Protein AF-0000000084588128 (afdb_homodimer)

Radius of gyration: 33.27 Å; Cα contacts (8 Å, |Δi|>4): 2431; chains: 2; bounding box: 81×111×79 Å

Solvent-accessible surface area (backbone atoms only — not comparable to full-atom values): 67484 Å² total; per-residue (Å²): 134,81,75,76,70,76,71,63,52,53,55,51,47,49,46,41,47,47,45,42,43,49,49,47,40,60,70,68,45,56,70,66,58,56,57,33,51,72,66,54,79,70,44,53,45,99,84,69,42,78,49,76,74,74,72,78,71,58,80,66,74,78,70,52,90,47,78,56,60,65,58,57,36,57,67,36,25,35,39,25,38,23,39,24,65,20,24,49,50,36,40,63,55,48,11,71,56,22,36,25,39,32,31,15,54,44,88,60,72,19,68,57,35,34,50,50,65,48,87,93,45,63,91,51,22,44,49,42,67,37,57,65,69,47,51,62,49,64,73,31,41,55,40,55,52,51,29,54,75,68,68,47,35,62,88,81,54,40,32,36,68,40,42,78,63,26,60,56,23,33,35,30,34,85,92,39,76,40,41,46,70,69,35,88,81,62,66,60,56,37,34,37,91,70,64,17,70,25,57,52,72,59,61,69,63,29,68,68,53,57,49,42,44,70,43,45,67,57,52,51,36,29,61,75,37,55,61,64,20,45,56,57,45,55,77,46,19,68,26,18,36,48,49,39,41,46,67,44,68,43,74,63,44,95,91,43,58,58,24,64,60,45,55,67,50,48,51,52,51,50,34,52,75,76,58,37,46,66,54,42,62,18,11,30,45,51,53,52,47,50,48,37,62,73,51,63,71,61,81,82,68,49,36,27,28,43,61,90,24,40,27,52,58,45,52,45,51,53,48,49,40,62,68,36,71,61,28,38,73,24,41,46,79,40,60,40,26,34,65,44,32,41,40,48,40,80,85,65,75,26,26,27,46,30,30,45,34,97,88,44,74,52,68,49,61,74,23,51,32,38,36,40,30,48,39,51,64,50,52,63,66,31,46,46,82,57,23,61,65,50,52,51,36,53,49,26,40,68,52,68,36,54,27,39,27,29,33,25,38,33,32,33,77,56,42,70,56,52,34,93,83,51,55,38,56,17,11,46,28,42,35,75,53,83,37,33,23,31,37,43,54,50,56,65,88,76,63,31,29,27,35,34,60,20,45,30,41,38,52,51,14,50,61,57,41,27,31,56,54,84,92,40,67,67,42,39,48,51,48,49,52,54,46,44,49,49,54,14,64,60,69,73,44,60,45,67,58,52,60,72,33,54,72,48,76,50,68,49,44,30,35,56,30,73,84,42,46,22,59,29,45,42,39,39,46,27,35,71,77,72,22,49,61,42,46,73,44,61,28,44,92,68,27,32,38,50,24,15,26,63,57,44,82,36,51,71,38,67,25,9,12,46,51,16,19,53,50,46,50,49,52,50,49,48,48,50,49,51,52,42,41,72,67,39,39,65,70,90,63,59,80,53,80,62,52,65,74,74,46,78,56,76,76,46,62,88,66,77,50,78,70,54,66,67,66,51,45,52,47,45,47,42,51,53,46,43,56,52,46,57,59,36,50,62,60,65,71,49,75,73,77,87,68,88,120,133,81,74,76,71,77,69,65,51,54,54,50,47,48,47,43,46,47,46,43,45,50,48,48,41,59,70,66,48,60,72,64,56,59,56,30,54,71,67,56,74,72,42,54,45,97,83,70,44,79,49,76,73,74,72,75,72,55,81,65,73,79,69,51,90,46,79,56,62,64,59,58,37,58,66,36,26,35,37,26,40,22,38,24,66,19,25,48,49,35,40,63,54,47,9,72,57,21,35,25,39,32,31,16,53,44,89,60,71,17,68,58,33,34,48,50,66,48,87,93,45,63,94,50,22,45,49,42,67,37,58,65,69,46,53,60,49,62,72,32,41,56,40,54,51,52,29,53,75,67,67,46,35,61,89,82,54,39,34,35,68,41,42,78,63,25,58,56,22,34,34,30,33,85,93,39,78,40,42,46,70,69,36,87,81,62,67,62,56,38,35,37,91,69,62,17,69,24,58,51,72,60,62,68,63,29,68,70,52,57,49,42,44,71,44,44,66,57,51,51,36,30,60,74,36,54,59,64,20,45,56,57,45,56,77,47,18,66,26,18,35,47,48,39,40,45,66,44,67,43,74,65,44,96,91,42,60,60,23,64,59,46,54,68,52,49,51,53,51,50,33,52,74,74,56,35,47,66,54,44,64,20,12,32,47,51,54,51,46,50,49,37,59,73,51,63,73,59,79,81,68,49,36,27,30,42,60,90,25,41,29,51,59,44,52,46,52,52,45,49,40,62,66,36,70,61,27,39,73,23,41,44,78,41,61,39,27,33,65,44,32,42,40,48,39,80,84,66,75,26,27,28,46,30,31,45,34,99,88,42,74,53,70,50,62,73,22,50,33,37,37,39,30,48,39,50,65,49,51,63,66,31,45,45,83,58,23,62,66,50,52,51,37,52,49,24,42,68,51,66,35,54,27,38,27,30,32,25,37,34,32,33,77,55,44,69,55,52,35,94,84,50,54,37,57,17,11,46,28,43,34,75,52,83,39,34,23,32,38,41,55,49,57,64,88,76,63,31,28,27,34,34,60,20,47,31,41,38,52,51,14,50,60,56,41,29,33,57,54,82,91,40,66,67,43,39,48,52,48,50,52,52,47,43,48,50,55,16,64,60,69,72,44,61,46,67,59,52,60,71,33,55,72,47,75,51,70,47,46,30,35,56,30,73,86,41,45,21,59,29,45,42,39,39,47,28,35,70,78,74,23,48,61,41,43,74,44,62,27,44,94,68,26,33,39,50,23,14,26,64,56,43,82,36,50,71,40,66,25,8,10,46,51,15,18,54,50,47,49,49,52,52,50,50,50,50,49,50,53,42,41,72,66,36,38,65,69,90,63,60,80,51,80,63,52,64,76,72,46,75,57,77,76,46,77,82,66,78,52,77,68,52,66,67,64,50,45,52,46,48,46,42,50,52,48,43,53,53,45,56,61,32,50,60,58,64,71,49,77,72,78,84,70,86,124

pLDDT: mean 81.5, std 24.82, range [18.34, 98.88]

Foldseek 3Di:
DPPPPLPLVVVVQLVLLVVVLVVVCVVPPDPLLVVLVVPDPQDQPPVRHGPDPVPVVPPQPDQPVDPALLVLQQLAEEEEEAQALLRLLLLVLSLLRYFYEYEAQAQDGHQQQDKDADPPDDQQAIARFADFKAWPDSLRVLVVVLCVVLVHDPVVPQKAFADAAWQLAWAAELLDIDGNVPCQLPLNQQDVVRVHDADPVLSVCPLVLLVCLQAVVLLVLCLVPVNVSVVVLLVQLQDFQLCCQQPPWDDDDVPHHTRDHDDPSSVVSSCLVPADPPQSQATPLLVNLQVCSVPSPPPPTTMIGGRSGSCVSSVSSVVCCCVDPSSVVRYHYHHSWAWQEKAADVVPGWIKTWTDHPVDTDMDISHQFYEYAADLQLVLRHHCPRFAQDPLQNVLSVAFDFKWKKWKKFFWQAQPCCDPVSNDAFHWYAYSALQGIKTHHNDDVRRHRMTTLHIHIDPSRVVLVVLQDPPDPVSVVVSVLRSLVVVCSNRVHDSVVRVNGTDDMDMDIQCPDSRHNHSKGGGHRSCVPRRLSSQLDATNVQRYHYAYLNSASNMSDVSSSSSRSVSNSLSNLLVSLLVCVLSSHDSVSNDDSCVPVVPPPPPPDPDDPPPPPPVVVSVCVSVVVVVSVVSSVVVVVPDDDPDDD/DPPPPLPLVVVVQLVLLVVVLVVVCVVPPDPLLVVLVVPDCQDQPPVRHRPDPVPVVPPQPDQPVDPDLLVLQQLAEEEEEAQALLRLVLLVLSLLRYFYEYEAQAQDGHQQQDKDADPPDDQQAIARFADFKAWPDSLRVLVVVLCVVLVHDPVVPQKAFADAAWQLAWAAELLDIDGNVPCQLPLNQQDVVRVHDADPVLSVCPLVLLVCLQAVVLLVLCLVPVNVSVVVLLVQLQDFQLCCQQPPWDDDDVPHHTRDHDDPSSVVSSCLVPADPPQSQATPLLVNLQVCSVPSPPPPTTMIGGRSGSCVSSVSSVVCCCVDPSSVVRYHYHHSWAWQEKAADVVPGWIKTWTDHPVDTDMDISHQFYEYAADLQLVLRHHCPRFAQDPLQNVLSVAFDFKWKKWKKFFWQAQVCCDPVSNDAFHWYAYSALQGIKTHHNDDVRRHRMTGLGIHIDPSRVVLVVLQDPPDPVSVVVSVLRSLVVVCSNRVHDSVVVVNGTDDMDMDIQCPDSRHNHSKGGGHRSCVPRRLSSQLDATNVQRYHYAYLNSASNMSDVSSSSSRSVSNSLSNLLVSLLVCVVSSHDSVSNDDSCVPVVPPPPPPDPDDPPPPPPNVVSVCVSVVVVVSVVSSVVVVVPPDPPDDD

Structure (mmCIF, N/CA/C/O backbone):
data_AF-0000000084588128-model_v1
#
loop_
_entity.id
_entity.type
_entity.pdbx_description
1 polymer 'Flavin containing amine oxidase'
#
loop_
_atom_site.group_PDB
_atom_site.id
_atom_site.type_symbol
_atom_site.label_atom_id
_atom_site.label_alt_id
_atom_site.label_comp_id
_atom_site.label_asym_id
_atom_site.label_entity_id
_atom_site.label_seq_id
_atom_site.pdbx_PDB_ins_code
_atom_site.Cartn_x
_atom_site.Cartn_y
_atom_site.Cartn_z
_atom_site.occupancy
_atom_site.B_iso_or_equiv
_atom_site.auth_seq_id
_atom_site.auth_comp_id
_atom_site.auth_asym_id
_atom_site.auth_atom_id
_atom_site.pdbx_PDB_model_num
ATOM 1 N N . MET A 1 1 ? 27.984 43.25 -5.438 1 20.92 1 MET A N 1
ATOM 2 C CA . MET A 1 1 ? 27.25 42.031 -5.676 1 20.92 1 MET A CA 1
ATOM 3 C C . MET A 1 1 ? 25.922 42.031 -4.926 1 20.92 1 MET A C 1
ATOM 5 O O . MET A 1 1 ? 25.891 42.156 -3.699 1 20.92 1 MET A O 1
ATOM 9 N N . SER A 1 2 ? 24.875 42.562 -5.574 1 20.38 2 SER A N 1
ATOM 10 C CA . SER A 1 2 ? 23.547 42.969 -5.105 1 20.38 2 SER A CA 1
ATOM 11 C C . SER A 1 2 ? 22.797 41.781 -4.488 1 20.38 2 SER A C 1
ATOM 13 O O . SER A 1 2 ? 22.844 40.688 -5.016 1 20.38 2 SER A O 1
ATOM 15 N N . SER A 1 3 ? 22.719 41.75 -3.215 1 21.64 3 SER A N 1
ATOM 16 C CA . SER A 1 3 ? 22.109 40.75 -2.336 1 21.64 3 SER A CA 1
ATOM 17 C C . SER A 1 3 ? 20.75 40.312 -2.855 1 21.64 3 SER A C 1
ATOM 19 O O . SER A 1 3 ? 19.828 41.156 -2.953 1 21.64 3 SER A O 1
ATOM 21 N N . LYS A 1 4 ? 20.812 39.469 -3.945 1 32.78 4 LYS A N 1
ATOM 22 C CA . LYS A 1 4 ? 19.578 38.906 -4.488 1 32.78 4 LYS A CA 1
ATOM 23 C C . LYS A 1 4 ? 18.578 38.594 -3.379 1 32.78 4 LYS A C 1
ATOM 25 O O . LYS A 1 4 ? 18.828 37.781 -2.494 1 32.78 4 LYS A O 1
ATOM 30 N N . GLU A 1 5 ? 17.906 39.594 -3.008 1 25.59 5 GLU A N 1
ATOM 31 C CA . GLU A 1 5 ? 16.828 39.562 -2.025 1 25.59 5 GLU A CA 1
ATOM 32 C C . GLU A 1 5 ? 15.938 38.344 -2.219 1 25.59 5 GLU A C 1
ATOM 34 O O . GLU A 1 5 ? 15.445 38.094 -3.324 1 25.59 5 GLU A O 1
ATOM 39 N N . PHE A 1 6 ? 16.188 37.281 -1.541 1 27.28 6 PHE A N 1
ATOM 40 C CA . PHE A 1 6 ? 15.375 36.062 -1.416 1 27.28 6 PHE A CA 1
ATOM 41 C C . PHE A 1 6 ? 13.906 36.438 -1.254 1 27.28 6 PHE A C 1
ATOM 43 O O . PHE A 1 6 ? 13.508 37 -0.239 1 27.28 6 PHE A O 1
ATOM 50 N N . LYS A 1 7 ? 13.328 36.812 -2.314 1 33.06 7 LYS A N 1
ATOM 51 C CA . LYS A 1 7 ? 11.875 37 -2.346 1 33.06 7 LYS A CA 1
ATOM 52 C C . LYS A 1 7 ? 11.164 35.812 -1.664 1 33.06 7 LYS A C 1
ATOM 54 O O . LYS A 1 7 ? 11.422 34.656 -1.983 1 33.06 7 LYS A O 1
ATOM 59 N N . ASP A 1 8 ? 10.812 36 -0.491 1 29.02 8 ASP A N 1
ATOM 60 C CA . ASP A 1 8 ? 10.148 35.062 0.413 1 29.02 8 ASP A CA 1
ATOM 61 C C . ASP A 1 8 ? 9 34.344 -0.288 1 29.02 8 ASP A C 1
ATOM 63 O O . ASP A 1 8 ? 7.93 34.938 -0.495 1 29.02 8 ASP A O 1
ATOM 67 N N . VAL A 1 9 ? 9.258 33.562 -1.216 1 30.97 9 VAL A N 1
ATOM 68 C CA . VAL A 1 9 ? 8.383 32.656 -1.938 1 30.97 9 VAL A CA 1
ATOM 69 C C . VAL A 1 9 ? 7.426 31.969 -0.961 1 30.97 9 VAL A C 1
ATOM 71 O O . VAL A 1 9 ? 6.332 31.547 -1.349 1 30.97 9 VAL A O 1
ATOM 74 N N . SER A 1 10 ? 8.023 31.922 0.217 1 32.56 10 SER A N 1
ATOM 75 C CA . SER A 1 10 ? 7.184 31.234 1.196 1 32.56 10 SER A CA 1
ATOM 76 C C . SER A 1 10 ? 5.875 31.984 1.428 1 32.56 10 SER A C 1
ATOM 78 O O . SER A 1 10 ? 4.816 31.359 1.56 1 32.56 10 SER A O 1
ATOM 80 N N . PHE A 1 11 ? 5.984 33.375 1.397 1 30.64 11 PHE A N 1
ATOM 81 C CA . PHE A 1 11 ? 4.82 34.25 1.612 1 30.64 11 PHE A CA 1
ATOM 82 C C . PHE A 1 11 ? 3.828 34.094 0.465 1 30.64 11 PHE A C 1
ATOM 84 O O . PHE A 1 11 ? 2.621 34 0.691 1 30.64 11 PHE A O 1
ATOM 91 N N . ASP A 1 12 ? 4.375 33.969 -0.655 1 33.25 12 ASP A N 1
ATOM 92 C CA . ASP A 1 12 ? 3.518 33.875 -1.832 1 33.25 12 ASP A CA 1
ATOM 93 C C . ASP A 1 12 ? 2.779 32.531 -1.85 1 33.25 12 ASP A C 1
ATOM 95 O O . ASP A 1 12 ? 1.612 32.469 -2.24 1 33.25 12 ASP A O 1
ATOM 99 N N . VAL A 1 13 ? 3.418 31.656 -1.333 1 32.91 13 VAL A N 1
ATOM 100 C CA . VAL A 1 13 ? 2.756 30.359 -1.271 1 32.91 13 VAL A CA 1
ATOM 101 C C . VAL A 1 13 ? 1.677 30.375 -0.192 1 32.91 13 VAL A C 1
ATOM 103 O O . VAL A 1 13 ? 0.562 29.891 -0.411 1 32.91 13 VAL A O 1
ATOM 106 N N . MET A 1 14 ? 2.035 31.062 0.96 1 34.66 14 MET A N 1
ATOM 107 C CA . MET A 1 14 ? 1.006 31.219 1.984 1 34.66 14 MET A CA 1
ATOM 108 C C . MET A 1 14 ? -0.137 32.094 1.48 1 34.66 14 MET A C 1
ATOM 110 O O . MET A 1 14 ? -1.308 31.797 1.72 1 34.66 14 MET A O 1
ATOM 114 N N . LEU A 1 15 ? 0.242 33.156 0.668 1 34.91 15 LEU A N 1
ATOM 115 C CA . LEU A 1 15 ? -0.775 34 0.05 1 34.91 15 LEU A CA 1
ATOM 116 C C . LEU A 1 15 ? -1.6 33.188 -0.958 1 34.91 15 LEU A C 1
ATOM 118 O O . LEU A 1 15 ? -2.824 33.344 -1.005 1 34.91 15 LEU A O 1
ATOM 122 N N . LEU A 1 16 ? -0.933 32.438 -1.641 1 36.72 16 LEU A N 1
ATOM 123 C CA . LEU A 1 16 ? -1.629 31.594 -2.611 1 36.72 16 LEU A CA 1
ATOM 124 C C . LEU A 1 16 ? -2.516 30.578 -1.911 1 36.72 16 LEU A C 1
ATOM 126 O O . LEU A 1 16 ? -3.66 30.359 -2.316 1 36.72 16 LEU A O 1
ATOM 130 N N . HIS A 1 17 ? -1.965 30.047 -0.886 1 35.12 17 HIS A N 1
ATOM 131 C CA . HIS A 1 17 ? -2.781 29.094 -0.134 1 35.12 17 HIS A CA 1
ATOM 132 C C . HIS A 1 17 ? -3.938 29.797 0.566 1 35.12 17 HIS A C 1
ATOM 134 O O . HIS A 1 17 ? -5.07 29.312 0.542 1 35.12 17 HIS A O 1
ATOM 140 N N . THR A 1 18 ? -3.574 30.953 1.149 1 36.19 18 THR A N 1
ATOM 141 C CA . THR A 1 18 ? -4.621 31.734 1.791 1 36.19 18 THR A CA 1
ATOM 142 C C . THR A 1 18 ? -5.617 32.25 0.757 1 36.19 18 THR A C 1
ATOM 144 O O . THR A 1 18 ? -6.828 32.219 0.978 1 36.19 18 THR A O 1
ATOM 147 N N . GLU A 1 19 ? -5.117 32.688 -0.353 1 37.94 19 GLU A N 1
ATOM 148 C CA . GLU A 1 19 ? -6.02 33.094 -1.429 1 37.94 19 GLU A CA 1
ATOM 149 C C . GLU A 1 19 ? -6.801 31.906 -1.971 1 37.94 19 GLU A C 1
ATOM 151 O O . GLU A 1 19 ? -8 32 -2.24 1 37.94 19 GLU A O 1
ATOM 156 N N . GLN A 1 20 ? -6.164 30.859 -2.139 1 37.12 20 GLN A N 1
ATOM 157 C CA . GLN A 1 20 ? -6.852 29.641 -2.545 1 37.12 20 GLN A CA 1
ATOM 158 C C . GLN A 1 20 ? -7.812 29.156 -1.462 1 37.12 20 GLN A C 1
ATOM 160 O O . GLN A 1 20 ? -8.93 28.734 -1.761 1 37.12 20 GLN A O 1
ATOM 165 N N . ILE A 1 21 ? -7.324 29.172 -0.225 1 36.03 21 ILE A N 1
ATOM 166 C CA . ILE A 1 21 ? -8.242 28.938 0.88 1 36.03 21 ILE A CA 1
ATOM 167 C C . ILE A 1 21 ? -9.375 29.969 0.845 1 36.03 21 ILE A C 1
ATOM 169 O O . ILE A 1 21 ? -10.547 29.609 0.968 1 36.03 21 ILE A O 1
ATOM 173 N N . ILE A 1 22 ? -8.945 31.172 0.616 1 35.88 22 ILE A N 1
ATOM 174 C CA . ILE A 1 22 ? -9.953 32.219 0.554 1 35.88 22 ILE A CA 1
ATOM 175 C C . ILE A 1 22 ? -10.789 32.062 -0.713 1 35.88 22 ILE A C 1
ATOM 177 O O . ILE A 1 22 ? -12.016 32.188 -0.675 1 35.88 22 ILE A O 1
ATOM 181 N N . LYS A 1 23 ? -10.188 31.703 -1.778 1 37.94 23 LYS A N 1
ATOM 182 C CA . LYS A 1 23 ? -10.938 31.438 -3.004 1 37.94 23 LYS A CA 1
ATOM 183 C C . LYS A 1 23 ? -11.766 30.156 -2.879 1 37.94 23 LYS A C 1
ATOM 185 O O . LYS A 1 23 ? -12.93 30.125 -3.285 1 37.94 23 LYS A O 1
ATOM 190 N N . ASN A 1 24 ? -11.141 29.016 -2.504 1 34.66 24 ASN A N 1
ATOM 191 C CA . ASN A 1 24 ? -11.906 27.797 -2.268 1 34.66 24 ASN A CA 1
ATOM 192 C C . ASN A 1 24 ? -12.812 27.938 -1.049 1 34.66 24 ASN A C 1
ATOM 194 O O . ASN A 1 24 ? -13.852 27.281 -0.97 1 34.66 24 ASN A O 1
ATOM 198 N N . TYR A 1 25 ? -12.305 28.516 0.029 1 33 25 TYR A N 1
ATOM 199 C CA . TYR A 1 25 ? -13.234 28.953 1.063 1 33 25 TYR A CA 1
ATOM 200 C C . TYR A 1 25 ? -14.375 29.75 0.46 1 33 25 TYR A C 1
ATOM 202 O O . TYR A 1 25 ? -15.539 29.562 0.828 1 33 25 TYR A O 1
ATOM 210 N N . HIS A 1 26 ? -14.125 30.562 -0.487 1 33.06 26 HIS A N 1
ATOM 211 C CA . HIS A 1 26 ? -15.203 31.281 -1.146 1 33.06 26 HIS A CA 1
ATOM 212 C C . HIS A 1 26 ? -16.078 30.344 -1.966 1 33.06 26 HIS A C 1
ATOM 214 O O . HIS A 1 26 ? -17.281 30.609 -2.137 1 33.06 26 HIS A O 1
ATOM 220 N N . LYS A 1 27 ? -15.547 29.391 -2.635 1 34.34 27 LYS A N 1
ATOM 221 C CA . LYS A 1 27 ? -16.406 28.5 -3.412 1 34.34 27 LYS A CA 1
ATOM 222 C C . LYS A 1 27 ? -17.219 27.594 -2.5 1 34.34 27 LYS A C 1
ATOM 224 O O . LYS A 1 27 ? -18.344 27.203 -2.84 1 34.34 27 LYS A O 1
ATOM 229 N N . GLY A 1 28 ? -16.594 26.859 -1.537 1 30.33 28 GLY A N 1
ATOM 230 C CA . GLY A 1 28 ? -17.328 26 -0.618 1 30.33 28 GLY A CA 1
ATOM 231 C C . GLY A 1 28 ? -17.797 26.734 0.631 1 30.33 28 GLY A C 1
ATOM 232 O O . GLY A 1 28 ? -18.234 26.094 1.595 1 30.33 28 GLY A O 1
ATOM 233 N N . PHE A 1 29 ? -17.156 27.609 1.09 1 28.66 29 PHE A N 1
ATOM 234 C CA . PHE A 1 29 ? -17.656 28.156 2.35 1 28.66 29 PHE A CA 1
ATOM 235 C C . PHE A 1 29 ? -19.141 28.453 2.254 1 28.66 29 PHE A C 1
ATOM 237 O O . PHE A 1 29 ? -19.656 28.75 1.17 1 28.66 29 PHE A O 1
ATOM 244 N N . ASP A 1 30 ? -19.828 28.297 3.457 1 29.3 30 ASP A N 1
ATOM 245 C CA . ASP A 1 30 ? -21.234 28.328 3.816 1 29.3 30 ASP A CA 1
ATOM 246 C C . ASP A 1 30 ? -21.953 29.484 3.119 1 29.3 30 ASP A C 1
ATOM 248 O O . ASP A 1 30 ? -21.328 30.484 2.75 1 29.3 30 ASP A O 1
ATOM 252 N N . SER A 1 31 ? -23.188 29.203 2.668 1 28.17 31 SER A N 1
ATOM 253 C CA . SER A 1 31 ? -24.281 30.094 2.334 1 28.17 31 SER A CA 1
ATOM 254 C C . SER A 1 31 ? -24.203 31.406 3.125 1 28.17 31 SER A C 1
ATOM 256 O O . SER A 1 31 ? -24.844 32.375 2.773 1 28.17 31 SER A O 1
ATOM 258 N N . VAL A 1 32 ? -23.594 31.344 4.277 1 27.02 32 VAL A N 1
ATOM 259 C CA . VAL A 1 32 ? -23.578 32.531 5.129 1 27.02 32 VAL A CA 1
ATOM 260 C C . VAL A 1 32 ? -22.656 33.594 4.523 1 27.02 32 VAL A C 1
ATOM 262 O O . VAL A 1 32 ? -23 34.781 4.492 1 27.02 32 VAL A O 1
ATOM 265 N N . LEU A 1 33 ? -21.531 33.125 3.893 1 30.84 33 LEU A N 1
ATOM 266 C CA . LEU A 1 33 ? -20.719 34.188 3.271 1 30.84 33 LEU A CA 1
ATOM 267 C C . LEU A 1 33 ? -21.297 34.562 1.91 1 30.84 33 LEU A C 1
ATOM 269 O O . LEU A 1 33 ? -21.094 35.688 1.445 1 30.84 33 LEU A O 1
ATOM 273 N N . ARG A 1 34 ? -21.828 33.719 1.094 1 30.45 34 ARG A N 1
ATOM 274 C CA . ARG A 1 34 ? -22.516 34.156 -0.122 1 30.45 34 ARG A CA 1
ATOM 275 C C . ARG A 1 34 ? -23.625 35.156 0.193 1 30.45 34 ARG A C 1
ATOM 277 O O . ARG A 1 34 ? -23.906 36.031 -0.62 1 30.45 34 ARG A O 1
ATOM 284 N N . GLN A 1 35 ? -24.406 34.875 1.193 1 28.09 35 GLN A N 1
ATOM 285 C CA . GLN A 1 35 ? -25.438 35.844 1.548 1 28.09 35 GLN A CA 1
ATOM 286 C C . GLN A 1 35 ? -24.828 37.156 2.023 1 28.09 35 GLN A C 1
ATOM 288 O O . GLN A 1 35 ? -25.469 38.188 1.949 1 28.09 35 GLN A O 1
ATOM 293 N N . ALA A 1 36 ? -23.562 37 2.471 1 27.95 36 ALA A N 1
ATOM 294 C CA . ALA A 1 36 ? -22.906 38.281 2.783 1 27.95 36 ALA A CA 1
ATOM 295 C C . ALA A 1 36 ? -22.516 39.031 1.509 1 27.95 36 ALA A C 1
ATOM 297 O O . ALA A 1 36 ? -22.5 40.25 1.483 1 27.95 36 ALA A O 1
ATOM 298 N N . ASP A 1 37 ? -22.203 38.375 0.396 1 29.34 37 ASP A N 1
ATOM 299 C CA . ASP A 1 37 ? -21.906 39.062 -0.852 1 29.34 37 ASP A CA 1
ATOM 300 C C . ASP A 1 37 ? -23.156 39.812 -1.365 1 29.34 37 ASP A C 1
ATOM 302 O O . ASP A 1 37 ? -23.031 40.781 -2.084 1 29.34 37 ASP A O 1
ATOM 306 N N . LYS A 1 38 ? -24.266 39.156 -1.437 1 30.73 38 LYS A N 1
ATOM 307 C CA . LYS A 1 38 ? -25.375 39.875 -2.045 1 30.73 38 LYS A CA 1
ATOM 308 C C . LYS A 1 38 ? -25.641 41.188 -1.31 1 30.73 38 LYS A C 1
ATOM 310 O O . LYS A 1 38 ? -26.25 42.125 -1.866 1 30.73 38 LYS A O 1
ATOM 315 N N . THR A 1 39 ? -25.594 41.219 -0.062 1 28.17 39 THR A N 1
ATOM 316 C CA . THR A 1 39 ? -25.984 42.5 0.469 1 28.17 39 THR A CA 1
ATOM 317 C C . THR A 1 39 ? -24.891 43.531 0.228 1 28.17 39 THR A C 1
ATOM 319 O O . THR A 1 39 ? -25.172 44.688 -0.081 1 28.17 39 THR A O 1
ATOM 322 N N . GLN A 1 40 ? -23.609 43.406 0.76 1 29.62 40 GLN A N 1
ATOM 323 C CA . GLN A 1 40 ? -22.797 44.594 0.568 1 29.62 40 GLN A CA 1
ATOM 324 C C . GLN A 1 40 ? -22.156 44.625 -0.82 1 29.62 40 GLN A C 1
ATOM 326 O O . GLN A 1 40 ? -21.75 43.594 -1.335 1 29.62 40 GLN A O 1
ATOM 331 N N . SER A 1 41 ? -22.453 45.594 -1.723 1 29.77 41 SER A N 1
ATOM 332 C CA . SER A 1 41 ? -21.953 46.062 -3.018 1 29.77 41 SER A CA 1
ATOM 333 C C . SER A 1 41 ? -20.422 46.062 -3.037 1 29.77 41 SER A C 1
ATOM 335 O O . SER A 1 41 ? -19.812 47.062 -2.643 1 29.77 41 SER A O 1
ATOM 337 N N . ILE A 1 42 ? -19.812 45.219 -2.496 1 32.16 42 ILE A N 1
ATOM 338 C CA . ILE A 1 42 ? -18.359 45.188 -2.689 1 32.16 42 ILE A CA 1
ATOM 339 C C . ILE A 1 42 ? -18.047 45.062 -4.176 1 32.16 42 ILE A C 1
ATOM 341 O O . ILE A 1 42 ? -18.484 44.125 -4.84 1 32.16 42 ILE A O 1
ATOM 345 N N . SER A 1 43 ? -17.984 46.281 -4.883 1 34.47 43 SER A N 1
ATOM 346 C CA . SER A 1 43 ? -17.547 46.438 -6.27 1 34.47 43 SER A CA 1
ATOM 347 C C . SER A 1 43 ? -16.031 46.406 -6.379 1 34.47 43 SER A C 1
ATOM 349 O O . SER A 1 43 ? -15.336 46.812 -5.441 1 34.47 43 SER A O 1
ATOM 351 N N . TYR A 1 44 ? -15.492 45.531 -6.949 1 35.53 44 TYR A N 1
ATOM 352 C CA . TYR A 1 44 ? -14.102 45.625 -7.379 1 35.53 44 TYR A CA 1
ATOM 353 C C . TYR A 1 44 ? -13.945 46.562 -8.562 1 35.53 44 TYR A C 1
ATOM 355 O O . TYR A 1 44 ? -14.844 46.656 -9.406 1 35.53 44 TYR A O 1
ATOM 363 N N . ASP A 1 45 ? -13.094 47.594 -8.398 1 36.12 45 ASP A N 1
ATOM 364 C CA . ASP A 1 45 ? -12.906 48.438 -9.562 1 36.12 45 ASP A CA 1
ATOM 365 C C . ASP A 1 45 ? -12.266 47.688 -10.719 1 36.12 45 ASP A C 1
ATOM 367 O O . ASP A 1 45 ? -12.031 46.469 -10.609 1 36.12 45 ASP A O 1
ATOM 371 N N . LYS A 1 46 ? -12.141 48.344 -11.82 1 45.44 46 LYS A N 1
ATOM 372 C CA . LYS A 1 46 ? -11.641 47.781 -13.07 1 45.44 46 LYS A CA 1
ATOM 373 C C . LYS A 1 46 ? -10.336 47.031 -12.852 1 45.44 46 LYS A C 1
ATOM 375 O O . LYS A 1 46 ? -9.977 46.156 -13.641 1 45.44 46 LYS A O 1
ATOM 380 N N . ASP A 1 47 ? -9.664 47.438 -11.797 1 42.5 47 ASP A N 1
ATOM 381 C CA . ASP A 1 47 ? -8.352 46.875 -11.562 1 42.5 47 ASP A CA 1
ATOM 382 C C . ASP A 1 47 ? -8.406 45.812 -10.445 1 42.5 47 ASP A C 1
ATOM 384 O O . ASP A 1 47 ? -7.375 45.469 -9.875 1 42.5 47 ASP A O 1
ATOM 388 N N . HIS A 1 48 ? -9.641 45.344 -10.133 1 38.88 48 HIS A N 1
ATOM 389 C CA . HIS A 1 48 ? -10.031 44.219 -9.281 1 38.88 48 HIS A CA 1
ATOM 390 C C . HIS A 1 48 ? -9.68 44.5 -7.816 1 38.88 48 HIS A C 1
ATOM 392 O O . HIS A 1 48 ? -9.391 43.562 -7.062 1 38.88 48 HIS A O 1
ATOM 398 N N . LYS A 1 49 ? -9.531 45.812 -7.5 1 39.06 49 LYS A N 1
ATOM 399 C CA . LYS A 1 49 ? -9.375 46.312 -6.137 1 39.06 49 LYS A CA 1
ATOM 400 C C . LYS A 1 49 ? -10.727 46.469 -5.449 1 39.06 49 LYS A C 1
ATOM 402 O O . LYS A 1 49 ? -11.711 46.875 -6.082 1 39.06 49 LYS A O 1
ATOM 407 N N . LEU A 1 50 ? -10.844 46.094 -4.246 1 34.47 50 LEU A N 1
ATOM 408 C CA . LEU A 1 50 ? -12.062 46.219 -3.451 1 34.47 50 LEU A CA 1
ATOM 409 C C . LEU A 1 50 ? -12.383 47.688 -3.201 1 34.47 50 LEU A C 1
ATOM 411 O O . LEU A 1 50 ? -11.547 48.438 -2.707 1 34.47 50 LEU A O 1
ATOM 415 N N . VAL A 1 51 ? -13.312 48.375 -3.85 1 35.84 51 VAL A N 1
ATOM 416 C CA . VAL A 1 51 ? -13.82 49.719 -3.602 1 35.84 51 VAL A CA 1
ATOM 417 C C . VAL A 1 51 ? -14.805 49.688 -2.434 1 35.84 51 VAL A C 1
ATOM 419 O O . VAL A 1 51 ? -15.789 48.938 -2.461 1 35.84 51 VAL A O 1
ATOM 422 N N . PHE A 1 52 ? -14.336 49.781 -1.102 1 33.06 52 PHE A N 1
ATOM 423 C CA . PHE A 1 52 ? -15.141 49.906 0.108 1 33.06 52 PHE A CA 1
ATOM 424 C C . PHE A 1 52 ? -15.57 51.344 0.322 1 33.06 52 PHE A C 1
ATOM 426 O O . PHE A 1 52 ? -14.789 52.281 0.117 1 33.06 52 PHE A O 1
ATOM 433 N N . ASP A 1 53 ? -16.812 51.719 0.16 1 30.64 53 ASP A N 1
ATOM 434 C CA . ASP A 1 53 ? -17.312 53.031 0.581 1 30.64 53 ASP A CA 1
ATOM 435 C C . ASP A 1 53 ? -17.344 53.156 2.104 1 30.64 53 ASP A C 1
ATOM 437 O O . ASP A 1 53 ? -18.125 52.438 2.76 1 30.64 53 ASP A O 1
ATOM 441 N N . PRO A 1 54 ? -16.344 53.625 2.861 1 29.5 54 PRO A N 1
ATOM 442 C CA . PRO A 1 54 ? -16.234 53.812 4.305 1 29.5 54 PRO A CA 1
ATOM 443 C C . PRO A 1 54 ? -17.5 54.438 4.918 1 29.5 54 PRO A C 1
ATOM 445 O O . PRO A 1 54 ? -17.703 54.312 6.129 1 29.5 54 PRO A O 1
ATOM 448 N N . GLU A 1 55 ? -18.328 55.219 4.312 1 30.89 55 GLU A N 1
ATOM 449 C CA . GLU A 1 55 ? -19.391 56.031 4.926 1 30.89 55 GLU A CA 1
ATOM 450 C C . GLU A 1 55 ? -20.484 55.125 5.492 1 30.89 55 GLU A C 1
ATOM 452 O O . GLU A 1 55 ? -21.219 55.531 6.402 1 30.89 55 GLU A O 1
ATOM 457 N N . THR A 1 56 ? -20.766 54.094 4.93 1 30.97 56 THR A N 1
ATOM 458 C CA . THR A 1 56 ? -21.953 53.375 5.363 1 30.97 56 THR A CA 1
ATOM 459 C C . THR A 1 56 ? -21.672 52.531 6.609 1 30.97 56 THR A C 1
ATOM 461 O O . THR A 1 56 ? -22.562 51.875 7.152 1 30.97 56 THR A O 1
ATOM 464 N N . ILE A 1 57 ? -20.438 52.188 6.977 1 31.47 57 ILE A N 1
ATOM 465 C CA . ILE A 1 57 ? -20.141 51.562 8.266 1 31.47 57 ILE A CA 1
ATOM 466 C C . ILE A 1 57 ? -20.406 52.562 9.391 1 31.47 57 ILE A C 1
ATOM 468 O O . ILE A 1 57 ? -19.781 52.5 10.453 1 31.47 57 ILE A O 1
ATOM 472 N N . ALA A 1 58 ? -21.094 53.562 9.234 1 28.94 58 ALA A N 1
ATOM 473 C CA . ALA A 1 58 ? -21.234 54.688 10.188 1 28.94 58 ALA A CA 1
ATOM 474 C C . ALA A 1 58 ? -21.875 54.188 11.484 1 28.94 58 ALA A C 1
ATOM 476 O O . ALA A 1 58 ? -21.75 54.844 12.523 1 28.94 58 ALA A O 1
ATOM 477 N N . ASP A 1 59 ? -22.984 53.406 11.414 1 28 59 ASP A N 1
ATOM 478 C CA . ASP A 1 59 ? -23.625 53.375 12.719 1 28 59 ASP A CA 1
ATOM 479 C C . ASP A 1 59 ? -22.859 52.5 13.703 1 28 59 ASP A C 1
ATOM 481 O O . ASP A 1 59 ? -22.75 51.281 13.516 1 28 59 ASP A O 1
ATOM 485 N N . LYS A 1 60 ? -21.875 53.031 14.375 1 31.98 60 LYS A N 1
ATOM 486 C CA . LYS A 1 60 ? -21.031 52.5 15.445 1 31.98 60 LYS A CA 1
ATOM 487 C C . LYS A 1 60 ? -21.875 51.844 16.531 1 31.98 60 LYS A C 1
ATOM 489 O O . LYS A 1 60 ? -22.75 52.5 17.125 1 31.98 60 LYS A O 1
ATOM 494 N N . PRO A 1 61 ? -22.062 50.469 16.484 1 29.5 61 PRO A N 1
ATOM 495 C CA . PRO A 1 61 ? -22.781 50.031 17.688 1 29.5 61 PRO A CA 1
ATOM 496 C C . PRO A 1 61 ? -22.188 50.594 18.969 1 29.5 61 PRO A C 1
ATOM 498 O O . PRO A 1 61 ? -21 50.938 19.016 1 29.5 61 PRO A O 1
ATOM 501 N N . LYS A 1 62 ? -23.016 51.031 19.891 1 31 62 LYS A N 1
ATOM 502 C CA . LYS A 1 62 ? -22.625 51.469 21.219 1 31 62 LYS A CA 1
ATOM 503 C C . LYS A 1 62 ? -21.625 50.469 21.844 1 31 62 LYS A C 1
ATOM 505 O O . LYS A 1 62 ? -21.844 49.281 21.828 1 31 62 LYS A O 1
ATOM 510 N N . ILE A 1 63 ? -20.344 50.781 21.969 1 33.09 63 ILE A N 1
ATOM 511 C CA . ILE A 1 63 ? -19.281 50.094 22.703 1 33.09 63 ILE A CA 1
ATOM 512 C C . ILE A 1 63 ? -19.781 49.688 24.078 1 33.09 63 ILE A C 1
ATOM 514 O O . ILE A 1 63 ? -20.094 50.531 24.906 1 33.09 63 ILE A O 1
ATOM 518 N N . ILE A 1 64 ? -20.625 48.688 24.234 1 34.12 64 ILE A N 1
ATOM 519 C CA . ILE A 1 64 ? -20.797 48.219 25.609 1 34.12 64 ILE A CA 1
ATOM 520 C C . ILE A 1 64 ? -19.438 47.938 26.25 1 34.12 64 ILE A C 1
ATOM 522 O O . ILE A 1 64 ? -18.562 47.344 25.625 1 34.12 64 ILE A O 1
ATOM 526 N N . PRO A 1 65 ? -19.047 48.625 27.234 1 38.03 65 PRO A N 1
ATOM 527 C CA . PRO A 1 65 ? -17.812 48.312 27.969 1 38.03 65 PRO A CA 1
ATOM 528 C C . PRO A 1 65 ? -17.656 46.812 28.172 1 38.03 65 PRO A C 1
ATOM 530 O O . PRO A 1 65 ? -18.484 46.156 28.828 1 38.03 65 PRO A O 1
ATOM 533 N N . GLY A 1 66 ? -17.375 45.969 27.188 1 41.84 66 GLY A N 1
ATOM 534 C CA . GLY A 1 66 ? -17.188 44.531 27.266 1 41.84 66 GLY A CA 1
ATOM 535 C C . GLY A 1 66 ? -16 44.125 28.109 1 41.84 66 GLY A C 1
ATOM 536 O O . GLY A 1 66 ? -15.219 45 28.547 1 41.84 66 GLY A O 1
ATOM 537 N N . PRO A 1 67 ? -16.016 42.906 28.656 1 49.72 67 PRO A N 1
ATOM 538 C CA . PRO A 1 67 ? -14.883 42.375 29.422 1 49.72 67 PRO A CA 1
ATOM 539 C C . PRO A 1 67 ? -13.539 42.688 28.75 1 49.72 67 PRO A C 1
ATOM 541 O O . PRO A 1 67 ? -13.484 42.969 27.547 1 49.72 67 PRO A O 1
ATOM 544 N N . ASP A 1 68 ? -12.523 42.938 29.609 1 57.72 68 ASP A N 1
ATOM 545 C CA . ASP A 1 68 ? -11.109 43.094 29.266 1 57.72 68 ASP A CA 1
ATOM 546 C C . ASP A 1 68 ? -10.68 42.062 28.219 1 57.72 68 ASP A C 1
ATOM 548 O O . ASP A 1 68 ? -11 40.906 28.344 1 57.72 68 ASP A O 1
ATOM 552 N N . PRO A 1 69 ? -10.336 42.5 27.016 1 62.44 69 PRO A N 1
ATOM 553 C CA . PRO A 1 69 ? -9.852 41.625 25.969 1 62.44 69 PRO A CA 1
ATOM 554 C C . PRO A 1 69 ? -9.008 40.469 26.5 1 62.44 69 PRO A C 1
ATOM 556 O O . PRO A 1 69 ? -9.078 39.344 25.984 1 62.44 69 PRO A O 1
ATOM 559 N N . ILE A 1 70 ? -8.375 40.75 27.5 1 65.56 70 ILE A N 1
ATOM 560 C CA . ILE A 1 70 ? -7.523 39.75 28.109 1 65.56 70 ILE A CA 1
ATOM 561 C C . ILE A 1 70 ? -8.391 38.656 28.766 1 65.56 70 ILE A C 1
ATOM 563 O O . ILE A 1 70 ? -8.094 37.469 28.672 1 65.56 70 ILE A O 1
ATOM 567 N N . GLN A 1 71 ? -9.391 39.125 29.297 1 72.69 71 GLN A N 1
ATOM 568 C CA . GLN A 1 71 ? -10.289 38.188 29.938 1 72.69 71 GLN A CA 1
ATOM 569 C C . GLN A 1 71 ? -10.984 37.281 28.922 1 72.69 71 GLN A C 1
ATOM 571 O O . GLN A 1 71 ? -11.203 36.094 29.172 1 72.69 71 GLN A O 1
ATOM 576 N N . PHE A 1 72 ? -11.266 37.844 27.797 1 78.31 72 PHE A N 1
ATOM 577 C CA . PHE A 1 72 ? -11.898 37.062 26.719 1 78.31 72 PHE A CA 1
ATOM 578 C C . PHE A 1 72 ? -10.984 35.938 26.25 1 78.31 72 PHE A C 1
ATOM 580 O O . PHE A 1 72 ? -11.414 34.812 26.094 1 78.31 72 PHE A O 1
ATOM 587 N N . LEU A 1 73 ? -9.797 36.25 26.031 1 77.38 73 LEU A N 1
ATOM 588 C CA . LEU A 1 73 ? -8.844 35.281 25.5 1 77.38 73 LEU A CA 1
ATOM 589 C C . LEU A 1 73 ? -8.508 34.188 26.531 1 77.38 73 LEU A C 1
ATOM 591 O O . LEU A 1 73 ? -8.336 33.031 26.188 1 77.38 73 LEU A O 1
ATOM 595 N N . GLU A 1 74 ? -8.445 34.594 27.734 1 76.81 74 GLU A N 1
ATOM 596 C CA . GLU A 1 74 ? -8.109 33.656 28.812 1 76.81 74 GLU A CA 1
ATOM 597 C C . GLU A 1 74 ? -9.203 32.625 28.984 1 76.81 74 GLU A C 1
ATOM 599 O O . GLU A 1 74 ? -8.953 31.531 29.516 1 76.81 74 GLU A O 1
ATOM 604 N N . LYS A 1 75 ? -10.297 32.969 28.453 1 83 75 LYS A N 1
ATOM 605 C CA . LYS A 1 75 ? -11.422 32.062 28.594 1 83 75 LYS A CA 1
ATOM 606 C C . LYS A 1 75 ? -11.461 31.047 27.438 1 83 75 LYS A C 1
ATOM 608 O O . LYS A 1 75 ? -12.195 30.062 27.484 1 83 75 LYS A O 1
ATOM 613 N N . GLN A 1 76 ? -10.664 31.375 26.484 1 89.44 76 GLN A N 1
ATOM 614 C CA . GLN A 1 76 ? -10.594 30.438 25.359 1 89.44 76 GLN A CA 1
ATOM 615 C C . GLN A 1 76 ? -9.672 29.266 25.672 1 89.44 76 GLN A C 1
ATOM 617 O O . GLN A 1 76 ? -8.656 29.438 26.359 1 89.44 76 GLN A O 1
ATOM 622 N N . ARG A 1 77 ? -10.062 28.094 25.25 1 95.38 77 ARG A N 1
ATOM 623 C CA . ARG A 1 77 ? -9.234 26.906 25.406 1 95.38 77 ARG A CA 1
ATOM 624 C C . ARG A 1 77 ? -9.188 26.094 24.109 1 95.38 77 ARG A C 1
ATOM 626 O O . ARG A 1 77 ? -10.219 25.875 23.469 1 95.38 77 ARG A O 1
ATOM 633 N N . VAL A 1 78 ? -8.016 25.75 23.719 1 97.62 78 VAL A N 1
ATOM 634 C CA . VAL A 1 78 ? -7.812 25.031 22.469 1 97.62 78 VAL A CA 1
ATOM 635 C C . VAL A 1 78 ? -7.242 23.641 22.734 1 97.62 78 VAL A C 1
ATOM 637 O O . VAL A 1 78 ? -6.309 23.5 23.531 1 97.62 78 VAL A O 1
ATOM 640 N N . ALA A 1 79 ? -7.84 22.625 22.141 1 98.75 79 ALA A N 1
ATOM 641 C CA . ALA A 1 79 ? -7.246 21.281 22.156 1 98.75 79 ALA A CA 1
ATOM 642 C C . ALA A 1 79 ? -6.484 21.016 20.859 1 98.75 79 ALA A C 1
ATOM 644 O O . ALA A 1 79 ? -7 21.266 19.766 1 98.75 79 ALA A O 1
ATOM 645 N N . VAL A 1 80 ? -5.27 20.625 20.969 1 98.88 80 VAL A N 1
ATOM 646 C CA . VAL A 1 80 ? -4.453 20.203 19.844 1 98.88 80 VAL A CA 1
ATOM 647 C C . VAL A 1 80 ? -4.227 18.688 19.906 1 98.88 80 VAL A C 1
ATOM 649 O O . VAL A 1 80 ? -3.682 18.172 20.875 1 98.88 80 VAL A O 1
ATOM 652 N N . ILE A 1 81 ? -4.668 18 18.859 1 98.81 81 ILE A N 1
ATOM 653 C CA . ILE A 1 81 ? -4.52 16.547 18.828 1 98.81 81 ILE A CA 1
ATOM 654 C C . ILE A 1 81 ? -3.305 16.172 17.969 1 98.81 81 ILE A C 1
ATOM 656 O O . ILE A 1 81 ? -3.342 16.281 16.75 1 98.81 81 ILE A O 1
ATOM 660 N N . GLY A 1 82 ? -2.248 15.672 18.609 1 98.56 82 GLY A N 1
ATOM 661 C CA . GLY A 1 82 ? -0.968 15.359 18 1 98.56 82 GLY A CA 1
ATOM 662 C C . GLY A 1 82 ? 0.175 16.203 18.531 1 98.56 82 GLY A C 1
ATOM 663 O O . GLY A 1 82 ? 0.089 17.422 18.562 1 98.56 82 GLY A O 1
ATOM 664 N N . GLY A 1 83 ? 1.172 15.57 18.938 1 98.62 83 GLY A N 1
ATOM 665 C CA . GLY A 1 83 ? 2.324 16.234 19.516 1 98.62 83 GLY A CA 1
ATOM 666 C C . GLY A 1 83 ? 3.523 16.281 18.594 1 98.62 83 GLY A C 1
ATOM 667 O O . GLY A 1 83 ? 4.664 16.141 19.047 1 98.62 83 GLY A O 1
ATOM 668 N N . GLY A 1 84 ? 3.305 16.375 17.297 1 98.25 84 GLY A N 1
ATOM 669 C CA . GLY A 1 84 ? 4.363 16.625 16.328 1 98.25 84 GLY A CA 1
ATOM 670 C C . GLY A 1 84 ? 4.695 18.094 16.156 1 98.25 84 GLY A C 1
ATOM 671 O O . GLY A 1 84 ? 4.266 18.922 16.969 1 98.25 84 GLY A O 1
ATOM 672 N N . VAL A 1 85 ? 5.363 18.422 15.086 1 98.5 85 VAL A N 1
ATOM 673 C CA . VAL A 1 85 ? 5.82 19.781 14.852 1 98.5 85 VAL A CA 1
ATOM 674 C C . VAL A 1 85 ? 4.617 20.719 14.734 1 98.5 85 VAL A C 1
ATOM 676 O O . VAL A 1 85 ? 4.59 21.797 15.344 1 98.5 85 VAL A O 1
ATOM 679 N N . SER A 1 86 ? 3.646 20.312 13.953 1 98.38 86 SER A N 1
ATOM 680 C CA . SER A 1 86 ? 2.477 21.172 13.758 1 98.38 86 SER A CA 1
ATOM 681 C C . SER A 1 86 ? 1.762 21.438 15.078 1 98.38 86 SER A C 1
ATOM 683 O O . SER A 1 86 ? 1.427 22.578 15.383 1 98.38 86 SER A O 1
ATOM 685 N N . GLY A 1 87 ? 1.559 20.406 15.828 1 98.75 87 GLY A N 1
ATOM 686 C CA . GLY A 1 87 ? 0.841 20.547 17.078 1 98.75 87 GLY A CA 1
ATOM 687 C C . GLY A 1 87 ? 1.584 21.391 18.094 1 98.75 87 GLY A C 1
ATOM 688 O O . GLY A 1 87 ? 0.997 22.281 18.719 1 98.75 87 GLY A O 1
ATOM 689 N N . LEU A 1 88 ? 2.822 21.141 18.234 1 98.69 88 LEU A N 1
ATOM 690 C CA . LEU A 1 88 ? 3.619 21.891 19.203 1 98.69 88 LEU A CA 1
ATOM 691 C C . LEU A 1 88 ? 3.754 23.344 18.781 1 98.69 88 LEU A C 1
ATOM 693 O O . LEU A 1 88 ? 3.787 24.234 19.641 1 98.69 88 LEU A O 1
ATOM 697 N N . LEU A 1 89 ? 3.869 23.562 17.484 1 97.38 89 LEU A N 1
ATOM 698 C CA . LEU A 1 89 ? 3.977 24.938 17 1 97.38 89 LEU A CA 1
ATOM 699 C C . LEU A 1 89 ? 2.676 25.703 17.25 1 97.38 89 LEU A C 1
ATOM 701 O O . LEU A 1 89 ? 2.701 26.875 17.641 1 97.38 89 LEU A O 1
ATOM 705 N N . ILE A 1 90 ? 1.552 25.078 17.031 1 96.94 90 ILE A N 1
ATOM 706 C CA . ILE A 1 90 ? 0.261 25.688 17.328 1 96.94 90 ILE A CA 1
ATOM 707 C C . ILE A 1 90 ? 0.182 26.016 18.812 1 96.94 90 ILE A C 1
ATOM 709 O O . ILE A 1 90 ? -0.233 27.109 19.203 1 96.94 90 ILE A O 1
ATOM 713 N N . ALA A 1 91 ? 0.621 25.078 19.641 1 98 91 ALA A N 1
ATOM 714 C CA . ALA A 1 91 ? 0.614 25.281 21.078 1 98 91 ALA A CA 1
ATOM 715 C C . ALA A 1 91 ? 1.518 26.453 21.469 1 98 91 ALA A C 1
ATOM 717 O O . ALA A 1 91 ? 1.154 27.266 22.328 1 98 91 ALA A O 1
ATOM 718 N N . MET A 1 92 ? 2.68 26.578 20.922 1 95.69 92 MET A N 1
ATOM 719 C CA . MET A 1 92 ? 3.637 27.641 21.203 1 95.69 92 MET A CA 1
ATOM 720 C C . MET A 1 92 ? 3.078 29 20.812 1 95.69 92 MET A C 1
ATOM 722 O O . MET A 1 92 ? 3.295 30 21.516 1 95.69 92 MET A O 1
ATOM 726 N N . ARG A 1 93 ? 2.361 29.016 19.734 1 91.69 93 ARG A N 1
ATOM 727 C CA . ARG A 1 93 ? 1.854 30.281 19.219 1 91.69 93 ARG A CA 1
ATOM 728 C C . ARG A 1 93 ? 0.591 30.703 19.969 1 91.69 93 ARG A C 1
ATOM 730 O O . ARG A 1 93 ? 0.502 31.844 20.453 1 91.69 93 ARG A O 1
ATOM 737 N N . LEU A 1 94 ? -0.33 29.828 20.109 1 92.31 94 LEU A N 1
ATOM 738 C CA . LEU A 1 94 ? -1.604 30.156 20.734 1 92.31 94 LEU A CA 1
ATOM 739 C C . LEU A 1 94 ? -1.466 30.219 22.25 1 92.31 94 LEU A C 1
ATOM 741 O O . LEU A 1 94 ? -2.203 30.953 22.922 1 92.31 94 LEU A O 1
ATOM 745 N N . GLY A 1 95 ? -0.511 29.469 22.781 1 92.94 95 GLY A N 1
ATOM 746 C CA . GLY A 1 95 ? -0.291 29.438 24.219 1 92.94 95 GLY A CA 1
ATOM 747 C C . GLY A 1 95 ? 0.151 30.766 24.781 1 92.94 95 GLY A C 1
ATOM 748 O O . GLY A 1 95 ? 0.107 30.984 26 1 92.94 95 GLY A O 1
ATOM 749 N N . ARG A 1 96 ? 0.492 31.625 23.953 1 85.44 96 ARG A N 1
ATOM 750 C CA . ARG A 1 96 ? 0.859 32.969 24.391 1 85.44 96 ARG A CA 1
ATOM 751 C C . ARG A 1 96 ? -0.37 33.75 24.828 1 85.44 96 ARG A C 1
ATOM 753 O O . ARG A 1 96 ? -0.255 34.719 25.594 1 85.44 96 ARG A O 1
ATOM 760 N N . PHE A 1 97 ? -1.593 33.188 24.406 1 83.25 97 PHE A N 1
ATOM 761 C CA . PHE A 1 97 ? -2.76 34.031 24.594 1 83.25 97 PHE A CA 1
ATOM 762 C C . PHE A 1 97 ? -3.896 33.281 25.25 1 83.25 97 PHE A C 1
ATOM 764 O O . PHE A 1 97 ? -4.805 33.875 25.828 1 83.25 97 PHE A O 1
ATOM 771 N N . CYS A 1 98 ? -3.893 32.031 25.109 1 89.25 98 CYS A N 1
ATOM 772 C CA . CYS A 1 98 ? -4.98 31.25 25.656 1 89.25 98 CYS A CA 1
ATOM 773 C C . CYS A 1 98 ? -4.48 29.891 26.141 1 89.25 98 CYS A C 1
ATOM 775 O O . CYS A 1 98 ? -3.299 29.578 25.984 1 89.25 98 CYS A O 1
ATOM 777 N N . LYS A 1 99 ? -5.34 29.141 26.812 1 95.38 99 LYS A N 1
ATOM 778 C CA . LYS A 1 99 ? -4.98 27.812 27.297 1 95.38 99 LYS A CA 1
ATOM 779 C C . LYS A 1 99 ? -4.977 26.797 26.156 1 95.38 99 LYS A C 1
ATOM 781 O O . LYS A 1 99 ? -5.836 26.844 25.266 1 95.38 99 LYS A O 1
ATOM 786 N N . VAL A 1 100 ? -3.951 25.984 26.141 1 97.94 100 VAL A N 1
ATOM 787 C CA . VAL A 1 100 ? -3.84 24.969 25.094 1 97.94 100 VAL A CA 1
ATOM 788 C C . VAL A 1 100 ? -3.504 23.625 25.719 1 97.94 100 VAL A C 1
ATOM 790 O O . VAL A 1 100 ? -2.592 23.516 26.547 1 97.94 100 VAL A O 1
ATOM 793 N N . ASP A 1 101 ? -4.27 22.609 25.406 1 98.5 101 ASP A N 1
ATOM 794 C CA . ASP A 1 101 ? -3.961 21.219 25.75 1 98.5 101 ASP A CA 1
ATOM 795 C C . ASP A 1 101 ? -3.508 20.438 24.516 1 98.5 101 ASP A C 1
ATOM 797 O O . ASP A 1 101 ? -4.219 20.391 23.516 1 98.5 101 ASP A O 1
ATOM 801 N N . VAL A 1 102 ? -2.316 19.844 24.578 1 98.69 102 VAL A N 1
ATOM 802 C CA . VAL A 1 102 ? -1.819 19 23.5 1 98.69 102 VAL A CA 1
ATOM 803 C C . VAL A 1 102 ? -1.97 17.531 23.891 1 98.69 102 VAL A C 1
ATOM 805 O O . VAL A 1 102 ? -1.456 17.094 24.922 1 98.69 102 VAL A O 1
ATOM 808 N N . TYR A 1 103 ? -2.686 16.781 23.078 1 98.38 103 TYR A N 1
ATOM 809 C CA . TYR A 1 103 ? -2.846 15.352 23.297 1 98.38 103 TYR A CA 1
ATOM 810 C C . TYR A 1 103 ? -1.976 14.547 22.344 1 98.38 103 TYR A C 1
ATOM 812 O O . TYR A 1 103 ? -2.039 14.742 21.125 1 98.38 103 TYR A O 1
ATOM 820 N N . GLU A 1 104 ? -1.161 13.695 22.859 1 97.81 104 GLU A N 1
ATOM 821 C CA . GLU A 1 104 ? -0.309 12.789 22.094 1 97.81 104 GLU A CA 1
ATOM 822 C C . GLU A 1 104 ? -0.55 11.336 22.484 1 97.81 104 GLU A C 1
ATOM 824 O O . GLU A 1 104 ? -0.589 11.008 23.672 1 97.81 104 GLU A O 1
ATOM 829 N N . ALA A 1 105 ? -0.706 10.508 21.484 1 95.81 105 ALA A N 1
ATOM 830 C CA . ALA A 1 105 ? -1.035 9.102 21.703 1 95.81 105 ALA A CA 1
ATOM 831 C C . ALA A 1 105 ? 0.159 8.344 22.266 1 95.81 105 ALA A C 1
ATOM 833 O O . ALA A 1 105 ? -0.009 7.43 23.078 1 95.81 105 ALA A O 1
ATOM 834 N N . SER A 1 106 ? 1.323 8.703 21.875 1 94.19 106 SER A N 1
ATOM 835 C CA . SER A 1 106 ? 2.545 8.039 22.312 1 94.19 106 SER A CA 1
ATOM 836 C C . SER A 1 106 ? 3.084 8.664 23.594 1 94.19 106 SER A C 1
ATOM 838 O O . SER A 1 106 ? 2.607 9.711 24.016 1 94.19 106 SER A O 1
ATOM 840 N N . ASP A 1 107 ? 4.078 7.996 24.172 1 94.19 107 ASP A N 1
ATOM 841 C CA . ASP A 1 107 ? 4.762 8.555 25.328 1 94.19 107 ASP A CA 1
ATOM 842 C C . ASP A 1 107 ? 5.891 9.492 24.906 1 94.19 107 ASP A C 1
ATOM 844 O O . ASP A 1 107 ? 6.523 10.133 25.734 1 94.19 107 ASP A O 1
ATOM 848 N N . ARG A 1 108 ? 6.043 9.578 23.609 1 94.75 108 ARG A N 1
ATOM 849 C CA . ARG A 1 108 ? 7.066 10.445 23.047 1 94.75 108 ARG A CA 1
ATOM 850 C C . ARG A 1 108 ? 6.445 11.516 22.156 1 94.75 108 ARG A C 1
ATOM 852 O O . ARG A 1 108 ? 5.488 11.242 21.422 1 94.75 108 ARG A O 1
ATOM 859 N N . LEU A 1 109 ? 6.988 12.727 22.234 1 97.69 109 LEU A N 1
ATOM 860 C CA . LEU A 1 109 ? 6.598 13.781 21.312 1 97.69 109 LEU A CA 1
ATOM 861 C C . LEU A 1 109 ? 7.41 13.695 20.016 1 97.69 109 LEU A C 1
ATOM 863 O O . LEU A 1 109 ? 8.461 13.039 19.984 1 97.69 109 LEU A O 1
ATOM 867 N N . GLY A 1 110 ? 6.887 14.305 19 1 97.31 110 GLY A N 1
ATOM 868 C CA . GLY A 1 110 ? 7.723 14.562 17.828 1 97.31 110 GLY A CA 1
ATOM 869 C C . GLY A 1 110 ? 7.223 13.875 16.578 1 97.31 110 GLY A C 1
ATOM 870 O O . GLY A 1 110 ? 7.609 14.242 15.469 1 97.31 110 GLY A O 1
ATOM 871 N N . GLY A 1 111 ? 6.281 12.867 16.75 1 95.88 111 GLY A N 1
ATOM 872 C CA . GLY A 1 111 ? 5.789 12.18 15.57 1 95.88 111 GLY A CA 1
ATOM 873 C C . GLY A 1 111 ? 6.898 11.602 14.711 1 95.88 111 GLY A C 1
ATOM 874 O O . GLY A 1 111 ? 7.699 10.797 15.18 1 95.88 111 GLY A O 1
ATOM 875 N N . ARG A 1 112 ? 7.102 12.164 13.508 1 96.69 112 ARG A N 1
ATOM 876 C CA . ARG A 1 112 ? 8.031 11.594 12.539 1 96.69 112 ARG A CA 1
ATOM 877 C C . ARG A 1 112 ? 9.43 12.172 12.711 1 96.69 112 ARG A C 1
ATOM 879 O O . ARG A 1 112 ? 10.367 11.773 12.016 1 96.69 112 ARG A O 1
ATOM 886 N N . LEU A 1 113 ? 9.586 13.148 13.547 1 98.12 113 LEU A N 1
ATOM 887 C CA . LEU A 1 113 ? 10.914 13.508 14.016 1 98.12 113 LEU A CA 1
ATOM 888 C C . LEU A 1 113 ? 11.367 12.586 15.141 1 98.12 113 LEU A C 1
ATOM 890 O O . LEU A 1 113 ? 11.148 12.883 16.312 1 98.12 113 LEU A O 1
ATOM 894 N N . TYR A 1 114 ? 11.938 11.531 14.766 1 98.25 114 TYR A N 1
ATOM 895 C CA . TYR A 1 114 ? 12.328 10.445 15.656 1 98.25 114 TYR A CA 1
ATOM 896 C C . TYR A 1 114 ? 13.758 10 15.375 1 98.25 114 TYR A C 1
ATOM 898 O O . TYR A 1 114 ? 14.117 9.711 14.234 1 98.25 114 TYR A O 1
ATOM 906 N N . THR A 1 115 ? 14.617 10.039 16.438 1 98.38 115 THR A N 1
ATOM 907 C CA . THR A 1 115 ? 16 9.594 16.359 1 98.38 115 THR A CA 1
ATOM 908 C C . THR A 1 115 ? 16.25 8.422 17.312 1 98.38 115 THR A C 1
ATOM 910 O O . THR A 1 115 ? 15.828 8.461 18.469 1 98.38 115 THR A O 1
ATOM 913 N N . HIS A 1 116 ? 16.844 7.391 16.75 1 98.19 116 HIS A N 1
ATOM 914 C CA . HIS A 1 116 ? 17.234 6.273 17.594 1 98.19 116 HIS A CA 1
ATOM 915 C C . HIS A 1 116 ? 18.719 6.344 17.938 1 98.19 116 HIS A C 1
ATOM 917 O O . HIS A 1 116 ? 19.578 6.371 17.031 1 98.19 116 HIS A O 1
ATOM 923 N N . LYS A 1 117 ? 18.984 6.414 19.188 1 97.69 117 LYS A N 1
ATOM 924 C CA . LYS A 1 117 ? 20.359 6.297 19.672 1 97.69 117 LYS A CA 1
ATOM 925 C C . LYS A 1 117 ? 20.641 4.891 20.188 1 97.69 117 LYS A C 1
ATOM 927 O O . LYS A 1 117 ? 19.922 4.387 21.062 1 97.69 117 LYS A O 1
ATOM 932 N N . PHE A 1 118 ? 21.672 4.328 19.672 1 97.31 118 PHE A N 1
ATOM 933 C CA . PHE A 1 118 ? 21.984 2.975 20.125 1 97.31 118 PHE A CA 1
ATOM 934 C C . PHE A 1 118 ? 22.531 2.984 21.547 1 97.31 118 PHE A C 1
ATOM 936 O O . PHE A 1 118 ? 23.484 3.699 21.859 1 97.31 118 PHE A O 1
ATOM 943 N N . PRO A 1 119 ? 22 2.328 22.547 1 94 119 PRO A N 1
ATOM 944 C CA . PRO A 1 119 ? 22.344 2.377 23.969 1 94 119 PRO A CA 1
ATOM 945 C C . PRO A 1 119 ? 23.828 2.1 24.219 1 94 119 PRO A C 1
ATOM 947 O O . PRO A 1 119 ? 24.438 2.742 25.078 1 94 119 PRO A O 1
ATOM 950 N N . ASN A 1 120 ? 24.484 1.248 23.625 1 90.5 120 ASN A N 1
ATOM 951 C CA . ASN A 1 120 ? 25.891 0.92 23.844 1 90.5 120 ASN A CA 1
ATOM 952 C C . ASN A 1 120 ? 26.781 1.541 22.781 1 90.5 120 ASN A C 1
ATOM 954 O O . ASN A 1 120 ? 27.922 1.112 22.609 1 90.5 120 ASN A O 1
ATOM 958 N N . GLY A 1 121 ? 26.219 2.605 22.266 1 92 121 GLY A N 1
ATOM 959 C CA . GLY A 1 121 ? 26.984 3.258 21.219 1 92 121 GLY A CA 1
ATOM 960 C C . GLY A 1 121 ? 27.656 4.543 21.688 1 92 121 GLY A C 1
ATOM 961 O O . GLY A 1 121 ? 27.375 5.031 22.781 1 92 121 GLY A O 1
ATOM 962 N N . GLY A 1 122 ? 28.547 5.066 20.875 1 92.75 122 GLY A N 1
ATOM 963 C CA . GLY A 1 122 ? 29.203 6.34 21.141 1 92.75 122 GLY A CA 1
ATOM 964 C C . GLY A 1 122 ? 28.328 7.535 20.828 1 92.75 122 GLY A C 1
ATOM 965 O O . GLY A 1 122 ? 27.125 7.387 20.562 1 92.75 122 GLY A O 1
ATOM 966 N N . GLN A 1 123 ? 28.922 8.703 20.797 1 93.31 123 GLN A N 1
ATOM 967 C CA . GLN A 1 123 ? 28.234 9.977 20.625 1 93.31 123 GLN A CA 1
ATOM 968 C C . GLN A 1 123 ? 27.562 10.062 19.266 1 93.31 123 GLN A C 1
ATOM 970 O O . GLN A 1 123 ? 26.516 10.695 19.125 1 93.31 123 GLN A O 1
ATOM 975 N N . TRP A 1 124 ? 28.109 9.367 18.328 1 95.5 124 TRP A N 1
ATOM 976 C CA . TRP A 1 124 ? 27.641 9.523 16.953 1 95.5 124 TRP A CA 1
ATOM 977 C C . TRP A 1 124 ? 26.875 8.289 16.5 1 95.5 124 TRP A C 1
ATOM 979 O O . TRP A 1 124 ? 26.531 8.148 15.328 1 95.5 124 TRP A O 1
ATOM 989 N N . ASP A 1 125 ? 26.578 7.402 17.438 1 96.56 125 ASP A N 1
ATOM 990 C CA . ASP A 1 125 ? 25.922 6.152 17.078 1 96.56 125 ASP A CA 1
ATOM 991 C C . ASP A 1 125 ? 24.406 6.273 17.203 1 96.56 125 ASP A C 1
ATOM 993 O O . ASP A 1 125 ? 23.797 5.605 18.047 1 96.56 125 ASP A O 1
ATOM 997 N N . TYR A 1 126 ? 23.906 7.102 16.344 1 97.5 126 TYR A N 1
ATOM 998 C CA . TYR A 1 126 ? 22.469 7.316 16.188 1 97.5 126 TYR A CA 1
ATOM 999 C C . TYR A 1 126 ? 22.078 7.434 14.719 1 97.5 126 TYR A C 1
ATOM 1001 O O . TYR A 1 126 ? 22.938 7.531 13.852 1 97.5 126 TYR A O 1
ATOM 1009 N N . PHE A 1 127 ? 20.859 7.277 14.438 1 97.94 127 PHE A N 1
ATOM 1010 C CA . PHE A 1 127 ? 20.344 7.609 13.109 1 97.94 127 PHE A CA 1
ATOM 1011 C C . PHE A 1 127 ? 18.922 8.164 13.211 1 97.94 127 PHE A C 1
ATOM 1013 O O . PHE A 1 127 ? 18.203 7.879 14.172 1 97.94 127 PHE A O 1
ATOM 1020 N N . ASP A 1 128 ? 18.594 9 12.328 1 98.19 128 ASP A N 1
ATOM 1021 C CA . ASP A 1 128 ? 17.219 9.523 12.242 1 98.19 128 ASP A CA 1
ATOM 1022 C C . ASP A 1 128 ? 16.297 8.508 11.594 1 98.19 128 ASP A C 1
ATOM 1024 O O . ASP A 1 128 ? 16.469 8.156 10.422 1 98.19 128 ASP A O 1
ATOM 1028 N N . VAL A 1 129 ? 15.305 8.109 12.336 1 98.19 129 VAL A N 1
ATOM 1029 C CA . VAL A 1 129 ? 14.305 7.164 11.852 1 98.19 129 VAL A CA 1
ATOM 1030 C C . VAL A 1 129 ? 13.352 7.875 10.891 1 98.19 129 VAL A C 1
ATOM 1032 O O . VAL A 1 129 ? 12.875 7.281 9.922 1 98.19 129 VAL A O 1
ATOM 1035 N N . GLY A 1 130 ? 13.016 9.102 11.211 1 97.62 130 GLY A N 1
ATOM 1036 C CA . GLY A 1 130 ? 12.211 9.953 10.352 1 97.62 130 GLY A CA 1
ATOM 1037 C C . GLY A 1 130 ? 13.039 10.938 9.547 1 97.62 130 GLY A C 1
ATOM 1038 O O . GLY A 1 130 ? 14.016 10.555 8.898 1 97.62 130 GLY A O 1
ATOM 1039 N N . ALA A 1 131 ? 12.711 12.203 9.531 1 97.31 131 ALA A N 1
ATOM 1040 C CA . ALA A 1 131 ? 13.398 13.234 8.758 1 97.31 131 ALA A CA 1
ATOM 1041 C C . ALA A 1 131 ? 14.883 13.289 9.117 1 97.31 131 ALA A C 1
ATOM 1043 O O . ALA A 1 131 ? 15.242 13.336 10.297 1 97.31 131 ALA A O 1
ATOM 1044 N N . MET A 1 132 ? 15.758 13.352 8.062 1 97.12 132 MET A N 1
ATOM 1045 C CA . MET A 1 132 ? 17.172 13.148 8.359 1 97.12 132 MET A CA 1
ATOM 1046 C C . MET A 1 132 ? 18.016 14.266 7.766 1 97.12 132 MET A C 1
ATOM 1048 O O . MET A 1 132 ? 19.219 14.375 8.062 1 97.12 132 MET A O 1
ATOM 1052 N N . ARG A 1 133 ? 17.469 15.109 6.902 1 96.44 133 ARG A N 1
ATOM 1053 C CA . ARG A 1 133 ? 18.234 16.141 6.223 1 96.44 133 ARG A CA 1
ATOM 1054 C C . ARG A 1 133 ? 17.344 17.328 5.84 1 96.44 133 ARG A C 1
ATOM 1056 O O . ARG A 1 133 ? 16.141 17.156 5.648 1 96.44 133 ARG A O 1
ATOM 1063 N N . PHE A 1 134 ? 17.938 18.469 5.695 1 96.56 134 PHE A N 1
ATOM 1064 C CA . PHE A 1 134 ? 17.219 19.703 5.461 1 96.56 134 PHE A CA 1
ATOM 1065 C C . PHE A 1 134 ? 17.953 20.578 4.449 1 96.56 134 PHE A C 1
ATOM 1067 O O . PHE A 1 134 ? 19 21.141 4.754 1 96.56 134 PHE A O 1
ATOM 1074 N N . PRO A 1 135 ? 17.422 20.734 3.232 1 94.19 135 PRO A N 1
ATOM 1075 C CA . PRO A 1 135 ? 18.016 21.641 2.254 1 94.19 135 PRO A CA 1
ATOM 1076 C C . PRO A 1 135 ? 17.688 23.109 2.525 1 94.19 135 PRO A C 1
ATOM 1078 O O . PRO A 1 135 ? 16.531 23.438 2.826 1 94.19 135 PRO A O 1
ATOM 1081 N N . LYS A 1 136 ? 18.672 23.891 2.467 1 91.75 136 LYS A N 1
ATOM 1082 C CA . LYS A 1 136 ? 18.438 25.328 2.641 1 91.75 136 LYS A CA 1
ATOM 1083 C C . LYS A 1 136 ? 18.062 25.984 1.316 1 91.75 136 LYS A C 1
ATOM 1085 O O . LYS A 1 136 ? 18.922 26.453 0.579 1 91.75 136 LYS A O 1
ATOM 1090 N N . ASN A 1 137 ? 16.812 26.031 0.991 1 86.5 137 ASN A N 1
ATOM 1091 C CA . ASN A 1 137 ? 16.25 26.672 -0.194 1 86.5 137 ASN A CA 1
ATOM 1092 C C . ASN A 1 137 ? 14.945 27.391 0.124 1 86.5 137 ASN A C 1
ATOM 1094 O O . ASN A 1 137 ? 14.555 27.484 1.288 1 86.5 137 ASN A O 1
ATOM 1098 N N . THR A 1 138 ? 14.297 27.906 -0.824 1 78.38 138 THR A N 1
ATOM 1099 C CA . THR A 1 138 ? 13.141 28.781 -0.591 1 78.38 138 THR A CA 1
ATOM 1100 C C . THR A 1 138 ? 11.953 27.969 -0.08 1 78.38 138 THR A C 1
ATOM 1102 O O . THR A 1 138 ? 11.18 28.438 0.749 1 78.38 138 THR A O 1
ATOM 1105 N N . VAL A 1 139 ? 11.828 26.766 -0.527 1 84.38 139 VAL A N 1
ATOM 1106 C CA . VAL A 1 139 ? 10.719 25.906 -0.133 1 84.38 139 VAL A CA 1
ATOM 1107 C C . VAL A 1 139 ? 10.867 25.5 1.335 1 84.38 139 VAL A C 1
ATOM 1109 O O . VAL A 1 139 ? 9.867 25.328 2.041 1 84.38 139 VAL A O 1
ATOM 1112 N N . MET A 1 140 ? 12.086 25.531 1.816 1 90.75 140 MET A N 1
ATOM 1113 C CA . MET A 1 140 ? 12.391 25.047 3.16 1 90.75 140 MET A CA 1
ATOM 1114 C C . MET A 1 140 ? 12.547 26.203 4.133 1 90.75 140 MET A C 1
ATOM 1116 O O . MET A 1 140 ? 12.891 26 5.301 1 90.75 140 MET A O 1
ATOM 1120 N N . GLU A 1 141 ? 12.242 27.359 3.742 1 86.06 141 GLU A N 1
ATOM 1121 C CA . GLU A 1 141 ? 12.391 28.562 4.566 1 86.06 141 GLU A CA 1
ATOM 1122 C C . GLU A 1 141 ? 11.625 28.422 5.883 1 86.06 141 GLU A C 1
ATOM 1124 O O . GLU A 1 141 ? 12.133 28.781 6.945 1 86.06 141 GLU A O 1
ATOM 1129 N N . PRO A 1 142 ? 10.406 27.828 5.867 1 88.31 142 PRO A N 1
ATOM 1130 C CA . PRO A 1 142 ? 9.703 27.641 7.137 1 88.31 142 PRO A CA 1
ATOM 1131 C C . PRO A 1 142 ? 10.492 26.797 8.133 1 88.31 142 PRO A C 1
ATOM 1133 O O . PRO A 1 142 ? 10.477 27.062 9.336 1 88.31 142 PRO A O 1
ATOM 1136 N N . THR A 1 143 ? 11.18 25.844 7.676 1 95.62 143 THR A N 1
ATOM 1137 C CA . THR A 1 143 ? 11.984 24.984 8.539 1 95.62 143 THR A CA 1
ATOM 1138 C C . THR A 1 143 ? 13.148 25.75 9.141 1 95.62 143 THR A C 1
ATOM 1140 O O . THR A 1 143 ? 13.422 25.641 10.344 1 95.62 143 THR A O 1
ATOM 1143 N N . PHE A 1 144 ? 13.789 26.547 8.367 1 93.12 144 PHE A N 1
ATOM 1144 C CA . PHE A 1 144 ? 14.977 27.25 8.844 1 93.12 144 PHE A CA 1
ATOM 1145 C C . PHE A 1 144 ? 14.586 28.406 9.742 1 93.12 144 PHE A C 1
ATOM 1147 O O . PHE A 1 144 ? 15.328 28.766 10.656 1 93.12 144 PHE A O 1
ATOM 1154 N N . ARG A 1 145 ? 13.375 28.938 9.531 1 90.81 145 ARG A N 1
ATOM 1155 C CA . ARG A 1 145 ? 12.852 29.906 10.492 1 90.81 145 ARG A CA 1
ATOM 1156 C C . ARG A 1 145 ? 12.617 29.25 11.852 1 90.81 145 ARG A C 1
ATOM 1158 O O . ARG A 1 145 ? 12.898 29.859 12.891 1 90.81 145 ARG A O 1
ATOM 1165 N N . LEU A 1 146 ? 12.109 28.062 11.82 1 94.44 146 LEU A N 1
ATOM 1166 C CA . LEU A 1 146 ? 11.93 27.312 13.055 1 94.44 146 LEU A CA 1
ATOM 1167 C C . LEU A 1 146 ? 13.273 27.031 13.719 1 94.44 146 LEU A C 1
ATOM 1169 O O . LEU A 1 146 ? 13.398 27.141 14.938 1 94.44 146 LEU A O 1
ATOM 1173 N N . PHE A 1 147 ? 14.289 26.703 12.93 1 97.25 147 PHE A N 1
ATOM 1174 C CA . PHE A 1 147 ? 15.641 26.484 13.445 1 97.25 147 PHE A CA 1
ATOM 1175 C C . PHE A 1 147 ? 16.156 27.734 14.156 1 97.25 147 PHE A C 1
ATOM 1177 O O . PHE A 1 147 ? 16.672 27.641 15.273 1 97.25 147 PHE A O 1
ATOM 1184 N N . GLU A 1 148 ? 15.961 28.812 13.523 1 92.81 148 GLU A N 1
ATOM 1185 C CA . GLU A 1 148 ? 16.406 30.078 14.102 1 92.81 148 GLU A CA 1
ATOM 1186 C C . GLU A 1 148 ? 15.711 30.344 15.438 1 92.81 148 GLU A C 1
ATOM 1188 O O . GLU A 1 148 ? 16.359 30.703 16.422 1 92.81 148 GLU A O 1
ATOM 1193 N N . MET A 1 149 ? 14.469 30.141 15.422 1 91.38 149 MET A N 1
ATOM 1194 C CA . MET A 1 149 ? 13.672 30.359 16.625 1 91.38 149 MET A CA 1
ATOM 1195 C C . MET A 1 149 ? 14.156 29.469 17.766 1 91.38 149 MET A C 1
ATOM 1197 O O . MET A 1 149 ? 14.125 29.875 18.938 1 91.38 149 MET A O 1
ATOM 1201 N N . LEU A 1 150 ? 14.625 28.312 17.453 1 97.12 150 LEU A N 1
ATOM 1202 C CA . LEU A 1 150 ? 14.961 27.312 18.469 1 97.12 150 LEU A CA 1
ATOM 1203 C C . LEU A 1 150 ? 16.469 27.312 18.734 1 97.12 150 LEU A C 1
ATOM 1205 O O . LEU A 1 150 ? 16.938 26.562 19.594 1 97.12 150 LEU A O 1
ATOM 1209 N N . GLY A 1 151 ? 17.203 28.078 17.953 1 95.38 151 GLY A N 1
ATOM 1210 C CA . GLY A 1 151 ? 18.609 28.266 18.219 1 95.38 151 GLY A CA 1
ATOM 1211 C C . GLY A 1 151 ? 19.5 27.266 17.5 1 95.38 151 GLY A C 1
ATOM 1212 O O . GLY A 1 151 ? 20.625 27.016 17.906 1 95.38 151 GLY A O 1
ATOM 1213 N N . PHE A 1 152 ? 19.031 26.656 16.484 1 97.69 152 PHE A N 1
ATOM 1214 C CA . PHE A 1 152 ? 19.844 25.75 15.68 1 97.69 152 PHE A CA 1
ATOM 1215 C C . PHE A 1 152 ? 20.578 26.516 14.578 1 97.69 152 PHE A C 1
ATOM 1217 O O . PHE A 1 152 ? 19.953 27.281 13.828 1 97.69 152 PHE A O 1
ATOM 1224 N N . ASN A 1 153 ? 21.859 26.375 14.461 1 95.19 153 ASN A N 1
ATOM 1225 C CA . ASN A 1 153 ? 22.641 27.016 13.406 1 95.19 153 ASN A CA 1
ATOM 1226 C C . ASN A 1 153 ? 24.016 26.375 13.266 1 95.19 153 ASN A C 1
ATOM 1228 O O . ASN A 1 153 ? 24.406 25.531 14.078 1 95.19 153 ASN A O 1
ATOM 1232 N N . THR A 1 154 ? 24.719 26.828 12.258 1 95.25 154 THR A N 1
ATOM 1233 C CA . THR A 1 154 ? 26.047 26.266 11.969 1 95.25 154 THR A CA 1
ATOM 1234 C C . THR A 1 154 ? 27.094 26.828 12.914 1 95.25 154 THR A C 1
ATOM 1236 O O . THR A 1 154 ? 28.078 26.141 13.234 1 95.25 154 THR A O 1
ATOM 1239 N N . GLN A 1 155 ? 26.953 28 13.383 1 95.44 155 GLN A N 1
ATOM 1240 C CA . GLN A 1 155 ? 27.938 28.688 14.219 1 95.44 155 GLN A CA 1
ATOM 1241 C C . GLN A 1 155 ? 28.078 28.016 15.57 1 95.44 155 GLN A C 1
ATOM 1243 O O . GLN A 1 155 ? 29.203 27.859 16.078 1 95.44 155 GLN A O 1
ATOM 1248 N N . ASN A 1 156 ? 26.984 27.578 16.141 1 96.19 156 ASN A N 1
ATOM 1249 C CA . ASN A 1 156 ? 27.062 26.938 17.438 1 96.19 156 ASN A CA 1
ATOM 1250 C C . ASN A 1 156 ? 27.188 25.422 17.312 1 96.19 156 ASN A C 1
ATOM 1252 O O . ASN A 1 156 ? 27.125 24.703 18.297 1 96.19 156 ASN A O 1
ATOM 1256 N N . GLY A 1 157 ? 27.188 24.953 16.141 1 95.44 157 GLY A N 1
ATOM 1257 C CA . GLY A 1 157 ? 27.516 23.562 15.867 1 95.44 157 GLY A CA 1
ATOM 1258 C C . GLY A 1 157 ? 26.312 22.641 15.961 1 95.44 157 GLY A C 1
ATOM 1259 O O . GLY A 1 157 ? 26.453 21.422 15.938 1 95.44 157 GLY A O 1
ATOM 1260 N N . THR A 1 158 ? 25.156 23.172 16.094 1 97.25 158 THR A N 1
ATOM 1261 C CA . THR A 1 158 ? 23.953 22.328 16.234 1 97.25 158 THR A CA 1
ATOM 1262 C C . THR A 1 158 ? 23.469 21.875 14.867 1 97.25 158 THR A C 1
ATOM 1264 O O . THR A 1 158 ? 22.797 20.844 14.75 1 97.25 158 THR A O 1
ATOM 1267 N N . LEU A 1 159 ? 23.75 22.625 13.828 1 97.5 159 LEU A N 1
ATOM 1268 C CA . LEU A 1 159 ? 23.5 22.219 12.453 1 97.5 159 LEU A CA 1
ATOM 1269 C C . LEU A 1 159 ? 24.797 21.812 11.758 1 97.5 159 LEU A C 1
ATOM 1271 O O . LEU A 1 159 ? 25.766 22.562 11.781 1 97.5 159 LEU A O 1
ATOM 1275 N N . LEU A 1 160 ? 24.797 20.656 11.195 1 96.81 160 LEU A N 1
ATOM 1276 C CA . LEU A 1 160 ? 25.953 20.125 10.484 1 96.81 160 LEU A CA 1
ATOM 1277 C C . LEU A 1 160 ? 25.672 20.031 8.992 1 96.81 160 LEU A C 1
ATOM 1279 O O . LEU A 1 160 ? 24.531 19.844 8.57 1 96.81 160 LEU A O 1
ATOM 1283 N N . LYS A 1 161 ? 26.766 20.188 8.258 1 94.94 161 LYS A N 1
ATOM 1284 C CA . LYS A 1 161 ? 26.609 19.984 6.824 1 94.94 161 LYS A CA 1
ATOM 1285 C C . LYS A 1 161 ? 26.25 18.547 6.504 1 94.94 161 LYS A C 1
ATOM 1287 O O . LYS A 1 161 ? 26.781 17.609 7.117 1 94.94 161 LYS A O 1
ATOM 1292 N N . TYR A 1 162 ? 25.328 18.359 5.648 1 95.5 162 TYR A N 1
ATOM 1293 C CA . TYR A 1 162 ? 24.891 17.031 5.195 1 95.5 162 TYR A CA 1
ATOM 1294 C C . TYR A 1 162 ? 25.422 16.75 3.795 1 95.5 162 TYR A C 1
ATOM 1296 O O . TYR A 1 162 ? 25.203 17.531 2.867 1 95.5 162 TYR A O 1
ATOM 1304 N N . GLN A 1 163 ? 26.109 15.656 3.65 1 93.56 163 GLN A N 1
ATOM 1305 C CA . GLN A 1 163 ? 26.625 15.227 2.357 1 93.56 163 GLN A CA 1
ATOM 1306 C C . GLN A 1 163 ? 25.641 14.312 1.641 1 93.56 163 GLN A C 1
ATOM 1308 O O . GLN A 1 163 ? 25.547 13.125 1.958 1 93.56 163 GLN A O 1
ATOM 1313 N N . ARG A 1 164 ? 25.062 14.734 0.572 1 90.62 164 ARG A N 1
ATOM 1314 C CA . ARG A 1 164 ? 23.984 14.016 -0.1 1 90.62 164 ARG A CA 1
ATOM 1315 C C . ARG A 1 164 ? 24.531 12.883 -0.956 1 90.62 164 ARG A C 1
ATOM 1317 O O . ARG A 1 164 ? 23.828 11.898 -1.218 1 90.62 164 ARG A O 1
ATOM 1324 N N . SER A 1 165 ? 25.719 13.094 -1.436 1 91.12 165 SER A N 1
ATOM 1325 C CA . SER A 1 165 ? 26.312 12.109 -2.334 1 91.12 165 SER A CA 1
ATOM 1326 C C . SER A 1 165 ? 27.797 11.906 -2.033 1 91.12 165 SER A C 1
ATOM 1328 O O . SER A 1 165 ? 28.453 12.797 -1.488 1 91.12 165 SER A O 1
ATOM 1330 N N . SER A 1 166 ? 28.219 10.734 -2.305 1 93.44 166 SER A N 1
ATOM 1331 C CA . SER A 1 166 ? 29.625 10.359 -2.197 1 93.44 166 SER A CA 1
ATOM 1332 C C . SER A 1 166 ? 30.109 9.672 -3.467 1 93.44 166 SER A C 1
ATOM 1334 O O . SER A 1 166 ? 29.562 8.648 -3.871 1 93.44 166 SER A O 1
ATOM 1336 N N . PRO A 1 167 ? 31.141 10.227 -4.059 1 94.69 167 PRO A N 1
ATOM 1337 C CA . PRO A 1 167 ? 31.656 9.609 -5.277 1 94.69 167 PRO A CA 1
ATOM 1338 C C . PRO A 1 167 ? 32.094 8.156 -5.066 1 94.69 167 PRO A C 1
ATOM 1340 O O . PRO A 1 167 ? 32.031 7.355 -6.004 1 94.69 167 PRO A O 1
ATOM 1343 N N . GLU A 1 168 ? 32.438 7.812 -3.861 1 95.94 168 GLU A N 1
ATOM 1344 C CA . GLU A 1 168 ? 32.969 6.488 -3.555 1 95.94 168 GLU A CA 1
ATOM 1345 C C . GLU A 1 168 ? 31.859 5.5 -3.25 1 95.94 168 GLU A C 1
ATOM 1347 O O . GLU A 1 168 ? 32.094 4.297 -3.143 1 95.94 168 GLU A O 1
ATOM 1352 N N . SER A 1 169 ? 30.625 6.004 -3.133 1 96.81 169 SER A N 1
ATOM 1353 C CA . SER A 1 169 ? 29.5 5.105 -2.875 1 96.81 169 SER A CA 1
ATOM 1354 C C . SER A 1 169 ? 29.172 4.262 -4.105 1 96.81 169 SER A C 1
ATOM 1356 O O . SER A 1 169 ? 29.75 4.465 -5.172 1 96.81 169 SER A O 1
ATOM 1358 N N . TRP A 1 170 ? 28.234 3.316 -3.938 1 97.62 170 TRP A N 1
ATOM 1359 C CA . TRP A 1 170 ? 28.047 2.312 -4.977 1 97.62 170 TRP A CA 1
ATOM 1360 C C . TRP A 1 170 ? 26.641 2.406 -5.562 1 97.62 170 TRP A C 1
ATOM 1362 O O . TRP A 1 170 ? 25.688 2.781 -4.863 1 97.62 170 TRP A O 1
ATOM 1372 N N . LEU A 1 171 ? 26.547 2.16 -6.848 1 97.75 171 LEU A N 1
ATOM 1373 C CA . LEU A 1 171 ? 25.312 1.732 -7.496 1 97.75 171 LEU A CA 1
ATOM 1374 C C . LEU A 1 171 ? 25.359 0.243 -7.82 1 97.75 171 LEU A C 1
ATOM 1376 O O . LEU A 1 171 ? 26.344 -0.249 -8.367 1 97.75 171 LEU A O 1
ATOM 1380 N N . TYR A 1 172 ? 24.406 -0.467 -7.371 1 97.81 172 TYR A N 1
ATOM 1381 C CA . TYR A 1 172 ? 24.297 -1.896 -7.648 1 97.81 172 TYR A CA 1
ATOM 1382 C C . TYR A 1 172 ? 22.922 -2.246 -8.211 1 97.81 172 TYR A C 1
ATOM 1384 O O . TYR A 1 172 ? 21.953 -2.344 -7.461 1 97.81 172 TYR A O 1
ATOM 1392 N N . TYR A 1 173 ? 22.859 -2.455 -9.492 1 97 173 TYR A N 1
ATOM 1393 C CA . TYR A 1 173 ? 21.609 -2.773 -10.195 1 97 173 TYR A CA 1
ATOM 1394 C C . TYR A 1 173 ? 21.828 -3.938 -11.156 1 97 173 TYR A C 1
ATOM 1396 O O . TYR A 1 173 ? 22.875 -4.039 -11.805 1 97 173 TYR A O 1
ATOM 1404 N N . ASN A 1 174 ? 20.859 -4.832 -11.195 1 96.06 174 ASN A N 1
ATOM 1405 C CA . ASN A 1 174 ? 20.922 -5.977 -12.094 1 96.06 174 ASN A CA 1
ATOM 1406 C C . ASN A 1 174 ? 22.219 -6.758 -11.922 1 96.06 174 ASN A C 1
ATOM 1408 O O . ASN A 1 174 ? 22.844 -7.172 -12.906 1 96.06 174 ASN A O 1
ATOM 1412 N N . ASP A 1 175 ? 22.688 -6.863 -10.688 1 94.38 175 ASP A N 1
ATOM 1413 C CA . ASP A 1 175 ? 23.859 -7.625 -10.273 1 94.38 175 ASP A CA 1
ATOM 1414 C C . ASP A 1 175 ? 25.141 -7.008 -10.836 1 94.38 175 ASP A C 1
ATOM 1416 O O . ASP A 1 175 ? 26.141 -7.699 -10.992 1 94.38 175 ASP A O 1
ATOM 1420 N N . ILE A 1 176 ? 25.078 -5.723 -11.25 1 96.06 176 ILE A N 1
ATOM 1421 C CA . ILE A 1 176 ? 26.234 -4.98 -11.719 1 96.06 176 ILE A CA 1
ATOM 1422 C C . ILE A 1 176 ? 26.594 -3.887 -10.719 1 96.06 176 ILE A C 1
ATOM 1424 O O . ILE A 1 176 ? 25.75 -3.066 -10.352 1 96.06 176 ILE A O 1
ATOM 1428 N N . ARG A 1 177 ? 27.797 -3.922 -10.234 1 96.81 177 ARG A N 1
ATOM 1429 C CA . ARG A 1 177 ? 28.297 -2.947 -9.273 1 96.81 177 ARG A CA 1
ATOM 1430 C C . ARG A 1 177 ? 29.172 -1.901 -9.953 1 96.81 177 ARG A C 1
ATOM 1432 O O . ARG A 1 177 ? 30.141 -2.244 -10.648 1 96.81 177 ARG A O 1
ATOM 1439 N N . VAL A 1 178 ? 28.891 -0.601 -9.734 1 97 178 VAL A N 1
ATOM 1440 C CA . VAL A 1 178 ? 29.672 0.503 -10.273 1 97 178 VAL A CA 1
ATOM 1441 C C . VAL A 1 178 ? 29.797 1.617 -9.234 1 97 178 VAL A C 1
ATOM 1443 O O . VAL A 1 178 ? 28.828 1.918 -8.531 1 97 178 VAL A O 1
ATOM 1446 N N . LYS A 1 179 ? 30.969 2.176 -9.125 1 96.31 179 LYS A N 1
ATOM 1447 C CA . LYS A 1 179 ? 31.094 3.352 -8.273 1 96.31 179 LYS A CA 1
ATOM 1448 C C . LYS A 1 179 ? 30.25 4.512 -8.797 1 96.31 179 LYS A C 1
ATOM 1450 O O . LYS A 1 179 ? 30.141 4.703 -10.016 1 96.31 179 LYS A O 1
ATOM 1455 N N . ARG A 1 180 ? 29.734 5.242 -7.887 1 95 180 ARG A N 1
ATOM 1456 C CA . ARG A 1 180 ? 28.891 6.363 -8.289 1 95 180 ARG A CA 1
ATOM 1457 C C . ARG A 1 180 ? 29.656 7.312 -9.219 1 95 180 ARG A C 1
ATOM 1459 O O . ARG A 1 180 ? 29.078 7.84 -10.172 1 95 180 ARG A O 1
ATOM 1466 N N . SER A 1 181 ? 30.922 7.551 -9 1 93.56 181 SER A N 1
ATOM 1467 C CA . SER A 1 181 ? 31.734 8.469 -9.797 1 93.56 181 SER A CA 1
ATOM 1468 C C . SER A 1 181 ? 31.891 7.98 -11.234 1 93.56 181 SER A C 1
ATOM 1470 O O . SER A 1 181 ? 32.156 8.773 -12.133 1 93.56 181 SER A O 1
ATOM 1472 N N . GLU A 1 182 ? 31.625 6.754 -11.453 1 92.38 182 GLU A N 1
ATOM 1473 C CA . GLU A 1 182 ? 31.828 6.156 -12.766 1 92.38 182 GLU A CA 1
ATOM 1474 C C . GLU A 1 182 ? 30.516 5.762 -13.414 1 92.38 182 GLU A C 1
ATOM 1476 O O . GLU A 1 182 ? 30.5 5.172 -14.492 1 92.38 182 GLU A O 1
ATOM 1481 N N . ALA A 1 183 ? 29.453 6.137 -12.805 1 89 183 ALA A N 1
ATOM 1482 C CA . ALA A 1 183 ? 28.188 5.512 -13.156 1 89 183 ALA A CA 1
ATOM 1483 C C . ALA A 1 183 ? 27.406 6.375 -14.141 1 89 183 ALA A C 1
ATOM 1485 O O . ALA A 1 183 ? 26.312 5.988 -14.594 1 89 183 ALA A O 1
ATOM 1486 N N . SER A 1 184 ? 27.828 7.391 -14.602 1 82.31 184 SER A N 1
ATOM 1487 C CA . SER A 1 184 ? 27.062 8.359 -15.383 1 82.31 184 SER A CA 1
ATOM 1488 C C . SER A 1 184 ? 26.578 7.75 -16.703 1 82.31 184 SER A C 1
ATOM 1490 O O . SER A 1 184 ? 25.5 8.102 -17.188 1 82.31 184 SER A O 1
ATOM 1492 N N . THR A 1 185 ? 27.234 6.781 -17.203 1 81.94 185 THR A N 1
ATOM 1493 C CA . THR A 1 185 ? 26.875 6.234 -18.516 1 81.94 185 THR A CA 1
ATOM 1494 C C . THR A 1 185 ? 26.422 4.781 -18.375 1 81.94 185 THR A C 1
ATOM 1496 O O . THR A 1 185 ? 26.219 4.098 -19.375 1 81.94 185 THR A O 1
ATOM 1499 N N . GLU A 1 186 ? 26.25 4.402 -17.219 1 88.62 186 GLU A N 1
ATOM 1500 C CA . GLU A 1 186 ? 25.906 3 -17 1 88.62 186 GLU A CA 1
ATOM 1501 C C . GLU A 1 186 ? 24.391 2.777 -17.047 1 88.62 186 GLU A C 1
ATOM 1503 O O . GLU A 1 186 ? 23.641 3.506 -16.406 1 88.62 186 GLU A O 1
ATOM 1508 N N . ASP A 1 187 ? 23.984 1.809 -17.906 1 93.38 187 ASP A N 1
ATOM 1509 C CA . ASP A 1 187 ? 22.562 1.534 -18.016 1 93.38 187 ASP A CA 1
ATOM 1510 C C . ASP A 1 187 ? 22.203 0.229 -17.312 1 93.38 187 ASP A C 1
ATOM 1512 O O . ASP A 1 187 ? 21.031 -0.162 -17.281 1 93.38 187 ASP A O 1
ATOM 1516 N N . PHE A 1 188 ? 23.266 -0.49 -16.781 1 95.94 188 PHE A N 1
ATOM 1517 C CA . PHE A 1 188 ? 23.125 -1.685 -15.961 1 95.94 188 PHE A CA 1
ATOM 1518 C C . PHE A 1 188 ? 22.375 -2.775 -16.719 1 95.94 188 PHE A C 1
ATOM 1520 O O . PHE A 1 188 ? 21.531 -3.467 -16.141 1 95.94 188 PHE A O 1
ATOM 1527 N N . GLY A 1 189 ? 22.578 -2.893 -18 1 95.31 189 GLY A N 1
ATOM 1528 C CA . GLY A 1 189 ? 22.047 -3.986 -18.797 1 95.31 189 GLY A CA 1
ATOM 1529 C C . GLY A 1 189 ? 20.625 -3.766 -19.25 1 95.31 189 GLY A C 1
ATOM 1530 O O . GLY A 1 189 ? 19.938 -4.715 -19.625 1 95.31 189 GLY A O 1
ATOM 1531 N N . ALA A 1 190 ? 20.125 -2.566 -19.297 1 96.12 190 ALA A N 1
ATOM 1532 C CA . ALA A 1 190 ? 18.719 -2.279 -19.609 1 96.12 190 ALA A CA 1
ATOM 1533 C C . ALA A 1 190 ? 18.469 -2.371 -21.109 1 96.12 190 ALA A C 1
ATOM 1535 O O . ALA A 1 190 ? 17.328 -2.586 -21.547 1 96.12 190 ALA A O 1
ATOM 1536 N N . ARG A 1 191 ? 19.531 -2.32 -21.938 1 96.25 191 ARG A N 1
ATOM 1537 C CA . ARG A 1 191 ? 19.422 -2.246 -23.391 1 96.25 191 ARG A CA 1
ATOM 1538 C C . ARG A 1 191 ? 18.875 -3.551 -23.953 1 96.25 191 ARG A C 1
ATOM 1540 O O . ARG A 1 191 ? 19.359 -4.633 -23.625 1 96.25 191 ARG A O 1
ATOM 1547 N N . GLN A 1 192 ? 17.922 -3.361 -24.812 1 93.81 192 GLN A N 1
ATOM 1548 C CA . GLN A 1 192 ? 17.344 -4.523 -25.484 1 93.81 192 GLN A CA 1
ATOM 1549 C C . GLN A 1 192 ? 18.406 -5.289 -26.266 1 93.81 192 GLN A C 1
ATOM 1551 O O . GLN A 1 192 ? 18.391 -6.52 -26.312 1 93.81 192 GLN A O 1
ATOM 1556 N N . SER A 1 193 ? 19.344 -4.598 -26.859 1 92.81 193 SER A N 1
ATOM 1557 C CA . SER A 1 193 ? 20.391 -5.211 -27.672 1 92.81 193 SER A CA 1
ATOM 1558 C C . SER A 1 193 ? 21.328 -6.047 -26.812 1 92.81 193 SER A C 1
ATOM 1560 O O . SER A 1 193 ? 22.062 -6.887 -27.344 1 92.81 193 SER A O 1
ATOM 1562 N N . GLU A 1 194 ? 21.266 -5.832 -25.562 1 91.25 194 GLU A N 1
ATOM 1563 C CA . GLU A 1 194 ? 22.172 -6.539 -24.672 1 91.25 194 GLU A CA 1
ATOM 1564 C C . GLU A 1 194 ? 21.406 -7.445 -23.703 1 91.25 194 GLU A C 1
ATOM 1566 O O . GLU A 1 194 ? 21.906 -7.777 -22.625 1 91.25 194 GLU A O 1
ATOM 1571 N N . GLY A 1 195 ? 20.156 -7.703 -24.062 1 89.25 195 GLY A N 1
ATOM 1572 C CA . GLY A 1 195 ? 19.391 -8.672 -23.281 1 89.25 195 GLY A CA 1
ATOM 1573 C C . GLY A 1 195 ? 18.391 -8.023 -22.344 1 89.25 195 GLY A C 1
ATOM 1574 O O . GLY A 1 195 ? 17.594 -8.719 -21.719 1 89.25 195 GLY A O 1
ATOM 1575 N N . GLY A 1 196 ? 18.438 -6.68 -22.25 1 94.06 196 GLY A N 1
ATOM 1576 C CA . GLY A 1 196 ? 17.438 -5.973 -21.469 1 94.06 196 GLY A CA 1
ATOM 1577 C C . GLY A 1 196 ? 16.125 -5.773 -22.203 1 94.06 196 GLY A C 1
ATOM 1578 O O . GLY A 1 196 ? 15.875 -6.441 -23.219 1 94.06 196 GLY A O 1
ATOM 1579 N N . ASN A 1 197 ? 15.234 -4.949 -21.641 1 93.12 197 ASN A N 1
ATOM 1580 C CA . ASN A 1 197 ? 13.93 -4.777 -22.281 1 93.12 197 ASN A CA 1
ATOM 1581 C C . ASN A 1 197 ? 13.648 -3.314 -22.609 1 93.12 197 ASN A C 1
ATOM 1583 O O . ASN A 1 197 ? 12.539 -2.963 -23 1 93.12 197 ASN A O 1
ATOM 1587 N N . VAL A 1 198 ? 14.586 -2.469 -22.406 1 97 198 VAL A N 1
ATOM 1588 C CA . VAL A 1 198 ? 14.43 -1.06 -22.75 1 97 198 VAL A CA 1
ATOM 1589 C C . VAL A 1 198 ? 14.984 -0.804 -24.156 1 97 198 VAL A C 1
ATOM 1591 O O . VAL A 1 198 ? 16.141 -1.137 -24.438 1 97 198 VAL A O 1
ATOM 1594 N N . PRO A 1 199 ? 14.195 -0.199 -25.047 1 97.12 199 PRO A N 1
ATOM 1595 C CA . PRO A 1 199 ? 14.703 0.075 -26.391 1 97.12 199 PRO A CA 1
ATOM 1596 C C . PRO A 1 199 ? 15.961 0.939 -26.375 1 97.12 199 PRO A C 1
ATOM 1598 O O . PRO A 1 199 ? 16.047 1.918 -25.641 1 97.12 199 PRO A O 1
ATOM 1601 N N . ASP A 1 200 ? 16.938 0.602 -27.219 1 96.94 200 ASP A N 1
ATOM 1602 C CA . ASP A 1 200 ? 18.266 1.186 -27.203 1 96.94 200 ASP A CA 1
ATOM 1603 C C . ASP A 1 200 ? 18.203 2.699 -27.391 1 96.94 200 ASP A C 1
ATOM 1605 O O . ASP A 1 200 ? 19 3.438 -26.781 1 96.94 200 ASP A O 1
ATOM 1609 N N . GLU A 1 201 ? 17.344 3.174 -28.219 1 97.31 201 GLU A N 1
ATOM 1610 C CA . GLU A 1 201 ? 17.266 4.605 -28.516 1 97.31 201 GLU A CA 1
ATOM 1611 C C . GLU A 1 201 ? 16.953 5.402 -27.25 1 97.31 201 GLU A C 1
ATOM 1613 O O . GLU A 1 201 ? 17.453 6.516 -27.062 1 97.31 201 GLU A O 1
ATOM 1618 N N . TRP A 1 202 ? 16.156 4.844 -26.391 1 97.56 202 TRP A N 1
ATOM 1619 C CA . TRP A 1 202 ? 15.789 5.52 -25.141 1 97.56 202 TRP A CA 1
ATOM 1620 C C . TRP A 1 202 ? 16.938 5.508 -24.141 1 97.56 202 TRP A C 1
ATOM 1622 O O . TRP A 1 202 ? 17.156 6.48 -23.422 1 97.56 202 TRP A O 1
ATOM 1632 N N . VAL A 1 203 ? 17.641 4.391 -24.094 1 96.94 203 VAL A N 1
ATOM 1633 C CA . VAL A 1 203 ? 18.812 4.305 -23.234 1 96.94 203 VAL A CA 1
ATOM 1634 C C . VAL A 1 203 ? 19.859 5.324 -23.688 1 96.94 203 VAL A C 1
ATOM 1636 O O . VAL A 1 203 ? 20.5 5.969 -22.859 1 96.94 203 VAL A O 1
ATOM 1639 N N . THR A 1 204 ? 19.984 5.488 -24.969 1 96.31 204 THR A N 1
ATOM 1640 C CA . THR A 1 204 ? 20.953 6.414 -25.531 1 96.31 204 THR A CA 1
ATOM 1641 C C . THR A 1 204 ? 20.609 7.855 -25.172 1 96.31 204 THR A C 1
ATOM 1643 O O . THR A 1 204 ? 21.5 8.68 -24.953 1 96.31 204 THR A O 1
ATOM 1646 N N . LYS A 1 205 ? 19.344 8.203 -25.203 1 95.31 205 LYS A N 1
ATOM 1647 C CA . LYS A 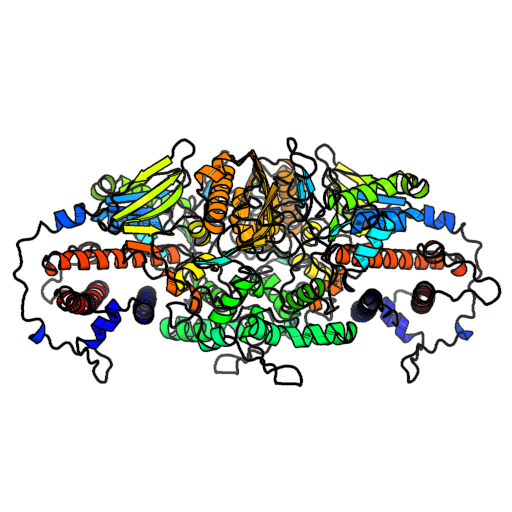1 205 ? 18.922 9.539 -24.797 1 95.31 205 LYS A CA 1
ATOM 1648 C C . LYS A 1 205 ? 19.359 9.836 -23.359 1 95.31 205 LYS A C 1
ATOM 1650 O O . LYS A 1 205 ? 19.719 10.969 -23.031 1 95.31 205 LYS A O 1
ATOM 1655 N N . GLY A 1 206 ? 19.328 8.852 -22.5 1 94.31 206 GLY A N 1
ATOM 1656 C CA . GLY A 1 206 ? 19.797 8.992 -21.141 1 94.31 206 GLY A CA 1
ATOM 1657 C C . GLY A 1 206 ? 18.688 9.328 -20.156 1 94.31 206 GLY A C 1
ATOM 1658 O O . GLY A 1 206 ? 17.766 10.078 -20.484 1 94.31 206 GLY A O 1
ATOM 1659 N N . MET A 1 207 ? 18.828 8.891 -18.984 1 94.06 207 MET A N 1
ATOM 1660 C CA . MET A 1 207 ? 17.812 9.055 -17.953 1 94.06 207 MET A CA 1
ATOM 1661 C C . MET A 1 207 ? 17.641 10.523 -17.578 1 94.06 207 MET A C 1
ATOM 1663 O O . MET A 1 207 ? 16.516 10.984 -17.391 1 94.06 207 MET A O 1
ATOM 1667 N N . LYS A 1 208 ? 18.75 11.211 -17.422 1 92.44 208 LYS A N 1
ATOM 1668 C CA . LYS A 1 208 ? 18.703 12.617 -17.047 1 92.44 208 LYS A CA 1
ATOM 1669 C C . LYS A 1 208 ? 17.875 13.43 -18.047 1 92.44 208 LYS A C 1
ATOM 1671 O O . LYS A 1 208 ? 17 14.195 -17.656 1 92.44 208 LYS A O 1
ATOM 1676 N N . LYS A 1 209 ? 18.125 13.234 -19.281 1 94.69 209 LYS A N 1
ATOM 1677 C CA . LYS A 1 209 ? 17.422 13.953 -20.328 1 94.69 209 LYS A CA 1
ATOM 1678 C C . LYS A 1 209 ? 15.938 13.578 -20.344 1 94.69 209 LYS A C 1
ATOM 1680 O O . LYS A 1 209 ? 15.078 14.453 -20.484 1 94.69 209 LYS A O 1
ATOM 1685 N N . LEU A 1 210 ? 15.68 12.297 -20.25 1 96.38 210 LEU A N 1
ATOM 1686 C CA . LEU A 1 210 ? 14.297 11.828 -20.266 1 96.38 210 LEU A CA 1
ATOM 1687 C C . LEU A 1 210 ? 13.508 12.43 -19.109 1 96.38 210 LEU A C 1
ATOM 1689 O O . LEU A 1 210 ? 12.367 12.875 -19.281 1 96.38 210 LEU A O 1
ATOM 1693 N N . MET A 1 211 ? 14.078 12.5 -17.922 1 95.81 211 MET A N 1
ATOM 1694 C CA . MET A 1 211 ? 13.406 13.078 -16.766 1 95.81 211 MET A CA 1
ATOM 1695 C C . MET A 1 211 ? 13.273 14.594 -16.906 1 95.81 211 MET A C 1
ATOM 1697 O O . MET A 1 211 ? 12.273 15.172 -16.484 1 95.81 211 MET A O 1
ATOM 1701 N N . GLU A 1 212 ? 14.289 15.195 -17.438 1 94.94 212 GLU A N 1
ATOM 1702 C CA . GLU A 1 212 ? 14.242 16.641 -17.672 1 94.94 212 GLU A CA 1
ATOM 1703 C C . GLU A 1 212 ? 13.094 17 -18.625 1 94.94 212 GLU A C 1
ATOM 1705 O O . GLU A 1 212 ? 12.398 17.984 -18.406 1 94.94 212 GLU A O 1
ATOM 1710 N N . ASP A 1 213 ? 12.945 16.188 -19.656 1 96.94 213 ASP A N 1
ATOM 1711 C CA . ASP A 1 213 ? 11.875 16.438 -20.625 1 96.94 213 ASP A CA 1
ATOM 1712 C C . ASP A 1 213 ? 10.508 16.391 -19.938 1 96.94 213 ASP A C 1
ATOM 1714 O O . ASP A 1 213 ? 9.586 17.094 -20.359 1 96.94 213 ASP A O 1
ATOM 1718 N N . VAL A 1 214 ? 10.422 15.656 -18.922 1 97.25 214 VAL A N 1
ATOM 1719 C CA . VAL A 1 214 ? 9.148 15.461 -18.219 1 97.25 214 VAL A CA 1
ATOM 1720 C C . VAL A 1 214 ? 8.945 16.578 -17.203 1 97.25 214 VAL A C 1
ATOM 1722 O O . VAL A 1 214 ? 7.848 17.141 -17.094 1 97.25 214 VAL A O 1
ATOM 1725 N N . CYS A 1 215 ? 9.992 17.031 -16.5 1 96.12 215 CYS A N 1
ATOM 1726 C CA . CYS A 1 215 ? 9.781 17.734 -15.234 1 96.12 215 CYS A CA 1
ATOM 1727 C C . CYS A 1 215 ? 10.211 19.188 -15.359 1 96.12 215 CYS A C 1
ATOM 1729 O O . CYS A 1 215 ? 9.68 20.062 -14.656 1 96.12 215 CYS A O 1
ATOM 1731 N N . LYS A 1 216 ? 11.203 19.5 -16.203 1 95.19 216 LYS A N 1
ATOM 1732 C CA . LYS A 1 216 ? 11.914 20.781 -16.172 1 95.19 216 LYS A CA 1
ATOM 1733 C C . LYS A 1 216 ? 10.961 21.953 -16.391 1 95.19 216 LYS A C 1
ATOM 1735 O O . LYS A 1 216 ? 11.055 22.969 -15.719 1 95.19 216 LYS A O 1
ATOM 1740 N N . ARG A 1 217 ? 10.086 21.812 -17.359 1 95.56 217 ARG A N 1
ATOM 1741 C CA . ARG A 1 217 ? 9.141 22.875 -17.688 1 95.56 217 ARG A CA 1
ATOM 1742 C C . ARG A 1 217 ? 8.305 23.281 -16.484 1 95.56 217 ARG A C 1
ATOM 1744 O O . ARG A 1 217 ? 8.094 24.469 -16.234 1 95.56 217 ARG A O 1
ATOM 1751 N N . PHE A 1 218 ? 7.816 22.422 -15.781 1 96.38 218 PHE A N 1
ATOM 1752 C CA . PHE A 1 218 ? 6.957 22.656 -14.625 1 96.38 218 PHE A CA 1
ATOM 1753 C C . PHE A 1 218 ? 7.758 23.234 -13.469 1 96.38 218 PHE A C 1
ATOM 1755 O O . PHE A 1 218 ? 7.301 24.141 -12.781 1 96.38 218 PHE A O 1
ATOM 1762 N N . LEU A 1 219 ? 8.961 22.703 -13.266 1 93.81 219 LEU A N 1
ATOM 1763 C CA . LEU A 1 219 ? 9.836 23.219 -12.219 1 93.81 219 LEU A CA 1
ATOM 1764 C C . LEU A 1 219 ? 10.195 24.672 -12.477 1 93.81 219 LEU A C 1
ATOM 1766 O O . LEU A 1 219 ? 10.141 25.5 -11.562 1 93.81 219 LEU A O 1
ATOM 1770 N N . ASP A 1 220 ? 10.523 24.938 -13.711 1 93.38 220 ASP A N 1
ATOM 1771 C CA . ASP A 1 220 ? 10.898 26.297 -14.078 1 93.38 220 ASP A CA 1
ATOM 1772 C C . ASP A 1 220 ? 9.734 27.266 -13.867 1 93.38 220 ASP A C 1
ATOM 1774 O O . ASP A 1 220 ? 9.93 28.375 -13.367 1 93.38 220 ASP A O 1
ATOM 1778 N N . LYS A 1 221 ? 8.586 26.844 -14.203 1 92.94 221 LYS A N 1
ATOM 1779 C CA . LYS A 1 221 ? 7.414 27.703 -14.039 1 92.94 221 LYS A CA 1
ATOM 1780 C C . LYS A 1 221 ? 7.121 27.953 -12.562 1 92.94 221 LYS A C 1
ATOM 1782 O O . LYS A 1 221 ? 6.707 29.062 -12.188 1 92.94 221 LYS A O 1
ATOM 1787 N N . LEU A 1 222 ? 7.285 26.984 -11.75 1 90.38 222 LEU A N 1
ATOM 1788 C CA . LEU A 1 222 ? 7.074 27.141 -10.32 1 90.38 222 LEU A CA 1
ATOM 1789 C C . LEU A 1 222 ? 8.125 28.062 -9.711 1 90.38 222 LEU A C 1
ATOM 1791 O O . LEU A 1 222 ? 7.812 28.859 -8.82 1 90.38 222 LEU A O 1
ATOM 1795 N N . LYS A 1 223 ? 9.328 27.953 -10.195 1 85.69 223 LYS A N 1
ATOM 1796 C CA . LYS A 1 223 ? 10.414 28.797 -9.711 1 85.69 223 LYS A CA 1
ATOM 1797 C C . LYS A 1 223 ? 10.219 30.25 -10.125 1 85.69 223 LYS A C 1
ATOM 1799 O O . LYS A 1 223 ? 10.555 31.156 -9.367 1 85.69 223 LYS A O 1
ATOM 1804 N N . GLU A 1 224 ? 9.766 30.438 -11.266 1 86.62 224 GLU A N 1
ATOM 1805 C CA . GLU A 1 224 ? 9.539 31.781 -11.789 1 86.62 224 GLU A CA 1
ATOM 1806 C C . GLU A 1 224 ? 8.406 32.5 -11.039 1 86.62 224 GLU A C 1
ATOM 1808 O O . GLU A 1 224 ? 8.547 33.656 -10.625 1 86.62 224 GLU A O 1
ATOM 1813 N N . ASN A 1 225 ? 7.336 31.781 -10.953 1 86.69 225 ASN A N 1
ATOM 1814 C CA . ASN A 1 225 ? 6.16 32.25 -10.234 1 86.69 225 ASN A CA 1
ATOM 1815 C C . ASN A 1 225 ? 5.391 31.125 -9.594 1 86.69 225 ASN A C 1
ATOM 1817 O O . ASN A 1 225 ? 4.621 30.422 -10.258 1 86.69 225 ASN A O 1
ATOM 1821 N N . PRO A 1 226 ? 5.547 30.938 -8.32 1 81.5 226 PRO A N 1
ATOM 1822 C CA . PRO A 1 226 ? 4.945 29.797 -7.641 1 81.5 226 PRO A CA 1
ATOM 1823 C C . PRO A 1 226 ? 3.434 29.719 -7.832 1 81.5 226 PRO A C 1
ATOM 1825 O O . PRO A 1 226 ? 2.871 28.625 -7.914 1 81.5 226 PRO A O 1
ATOM 1828 N N . TRP A 1 227 ? 2.779 30.828 -7.938 1 81 227 TRP A N 1
ATOM 1829 C CA . TRP A 1 227 ? 1.326 30.844 -8.062 1 81 227 TRP A CA 1
ATOM 1830 C C . TRP A 1 227 ? 0.895 30.359 -9.438 1 81 227 TRP A C 1
ATOM 1832 O O . TRP A 1 227 ? 0.144 29.391 -9.555 1 81 227 TRP A O 1
ATOM 1842 N N . SER A 1 228 ? 1.365 31.047 -10.422 1 84.69 228 SER A N 1
ATOM 1843 C CA . SER A 1 228 ? 0.985 30.656 -11.773 1 84.69 228 SER A CA 1
ATOM 1844 C C . SER A 1 228 ? 1.544 29.281 -12.133 1 84.69 228 SER A C 1
ATOM 1846 O O . SER A 1 228 ? 0.916 28.531 -12.875 1 84.69 228 SER A O 1
ATOM 1848 N N . GLY A 1 229 ? 2.717 29.047 -11.602 1 90.81 229 GLY A N 1
ATOM 1849 C CA . GLY A 1 229 ? 3.303 27.734 -11.812 1 90.81 229 GLY A CA 1
ATOM 1850 C C . GLY A 1 229 ? 2.482 26.609 -11.203 1 90.81 229 GLY A C 1
ATOM 1851 O O . GLY A 1 229 ? 2.33 25.547 -11.805 1 90.81 229 GLY A O 1
ATOM 1852 N N . TYR A 1 230 ? 1.979 26.859 -10.047 1 90.31 230 TYR A N 1
ATOM 1853 C CA . TYR A 1 230 ? 1.138 25.875 -9.383 1 90.31 230 TYR A CA 1
ATOM 1854 C C . TYR A 1 230 ? -0.173 25.688 -10.133 1 90.31 230 TYR A C 1
ATOM 1856 O O . TYR A 1 230 ? -0.637 24.547 -10.305 1 90.31 230 TYR A O 1
ATOM 1864 N N . GLU A 1 231 ? -0.792 26.781 -10.562 1 88.81 231 GLU A N 1
ATOM 1865 C CA . GLU A 1 231 ? -2.014 26.688 -11.352 1 88.81 231 GLU A CA 1
ATOM 1866 C C . GLU A 1 231 ? -1.79 25.859 -12.617 1 88.81 231 GLU A C 1
ATOM 1868 O O . GLU A 1 231 ? -2.631 25.047 -12.984 1 88.81 231 GLU A O 1
ATOM 1873 N N . TYR A 1 232 ? -0.667 26.125 -13.242 1 95.06 232 TYR A N 1
ATOM 1874 C CA . TYR A 1 232 ? -0.302 25.359 -14.438 1 95.06 232 TYR A CA 1
ATOM 1875 C C . TYR A 1 232 ? -0.132 23.891 -14.109 1 95.06 232 TYR A C 1
ATOM 1877 O O . TYR A 1 232 ? -0.649 23.016 -14.82 1 95.06 232 TYR A O 1
ATOM 1885 N N . LEU A 1 233 ? 0.542 23.578 -13.039 1 96.38 233 LEU A N 1
ATOM 1886 C CA . LEU A 1 233 ? 0.789 22.219 -12.609 1 96.38 233 LEU A CA 1
ATOM 1887 C C . LEU A 1 233 ? -0.522 21.5 -12.305 1 96.38 233 LEU A C 1
ATOM 1889 O O . LEU A 1 233 ? -0.677 20.312 -12.617 1 96.38 233 LEU A O 1
ATOM 1893 N N . MET A 1 234 ? -1.491 22.219 -11.727 1 93.81 234 MET A N 1
ATOM 1894 C CA . MET A 1 234 ? -2.76 21.625 -11.305 1 93.81 234 MET A CA 1
ATOM 1895 C C . MET A 1 234 ? -3.588 21.203 -12.508 1 93.81 234 MET A C 1
ATOM 1897 O O . MET A 1 234 ? -4.441 20.312 -12.398 1 93.81 234 MET A O 1
ATOM 1901 N N . THR A 1 235 ? -3.307 21.781 -13.672 1 96.25 235 THR A N 1
ATOM 1902 C CA . THR A 1 235 ? -4.016 21.344 -14.875 1 96.25 235 THR A CA 1
ATOM 1903 C C . THR A 1 235 ? -3.652 19.906 -15.227 1 96.25 235 THR A C 1
ATOM 1905 O O . THR A 1 235 ? -4.355 19.266 -16.016 1 96.25 235 THR A O 1
ATOM 1908 N N . TYR A 1 236 ? -2.582 19.391 -14.594 1 97.5 236 TYR A N 1
ATOM 1909 C CA . TYR A 1 236 ? -2.123 18.031 -14.883 1 97.5 236 TYR A CA 1
ATOM 1910 C C . TYR A 1 236 ? -2.221 17.156 -13.641 1 97.5 236 TYR A C 1
ATOM 1912 O O . TYR A 1 236 ? -1.719 16.031 -13.625 1 97.5 236 TYR A O 1
ATOM 1920 N N . ASP A 1 237 ? -2.889 17.609 -12.578 1 97.38 237 ASP A N 1
ATOM 1921 C CA . ASP A 1 237 ? -2.926 16.891 -11.305 1 97.38 237 ASP A CA 1
ATOM 1922 C C . ASP A 1 237 ? -3.66 15.562 -11.438 1 97.38 237 ASP A C 1
ATOM 1924 O O . ASP A 1 237 ? -3.436 14.641 -10.648 1 97.38 237 ASP A O 1
ATOM 1928 N N . ARG A 1 238 ? -4.512 15.391 -12.461 1 96.88 238 ARG A N 1
ATOM 1929 C CA . ARG A 1 238 ? -5.305 14.18 -12.633 1 96.88 238 ARG A CA 1
ATOM 1930 C C . ARG A 1 238 ? -4.434 13.016 -13.086 1 96.88 238 ARG A C 1
ATOM 1932 O O . ARG A 1 238 ? -4.863 11.859 -13.047 1 96.88 238 ARG A O 1
ATOM 1939 N N . TYR A 1 239 ? -3.166 13.32 -13.5 1 97.94 239 TYR A N 1
ATOM 1940 C CA . TYR A 1 239 ? -2.258 12.281 -13.977 1 97.94 239 TYR A CA 1
ATOM 1941 C C . TYR A 1 239 ? -1.402 11.75 -12.828 1 97.94 239 TYR A C 1
ATOM 1943 O O . TYR A 1 239 ? -0.998 12.5 -11.945 1 97.94 239 TYR A O 1
ATOM 1951 N N . SER A 1 240 ? -1.162 10.461 -12.875 1 98.25 240 SER A N 1
ATOM 1952 C CA . SER A 1 240 ? 0.027 9.953 -12.195 1 98.25 240 SER A CA 1
ATOM 1953 C C . SER A 1 240 ? 1.289 10.25 -13 1 98.25 240 SER A C 1
ATOM 1955 O O . SER A 1 240 ? 1.214 10.594 -14.18 1 98.25 240 SER A O 1
ATOM 1957 N N . MET A 1 241 ? 2.424 10.164 -12.352 1 98.44 241 MET A N 1
ATOM 1958 C CA . MET A 1 241 ? 3.672 10.305 -13.094 1 98.44 241 MET A CA 1
ATOM 1959 C C . MET A 1 241 ? 3.732 9.305 -14.25 1 98.44 241 MET A C 1
ATOM 1961 O O . MET A 1 241 ? 4.125 9.656 -15.359 1 98.44 241 MET A O 1
ATOM 1965 N N . ARG A 1 242 ? 3.348 8.094 -14.047 1 98.5 242 ARG A N 1
ATOM 1966 C CA . ARG A 1 242 ? 3.338 7.043 -15.055 1 98.5 242 ARG A CA 1
ATOM 1967 C C . ARG A 1 242 ? 2.42 7.41 -16.219 1 98.5 242 ARG A C 1
ATOM 1969 O O . ARG A 1 242 ? 2.818 7.316 -17.391 1 98.5 242 ARG A O 1
ATOM 1976 N N . SER A 1 243 ? 1.17 7.84 -15.906 1 98.25 243 SER A N 1
ATOM 1977 C CA . SER A 1 243 ? 0.225 8.148 -16.969 1 98.25 243 SER A CA 1
ATOM 1978 C C . SER A 1 243 ? 0.647 9.406 -17.734 1 98.25 243 SER A C 1
ATOM 1980 O O . SER A 1 243 ? 0.423 9.508 -18.953 1 98.25 243 SER A O 1
ATOM 1982 N N . PHE A 1 244 ? 1.236 10.367 -17.047 1 98.5 244 PHE A N 1
ATOM 1983 C CA . PHE A 1 244 ? 1.749 11.539 -17.734 1 98.5 244 PHE A CA 1
ATOM 1984 C C . PHE A 1 244 ? 2.82 11.148 -18.75 1 98.5 244 PHE A C 1
ATOM 1986 O O . PHE A 1 244 ? 2.789 11.586 -19.891 1 98.5 244 PHE A O 1
ATOM 1993 N N . MET A 1 245 ? 3.756 10.297 -18.312 1 98.5 245 MET A N 1
ATOM 1994 C CA . MET A 1 245 ? 4.844 9.859 -19.172 1 98.5 245 MET A CA 1
ATOM 1995 C C . MET A 1 245 ? 4.305 9.047 -20.359 1 98.5 245 MET A C 1
ATOM 1997 O O . MET A 1 245 ? 4.789 9.18 -21.484 1 98.5 245 MET A O 1
ATOM 2001 N N . SER A 1 246 ? 3.332 8.25 -20.109 1 97.38 246 SER A N 1
ATOM 2002 C CA . SER A 1 246 ? 2.846 7.301 -21.109 1 97.38 246 SER A CA 1
ATOM 2003 C C . SER A 1 246 ? 1.889 7.977 -22.078 1 97.38 246 SER A C 1
ATOM 2005 O O . SER A 1 246 ? 1.771 7.555 -23.234 1 97.38 246 SER A O 1
ATOM 2007 N N . GLU A 1 247 ? 1.186 9.117 -21.641 1 95.94 247 GLU A N 1
ATOM 2008 C CA . GLU A 1 247 ? 0.053 9.57 -22.453 1 95.94 247 GLU A CA 1
ATOM 2009 C C . GLU A 1 247 ? 0.269 10.984 -22.969 1 95.94 247 GLU A C 1
ATOM 2011 O O . GLU A 1 247 ? -0.251 11.359 -24.016 1 95.94 247 GLU A O 1
ATOM 2016 N N . VAL A 1 248 ? 0.954 11.789 -22.234 1 97.5 248 VAL A N 1
ATOM 2017 C CA . VAL A 1 248 ? 0.993 13.211 -22.531 1 97.5 248 VAL A CA 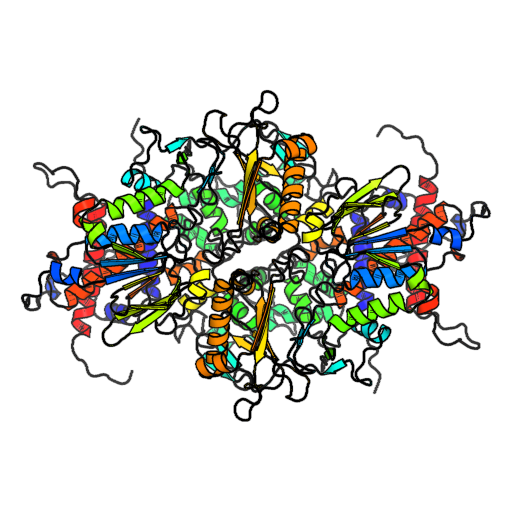1
ATOM 2018 C C . VAL A 1 248 ? 2.148 13.508 -23.484 1 97.5 248 VAL A C 1
ATOM 2020 O O . VAL A 1 248 ? 3.252 12.984 -23.312 1 97.5 248 VAL A O 1
ATOM 2023 N N . ILE A 1 249 ? 1.914 14.297 -24.5 1 97.56 249 ILE A N 1
ATOM 2024 C CA . ILE A 1 249 ? 2.918 14.875 -25.391 1 97.56 249 ILE A CA 1
ATOM 2025 C C . ILE A 1 249 ? 3.023 16.375 -25.125 1 97.56 249 ILE A C 1
ATOM 2027 O O . ILE A 1 249 ? 2.01 17.078 -25.109 1 97.56 249 ILE A O 1
ATOM 2031 N N . LEU A 1 250 ? 4.16 16.812 -24.766 1 97.31 250 LEU A N 1
ATOM 2032 C CA . LEU A 1 250 ? 4.43 18.25 -24.688 1 97.31 250 LEU A CA 1
ATOM 2033 C C . LEU A 1 250 ? 5.219 18.719 -25.906 1 97.31 250 LEU A C 1
ATOM 2035 O O . LEU A 1 250 ? 6.328 18.234 -26.156 1 97.31 250 LEU A O 1
ATOM 2039 N N . GLU A 1 251 ? 4.617 19.625 -26.609 1 96.88 251 GLU A N 1
ATOM 2040 C CA . GLU A 1 251 ? 5.301 20.156 -27.781 1 96.88 251 GLU A CA 1
ATOM 2041 C C . GLU A 1 251 ? 6.523 20.984 -27.375 1 96.88 251 GLU A C 1
ATOM 2043 O O . GLU A 1 251 ? 6.59 21.5 -26.266 1 96.88 251 GLU A O 1
ATOM 2048 N N . GLU A 1 252 ? 7.457 21.062 -28.312 1 95.62 252 GLU A N 1
ATOM 2049 C CA . GLU A 1 252 ? 8.664 21.844 -28.094 1 95.62 252 GLU A CA 1
ATOM 2050 C C . GLU A 1 252 ? 8.328 23.312 -27.859 1 95.62 252 GLU A C 1
ATOM 2052 O O . GLU A 1 252 ? 7.473 23.875 -28.547 1 95.62 252 GLU A O 1
ATOM 2057 N N . GLU A 1 253 ? 8.844 23.875 -26.844 1 93.75 253 GLU A N 1
ATOM 2058 C CA . GLU A 1 253 ? 8.781 25.281 -26.484 1 93.75 253 GLU A CA 1
ATOM 2059 C C . GLU A 1 253 ? 10.109 25.766 -25.891 1 93.75 253 GLU A C 1
ATOM 2061 O O . GLU A 1 253 ? 10.57 25.219 -24.891 1 93.75 253 GLU A O 1
ATOM 2066 N N . TYR A 1 254 ? 10.719 26.703 -26.531 1 90.75 254 TYR A N 1
ATOM 2067 C CA . TYR A 1 254 ? 12.008 27.156 -26.016 1 90.75 254 TYR A CA 1
ATOM 2068 C C . TYR A 1 254 ? 11.906 27.547 -24.547 1 90.75 254 TYR A C 1
ATOM 2070 O O . TYR A 1 254 ? 10.992 28.281 -24.156 1 90.75 254 TYR A O 1
ATOM 2078 N N . PRO A 1 255 ? 12.688 26.875 -23.766 1 94.12 255 PRO A N 1
ATOM 2079 C CA . PRO A 1 255 ? 13.875 26.047 -24 1 94.12 255 PRO A CA 1
ATOM 2080 C C . PRO A 1 255 ? 13.617 24.562 -23.797 1 94.12 255 PRO A C 1
ATOM 2082 O O . PRO A 1 255 ? 14.555 23.797 -23.594 1 94.12 255 PRO A O 1
ATOM 2085 N N . TYR A 1 256 ? 12.422 24.219 -23.781 1 95.06 256 TYR A N 1
ATOM 2086 C CA . TYR A 1 256 ? 12.062 22.844 -23.453 1 95.06 256 TYR A CA 1
ATOM 2087 C C . TYR A 1 256 ? 11.961 22 -24.719 1 95.06 256 TYR A C 1
ATOM 2089 O O . TYR A 1 256 ? 11.352 22.406 -25.703 1 95.06 256 TYR A O 1
ATOM 2097 N N . SER A 1 257 ? 12.539 20.859 -24.656 1 95 257 SER A N 1
ATOM 2098 C CA . SER A 1 257 ? 12.422 19.891 -25.75 1 95 257 SER A CA 1
ATOM 2099 C C . SER A 1 257 ? 11.039 19.234 -25.75 1 95 257 SER A C 1
ATOM 2101 O O . SER A 1 257 ? 10.297 19.328 -24.781 1 95 257 SER A O 1
ATOM 2103 N N . LYS A 1 258 ? 10.766 18.656 -26.891 1 96.12 258 LYS A N 1
ATOM 2104 C CA . LYS A 1 258 ? 9.531 17.891 -27 1 96.12 258 LYS A CA 1
ATOM 2105 C C . LYS A 1 258 ? 9.547 16.688 -26.062 1 96.12 258 LYS A C 1
ATOM 2107 O O . LYS A 1 258 ? 10.555 15.984 -25.969 1 96.12 258 LYS A O 1
ATOM 2112 N N . LYS A 1 259 ? 8.492 16.484 -25.312 1 97.25 259 LYS A N 1
ATOM 2113 C CA . LYS A 1 259 ? 8.281 15.258 -24.531 1 97.25 259 LYS A CA 1
ATOM 2114 C C . LYS A 1 259 ? 7.363 14.289 -25.266 1 97.25 259 LYS A C 1
ATOM 2116 O O . LYS A 1 259 ? 6.18 14.586 -25.453 1 97.25 259 LYS A O 1
ATOM 2121 N N . GLU A 1 260 ? 7.824 13.203 -25.672 1 97 260 GLU A N 1
ATOM 2122 C CA . GLU A 1 260 ? 7.027 12.188 -26.344 1 97 260 GLU A CA 1
ATOM 2123 C C . GLU A 1 260 ? 6.402 11.219 -25.344 1 97 260 GLU A C 1
ATOM 2125 O O . GLU A 1 260 ? 6.645 11.328 -24.141 1 97 260 GLU A O 1
ATOM 2130 N N . ARG A 1 261 ? 5.57 10.305 -25.875 1 97.19 261 ARG A N 1
ATOM 2131 C CA . ARG A 1 261 ? 5.043 9.227 -25.047 1 97.19 261 ARG A CA 1
ATOM 2132 C C . ARG A 1 261 ? 6.117 8.188 -24.75 1 97.19 261 ARG A C 1
ATOM 2134 O O . ARG A 1 261 ? 6.812 7.734 -25.656 1 97.19 261 ARG A O 1
ATOM 2141 N N . TYR A 1 262 ? 6.297 7.852 -23.531 1 98.31 262 TYR A N 1
ATOM 2142 C CA . TYR A 1 262 ? 7.301 6.871 -23.141 1 98.31 262 TYR A CA 1
ATOM 2143 C C . TYR A 1 262 ? 6.711 5.469 -23.109 1 98.31 262 TYR A C 1
ATOM 2145 O O . TYR A 1 262 ? 5.598 5.27 -22.609 1 98.31 262 TYR A O 1
ATOM 2153 N N . PRO A 1 263 ? 7.465 4.512 -23.656 1 97.12 263 PRO A N 1
ATOM 2154 C CA . PRO A 1 263 ? 7.031 3.121 -23.516 1 97.12 263 PRO A CA 1
ATOM 2155 C C . PRO A 1 263 ? 7.078 2.639 -22.062 1 97.12 263 PRO A C 1
ATOM 2157 O O . PRO A 1 263 ? 7.863 3.15 -21.266 1 97.12 263 PRO A O 1
ATOM 2160 N N . THR A 1 264 ? 6.273 1.638 -21.75 1 96.94 264 THR A N 1
ATOM 2161 C CA . THR A 1 264 ? 6.152 1.099 -20.406 1 96.94 264 THR A CA 1
ATOM 2162 C C . THR A 1 264 ? 7.512 0.637 -19.875 1 96.94 264 THR A C 1
ATOM 2164 O O . THR A 1 264 ? 7.84 0.855 -18.719 1 96.94 264 THR A O 1
ATOM 2167 N N . SER A 1 265 ? 8.305 -0.006 -20.719 1 97 265 SER A N 1
ATOM 2168 C CA . SER A 1 265 ? 9.609 -0.512 -20.297 1 97 265 SER A CA 1
ATOM 2169 C C . SER A 1 265 ? 10.539 0.627 -19.891 1 97 265 SER A C 1
ATOM 2171 O O . SER A 1 265 ? 11.328 0.488 -18.953 1 97 265 SER A O 1
ATOM 2173 N N . VAL A 1 266 ? 10.461 1.787 -20.578 1 98.12 266 VAL A N 1
ATOM 2174 C CA . VAL A 1 266 ? 11.258 2.963 -20.266 1 98.12 266 VAL A CA 1
ATOM 2175 C C . VAL A 1 266 ? 10.812 3.543 -18.922 1 98.12 266 VAL A C 1
ATOM 2177 O O . VAL A 1 266 ? 11.641 3.893 -18.078 1 98.12 266 VAL A O 1
ATOM 2180 N N . ILE A 1 267 ? 9.508 3.631 -18.734 1 98.44 267 ILE A N 1
ATOM 2181 C CA . ILE A 1 267 ? 8.953 4.152 -17.484 1 98.44 267 ILE A CA 1
ATOM 2182 C C . ILE A 1 267 ? 9.391 3.279 -16.312 1 98.44 267 ILE A C 1
ATOM 2184 O O . ILE A 1 267 ? 9.812 3.791 -15.273 1 98.44 267 ILE A O 1
ATOM 2188 N N . ASN A 1 268 ? 9.297 1.938 -16.5 1 97.75 268 ASN A N 1
ATOM 2189 C CA . ASN A 1 268 ? 9.742 1.006 -15.469 1 97.75 268 ASN A CA 1
ATOM 2190 C C . ASN A 1 268 ? 11.219 1.19 -15.141 1 97.75 268 ASN A C 1
ATOM 2192 O O . ASN A 1 268 ? 11.617 1.147 -13.977 1 97.75 268 ASN A O 1
ATOM 2196 N N . TRP A 1 269 ? 11.992 1.367 -16.172 1 97.75 269 TRP A N 1
ATOM 2197 C CA . TRP A 1 269 ? 13.422 1.581 -16.031 1 97.75 269 TRP A CA 1
ATOM 2198 C C . TRP A 1 269 ? 13.711 2.859 -15.25 1 97.75 269 TRP A C 1
ATOM 2200 O O . TRP A 1 269 ? 14.492 2.854 -14.297 1 97.75 269 TRP A O 1
ATOM 2210 N N . LEU A 1 270 ? 13.047 3.938 -15.586 1 97.31 270 LEU A N 1
ATOM 2211 C CA . LEU A 1 270 ? 13.211 5.219 -14.906 1 97.31 270 LEU A CA 1
ATOM 2212 C C . LEU A 1 270 ? 12.758 5.129 -13.453 1 97.31 270 LEU A C 1
ATOM 2214 O O . LEU A 1 270 ? 13.422 5.664 -12.562 1 97.31 270 LEU A O 1
ATOM 2218 N N . GLU A 1 271 ? 11.633 4.488 -13.219 1 97.56 271 GLU A N 1
ATOM 2219 C CA . GLU A 1 271 ? 11.125 4.355 -11.852 1 97.56 271 GLU A CA 1
ATOM 2220 C C . GLU A 1 271 ? 12.094 3.574 -10.969 1 97.56 271 GLU A C 1
ATOM 2222 O O . GLU A 1 271 ? 12.391 3.988 -9.852 1 97.56 271 GLU A O 1
ATOM 2227 N N . THR A 1 272 ? 12.625 2.449 -11.484 1 96.56 272 THR A N 1
ATOM 2228 C CA . THR A 1 272 ? 13.516 1.568 -10.734 1 96.56 272 THR A CA 1
ATOM 2229 C C . THR A 1 272 ? 14.812 2.287 -10.383 1 96.56 272 THR A C 1
ATOM 2231 O O . THR A 1 272 ? 15.328 2.143 -9.273 1 96.56 272 THR A O 1
ATOM 2234 N N . ARG A 1 273 ? 15.289 3.086 -11.273 1 95.44 273 ARG A N 1
ATOM 2235 C CA . ARG A 1 273 ? 16.609 3.703 -11.117 1 95.44 273 ARG A CA 1
ATOM 2236 C C . ARG A 1 273 ? 16.516 4.98 -10.289 1 95.44 273 ARG A C 1
ATOM 2238 O O . ARG A 1 273 ? 17.453 5.336 -9.578 1 95.44 273 ARG A O 1
ATOM 2245 N N . ASN A 1 274 ? 15.367 5.66 -10.391 1 92.75 274 ASN A N 1
ATOM 2246 C CA . ASN A 1 274 ? 15.281 6.965 -9.742 1 92.75 274 ASN A CA 1
ATOM 2247 C C . ASN A 1 274 ? 14.516 6.891 -8.43 1 92.75 274 ASN A C 1
ATOM 2249 O O . ASN A 1 274 ? 14.719 7.711 -7.531 1 92.75 274 ASN A O 1
ATOM 2253 N N . PHE A 1 275 ? 13.641 5.945 -8.359 1 94.38 275 PHE A N 1
ATOM 2254 C CA . PHE A 1 275 ? 12.797 5.809 -7.18 1 94.38 275 PHE A CA 1
ATOM 2255 C C . PHE A 1 275 ? 12.602 4.344 -6.812 1 94.38 275 PHE A C 1
ATOM 2257 O O . PHE A 1 275 ? 13.578 3.607 -6.652 1 94.38 275 PHE A O 1
ATOM 2264 N N . ALA A 1 276 ? 11.359 3.916 -6.57 1 95 276 ALA A N 1
ATOM 2265 C CA . ALA A 1 276 ? 10.977 2.545 -6.242 1 95 276 ALA A CA 1
ATOM 2266 C C . ALA A 1 276 ? 9.617 2.199 -6.828 1 95 276 ALA A C 1
ATOM 2268 O O . ALA A 1 276 ? 8.805 3.088 -7.098 1 95 276 ALA A O 1
ATOM 2269 N N . PRO A 1 277 ? 9.391 0.91 -7.035 1 95.06 277 PRO A N 1
ATOM 2270 C CA . PRO A 1 277 ? 8.102 0.517 -7.609 1 95.06 277 PRO A CA 1
ATOM 2271 C C . PRO A 1 277 ? 6.914 1.094 -6.84 1 95.06 277 PRO A C 1
ATOM 2273 O O . PRO A 1 277 ? 6.867 1.002 -5.609 1 95.06 277 PRO A O 1
ATOM 2276 N N . GLY A 1 278 ? 6.016 1.652 -7.617 1 95.12 278 GLY A N 1
ATOM 2277 C CA . GLY A 1 278 ? 4.828 2.238 -7.023 1 95.12 278 GLY A CA 1
ATOM 2278 C C . GLY A 1 278 ? 4.895 3.752 -6.922 1 95.12 278 GLY A C 1
ATOM 2279 O O . GLY A 1 278 ? 3.869 4.414 -6.75 1 95.12 278 GLY A O 1
ATOM 2280 N N . TRP A 1 279 ? 6.09 4.328 -7.031 1 97.25 279 TRP A N 1
ATOM 2281 C CA . TRP A 1 279 ? 6.234 5.773 -6.902 1 97.25 279 TRP A CA 1
ATOM 2282 C C . TRP A 1 279 ? 5.566 6.492 -8.07 1 97.25 279 TRP A C 1
ATOM 2284 O O . TRP A 1 279 ? 4.867 7.488 -7.879 1 97.25 279 TRP A O 1
ATOM 2294 N N . PHE A 1 280 ? 5.734 6.004 -9.305 1 97.94 280 PHE A N 1
ATOM 2295 C CA . PHE A 1 280 ? 5.234 6.68 -10.5 1 97.94 280 PHE A CA 1
ATOM 2296 C C . PHE A 1 280 ? 3.727 6.488 -10.633 1 97.94 280 PHE A C 1
ATOM 2298 O O . PHE A 1 280 ? 3.102 7.055 -11.531 1 97.94 280 PHE A O 1
ATOM 2305 N N . ASP A 1 281 ? 3.143 5.719 -9.719 1 97.12 281 ASP A N 1
ATOM 2306 C CA . ASP A 1 281 ? 1.691 5.559 -9.727 1 97.12 281 ASP A CA 1
ATOM 2307 C C . ASP A 1 281 ? 1.018 6.648 -8.891 1 97.12 281 ASP A C 1
ATOM 2309 O O . ASP A 1 281 ? -0.212 6.727 -8.844 1 97.12 281 ASP A O 1
ATOM 2313 N N . ARG A 1 282 ? 1.771 7.465 -8.281 1 97.88 282 ARG A N 1
ATOM 2314 C CA . ARG A 1 282 ? 1.285 8.617 -7.527 1 97.88 282 ARG A CA 1
ATOM 2315 C C . ARG A 1 282 ? 1.179 9.852 -8.414 1 97.88 282 ARG A C 1
ATOM 2317 O O . ARG A 1 282 ? 1.584 9.82 -9.578 1 97.88 282 ARG A O 1
ATOM 2324 N N . ALA A 1 283 ? 0.634 10.93 -7.922 1 98.31 283 ALA A N 1
ATOM 2325 C CA . ALA A 1 283 ? 0.301 12.102 -8.727 1 98.31 283 ALA A CA 1
ATOM 2326 C C . ALA A 1 283 ? 1.548 12.688 -9.383 1 98.31 283 ALA A C 1
ATOM 2328 O O . ALA A 1 283 ? 2.609 12.766 -8.758 1 98.31 283 ALA A O 1
ATOM 2329 N N . PHE A 1 284 ? 1.414 13.031 -10.633 1 98.56 284 PHE A N 1
ATOM 2330 C CA . PHE A 1 284 ? 2.457 13.773 -11.336 1 98.56 284 PHE A CA 1
ATOM 2331 C C . PHE A 1 284 ? 2.85 15.023 -10.562 1 98.56 284 PHE A C 1
ATOM 2333 O O . PHE A 1 284 ? 4.039 15.297 -10.367 1 98.56 284 PHE A O 1
ATOM 2340 N N . SER A 1 285 ? 1.898 15.75 -10.047 1 97.62 285 SER A N 1
ATOM 2341 C CA . SER A 1 285 ? 2.113 16.969 -9.266 1 97.62 285 SER A CA 1
ATOM 2342 C C . SER A 1 285 ? 2.91 16.672 -7.996 1 97.62 285 SER A C 1
ATOM 2344 O O . SER A 1 285 ? 3.738 17.484 -7.578 1 97.62 285 SER A O 1
ATOM 2346 N N . GLU A 1 286 ? 2.641 15.531 -7.348 1 97.31 286 GLU A N 1
ATOM 2347 C CA . GLU A 1 286 ? 3.377 15.125 -6.156 1 97.31 286 GLU A CA 1
ATOM 2348 C C . GLU A 1 286 ? 4.875 15.039 -6.438 1 97.31 286 GLU A C 1
ATOM 2350 O O . GLU A 1 286 ? 5.688 15.531 -5.652 1 97.31 286 GLU A O 1
ATOM 2355 N N . THR A 1 287 ? 5.234 14.422 -7.562 1 96.19 287 THR A N 1
ATOM 2356 C CA . THR A 1 287 ? 6.637 14.25 -7.926 1 96.19 287 THR A CA 1
ATOM 2357 C C . THR A 1 287 ? 7.281 15.602 -8.234 1 96.19 287 THR A C 1
ATOM 2359 O O . THR A 1 287 ? 8.422 15.852 -7.832 1 96.19 287 THR A O 1
ATOM 2362 N N . ILE A 1 288 ? 6.59 16.469 -8.93 1 96.38 288 ILE A N 1
ATOM 2363 C CA . ILE A 1 288 ? 7.121 17.781 -9.281 1 96.38 288 ILE A CA 1
ATOM 2364 C C . ILE A 1 288 ? 7.391 18.578 -8.008 1 96.38 288 ILE A C 1
ATOM 2366 O O . ILE A 1 288 ? 8.461 19.172 -7.863 1 96.38 288 ILE A O 1
ATOM 2370 N N . LEU A 1 289 ? 6.445 18.562 -7.105 1 94.25 289 LEU A N 1
ATOM 2371 C CA . LEU A 1 289 ? 6.59 19.328 -5.867 1 94.25 289 LEU A CA 1
ATOM 2372 C C . LEU A 1 289 ? 7.695 18.75 -4.996 1 94.25 289 LEU A C 1
ATOM 2374 O O . LEU A 1 289 ? 8.398 19.484 -4.305 1 94.25 289 LEU A O 1
ATOM 2378 N N . GLU A 1 290 ? 7.844 17.469 -5.043 1 92.88 290 GLU A N 1
ATOM 2379 C CA . GLU A 1 290 ? 8.938 16.828 -4.32 1 92.88 290 GLU A CA 1
ATOM 2380 C C . GLU A 1 290 ? 10.289 17.25 -4.883 1 92.88 290 GLU A C 1
ATOM 2382 O O . GLU A 1 290 ? 11.227 17.531 -4.129 1 92.88 290 GLU A O 1
ATOM 2387 N N . LEU A 1 291 ? 10.383 17.266 -6.188 1 91.31 291 LEU A N 1
ATOM 2388 C CA . LEU A 1 291 ? 11.625 17.672 -6.828 1 91.31 291 LEU A CA 1
ATOM 2389 C C . LEU A 1 291 ? 11.953 19.125 -6.512 1 91.31 291 LEU A C 1
ATOM 2391 O O . LEU A 1 291 ? 13.117 19.484 -6.312 1 91.31 291 LEU A O 1
ATOM 2395 N N . LEU A 1 292 ? 10.922 19.922 -6.477 1 89.69 292 LEU A N 1
ATOM 2396 C CA . LEU A 1 292 ? 11.102 21.328 -6.133 1 89.69 292 LEU A CA 1
ATOM 2397 C C . LEU A 1 292 ? 11.648 21.469 -4.719 1 89.69 292 LEU A C 1
ATOM 2399 O O . LEU A 1 292 ? 12.492 22.328 -4.461 1 89.69 292 LEU A O 1
ATOM 2403 N N . ALA A 1 293 ? 11.156 20.641 -3.826 1 86 293 ALA A N 1
ATOM 2404 C CA . ALA A 1 293 ? 11.586 20.688 -2.432 1 86 293 ALA A CA 1
ATOM 2405 C C . ALA A 1 293 ? 13.062 20.312 -2.305 1 86 293 ALA A C 1
ATOM 2407 O O . ALA A 1 293 ? 13.773 20.828 -1.44 1 86 293 ALA A O 1
ATOM 2408 N N . PHE A 1 294 ? 13.539 19.484 -3.166 1 82.81 294 PHE A N 1
ATOM 2409 C CA . PHE A 1 294 ? 14.938 19.062 -3.145 1 82.81 294 PHE A CA 1
ATOM 2410 C C . PHE A 1 294 ? 15.836 20.109 -3.791 1 82.81 294 PHE A C 1
ATOM 2412 O O . PHE A 1 294 ? 16.969 20.297 -3.367 1 82.81 294 PHE A O 1
ATOM 2419 N N . ASP A 1 295 ? 15.336 20.609 -4.902 1 75.88 295 ASP A N 1
ATOM 2420 C CA . ASP A 1 295 ? 16.109 21.594 -5.648 1 75.88 295 ASP A CA 1
ATOM 2421 C C . ASP A 1 295 ? 15.203 22.641 -6.297 1 75.88 295 ASP A C 1
ATOM 2423 O O . ASP A 1 295 ? 14.594 22.375 -7.34 1 75.88 295 ASP A O 1
ATOM 2427 N N . ASP A 1 296 ? 15.258 23.766 -5.766 1 60.19 296 ASP A N 1
ATOM 2428 C CA . ASP A 1 296 ? 14.375 24.812 -6.266 1 60.19 296 ASP A CA 1
ATOM 2429 C C . ASP A 1 296 ? 15.086 25.672 -7.312 1 60.19 296 ASP A C 1
ATOM 2431 O O . ASP A 1 296 ? 14.57 26.703 -7.73 1 60.19 296 ASP A O 1
ATOM 2435 N N . GLY A 1 297 ? 16.172 25.047 -7.789 1 55.09 297 GLY A N 1
ATOM 2436 C CA . GLY A 1 297 ? 16.891 25.766 -8.82 1 55.09 297 GLY A CA 1
ATOM 2437 C C . GLY A 1 297 ? 17.859 26.797 -8.258 1 55.09 297 GLY A C 1
ATOM 2438 O O . GLY A 1 297 ? 18.609 27.422 -9.016 1 55.09 297 GLY A O 1
ATOM 2439 N N . SER A 1 298 ? 17.781 27 -7.039 1 51.72 298 SER A N 1
ATOM 2440 C CA . SER A 1 298 ? 18.75 27.906 -6.434 1 51.72 298 SER A CA 1
ATOM 2441 C C . SER A 1 298 ? 20.156 27.328 -6.504 1 51.72 298 SER A C 1
ATOM 2443 O O . SER A 1 298 ? 20.344 26.109 -6.375 1 51.72 298 SER A O 1
ATOM 2445 N N . ALA A 1 299 ? 20.922 27.938 -7.199 1 57.19 299 ALA A N 1
ATOM 2446 C CA . ALA A 1 299 ? 22.312 27.516 -7.324 1 57.19 299 ALA A CA 1
ATOM 2447 C C . ALA A 1 299 ? 22.891 27.141 -5.965 1 57.19 299 ALA A C 1
ATOM 2449 O O . ALA A 1 299 ? 22.609 27.781 -4.953 1 57.19 299 ALA A O 1
ATOM 2450 N N . ASN A 1 300 ? 23.516 25.938 -5.785 1 68.62 300 ASN A N 1
ATOM 2451 C CA . ASN A 1 300 ? 24.359 25.531 -4.672 1 68.62 300 ASN A CA 1
ATOM 2452 C C . ASN A 1 300 ? 23.547 25.297 -3.404 1 68.62 300 ASN A C 1
ATOM 2454 O O . ASN A 1 300 ? 23.875 25.828 -2.342 1 68.62 300 ASN A O 1
ATOM 2458 N N . VAL A 1 301 ? 22.469 24.609 -3.463 1 84.5 301 VAL A N 1
ATOM 2459 C CA . VAL A 1 301 ? 21.688 24.297 -2.273 1 84.5 301 VAL A CA 1
ATOM 2460 C C . VAL A 1 301 ? 22.531 23.531 -1.268 1 84.5 301 VAL A C 1
ATOM 2462 O O . VAL A 1 301 ? 23.078 22.469 -1.584 1 84.5 301 VAL A O 1
ATOM 2465 N N . GLU A 1 302 ? 22.719 24.203 -0.124 1 89.94 302 GLU A N 1
ATOM 2466 C CA . GLU A 1 302 ? 23.422 23.547 0.969 1 89.94 302 GLU A CA 1
ATOM 2467 C C . GLU A 1 302 ? 22.469 22.656 1.781 1 89.94 302 GLU A C 1
ATOM 2469 O O . GLU A 1 302 ? 21.312 23.031 2.002 1 89.94 302 GLU A O 1
ATOM 2474 N N . TRP A 1 303 ? 22.969 21.531 2.195 1 95 303 TRP A N 1
ATOM 2475 C CA . TRP A 1 303 ? 22.188 20.578 2.977 1 95 303 TRP A CA 1
ATOM 2476 C C . TRP A 1 303 ? 22.703 20.484 4.402 1 95 303 TRP A C 1
ATOM 2478 O O . TRP A 1 303 ? 23.922 20.547 4.629 1 95 303 TRP A O 1
ATOM 2488 N N . TYR A 1 304 ? 21.75 20.312 5.305 1 96.56 304 TYR A N 1
ATOM 2489 C CA . TYR A 1 304 ? 22.141 20.266 6.711 1 96.56 304 TYR A CA 1
ATOM 2490 C C . TYR A 1 304 ? 21.438 19.125 7.438 1 96.56 304 TYR A C 1
ATOM 2492 O O . TYR A 1 304 ? 20.422 18.609 6.957 1 96.56 304 TYR A O 1
ATOM 2500 N N . CYS A 1 305 ? 21.953 18.703 8.523 1 97.31 305 CYS A N 1
ATOM 2501 C CA . CYS A 1 305 ? 21.328 17.812 9.5 1 97.31 305 CYS A CA 1
ATOM 2502 C C . CYS A 1 305 ? 21.578 18.281 10.922 1 97.31 305 CYS A C 1
ATOM 2504 O O . CYS A 1 305 ? 22.422 19.156 11.141 1 97.31 305 CYS A O 1
ATOM 2506 N N . VAL A 1 306 ? 20.828 17.828 11.852 1 98.06 306 VAL A N 1
ATOM 2507 C CA . VAL A 1 306 ? 20.906 18.266 13.242 1 98.06 306 VAL A CA 1
ATOM 2508 C C . VAL A 1 306 ? 21.875 17.375 14.016 1 98.06 306 VAL A C 1
ATOM 2510 O O . VAL A 1 306 ? 21.734 16.156 14.008 1 98.06 306 VAL A O 1
ATOM 2513 N N . LYS A 1 307 ? 22.875 18.016 14.664 1 97.81 307 LYS A N 1
ATOM 2514 C CA . LYS A 1 307 ? 23.781 17.25 15.516 1 97.81 307 LYS A CA 1
ATOM 2515 C C . LYS A 1 307 ? 23.016 16.516 16.609 1 97.81 307 LYS A C 1
ATOM 2517 O O . LYS A 1 307 ? 22.25 17.125 17.359 1 97.81 307 LYS A O 1
ATOM 2522 N N . GLY A 1 308 ? 23.219 15.258 16.672 1 96.88 308 GLY A N 1
ATOM 2523 C CA . GLY A 1 308 ? 22.531 14.453 17.672 1 96.88 308 GLY A CA 1
ATOM 2524 C C . GLY A 1 308 ? 21.188 13.93 17.188 1 96.88 308 GLY A C 1
ATOM 2525 O O . GLY A 1 308 ? 20.516 13.188 17.906 1 96.88 308 GLY A O 1
ATOM 2526 N N . GLY A 1 309 ? 20.75 14.336 16.016 1 97.62 309 GLY A N 1
ATOM 2527 C CA . GLY A 1 309 ? 19.531 13.82 15.43 1 97.62 309 GLY A CA 1
ATOM 2528 C C . GLY A 1 309 ? 18.406 14.836 15.391 1 97.62 309 GLY A C 1
ATOM 2529 O O . GLY A 1 309 ? 18.359 15.75 16.219 1 97.62 309 GLY A O 1
ATOM 2530 N N . SER A 1 310 ? 17.453 14.594 14.586 1 98.06 310 SER A N 1
ATOM 2531 C CA . SER A 1 310 ? 16.375 15.555 14.312 1 98.06 310 SER A CA 1
ATOM 2532 C C . SER A 1 310 ? 15.383 15.609 15.469 1 98.06 310 SER A C 1
ATOM 2534 O O . SER A 1 310 ? 14.617 16.562 15.586 1 98.06 310 SER A O 1
ATOM 2536 N N . GLN A 1 311 ? 15.312 14.617 16.281 1 98.12 311 GLN A N 1
ATOM 2537 C CA . GLN A 1 311 ? 14.438 14.633 17.453 1 98.12 311 GLN A CA 1
ATOM 2538 C C . GLN A 1 311 ? 14.789 15.797 18.375 1 98.12 311 GLN A C 1
ATOM 2540 O O . GLN A 1 311 ? 13.945 16.25 19.156 1 98.12 311 GLN A O 1
ATOM 2545 N N . ARG A 1 312 ? 15.961 16.312 18.297 1 98.19 312 ARG A N 1
ATOM 2546 C CA . ARG A 1 312 ? 16.406 17.422 19.125 1 98.19 312 ARG A CA 1
ATOM 2547 C C . ARG A 1 312 ? 15.578 18.672 18.828 1 98.19 312 ARG A C 1
ATOM 2549 O O . ARG A 1 312 ? 15.461 19.562 19.688 1 98.19 312 ARG A O 1
ATOM 2556 N N . ILE A 1 313 ? 15.031 18.766 17.641 1 98.69 313 ILE A N 1
ATOM 2557 C CA . ILE A 1 313 ? 14.141 19.875 17.312 1 98.69 313 ILE A CA 1
ATOM 2558 C C . ILE A 1 313 ? 12.93 19.859 18.25 1 98.69 313 ILE A C 1
ATOM 2560 O O . ILE A 1 313 ? 12.555 20.891 18.812 1 98.69 313 ILE A O 1
ATOM 2564 N N . ILE A 1 314 ? 12.383 18.703 18.453 1 98.62 314 ILE A N 1
ATOM 2565 C CA . ILE A 1 314 ? 11.219 18.516 19.312 1 98.62 314 ILE A CA 1
ATOM 2566 C C . ILE A 1 314 ? 11.594 18.781 20.766 1 98.62 314 ILE A C 1
ATOM 2568 O O . ILE A 1 314 ? 10.836 19.422 21.5 1 98.62 314 ILE A O 1
ATOM 2572 N N . ASP A 1 315 ? 12.766 18.281 21.156 1 98.38 315 ASP A N 1
ATOM 2573 C CA . ASP A 1 315 ? 13.258 18.547 22.5 1 98.38 315 ASP A CA 1
ATOM 2574 C C . ASP A 1 315 ? 13.359 20.047 22.766 1 98.38 315 ASP A C 1
ATOM 2576 O O . ASP A 1 315 ? 13.023 20.516 23.859 1 98.38 315 ASP A O 1
ATOM 2580 N N . ALA A 1 316 ? 13.836 20.719 21.812 1 98.44 316 ALA A N 1
ATOM 2581 C CA . ALA A 1 316 ? 13.984 22.172 21.938 1 98.44 316 ALA A CA 1
ATOM 2582 C C . ALA A 1 316 ? 12.625 22.859 22.047 1 98.44 316 ALA A C 1
ATOM 2584 O O . ALA A 1 316 ? 12.469 23.812 22.797 1 98.44 316 ALA A O 1
ATOM 2585 N N . MET A 1 317 ? 11.664 22.391 21.266 1 98.44 317 MET A N 1
ATOM 2586 C CA . MET A 1 317 ? 10.312 22.953 21.344 1 98.44 317 MET A CA 1
ATOM 2587 C C . MET A 1 317 ? 9.711 22.703 22.734 1 98.44 317 MET A C 1
ATOM 2589 O O . MET A 1 317 ? 9.117 23.609 23.328 1 98.44 317 MET A O 1
ATOM 2593 N N . GLU A 1 318 ? 9.836 21.5 23.156 1 98.25 318 GLU A N 1
ATOM 2594 C CA . GLU A 1 318 ? 9.328 21.156 24.484 1 98.25 318 GLU A CA 1
ATOM 2595 C C . GLU A 1 318 ? 10 22 25.562 1 98.25 318 GLU A C 1
ATOM 2597 O O . GLU A 1 318 ? 9.344 22.453 26.5 1 98.25 318 GLU A O 1
ATOM 2602 N N . LYS A 1 319 ? 11.289 22.172 25.438 1 98 319 LYS A N 1
ATOM 2603 C CA . LYS A 1 319 ? 12.023 23 26.391 1 98 319 LYS A CA 1
ATOM 2604 C C . LYS A 1 319 ? 11.484 24.438 26.406 1 98 319 LYS A C 1
ATOM 2606 O O . LYS A 1 319 ? 11.328 25.031 27.469 1 98 319 LYS A O 1
ATOM 2611 N N . LYS A 1 320 ? 11.219 24.953 25.25 1 96.56 320 LYS A N 1
ATOM 2612 C CA . LYS A 1 320 ? 10.664 26.297 25.156 1 96.56 320 LYS A CA 1
ATOM 2613 C C . LYS A 1 320 ? 9.305 26.391 25.844 1 96.56 320 LYS A C 1
ATOM 2615 O O . LYS A 1 320 ? 9.016 27.359 26.531 1 96.56 320 LYS A O 1
ATOM 2620 N N . LEU A 1 321 ? 8.5 25.406 25.672 1 97.56 321 LEU A N 1
ATOM 2621 C CA . LEU A 1 321 ? 7.184 25.359 26.297 1 97.56 321 LEU A CA 1
ATOM 2622 C C . LEU A 1 321 ? 7.297 25.312 27.812 1 97.56 321 LEU A C 1
ATOM 2624 O O . LEU A 1 321 ? 6.469 25.891 28.531 1 97.56 321 LEU A O 1
ATOM 2628 N N . ASN A 1 322 ? 8.359 24.734 28.297 1 96.81 322 ASN A N 1
ATOM 2629 C CA . ASN A 1 322 ? 8.531 24.531 29.734 1 96.81 322 ASN A CA 1
ATOM 2630 C C . ASN A 1 322 ? 9.266 25.703 30.375 1 96.81 322 ASN A C 1
ATOM 2632 O O . ASN A 1 322 ? 9.07 26 31.547 1 96.81 322 ASN A O 1
ATOM 2636 N N . ASP A 1 323 ? 10.102 26.359 29.641 1 96.69 323 ASP A N 1
ATOM 2637 C CA . ASP A 1 323 ? 10.961 27.391 30.203 1 96.69 323 ASP A CA 1
ATOM 2638 C C . ASP A 1 323 ? 10.281 28.75 30.156 1 96.69 323 ASP A C 1
ATOM 2640 O O . ASP A 1 323 ? 10.547 29.609 31 1 96.69 323 ASP A O 1
ATOM 2644 N N . ASP A 1 324 ? 9.477 28.984 29.172 1 93.5 324 ASP A N 1
ATOM 2645 C CA . ASP A 1 324 ? 8.766 30.266 29.062 1 93.5 324 ASP A CA 1
ATOM 2646 C C . ASP A 1 324 ? 7.625 30.328 30.078 1 93.5 324 ASP A C 1
ATOM 2648 O O . ASP A 1 324 ? 6.707 29.5 30.047 1 93.5 324 ASP A O 1
ATOM 2652 N N . PRO A 1 325 ? 7.621 31.297 30.922 1 94.56 325 PRO A N 1
ATOM 2653 C CA . PRO A 1 325 ? 6.645 31.328 32.031 1 94.56 325 PRO A CA 1
ATOM 2654 C C . PRO A 1 325 ? 5.203 31.406 31.516 1 94.56 325 PRO A C 1
ATOM 2656 O O . PRO A 1 325 ? 4.305 30.812 32.094 1 94.56 325 PRO A O 1
ATOM 2659 N N . VAL A 1 326 ? 4.973 32.125 30.469 1 91.69 326 VAL A N 1
ATOM 2660 C CA . VAL A 1 326 ? 3.627 32.281 29.922 1 91.69 326 VAL A CA 1
ATOM 2661 C C . VAL A 1 326 ? 3.168 30.953 29.312 1 91.69 326 VAL A C 1
ATOM 2663 O O . VAL A 1 326 ? 2.051 30.5 29.578 1 91.69 326 VAL A O 1
ATOM 2666 N N . LEU A 1 327 ? 4.039 30.297 28.547 1 95.19 327 LEU A N 1
ATOM 2667 C CA . LEU A 1 327 ? 3.707 29.047 27.891 1 95.19 327 LEU A CA 1
ATOM 2668 C C . LEU A 1 327 ? 3.557 27.922 28.906 1 95.19 327 LEU A C 1
ATOM 2670 O O . LEU A 1 327 ? 2.674 27.062 28.766 1 95.19 327 LEU A O 1
ATOM 2674 N N . LYS A 1 328 ? 4.449 27.922 29.875 1 96.88 328 LYS A N 1
ATOM 2675 C CA . LYS A 1 328 ? 4.387 26.906 30.922 1 96.88 328 LYS A CA 1
ATOM 2676 C C . LYS A 1 328 ? 3.037 26.922 31.641 1 96.88 328 LYS A C 1
ATOM 2678 O O . LYS A 1 328 ? 2.486 25.875 31.969 1 96.88 328 LYS A O 1
ATOM 2683 N N . LYS A 1 329 ? 2.561 28.078 31.828 1 95.38 329 LYS A N 1
ATOM 2684 C CA . LYS A 1 329 ? 1.288 28.266 32.531 1 95.38 329 LYS A CA 1
ATOM 2685 C C . LYS A 1 329 ? 0.114 27.859 31.641 1 95.38 329 LYS A C 1
ATOM 2687 O O . LYS A 1 329 ? -0.865 27.281 32.125 1 95.38 329 LYS A O 1
ATOM 2692 N N . ASN A 1 330 ? 0.216 28.109 30.359 1 95.38 330 ASN A N 1
ATOM 2693 C CA . ASN A 1 330 ? -0.945 28.047 29.484 1 95.38 330 ASN A CA 1
ATOM 2694 C C . ASN A 1 330 ? -0.983 26.75 28.688 1 95.38 330 ASN A C 1
ATOM 2696 O O . ASN A 1 330 ? -2.037 26.344 28.188 1 95.38 330 ASN A O 1
ATOM 2700 N N . VAL A 1 331 ? 0.146 26.062 28.531 1 98.25 331 VAL A N 1
ATOM 2701 C CA . VAL A 1 331 ? 0.187 24.875 27.672 1 98.25 331 VAL A CA 1
ATOM 2702 C C . VAL A 1 331 ? 0.384 23.625 28.516 1 98.25 331 VAL A C 1
ATOM 2704 O O . VAL A 1 331 ? 1.311 23.547 29.328 1 98.25 331 VAL A O 1
ATOM 2707 N N . THR A 1 332 ? -0.479 22.688 28.359 1 98.19 332 THR A N 1
ATOM 2708 C CA . THR A 1 332 ? -0.356 21.391 29.016 1 98.19 332 THR A CA 1
ATOM 2709 C C . THR A 1 332 ? -0.245 20.281 27.984 1 98.19 332 THR A C 1
ATOM 2711 O O . THR A 1 332 ? -1.068 20.188 27.062 1 98.19 332 THR A O 1
ATOM 2714 N N . ILE A 1 333 ? 0.748 19.453 28.125 1 98.19 333 ILE A N 1
ATOM 2715 C CA . ILE A 1 333 ? 0.946 18.312 27.234 1 98.19 333 ILE A CA 1
ATOM 2716 C C . ILE A 1 333 ? 0.468 17.031 27.922 1 98.19 333 ILE A C 1
ATOM 2718 O O . ILE A 1 333 ? 0.929 16.703 29 1 98.19 333 ILE A O 1
ATOM 2722 N N . HIS A 1 334 ? -0.485 16.375 27.297 1 96.81 334 HIS A N 1
ATOM 2723 C CA . HIS A 1 334 ? -0.995 15.086 27.75 1 96.81 334 HIS A CA 1
ATOM 2724 C C . HIS A 1 334 ? -0.452 13.945 26.891 1 96.81 334 HIS A C 1
ATOM 2726 O O . HIS A 1 334 ? -0.973 13.68 25.812 1 96.81 334 HIS A O 1
ATOM 2732 N N . ARG A 1 335 ? 0.516 13.203 27.391 1 96.06 335 ARG A N 1
ATOM 2733 C CA . ARG A 1 335 ? 1.098 12.062 26.688 1 96.06 335 ARG A CA 1
ATOM 2734 C C . ARG A 1 335 ? 0.283 10.797 26.922 1 96.06 335 ARG A C 1
ATOM 2736 O O . ARG A 1 335 ? -0.562 10.758 27.812 1 96.06 335 ARG A O 1
ATOM 2743 N N . SER A 1 336 ? 0.494 9.773 26.062 1 94.94 336 SER A N 1
ATOM 2744 C CA . SER A 1 336 ? -0.158 8.469 26.172 1 94.94 336 SER A CA 1
ATOM 2745 C C . SER A 1 336 ? -1.675 8.617 26.234 1 94.94 336 SER A C 1
ATOM 2747 O O . SER A 1 336 ? -2.336 7.926 27.016 1 94.94 336 SER A O 1
ATOM 2749 N N . ARG A 1 337 ? -2.154 9.57 25.531 1 95.88 337 ARG A N 1
ATOM 2750 C CA . ARG A 1 337 ? -3.59 9.805 25.406 1 95.88 337 ARG A CA 1
ATOM 2751 C C . ARG A 1 337 ? -4.02 9.828 23.938 1 95.88 337 ARG A C 1
ATOM 2753 O O . ARG A 1 337 ? -3.877 10.852 23.266 1 95.88 337 ARG A O 1
ATOM 2760 N N . ARG A 1 338 ? -4.566 8.758 23.531 1 95.81 338 ARG A N 1
ATOM 2761 C CA . ARG A 1 338 ? -5.074 8.688 22.156 1 95.81 338 ARG A CA 1
ATOM 2762 C C . ARG A 1 338 ? -6.492 9.242 22.078 1 95.81 338 ARG A C 1
ATOM 2764 O O . ARG A 1 338 ? -7.422 8.68 22.656 1 95.81 338 ARG A O 1
ATOM 2771 N N . VAL A 1 339 ? -6.637 10.312 21.406 1 97.88 339 VAL A N 1
ATOM 2772 C CA . VAL A 1 339 ? -7.969 10.883 21.219 1 97.88 339 VAL A CA 1
ATOM 2773 C C . VAL A 1 339 ? -8.773 10 20.266 1 97.88 339 VAL A C 1
ATOM 2775 O O . VAL A 1 339 ? -8.297 9.641 19.188 1 97.88 339 VAL A O 1
ATOM 2778 N N . VAL A 1 340 ? -10 9.641 20.656 1 96.62 340 VAL A N 1
ATOM 2779 C CA . VAL A 1 340 ? -10.773 8.664 19.891 1 96.62 340 VAL A CA 1
ATOM 2780 C C . VAL A 1 340 ? -12.078 9.305 19.406 1 96.62 340 VAL A C 1
ATOM 2782 O O . VAL A 1 340 ? -12.758 8.758 18.531 1 96.62 340 VAL A O 1
ATOM 2785 N N . ARG A 1 341 ? -12.359 10.469 19.984 1 97.12 341 ARG A N 1
ATOM 2786 C CA . ARG A 1 341 ? -13.625 11.117 19.625 1 97.12 341 ARG A CA 1
ATOM 2787 C C . ARG A 1 341 ? -13.562 12.617 19.891 1 97.12 341 ARG A C 1
ATOM 2789 O O . ARG A 1 341 ? -12.992 13.055 20.891 1 97.12 341 ARG A O 1
ATOM 2796 N N . VAL A 1 342 ? -14.102 13.414 19.031 1 98.12 342 VAL A N 1
ATOM 2797 C CA . VAL A 1 342 ? -14.297 14.852 19.172 1 98.12 342 VAL A CA 1
ATOM 2798 C C . VAL A 1 342 ? -15.758 15.203 18.906 1 98.12 342 VAL A C 1
ATOM 2800 O O . VAL A 1 342 ? -16.312 14.844 17.875 1 98.12 342 VAL A O 1
ATOM 2803 N N . ASP A 1 343 ? -16.344 15.883 19.875 1 96.88 343 ASP A N 1
ATOM 2804 C CA . ASP A 1 343 ? -17.766 16.25 19.766 1 96.88 343 ASP A CA 1
ATOM 2805 C C . ASP A 1 343 ? -17.938 17.766 19.672 1 96.88 343 ASP A C 1
ATOM 2807 O O . ASP A 1 343 ? -17.219 18.516 20.359 1 96.88 343 ASP A O 1
ATOM 2811 N N . CYS A 1 344 ? -18.781 18.141 18.781 1 95.25 344 CYS A N 1
ATOM 2812 C CA . CYS A 1 344 ? -19.234 19.516 18.719 1 95.25 344 CYS A CA 1
ATOM 2813 C C . CYS A 1 344 ? -20.609 19.656 19.391 1 95.25 344 CYS A C 1
ATOM 2815 O O . CYS A 1 344 ? -21.562 19 19 1 95.25 344 CYS A O 1
ATOM 2817 N N . HIS A 1 345 ? -20.609 20.438 20.453 1 91.75 345 HIS A N 1
ATOM 2818 C CA . HIS A 1 345 ? -21.859 20.75 21.156 1 91.75 345 HIS A CA 1
ATOM 2819 C C . HIS A 1 345 ? -22.422 22.094 20.734 1 91.75 345 HIS A C 1
ATOM 2821 O O . HIS A 1 345 ? -21.703 23.109 20.75 1 91.75 345 HIS A O 1
ATOM 2827 N N . GLU A 1 346 ? -23.625 22.203 20.297 1 81.25 346 GLU A N 1
ATOM 2828 C CA . GLU A 1 346 ? -24.219 23.438 19.781 1 81.25 346 GLU A CA 1
ATOM 2829 C C . GLU A 1 346 ? -24.656 24.344 20.922 1 81.25 346 GLU A C 1
ATOM 2831 O O . GLU A 1 346 ? -24.703 25.562 20.781 1 81.25 346 GLU A O 1
ATOM 2836 N N . SER A 1 347 ? -25.016 23.859 22.047 1 79.06 347 SER A N 1
ATOM 2837 C CA . SER A 1 347 ? -25.484 24.688 23.156 1 79.06 347 SER A CA 1
ATOM 2838 C C . SER A 1 347 ? -24.938 24.188 24.484 1 79.06 347 SER A C 1
ATOM 2840 O O . SER A 1 347 ? -25.406 23.188 25.031 1 79.06 347 SER A O 1
ATOM 2842 N N . PRO A 1 348 ? -23.922 24.969 24.938 1 76.5 348 PRO A N 1
ATOM 2843 C CA . PRO A 1 348 ? -23.156 26.078 24.391 1 76.5 348 PRO A CA 1
ATOM 2844 C C . PRO A 1 348 ? -22.188 25.641 23.281 1 76.5 348 PRO A C 1
ATOM 2846 O O . PRO A 1 348 ? -21.891 24.453 23.156 1 76.5 348 PRO A O 1
ATOM 2849 N N . ASP A 1 349 ? -21.797 26.547 22.516 1 81.56 349 ASP A N 1
ATOM 2850 C CA . ASP A 1 349 ? -20.891 26.281 21.406 1 81.56 349 ASP A CA 1
ATOM 2851 C C . ASP A 1 349 ? -19.516 25.875 21.922 1 81.56 349 ASP A C 1
ATOM 2853 O O . ASP A 1 349 ? -18.656 26.734 22.141 1 81.56 349 ASP A O 1
ATOM 2857 N N . ARG A 1 350 ? -19.375 24.594 22.25 1 91.44 350 ARG A N 1
ATOM 2858 C CA . ARG A 1 350 ? -18.109 24.062 22.766 1 91.44 350 ARG A CA 1
ATOM 2859 C C . ARG A 1 350 ? -17.781 22.719 22.141 1 91.44 350 ARG A C 1
ATOM 2861 O O . ARG A 1 350 ? -18.656 22.062 21.547 1 91.44 350 ARG A O 1
ATOM 2868 N N . MET A 1 351 ? -16.516 22.422 22.281 1 96.69 351 MET A N 1
ATOM 2869 C CA . MET A 1 351 ? -16 21.156 21.766 1 96.69 351 MET A CA 1
ATOM 2870 C C . MET A 1 351 ? -15.617 20.234 22.922 1 96.69 351 MET A C 1
ATOM 2872 O O . MET A 1 351 ? -15.242 20.703 24 1 96.69 351 MET A O 1
ATOM 2876 N N . GLU A 1 352 ? -15.789 18.984 22.703 1 97.62 352 GLU A N 1
ATOM 2877 C CA . GLU A 1 352 ? -15.414 17.969 23.688 1 97.62 352 GLU A CA 1
ATOM 2878 C C . GLU A 1 352 ? -14.438 16.969 23.094 1 97.62 352 GLU A C 1
ATOM 2880 O O . GLU A 1 352 ? -14.602 16.547 21.938 1 97.62 352 GLU A O 1
ATOM 2885 N N . VAL A 1 353 ? -13.391 16.641 23.812 1 98.06 353 VAL A N 1
ATOM 2886 C CA . VAL A 1 353 ? -12.383 15.68 23.391 1 98.06 353 VAL A CA 1
ATOM 2887 C C . VAL A 1 353 ? -12.391 14.461 24.312 1 98.06 353 VAL A C 1
ATOM 2889 O O . VAL A 1 353 ? -12.352 14.602 25.531 1 98.06 353 VAL A O 1
ATOM 2892 N N . HIS A 1 354 ? -12.508 13.266 23.672 1 97.31 354 HIS A N 1
ATOM 2893 C CA . HIS A 1 354 ? -12.43 12 24.391 1 97.31 354 HIS A CA 1
ATOM 2894 C C . HIS A 1 354 ? -11.141 11.258 24.062 1 97.31 354 HIS A C 1
ATOM 2896 O O . HIS A 1 354 ? -10.719 11.227 22.906 1 97.31 354 HIS A O 1
ATOM 2902 N N . TRP A 1 355 ? -10.461 10.672 25.062 1 96.06 355 TRP A N 1
ATOM 2903 C CA . TRP A 1 355 ? -9.227 9.938 24.812 1 96.06 355 TRP A CA 1
ATOM 2904 C C . TRP A 1 355 ? -9.219 8.609 25.562 1 96.06 355 TRP A C 1
ATOM 2906 O O . TRP A 1 355 ? -9.969 8.43 26.516 1 96.06 355 TRP A O 1
ATOM 2916 N N . ASN A 1 356 ? -8.508 7.652 25.031 1 91.44 356 ASN A N 1
ATOM 2917 C CA . ASN A 1 356 ? -8.18 6.379 25.656 1 91.44 356 ASN A CA 1
ATOM 2918 C C . ASN A 1 356 ? -6.719 6.336 26.109 1 91.44 356 ASN A C 1
ATOM 2920 O O . ASN A 1 356 ? -5.836 6.812 25.391 1 91.44 356 ASN A O 1
ATOM 2924 N N . ALA A 1 357 ? -6.535 5.93 27.281 1 85.44 357 ALA A N 1
ATOM 2925 C CA . ALA A 1 357 ? -5.215 5.594 27.812 1 85.44 357 ALA A CA 1
ATOM 2926 C C . ALA A 1 357 ? -5.148 4.133 28.234 1 85.44 357 ALA A C 1
ATOM 2928 O O . ALA A 1 357 ? -6.18 3.463 28.344 1 85.44 357 ALA A O 1
ATOM 2929 N N . PRO A 1 358 ? -3.918 3.578 28.312 1 78.19 358 PRO A N 1
ATOM 2930 C CA . PRO A 1 358 ? -3.82 2.182 28.734 1 78.19 358 PRO A CA 1
ATOM 2931 C C . PRO A 1 358 ? -4.566 1.914 30.047 1 78.19 358 PRO A C 1
ATOM 2933 O O . PRO A 1 358 ? -5.156 0.843 30.219 1 78.19 358 PRO A O 1
ATOM 2936 N N . SER A 1 359 ? -4.609 2.871 30.875 1 77.69 359 SER A N 1
ATOM 2937 C CA . SER A 1 359 ? -5.184 2.596 32.188 1 77.69 359 SER A CA 1
ATOM 2938 C C . SER A 1 359 ? -6.414 3.459 32.438 1 77.69 359 SER A C 1
ATOM 2940 O O . SER A 1 359 ? -7.035 3.367 33.5 1 77.69 359 SER A O 1
ATOM 2942 N N . ASP A 1 360 ? -6.703 4.297 31.422 1 77.94 360 ASP A N 1
ATOM 2943 C CA . ASP A 1 360 ? -7.809 5.188 31.75 1 77.94 360 ASP A CA 1
ATOM 2944 C C . ASP A 1 360 ? -8.453 5.754 30.484 1 77.94 360 ASP A C 1
ATOM 2946 O O . ASP A 1 360 ? -7.883 5.668 29.391 1 77.94 360 ASP A O 1
ATOM 2950 N N . LYS A 1 361 ? -9.766 6.035 30.609 1 88.56 361 LYS A N 1
ATOM 2951 C CA . LYS A 1 361 ? -10.523 6.812 29.641 1 88.56 361 LYS A CA 1
ATOM 2952 C C . LYS A 1 361 ? -10.969 8.148 30.234 1 88.56 361 LYS A C 1
ATOM 2954 O O . LYS A 1 361 ? -11.188 8.258 31.438 1 88.56 361 LYS A O 1
ATOM 2959 N N . GLY A 1 362 ? -10.891 9.195 29.406 1 93.31 362 GLY A N 1
ATOM 2960 C CA . GLY A 1 362 ? -11.305 10.492 29.891 1 93.31 362 GLY A CA 1
ATOM 2961 C C . GLY A 1 362 ? -11.852 11.398 28.812 1 93.31 362 GLY A C 1
ATOM 2962 O O . GLY A 1 362 ? -11.914 11.008 27.641 1 93.31 362 GLY A O 1
ATOM 2963 N N . SER A 1 363 ? -12.406 12.453 29.281 1 94 363 SER A N 1
ATOM 2964 C CA . SER A 1 363 ? -12.914 13.477 28.359 1 94 363 SER A CA 1
ATOM 2965 C C . SER A 1 363 ? -12.844 14.867 28.984 1 94 363 SER A C 1
ATOM 2967 O O . SER A 1 363 ? -12.719 14.992 30.203 1 94 363 SER A O 1
ATOM 2969 N N . ARG A 1 364 ? -12.805 15.797 28.188 1 93.81 364 ARG A N 1
ATOM 2970 C CA . ARG A 1 364 ? -12.922 17.203 28.578 1 93.81 364 ARG A CA 1
ATOM 2971 C C . ARG A 1 364 ? -13.828 17.953 27.609 1 93.81 364 ARG A C 1
ATOM 2973 O O . ARG A 1 364 ? -13.758 17.75 26.391 1 93.81 364 ARG A O 1
ATOM 2980 N N . HIS A 1 365 ? -14.695 18.938 28.172 1 91.25 365 HIS A N 1
ATOM 2981 C CA . HIS A 1 365 ? -15.781 19.453 27.344 1 91.25 365 HIS A CA 1
ATOM 2982 C C . HIS A 1 365 ? -15.742 20.969 27.25 1 91.25 365 HIS A C 1
ATOM 2984 O O . HIS A 1 365 ? -16.688 21.594 26.766 1 91.25 365 HIS A O 1
ATOM 2990 N N . ASP A 1 366 ? -14.758 21.562 27.625 1 92.56 366 ASP A N 1
ATOM 2991 C CA . ASP A 1 366 ? -14.781 23.031 27.688 1 92.56 366 ASP A CA 1
ATOM 2992 C C . ASP A 1 366 ? -13.844 23.641 26.641 1 92.56 366 ASP A C 1
ATOM 2994 O O . ASP A 1 366 ? -13.367 24.766 26.812 1 92.56 366 ASP A O 1
ATOM 2998 N N . TYR A 1 367 ? -13.602 22.938 25.562 1 97.19 367 TYR A N 1
ATOM 2999 C CA . TYR A 1 367 ? -12.75 23.5 24.531 1 97.19 367 TYR A CA 1
ATOM 3000 C C . TYR A 1 367 ? -13.547 24.422 23.609 1 97.19 367 TYR A C 1
ATOM 3002 O O . TYR A 1 367 ? -14.695 24.109 23.266 1 97.19 367 TYR A O 1
ATOM 3010 N N . THR A 1 368 ? -12.953 25.547 23.234 1 94.88 368 THR A N 1
ATOM 3011 C CA . THR A 1 368 ? -13.531 26.422 22.219 1 94.88 368 THR A CA 1
ATOM 3012 C C . THR A 1 368 ? -13.195 25.938 20.812 1 94.88 368 THR A C 1
ATOM 3014 O O . THR A 1 368 ? -14.031 25.984 19.906 1 94.88 368 THR A O 1
ATOM 3017 N N . TYR A 1 369 ? -11.984 25.578 20.609 1 95.75 369 TYR A N 1
ATOM 3018 C CA . TYR A 1 369 ? -11.484 25.109 19.328 1 95.75 369 TYR A CA 1
ATOM 3019 C C . TYR A 1 369 ? -10.727 23.797 19.469 1 95.75 369 TYR A C 1
ATOM 3021 O O . TYR A 1 369 ? -10.195 23.5 20.547 1 95.75 369 TYR A O 1
ATOM 3029 N N . VAL A 1 370 ? -10.711 22.984 18.406 1 98.56 370 VAL A N 1
ATOM 3030 C CA . VAL A 1 370 ? -9.906 21.766 18.328 1 98.56 370 VAL A CA 1
ATOM 3031 C C . VAL A 1 370 ? -9.117 21.766 17.016 1 98.56 370 VAL A C 1
ATOM 3033 O O . VAL A 1 370 ? -9.656 22.078 15.961 1 98.56 370 VAL A O 1
ATOM 3036 N N . ALA A 1 371 ? -7.832 21.516 17.078 1 98.62 371 ALA A N 1
ATOM 3037 C CA . ALA A 1 371 ? -6.988 21.344 15.898 1 98.62 371 ALA A CA 1
ATOM 3038 C C . ALA A 1 371 ? -6.488 19.906 15.797 1 98.62 371 ALA A C 1
ATOM 3040 O O . ALA A 1 371 ? -5.805 19.422 16.703 1 98.62 371 ALA A O 1
ATOM 3041 N N . LEU A 1 372 ? -6.879 19.234 14.758 1 98.81 372 LEU A N 1
ATOM 3042 C CA . LEU A 1 372 ? -6.348 17.906 14.477 1 98.81 372 LEU A CA 1
ATOM 3043 C C . LEU A 1 372 ? -5.047 18 13.688 1 98.81 372 LEU A C 1
ATOM 3045 O O . LEU A 1 372 ? -5.039 18.484 12.547 1 98.81 372 LEU A O 1
ATOM 3049 N N . THR A 1 373 ? -3.967 17.516 14.266 1 98.56 373 THR A N 1
ATOM 3050 C CA . THR A 1 373 ? -2.678 17.609 13.594 1 98.56 373 THR A CA 1
ATOM 3051 C C . THR A 1 373 ? -2.094 16.219 13.344 1 98.56 373 THR A C 1
ATOM 3053 O O . THR A 1 373 ? -0.903 16.078 13.055 1 98.56 373 THR A O 1
ATOM 3056 N N . VAL A 1 374 ? -2.887 15.172 13.484 1 98.12 374 VAL A N 1
ATOM 3057 C CA . VAL A 1 374 ? -2.49 13.805 13.156 1 98.12 374 VAL A CA 1
ATOM 3058 C C . VAL A 1 374 ? -2.678 13.555 11.664 1 98.12 374 VAL A C 1
ATOM 3060 O O . VAL A 1 374 ? -3.246 14.391 10.953 1 98.12 374 VAL A O 1
ATOM 3063 N N . SER A 1 375 ? -2.172 12.469 11.164 1 97.5 375 SER A N 1
ATOM 3064 C CA . SER A 1 375 ? -2.305 12.148 9.742 1 97.5 375 SER A CA 1
ATOM 3065 C C . SER A 1 375 ? -3.766 11.922 9.367 1 97.5 375 SER A C 1
ATOM 3067 O O . SER A 1 375 ? -4.582 11.555 10.211 1 97.5 375 SER A O 1
ATOM 3069 N N . PRO A 1 376 ? -4.141 12.156 8.07 1 97.44 376 PRO A N 1
ATOM 3070 C CA . PRO A 1 376 ? -5.508 11.875 7.637 1 97.44 376 PRO A CA 1
ATOM 3071 C C . PRO A 1 376 ? -5.934 10.438 7.938 1 97.44 376 PRO A C 1
ATOM 3073 O O . PRO A 1 376 ? -7.098 10.188 8.258 1 97.44 376 PRO A O 1
ATOM 3076 N N . GLN A 1 377 ? -5.047 9.516 7.848 1 96.88 377 GLN A N 1
ATOM 3077 C CA . GLN A 1 377 ? -5.328 8.109 8.141 1 96.88 377 GLN A CA 1
ATOM 3078 C C . GLN A 1 377 ? -5.719 7.926 9.602 1 96.88 377 GLN A C 1
ATOM 3080 O O . GLN A 1 377 ? -6.598 7.121 9.922 1 96.88 377 GLN A O 1
ATOM 3085 N N . CYS A 1 378 ? -5.043 8.609 10.484 1 96.88 378 CYS A N 1
ATOM 3086 C CA . CYS A 1 378 ? -5.383 8.562 11.906 1 96.88 378 CYS A CA 1
ATOM 3087 C C . CYS A 1 378 ? -6.695 9.281 12.172 1 96.88 378 CYS A C 1
ATOM 3089 O O . CYS A 1 378 ? -7.492 8.844 13.008 1 96.88 378 CYS A O 1
ATOM 3091 N N . MET A 1 379 ? -6.93 10.438 11.469 1 97.12 379 MET A N 1
ATOM 3092 C CA . MET A 1 379 ? -8.18 11.172 11.617 1 97.12 379 MET A CA 1
ATOM 3093 C C . MET A 1 379 ? -9.375 10.273 11.32 1 97.12 379 MET A C 1
ATOM 3095 O O . MET A 1 379 ? -10.43 10.406 11.953 1 97.12 379 MET A O 1
ATOM 3099 N N . ARG A 1 380 ? -9.148 9.367 10.383 1 94.56 380 ARG A N 1
ATOM 3100 C CA . ARG A 1 380 ? -10.195 8.453 9.938 1 94.56 380 ARG A CA 1
ATOM 3101 C C . ARG A 1 380 ? -10.711 7.605 11.094 1 94.56 380 ARG A C 1
ATOM 3103 O O . ARG A 1 380 ? -11.859 7.152 11.078 1 94.56 380 ARG A O 1
ATOM 3110 N N . HIS A 1 381 ? -9.961 7.48 12.117 1 94.19 381 HIS A N 1
ATOM 3111 C CA . HIS A 1 381 ? -10.328 6.586 13.219 1 94.19 381 HIS A CA 1
ATOM 3112 C C . HIS A 1 381 ? -10.758 7.371 14.445 1 94.19 381 HIS A C 1
ATOM 3114 O O . HIS A 1 381 ? -10.953 6.793 15.523 1 94.19 381 HIS A O 1
ATOM 3120 N N . ILE A 1 382 ? -10.828 8.648 14.32 1 96.75 382 ILE A N 1
ATOM 3121 C CA . ILE A 1 382 ? -11.438 9.5 15.336 1 96.75 382 ILE A CA 1
ATOM 3122 C C . ILE A 1 382 ? -12.906 9.734 15 1 96.75 382 ILE A C 1
ATOM 3124 O O . ILE A 1 382 ? -13.242 10.07 13.859 1 96.75 382 ILE A O 1
ATOM 3128 N N . ASP A 1 383 ? -13.742 9.484 15.969 1 96.06 383 ASP A N 1
ATOM 3129 C CA . ASP A 1 383 ? -15.156 9.742 15.742 1 96.06 383 ASP A CA 1
ATOM 3130 C C . ASP A 1 383 ? -15.445 11.242 15.664 1 96.06 383 ASP A C 1
ATOM 3132 O O . ASP A 1 383 ? -15.359 11.945 16.672 1 96.06 383 ASP A O 1
ATOM 3136 N N . LEU A 1 384 ? -15.797 11.711 14.484 1 96.75 384 LEU A N 1
ATOM 3137 C CA . LEU A 1 384 ? -16.062 13.125 14.234 1 96.75 384 LEU A CA 1
ATOM 3138 C C . LEU A 1 384 ? -17.516 13.344 13.797 1 96.75 384 LEU A C 1
ATOM 3140 O O . LEU A 1 384 ? -17.828 14.352 13.172 1 96.75 384 LEU A O 1
ATOM 3144 N N . THR A 1 385 ? -18.359 12.461 14.109 1 92.56 385 THR A N 1
ATOM 3145 C CA . THR A 1 385 ? -19.703 12.391 13.562 1 92.56 385 THR A CA 1
ATOM 3146 C C . THR A 1 385 ? -20.484 13.648 13.906 1 92.56 385 THR A C 1
ATOM 3148 O O . THR A 1 385 ? -21.359 14.078 13.133 1 92.56 385 THR A O 1
ATOM 3151 N N . THR A 1 386 ? -20.219 14.273 15.078 1 93.75 386 THR A N 1
ATOM 3152 C CA . THR A 1 386 ? -21 15.43 15.508 1 93.75 386 THR A CA 1
ATOM 3153 C C . THR A 1 386 ? -20.344 16.734 15.031 1 93.75 386 THR A C 1
ATOM 3155 O O . THR A 1 386 ? -20.859 17.812 15.289 1 93.75 386 THR A O 1
ATOM 3158 N N . CYS A 1 387 ? -19.219 16.625 14.305 1 95.56 387 CYS A N 1
ATOM 3159 C CA . CYS A 1 387 ? -18.438 17.812 13.945 1 95.56 387 CYS A CA 1
ATOM 3160 C C . CYS A 1 387 ? -18.891 18.375 12.602 1 95.56 387 CYS A C 1
ATOM 3162 O O . CYS A 1 387 ? -18.266 19.297 12.07 1 95.56 387 CYS A O 1
ATOM 3164 N N . HIS A 1 388 ? -19.875 17.875 12 1 90.38 388 HIS A N 1
ATOM 3165 C CA . HIS A 1 388 ? -20.531 18.391 10.805 1 90.38 388 HIS A CA 1
ATOM 3166 C C . HIS A 1 388 ? -19.547 18.516 9.641 1 90.38 388 HIS A C 1
ATOM 3168 O O . HIS A 1 388 ? -19.469 19.562 8.992 1 90.38 388 HIS A O 1
ATOM 3174 N N . LEU A 1 389 ? -18.734 17.484 9.445 1 95.25 389 LEU A N 1
ATOM 3175 C CA . LEU A 1 389 ? -17.906 17.469 8.25 1 95.25 389 LEU A CA 1
ATOM 3176 C C . LEU A 1 389 ? -18.766 17.375 6.992 1 95.25 389 LEU A C 1
ATOM 3178 O O . LEU A 1 389 ? -19.75 16.641 6.965 1 95.25 389 LEU A O 1
ATOM 3182 N N . ASP A 1 390 ? -18.438 18.156 5.98 1 90.5 390 ASP A N 1
ATOM 3183 C CA . ASP A 1 390 ? -19.188 18.062 4.734 1 90.5 390 ASP A CA 1
ATOM 3184 C C . ASP A 1 390 ? -18.688 16.906 3.869 1 90.5 390 ASP A C 1
ATOM 3186 O O . ASP A 1 390 ? -17.75 16.203 4.25 1 90.5 390 ASP A O 1
ATOM 3190 N N . TYR A 1 391 ? -19.359 16.672 2.688 1 95.06 391 TYR A N 1
ATOM 3191 C CA . TYR A 1 391 ? -19.078 15.555 1.803 1 95.06 391 TYR A CA 1
ATOM 3192 C C . TYR A 1 391 ? -17.625 15.586 1.332 1 95.06 391 TYR A C 1
ATOM 3194 O O . TYR A 1 391 ? -16.953 14.555 1.29 1 95.06 391 TYR A O 1
ATOM 3202 N N . GLY A 1 392 ? -17.125 16.766 0.942 1 93.69 392 GLY A N 1
ATOM 3203 C CA . GLY A 1 392 ? -15.758 16.906 0.483 1 93.69 392 GLY A CA 1
ATOM 3204 C C . GLY A 1 392 ? -14.727 16.578 1.551 1 93.69 392 GLY A C 1
ATOM 3205 O O . GLY A 1 392 ? -13.727 15.93 1.272 1 93.69 392 GLY A O 1
ATOM 3206 N N . GLN A 1 393 ? -14.961 17.031 2.777 1 93.81 393 GLN A N 1
ATOM 3207 C CA . GLN A 1 393 ? -14.055 16.766 3.885 1 93.81 393 GLN A CA 1
ATOM 3208 C C . GLN A 1 393 ? -14.023 15.273 4.234 1 93.81 393 GLN A C 1
ATOM 3210 O O . GLN A 1 393 ? -12.953 14.695 4.422 1 93.81 393 GLN A O 1
ATOM 3215 N N . LYS A 1 394 ? -15.188 14.648 4.273 1 96.81 394 LYS A N 1
ATOM 3216 C CA . LYS A 1 394 ? -15.258 13.211 4.543 1 96.81 394 LYS A CA 1
ATOM 3217 C C . LYS A 1 394 ? -14.531 12.414 3.463 1 96.81 394 LYS A C 1
ATOM 3219 O O . LYS A 1 394 ? -13.781 11.484 3.768 1 96.81 394 LYS A O 1
ATOM 3224 N N . SER A 1 395 ? -14.75 12.852 2.217 1 96.44 395 SER A N 1
ATOM 3225 C CA . SER A 1 395 ? -14.102 12.18 1.097 1 96.44 395 SER A CA 1
ATOM 3226 C C . SER A 1 395 ? -12.586 12.328 1.167 1 96.44 395 SER A C 1
ATOM 3228 O O . SER A 1 395 ? -11.844 11.398 0.839 1 96.44 395 SER A O 1
ATOM 3230 N N . SER A 1 396 ? -12.148 13.484 1.58 1 96.88 396 SER A N 1
ATOM 3231 C CA . SER A 1 396 ? -10.719 13.75 1.662 1 96.88 396 SER A CA 1
ATOM 3232 C C . SER A 1 396 ? -10.055 12.898 2.734 1 96.88 396 SER A C 1
ATOM 3234 O O . SER A 1 396 ? -9.023 12.266 2.484 1 96.88 396 SER A O 1
ATOM 3236 N N . ILE A 1 397 ? -10.656 12.805 3.908 1 97.44 397 ILE A N 1
ATOM 3237 C CA . ILE A 1 397 ? -10.125 11.992 5 1 97.44 397 ILE A CA 1
ATOM 3238 C C . ILE A 1 397 ? -10.102 10.523 4.586 1 97.44 397 ILE A C 1
ATOM 3240 O O . ILE A 1 397 ? -9.164 9.797 4.93 1 97.44 397 ILE A O 1
ATOM 3244 N N . LEU A 1 398 ? -11.016 10.164 3.777 1 97 398 LEU A N 1
ATOM 3245 C CA . LEU A 1 398 ? -11.172 8.781 3.334 1 97 398 LEU A CA 1
ATOM 3246 C C . LEU A 1 398 ? -10.117 8.422 2.291 1 97 398 LEU A C 1
ATOM 3248 O O . LEU A 1 398 ? -9.586 7.312 2.289 1 97 398 LEU A O 1
ATOM 3252 N N . MET A 1 399 ? -9.734 9.398 1.442 1 97.31 399 MET A N 1
ATOM 3253 C CA . MET A 1 399 ? -9.109 8.977 0.196 1 97.31 399 MET A CA 1
ATOM 3254 C C . MET A 1 399 ? -7.66 9.438 0.129 1 97.31 399 MET A C 1
ATOM 3256 O O . MET A 1 399 ? -6.871 8.914 -0.662 1 97.31 399 MET A O 1
ATOM 3260 N N . LEU A 1 400 ? -7.254 10.477 0.869 1 97.31 400 LEU A N 1
ATOM 3261 C CA . LEU A 1 400 ? -5.883 10.961 0.763 1 97.31 400 LEU A CA 1
ATOM 3262 C C . LEU A 1 400 ? -4.887 9.844 1.055 1 97.31 400 LEU A C 1
ATOM 3264 O O . LEU A 1 400 ? -5.062 9.078 2.004 1 97.31 400 LEU A O 1
ATOM 3268 N N . GLN A 1 401 ? -3.812 9.82 0.255 1 96.56 401 GLN A N 1
ATOM 3269 C CA . GLN A 1 401 ? -2.934 8.656 0.314 1 96.56 401 GLN A CA 1
ATOM 3270 C C . GLN A 1 401 ? -1.624 8.992 1.021 1 96.56 401 GLN A C 1
ATOM 3272 O O . GLN A 1 401 ? -1.025 10.039 0.769 1 96.56 401 GLN A O 1
ATOM 3277 N N . PRO A 1 402 ? -1.186 8.094 1.89 1 96.44 402 PRO A N 1
ATOM 3278 C CA . PRO A 1 402 ? 0.14 8.188 2.506 1 96.44 402 PRO A CA 1
ATOM 3279 C C . PRO A 1 402 ? 1.215 7.453 1.707 1 96.44 402 PRO A C 1
ATOM 3281 O O . PRO A 1 402 ? 0.895 6.684 0.797 1 96.44 402 PRO A O 1
ATOM 3284 N N . GLY A 1 403 ? 2.432 7.77 2.002 1 96.62 403 GLY A N 1
ATOM 3285 C CA . GLY A 1 403 ? 3.539 7.016 1.435 1 96.62 403 GLY A CA 1
ATOM 3286 C C . GLY A 1 403 ? 4.137 6.012 2.402 1 96.62 403 GLY A C 1
ATOM 3287 O O . GLY A 1 403 ? 4.41 6.344 3.559 1 96.62 403 GLY A O 1
ATOM 3288 N N . PRO A 1 404 ? 4.312 4.746 1.942 1 96.62 404 PRO A N 1
ATOM 3289 C CA . PRO A 1 404 ? 5.02 3.771 2.777 1 96.62 404 PRO A CA 1
ATOM 3290 C C . PRO A 1 404 ? 6.527 4.004 2.803 1 96.62 404 PRO A C 1
ATOM 3292 O O . PRO A 1 404 ? 7.117 4.375 1.784 1 96.62 404 PRO A O 1
ATOM 3295 N N . SER A 1 405 ? 7.113 3.834 3.955 1 97.88 405 SER A N 1
ATOM 3296 C CA . SER A 1 405 ? 8.562 3.891 4.066 1 97.88 405 SER A CA 1
ATOM 3297 C C . SER A 1 405 ? 9.047 3.186 5.328 1 97.88 405 SER A C 1
ATOM 3299 O O . SER A 1 405 ? 8.336 3.133 6.332 1 97.88 405 SER A O 1
ATOM 3301 N N . ILE A 1 406 ? 10.219 2.625 5.234 1 98.06 406 ILE A N 1
ATOM 3302 C CA . ILE A 1 406 ? 10.883 2.016 6.383 1 98.06 406 ILE A CA 1
ATOM 3303 C C . ILE A 1 406 ? 12.344 2.461 6.434 1 98.06 406 ILE A C 1
ATOM 3305 O O . ILE A 1 406 ? 12.906 2.881 5.418 1 98.06 406 ILE A O 1
ATOM 3309 N N . LYS A 1 407 ? 12.898 2.402 7.59 1 98.56 407 LYS A N 1
ATOM 3310 C CA . LYS A 1 407 ? 14.336 2.529 7.797 1 98.56 407 LYS A CA 1
ATOM 3311 C C . LYS A 1 407 ? 14.844 1.466 8.766 1 98.56 407 LYS A C 1
ATOM 3313 O O . LYS A 1 407 ? 14.156 1.097 9.719 1 98.56 407 LYS A O 1
ATOM 3318 N N . VAL A 1 408 ? 16.031 0.976 8.516 1 98.62 408 VAL A N 1
ATOM 3319 C CA . VAL A 1 408 ? 16.734 0.072 9.422 1 98.62 408 VAL A CA 1
ATOM 3320 C C . VAL A 1 408 ? 18.109 0.638 9.766 1 98.62 408 VAL A C 1
ATOM 3322 O O . VAL A 1 408 ? 18.969 0.765 8.891 1 98.62 408 VAL A O 1
ATOM 3325 N N . GLY A 1 409 ? 18.281 1.01 11.023 1 98.5 409 GLY A N 1
ATOM 3326 C CA . GLY A 1 409 ? 19.609 1.366 11.508 1 98.5 409 GLY A CA 1
ATOM 3327 C C . GLY A 1 409 ? 20.406 0.174 12.008 1 98.5 409 GLY A C 1
ATOM 3328 O O . GLY A 1 409 ? 19.844 -0.721 12.648 1 98.5 409 GLY A O 1
ATOM 3329 N N . MET A 1 410 ? 21.672 0.169 11.656 1 98.56 410 MET A N 1
ATOM 3330 C CA . MET A 1 410 ? 22.562 -0.881 12.141 1 98.56 410 MET A CA 1
ATOM 3331 C C . MET A 1 410 ? 23.859 -0.286 12.711 1 98.56 410 MET A C 1
ATOM 3333 O O . MET A 1 410 ? 24.406 0.651 12.141 1 98.56 410 MET A O 1
ATOM 3337 N N . ARG A 1 411 ? 24.219 -0.773 13.82 1 98.44 411 ARG A N 1
ATOM 3338 C CA . ARG A 1 411 ? 25.484 -0.415 14.438 1 98.44 411 ARG A CA 1
ATOM 3339 C C . ARG A 1 411 ? 26.484 -1.566 14.344 1 98.44 411 ARG A C 1
ATOM 3341 O O . ARG A 1 411 ? 26.125 -2.725 14.555 1 98.44 411 ARG A O 1
ATOM 3348 N N . PHE A 1 412 ? 27.688 -1.244 14.031 1 97.94 412 PHE A N 1
ATOM 3349 C CA . PHE A 1 412 ? 28.734 -2.234 13.836 1 97.94 412 PHE A CA 1
ATOM 3350 C C . PHE A 1 412 ? 29.906 -1.983 14.789 1 97.94 412 PHE A C 1
ATOM 3352 O O . PHE A 1 412 ? 29.938 -0.953 15.461 1 97.94 412 PHE A O 1
ATOM 3359 N N . LYS A 1 413 ? 30.797 -2.979 14.852 1 97 413 LYS A N 1
ATOM 3360 C CA . LYS A 1 413 ? 32 -2.842 15.672 1 97 413 LYS A CA 1
ATOM 3361 C C . LYS A 1 413 ? 32.906 -1.756 15.117 1 97 413 LYS A C 1
ATOM 3363 O O . LYS A 1 413 ? 33.562 -1.019 15.883 1 97 413 LYS A O 1
ATOM 3368 N N . ASN A 1 414 ? 33 -1.705 13.82 1 95.44 414 ASN A N 1
ATOM 3369 C CA . ASN A 1 414 ? 33.812 -0.722 13.109 1 95.44 414 ASN A CA 1
ATOM 3370 C C . ASN A 1 414 ? 33.031 -0.119 11.93 1 95.44 414 ASN A C 1
ATOM 3372 O O . ASN A 1 414 ? 32.031 -0.667 11.492 1 95.44 414 ASN A O 1
ATOM 3376 N N . ASN A 1 415 ? 33.531 1.039 11.539 1 95.81 415 ASN A N 1
ATOM 3377 C CA . ASN A 1 415 ? 32.969 1.655 10.344 1 95.81 415 ASN A CA 1
ATOM 3378 C C . ASN A 1 415 ? 33.656 1.146 9.078 1 95.81 415 ASN A C 1
ATOM 3380 O O . ASN A 1 415 ? 34.281 1.915 8.359 1 95.81 415 ASN A O 1
ATOM 3384 N N . TRP A 1 416 ? 33.344 -0.046 8.68 1 96.75 416 TRP A N 1
ATOM 3385 C CA . TRP A 1 416 ? 34 -0.752 7.59 1 96.75 416 TRP A CA 1
ATOM 3386 C C . TRP A 1 416 ? 33.812 -0.015 6.27 1 96.75 416 TRP A C 1
ATOM 3388 O O . TRP A 1 416 ? 34.625 -0.143 5.355 1 96.75 416 TRP A O 1
ATOM 3398 N N . TRP A 1 417 ? 32.812 0.802 6.062 1 97.12 417 TRP A N 1
ATOM 3399 C CA . TRP A 1 417 ? 32.562 1.52 4.816 1 97.12 417 TRP A CA 1
ATOM 3400 C C . TRP A 1 417 ? 33.531 2.695 4.66 1 97.12 417 TRP A C 1
ATOM 3402 O O . TRP A 1 417 ? 33.719 3.223 3.559 1 97.12 417 TRP A O 1
ATOM 3412 N N . ASN A 1 418 ? 34.094 3.168 5.738 1 94.25 418 ASN A N 1
ATOM 3413 C CA . ASN A 1 418 ? 35 4.32 5.715 1 94.25 418 ASN A CA 1
ATOM 3414 C C . ASN A 1 418 ? 36.438 3.906 5.938 1 94.25 418 ASN A C 1
ATOM 3416 O O . ASN A 1 418 ? 37.281 4.734 6.305 1 94.25 418 ASN A O 1
ATOM 3420 N N . ASP A 1 419 ? 36.781 2.684 5.746 1 91.5 419 ASP A N 1
ATOM 3421 C CA . ASP A 1 419 ? 38.156 2.23 5.879 1 91.5 419 ASP A CA 1
ATOM 3422 C C . ASP A 1 419 ? 39 2.67 4.68 1 91.5 419 ASP A C 1
ATOM 3424 O O . ASP A 1 419 ? 38.531 3.459 3.852 1 91.5 419 ASP A O 1
ATOM 3428 N N . ASP A 1 420 ? 40.188 2.238 4.645 1 88.94 420 ASP A N 1
ATOM 3429 C CA . ASP A 1 420 ? 41.156 2.701 3.646 1 88.94 420 ASP A CA 1
ATOM 3430 C C . ASP A 1 420 ? 40.812 2.158 2.262 1 88.94 420 ASP A C 1
ATOM 3432 O O . ASP A 1 420 ? 41.219 2.719 1.247 1 88.94 420 ASP A O 1
ATOM 3436 N N . VAL A 1 421 ? 40.031 1.163 2.248 1 89.81 421 VAL A N 1
ATOM 3437 C CA . VAL A 1 421 ? 39.719 0.505 0.986 1 89.81 421 VAL A CA 1
ATOM 3438 C C . VAL A 1 421 ? 38.438 1.131 0.386 1 89.81 421 VAL A C 1
ATOM 3440 O O . VAL A 1 421 ? 38.438 1.481 -0.796 1 89.81 421 VAL A O 1
ATOM 3443 N N . HIS A 1 422 ? 37.438 1.335 1.117 1 92.94 422 HIS A N 1
ATOM 3444 C CA . HIS A 1 422 ? 36.156 1.791 0.616 1 92.94 422 HIS A CA 1
ATOM 3445 C C . HIS A 1 422 ? 36.062 3.314 0.618 1 92.94 422 HIS A C 1
ATOM 3447 O O . HIS A 1 422 ? 35.625 3.916 -0.365 1 92.94 422 HIS A O 1
ATOM 3453 N N . LYS A 1 423 ? 36.438 4.027 1.753 1 93.75 423 LYS A N 1
ATOM 3454 C CA . LYS A 1 423 ? 36.594 5.473 1.885 1 93.75 423 LYS A CA 1
ATOM 3455 C C . LYS A 1 423 ? 35.25 6.18 1.632 1 93.75 423 LYS A C 1
ATOM 3457 O O . LYS A 1 423 ? 35.219 7.227 0.983 1 93.75 423 LYS A O 1
ATOM 3462 N N . ILE A 1 424 ? 34.188 5.617 2.018 1 95.75 424 ILE A N 1
ATOM 3463 C CA . ILE A 1 424 ? 32.875 6.227 1.813 1 95.75 424 ILE A CA 1
ATOM 3464 C C . ILE A 1 424 ? 32.562 7.145 2.988 1 95.75 424 ILE A C 1
ATOM 3466 O O . ILE A 1 424 ? 32.562 6.711 4.141 1 95.75 424 ILE A O 1
ATOM 3470 N N . THR A 1 425 ? 32.312 8.375 2.697 1 91.94 425 THR A N 1
ATOM 3471 C CA . THR A 1 425 ? 31.812 9.352 3.668 1 91.94 425 THR A CA 1
ATOM 3472 C C . THR A 1 425 ? 30.531 10 3.189 1 91.94 425 THR A C 1
ATOM 3474 O O . THR A 1 425 ? 30.453 10.484 2.061 1 91.94 425 THR A O 1
ATOM 3477 N N . GLY A 1 426 ? 29.547 10 4.047 1 94.38 426 GLY A N 1
ATOM 3478 C CA . GLY A 1 426 ? 28.266 10.57 3.648 1 94.38 426 GLY A CA 1
ATOM 3479 C C . GLY A 1 426 ? 27.688 9.938 2.396 1 94.38 426 GLY A C 1
ATOM 3480 O O . GLY A 1 426 ? 28.234 8.961 1.882 1 94.38 426 GLY A O 1
ATOM 3481 N N . GLY A 1 427 ? 26.547 10.438 1.993 1 95.25 427 GLY A N 1
ATOM 3482 C CA . GLY A 1 427 ? 25.922 9.961 0.772 1 95.25 427 GLY A CA 1
ATOM 3483 C C . GLY A 1 427 ? 25.156 8.656 0.957 1 95.25 427 GLY A C 1
ATOM 3484 O O . GLY A 1 427 ? 24.734 8.336 2.066 1 95.25 427 GLY A O 1
ATOM 3485 N N . GLN A 1 428 ? 24.922 8.023 -0.186 1 97.06 428 GLN A N 1
ATOM 3486 C CA . GLN A 1 428 ? 24.156 6.789 -0.149 1 97.06 428 GLN A CA 1
ATOM 3487 C C . GLN A 1 428 ? 24.531 5.871 -1.311 1 97.06 428 GLN A C 1
ATOM 3489 O O . GLN A 1 428 ? 24.984 6.34 -2.357 1 97.06 428 GLN A O 1
ATOM 3494 N N . SER A 1 429 ? 24.516 4.613 -1.089 1 98 429 SER A N 1
ATOM 3495 C CA . SER A 1 429 ? 24.516 3.609 -2.146 1 98 429 SER A CA 1
ATOM 3496 C C . SER A 1 429 ? 23.094 3.197 -2.516 1 98 429 SER A C 1
ATOM 3498 O O . SER A 1 429 ? 22.219 3.164 -1.656 1 98 429 SER A O 1
ATOM 3500 N N . SER A 1 430 ? 22.844 2.973 -3.805 1 97.5 430 SER A N 1
ATOM 3501 C CA . SER A 1 430 ? 21.516 2.629 -4.293 1 97.5 430 SER A CA 1
ATOM 3502 C C . SER A 1 430 ? 21.531 1.306 -5.051 1 97.5 430 SER A C 1
ATOM 3504 O O . SER A 1 430 ? 22.516 0.985 -5.73 1 97.5 430 SER A O 1
ATOM 3506 N N . THR A 1 431 ? 20.469 0.531 -4.898 1 98 431 THR A N 1
ATOM 3507 C CA . THR A 1 431 ? 20.391 -0.802 -5.488 1 98 431 THR A CA 1
ATOM 3508 C C . THR A 1 431 ? 18.953 -1.186 -5.785 1 98 431 THR A C 1
ATOM 3510 O O . THR A 1 431 ? 18.016 -0.503 -5.352 1 98 431 THR A O 1
ATOM 3513 N N . ASP A 1 432 ? 18.734 -2.148 -6.684 1 96.88 432 ASP A N 1
ATOM 3514 C CA . ASP A 1 432 ? 17.406 -2.721 -6.895 1 96.88 432 ASP A CA 1
ATOM 3515 C C . ASP A 1 432 ? 17.172 -3.936 -5.996 1 96.88 432 ASP A C 1
ATOM 3517 O O . ASP A 1 432 ? 16.156 -4.621 -6.113 1 96.88 432 ASP A O 1
ATOM 3521 N N . ARG A 1 433 ? 18.094 -4.207 -5.078 1 96.81 433 ARG A N 1
ATOM 3522 C CA . ARG A 1 433 ? 17.906 -5.234 -4.059 1 96.81 433 ARG A CA 1
ATOM 3523 C C . ARG A 1 433 ? 17.016 -4.727 -2.936 1 96.81 433 ARG A C 1
ATOM 3525 O O . ARG A 1 433 ? 16.688 -3.537 -2.883 1 96.81 433 ARG A O 1
ATOM 3532 N N . PRO A 1 434 ? 16.641 -5.609 -2.018 1 96.38 434 PRO A N 1
ATOM 3533 C CA . PRO A 1 434 ? 15.602 -5.277 -1.049 1 96.38 434 PRO A CA 1
ATOM 3534 C C . PRO A 1 434 ? 15.945 -4.051 -0.206 1 96.38 434 PRO A C 1
ATOM 3536 O O . PRO A 1 434 ? 15.055 -3.271 0.149 1 96.38 434 PRO A O 1
ATOM 3539 N N . VAL A 1 435 ? 17.141 -3.734 0.035 1 97.94 435 VAL A N 1
ATOM 3540 C CA . VAL A 1 435 ? 17.469 -2.674 0.979 1 97.94 435 VAL A CA 1
ATOM 3541 C C . VAL A 1 435 ? 17.312 -1.313 0.303 1 97.94 435 VAL A C 1
ATOM 3543 O O . VAL A 1 435 ? 17.188 -0.29 0.978 1 97.94 435 VAL A O 1
ATOM 3546 N N . ARG A 1 436 ? 17.484 -1.233 -1.053 1 97.69 436 ARG A N 1
ATOM 3547 C CA . ARG A 1 436 ? 17.266 -0.101 -1.947 1 97.69 436 ARG A CA 1
ATOM 3548 C C . ARG A 1 436 ? 18.312 0.98 -1.729 1 97.69 436 ARG A C 1
ATOM 3550 O O . ARG A 1 436 ? 19.078 1.308 -2.645 1 97.69 436 ARG A O 1
ATOM 3557 N N . ASN A 1 437 ? 18.359 1.577 -0.492 1 98.19 437 ASN A N 1
ATOM 3558 C CA . ASN A 1 437 ? 19.359 2.613 -0.226 1 98.19 437 ASN A CA 1
ATOM 3559 C C . ASN A 1 437 ? 20.062 2.375 1.102 1 98.19 437 ASN A C 1
ATOM 3561 O O . ASN A 1 437 ? 19.438 2.059 2.107 1 98.19 437 ASN A O 1
ATOM 3565 N N . VAL A 1 438 ? 21.344 2.432 1.011 1 98.62 438 VAL A N 1
ATOM 3566 C CA . VAL A 1 438 ? 22.188 2.449 2.193 1 98.62 438 VAL A CA 1
ATOM 3567 C C . VAL A 1 438 ? 22.734 3.859 2.424 1 98.62 438 VAL A C 1
ATOM 3569 O O . VAL A 1 438 ? 23.406 4.418 1.562 1 98.62 438 VAL A O 1
ATOM 3572 N N . VAL A 1 439 ? 22.422 4.441 3.576 1 98.38 439 VAL A N 1
ATOM 3573 C CA . VAL A 1 439 ? 22.797 5.828 3.83 1 98.38 439 VAL A CA 1
ATOM 3574 C C . VAL A 1 439 ? 23.938 5.875 4.84 1 98.38 439 VAL A C 1
ATOM 3576 O O . VAL A 1 439 ? 23.828 5.328 5.941 1 98.38 439 VAL A O 1
ATOM 3579 N N . TYR A 1 440 ? 24.984 6.562 4.465 1 97.44 440 TYR A N 1
ATOM 3580 C CA . TYR A 1 440 ? 26.172 6.676 5.312 1 97.44 440 TYR A CA 1
ATOM 3581 C C . TYR A 1 440 ? 26.156 7.977 6.102 1 97.44 440 TYR A C 1
ATOM 3583 O O . TYR A 1 440 ? 25.625 8.992 5.633 1 97.44 440 TYR A O 1
ATOM 3591 N N . PRO A 1 441 ? 26.688 7.945 7.32 1 95.5 441 PRO A N 1
ATOM 3592 C CA . PRO A 1 441 ? 26.656 9.164 8.133 1 95.5 441 PRO A CA 1
ATOM 3593 C C . PRO A 1 441 ? 27.5 10.289 7.527 1 95.5 441 PRO A C 1
ATOM 3595 O O . PRO A 1 441 ? 28.609 10.047 7.051 1 95.5 441 PRO A O 1
ATOM 3598 N N . SER A 1 442 ? 26.969 11.492 7.547 1 91.62 442 SER A N 1
ATOM 3599 C CA . SER A 1 442 ? 27.641 12.688 7.043 1 91.62 442 SER A CA 1
ATOM 3600 C C . SER A 1 442 ? 28.406 13.398 8.156 1 91.62 442 SER A C 1
ATOM 3602 O O . SER A 1 442 ? 29.016 14.445 7.922 1 91.62 442 SER A O 1
ATOM 3604 N N . TYR A 1 443 ? 28.375 12.953 9.336 1 90.12 443 TYR A N 1
ATOM 3605 C CA . TYR A 1 443 ? 28.891 13.648 10.508 1 90.12 443 TYR A CA 1
ATOM 3606 C C . TYR A 1 443 ? 29.891 12.781 11.266 1 90.12 443 TYR A C 1
ATOM 3608 O O . TYR A 1 443 ? 30.094 11.609 10.922 1 90.12 443 TYR A O 1
ATOM 3616 N N . GLY A 1 444 ? 30.625 13.406 12.227 1 86.44 444 GLY A N 1
ATOM 3617 C CA . GLY A 1 444 ? 31.469 12.688 13.172 1 86.44 444 GLY A CA 1
ATOM 3618 C C . GLY A 1 444 ? 32.844 12.336 12.617 1 86.44 444 GLY A C 1
ATOM 3619 O O . GLY A 1 444 ? 33.625 11.664 13.281 1 86.44 444 GLY A O 1
ATOM 3620 N N . SER A 1 445 ? 33.156 12.836 11.477 1 81.25 445 SER A N 1
ATOM 3621 C CA . SER A 1 445 ? 34.5 12.719 10.875 1 81.25 445 SER A CA 1
ATOM 3622 C C . SER A 1 445 ? 34.969 11.281 10.914 1 81.25 445 SER A C 1
ATOM 3624 O O . SER A 1 445 ? 36.094 11.016 11.375 1 81.25 445 SER A O 1
ATOM 3626 N N . GLY A 1 446 ? 34.094 10.352 10.609 1 81.69 446 GLY A N 1
ATOM 3627 C CA . GLY A 1 446 ? 34.5 8.961 10.508 1 81.69 446 GLY A CA 1
ATOM 3628 C C . GLY A 1 446 ? 34.344 8.203 11.82 1 81.69 446 GLY A C 1
ATOM 3629 O O . GLY A 1 446 ? 34.688 7.02 11.891 1 81.69 446 GLY A O 1
ATOM 3630 N N . GLU A 1 447 ? 33.812 8.727 12.766 1 88 447 GLU A N 1
ATOM 3631 C CA . GLU A 1 447 ? 33.688 8.102 14.07 1 88 447 GLU A CA 1
ATOM 3632 C C . GLU A 1 447 ? 32.438 7.23 14.141 1 88 447 GLU A C 1
ATOM 3634 O O . GLU A 1 447 ? 32.406 6.207 14.828 1 88 447 GLU A O 1
ATOM 3639 N N . PRO A 1 448 ? 31.438 7.656 13.453 1 92.44 448 PRO A N 1
ATOM 3640 C CA . PRO A 1 448 ? 30.219 6.871 13.578 1 92.44 448 PRO A CA 1
ATOM 3641 C C . PRO A 1 448 ? 30.375 5.426 13.117 1 92.44 448 PRO A C 1
ATOM 3643 O O . PRO A 1 448 ? 31.078 5.168 12.125 1 92.44 448 PRO A O 1
ATOM 3646 N N . LYS A 1 449 ? 29.766 4.52 13.867 1 96.69 449 LYS A N 1
ATOM 3647 C CA . LYS A 1 449 ? 29.766 3.098 13.531 1 96.69 449 LYS A CA 1
ATOM 3648 C C . LYS A 1 449 ? 28.359 2.623 13.188 1 96.69 449 LYS A C 1
ATOM 3650 O O . LYS A 1 449 ? 28.047 1.431 13.273 1 96.69 449 LYS A O 1
ATOM 3655 N N . THR A 1 450 ? 27.547 3.625 12.93 1 97.19 450 THR A N 1
ATOM 3656 C CA . THR A 1 450 ? 26.156 3.383 12.617 1 97.19 450 THR A CA 1
ATOM 3657 C C . THR A 1 450 ? 25.812 3.904 11.219 1 97.19 450 THR A C 1
ATOM 3659 O O . THR A 1 450 ? 26.281 4.969 10.82 1 97.19 450 THR A O 1
ATOM 3662 N N . LEU A 1 451 ? 25.047 3.145 10.492 1 97.62 451 LEU A N 1
ATOM 3663 C CA . LEU A 1 451 ? 24.484 3.627 9.234 1 97.62 451 LEU A CA 1
ATOM 3664 C C . LEU A 1 451 ? 23.031 3.188 9.07 1 97.62 451 LEU A C 1
ATOM 3666 O O . LEU A 1 451 ? 22.531 2.379 9.859 1 97.62 451 LEU A O 1
ATOM 3670 N N . ILE A 1 452 ? 22.297 3.836 8.18 1 98.62 452 ILE A N 1
ATOM 3671 C CA . ILE A 1 452 ? 21 3.328 7.75 1 98.62 452 ILE A CA 1
ATOM 3672 C C . ILE A 1 452 ? 21.188 2.25 6.688 1 98.62 452 ILE A C 1
ATOM 3674 O O . ILE A 1 452 ? 21.5 2.555 5.535 1 98.62 452 ILE A O 1
ATOM 3678 N N . ALA A 1 453 ? 20.969 1.076 7.094 1 98.81 453 ALA A N 1
ATOM 3679 C CA . ALA A 1 453 ? 21.297 -0.073 6.254 1 98.81 453 ALA A CA 1
ATOM 3680 C C . ALA A 1 453 ? 20.234 -0.278 5.176 1 98.81 453 ALA A C 1
ATOM 3682 O O . ALA A 1 453 ? 20.5 -0.896 4.145 1 98.81 453 ALA A O 1
ATOM 3683 N N . SER A 1 454 ? 19.062 0.211 5.461 1 98.69 454 SER A N 1
ATOM 3684 C CA . SER A 1 454 ? 17.984 0.173 4.477 1 98.69 454 SER A CA 1
ATOM 3685 C C . SER A 1 454 ? 17.078 1.392 4.605 1 98.69 454 SER A C 1
ATOM 3687 O O . SER A 1 454 ? 16.625 1.722 5.703 1 98.69 454 SER A O 1
ATOM 3689 N N . TYR A 1 455 ? 16.953 2.1 3.656 1 98.38 455 TYR A N 1
ATOM 3690 C CA . TYR A 1 455 ? 15.961 3.15 3.453 1 98.38 455 TYR A CA 1
ATOM 3691 C C . TYR A 1 455 ? 15.148 2.895 2.193 1 98.38 455 TYR A C 1
ATOM 3693 O O . TYR A 1 455 ? 15.648 3.047 1.077 1 98.38 455 TYR A O 1
ATOM 3701 N N . CYS A 1 456 ? 13.781 2.449 2.42 1 95.5 456 CYS A N 1
ATOM 3702 C CA . CYS A 1 456 ? 12.906 2.002 1.342 1 95.5 456 CYS A CA 1
ATOM 3703 C C . CYS A 1 456 ? 11.617 2.809 1.316 1 95.5 456 CYS A C 1
ATOM 3705 O O . CYS A 1 456 ? 11.195 3.346 2.342 1 95.5 456 CYS A O 1
ATOM 3707 N N . TRP A 1 457 ? 11.047 2.775 0.112 1 96.06 457 TRP A N 1
ATOM 3708 C CA . TRP A 1 457 ? 9.766 3.443 -0.098 1 96.06 457 TRP A CA 1
ATOM 3709 C C . TRP A 1 457 ? 8.773 2.518 -0.803 1 96.06 457 TRP A C 1
ATOM 3711 O O . TRP A 1 457 ? 9.172 1.507 -1.388 1 96.06 457 TRP A O 1
ATOM 3721 N N . THR A 1 458 ? 7.551 2.867 -0.771 1 95.94 458 THR A N 1
ATOM 3722 C CA . THR A 1 458 ? 6.461 2.268 -1.531 1 95.94 458 THR A CA 1
ATOM 3723 C C . THR A 1 458 ? 6.465 0.749 -1.378 1 95.94 458 THR A C 1
ATOM 3725 O O . THR A 1 458 ? 6.434 0.233 -0.259 1 95.94 458 THR A O 1
ATOM 3728 N N . GLN A 1 459 ? 6.539 -0.009 -2.449 1 94.62 459 GLN A N 1
ATOM 3729 C CA . GLN A 1 459 ? 6.336 -1.453 -2.395 1 94.62 459 GLN A CA 1
ATOM 3730 C C . GLN A 1 459 ? 7.473 -2.141 -1.646 1 94.62 459 GLN A C 1
ATOM 3732 O O . GLN A 1 459 ? 7.242 -3.098 -0.902 1 94.62 459 GLN A O 1
ATOM 3737 N N . ASP A 1 460 ? 8.672 -1.72 -1.853 1 96.12 460 ASP A N 1
ATOM 3738 C CA . ASP A 1 460 ? 9.812 -2.32 -1.166 1 96.12 460 ASP A CA 1
ATOM 3739 C C . ASP A 1 460 ? 9.688 -2.154 0.347 1 96.12 460 ASP A C 1
ATOM 3741 O O . ASP A 1 460 ? 10.055 -3.051 1.107 1 96.12 460 ASP A O 1
ATOM 3745 N N . ALA A 1 461 ? 9.188 -1.011 0.718 1 96.94 461 ALA A N 1
ATOM 3746 C CA . ALA A 1 461 ? 8.984 -0.762 2.145 1 96.94 461 ALA A CA 1
ATOM 3747 C C . ALA A 1 461 ? 7.953 -1.72 2.729 1 96.94 461 ALA A C 1
ATOM 3749 O O . ALA A 1 461 ? 8.156 -2.285 3.805 1 96.94 461 ALA A O 1
ATOM 3750 N N . VAL A 1 462 ? 6.91 -1.92 2.018 1 94.94 462 VAL A N 1
ATOM 3751 C CA . VAL A 1 462 ? 5.848 -2.805 2.482 1 94.94 462 VAL A CA 1
ATOM 3752 C C . VAL A 1 462 ? 6.375 -4.234 2.582 1 94.94 462 VAL A C 1
ATOM 3754 O O . VAL A 1 462 ? 6.105 -4.938 3.561 1 94.94 462 VAL A O 1
ATOM 3757 N N . ASN A 1 463 ? 7.145 -4.652 1.629 1 94.31 463 ASN A N 1
ATOM 3758 C CA . ASN A 1 463 ? 7.676 -6.008 1.595 1 94.31 463 ASN A CA 1
ATOM 3759 C C . ASN A 1 463 ? 8.594 -6.281 2.781 1 94.31 463 ASN A C 1
ATOM 3761 O O . ASN A 1 463 ? 8.461 -7.312 3.449 1 94.31 463 ASN A O 1
ATOM 3765 N N . LEU A 1 464 ? 9.469 -5.379 3.068 1 95.44 464 LEU A N 1
ATOM 3766 C CA . LEU A 1 464 ? 10.406 -5.586 4.164 1 95.44 464 LEU A CA 1
ATOM 3767 C C . LEU A 1 464 ? 9.727 -5.371 5.512 1 95.44 464 LEU A C 1
ATOM 3769 O O . LEU A 1 464 ? 10.109 -5.988 6.512 1 95.44 464 LEU A O 1
ATOM 3773 N N . GLY A 1 465 ? 8.75 -4.484 5.488 1 94.62 465 GLY A N 1
ATOM 3774 C CA . GLY A 1 465 ? 8.047 -4.152 6.723 1 94.62 465 GLY A CA 1
ATOM 3775 C C . GLY A 1 465 ? 7.402 -5.355 7.383 1 94.62 465 GLY A C 1
ATOM 3776 O O . GLY A 1 465 ? 7.246 -5.387 8.609 1 94.62 465 GLY A O 1
ATOM 3777 N N . CYS A 1 466 ? 7.16 -6.391 6.664 1 92.12 466 CYS A N 1
ATOM 3778 C CA . CYS A 1 466 ? 6.477 -7.582 7.16 1 92.12 466 CYS A CA 1
ATOM 3779 C C . CYS A 1 466 ? 7.316 -8.297 8.211 1 92.12 466 CYS A C 1
ATOM 3781 O O . CYS A 1 466 ? 6.785 -9.031 9.039 1 92.12 466 CYS A O 1
ATOM 3783 N N . TRP A 1 467 ? 8.609 -8.031 8.211 1 93.62 467 TRP A N 1
ATOM 3784 C CA . TRP A 1 467 ? 9.516 -8.727 9.125 1 93.62 467 TRP A CA 1
ATOM 3785 C C . TRP A 1 467 ? 9.883 -7.84 10.305 1 93.62 467 TRP A C 1
ATOM 3787 O O . TRP A 1 467 ? 10.75 -8.195 11.109 1 93.62 467 TRP A O 1
ATOM 3797 N N . MET A 1 468 ? 9.219 -6.742 10.438 1 92.38 468 MET A N 1
ATOM 3798 C CA . MET A 1 468 ? 9.641 -5.777 11.453 1 92.38 468 MET A CA 1
ATOM 3799 C C . MET A 1 468 ? 8.688 -5.777 12.641 1 92.38 468 MET A C 1
ATOM 3801 O O . MET A 1 468 ? 8.703 -4.852 13.453 1 92.38 468 MET A O 1
ATOM 3805 N N . ARG A 1 469 ? 7.898 -6.82 12.68 1 81.12 469 ARG A N 1
ATOM 3806 C CA . ARG A 1 469 ? 7.008 -6.953 13.828 1 81.12 469 ARG A CA 1
ATOM 3807 C C . ARG A 1 469 ? 7.801 -7.168 15.109 1 81.12 469 ARG A C 1
ATOM 3809 O O . ARG A 1 469 ? 8.812 -7.883 15.109 1 81.12 469 ARG A O 1
ATOM 3816 N N . GLU A 1 470 ? 7.305 -6.652 16.109 1 72.56 470 GLU A N 1
ATOM 3817 C CA . GLU A 1 470 ? 8.031 -6.695 17.375 1 72.56 470 GLU A CA 1
ATOM 3818 C C . GLU A 1 470 ? 8 -8.094 17.984 1 72.56 470 GLU A C 1
ATOM 3820 O O . GLU A 1 470 ? 7.016 -8.82 17.844 1 72.56 470 GLU A O 1
ATOM 3825 N N . ASN A 1 471 ? 8.984 -8.562 18.484 1 75.56 471 ASN A N 1
ATOM 3826 C CA . ASN A 1 471 ? 9.125 -9.734 19.344 1 75.56 471 ASN A CA 1
ATOM 3827 C C . ASN A 1 471 ? 9.125 -11.023 18.516 1 75.56 471 ASN A C 1
ATOM 3829 O O . ASN A 1 471 ? 8.883 -12.109 19.062 1 75.56 471 ASN A O 1
ATOM 3833 N N . ASN A 1 472 ? 9.203 -10.984 17.25 1 84.38 472 ASN A N 1
ATOM 3834 C CA . ASN A 1 472 ? 9.375 -12.172 16.422 1 84.38 472 ASN A CA 1
ATOM 3835 C C . ASN A 1 472 ? 10.836 -12.359 16.016 1 84.38 472 ASN A C 1
ATOM 3837 O O . ASN A 1 472 ? 11.273 -11.82 15 1 84.38 472 ASN A O 1
ATOM 3841 N N . THR A 1 473 ? 11.453 -13.164 16.719 1 86.75 473 THR A N 1
ATOM 3842 C CA . THR A 1 473 ? 12.891 -13.312 16.547 1 86.75 473 THR A CA 1
ATOM 3843 C C . THR A 1 473 ? 13.227 -14 15.227 1 86.75 473 THR A C 1
ATOM 3845 O O . THR A 1 473 ? 14.258 -13.719 14.625 1 86.75 473 THR A O 1
ATOM 3848 N N . PHE A 1 474 ? 12.367 -14.836 14.797 1 88.75 474 PHE A N 1
ATOM 3849 C CA . PHE A 1 474 ? 12.617 -15.547 13.547 1 88.75 474 PHE A CA 1
ATOM 3850 C C . PHE A 1 474 ? 12.562 -14.586 12.359 1 88.75 474 PHE A C 1
ATOM 3852 O O . PHE A 1 474 ? 13.461 -14.578 11.516 1 88.75 474 PHE A O 1
ATOM 3859 N N . ASP A 1 475 ? 11.531 -13.773 12.312 1 89.31 475 ASP A N 1
ATOM 3860 C CA . ASP A 1 475 ? 11.383 -12.797 11.234 1 89.31 475 ASP A CA 1
ATOM 3861 C C . ASP A 1 475 ? 12.492 -11.75 11.297 1 89.31 475 ASP A C 1
ATOM 3863 O O . ASP A 1 475 ? 12.984 -11.305 10.258 1 89.31 475 ASP A O 1
ATOM 3867 N N . ARG A 1 476 ? 12.875 -11.352 12.461 1 93.12 476 ARG A N 1
ATOM 3868 C CA . ARG A 1 476 ? 13.953 -10.383 12.625 1 93.12 476 ARG A CA 1
ATOM 3869 C C . ARG A 1 476 ? 15.266 -10.922 12.07 1 93.12 476 ARG A C 1
ATOM 3871 O O . ARG A 1 476 ? 16.031 -10.18 11.453 1 93.12 476 ARG A O 1
ATOM 3878 N N . GLN A 1 477 ? 15.477 -12.172 12.328 1 93.25 477 GLN A N 1
ATOM 3879 C CA . GLN A 1 477 ? 16.688 -12.797 11.797 1 93.25 477 GLN A CA 1
ATOM 3880 C C . GLN A 1 477 ? 16.672 -12.836 10.273 1 93.25 477 GLN A C 1
ATOM 3882 O O . GLN A 1 477 ? 17.703 -12.633 9.633 1 93.25 477 GLN A O 1
ATOM 3887 N N . GLN A 1 478 ? 15.516 -13.133 9.719 1 92.62 478 GLN A N 1
ATOM 3888 C CA . GLN A 1 478 ? 15.398 -13.117 8.266 1 92.62 478 GLN A CA 1
ATOM 3889 C C . GLN A 1 478 ? 15.719 -11.734 7.707 1 92.62 478 GLN A C 1
ATOM 3891 O O . GLN A 1 478 ? 16.422 -11.617 6.699 1 92.62 478 GLN A O 1
ATOM 3896 N N . LEU A 1 479 ? 15.141 -10.703 8.383 1 95.94 479 LEU A N 1
ATOM 3897 C CA . LEU A 1 479 ? 15.422 -9.328 7.992 1 95.94 479 LEU A CA 1
ATOM 3898 C C . LEU A 1 479 ? 16.922 -9.039 8.039 1 95.94 479 LEU A C 1
ATOM 3900 O O . LEU A 1 479 ? 17.484 -8.5 7.082 1 95.94 479 LEU A O 1
ATOM 3904 N N . GLN A 1 480 ? 17.531 -9.43 9.094 1 96.69 480 GLN A N 1
ATOM 3905 C CA . GLN A 1 480 ? 18.953 -9.227 9.273 1 96.69 480 GLN A CA 1
ATOM 3906 C C . GLN A 1 480 ? 19.75 -9.93 8.18 1 96.69 480 GLN A C 1
ATOM 3908 O O . GLN A 1 480 ? 20.688 -9.352 7.613 1 96.69 480 GLN A O 1
ATOM 3913 N N . ASP A 1 481 ? 19.422 -11.172 7.898 1 95.44 481 ASP A N 1
ATOM 3914 C CA . ASP A 1 481 ? 20.141 -11.961 6.906 1 95.44 481 ASP A CA 1
ATOM 3915 C C . ASP A 1 481 ? 20.062 -11.32 5.523 1 95.44 481 ASP A C 1
ATOM 3917 O O . ASP A 1 481 ? 21.062 -11.25 4.805 1 95.44 481 ASP A O 1
ATOM 3921 N N . VAL A 1 482 ? 18.891 -10.852 5.184 1 96.19 482 VAL A N 1
ATOM 3922 C CA . VAL A 1 482 ? 18.688 -10.242 3.873 1 96.19 482 VAL A CA 1
ATOM 3923 C C . VAL A 1 482 ? 19.484 -8.945 3.775 1 96.19 482 VAL A C 1
ATOM 3925 O O . VAL A 1 482 ? 20.125 -8.68 2.758 1 96.19 482 VAL A O 1
ATOM 3928 N N . ILE A 1 483 ? 19.453 -8.156 4.816 1 98.12 483 ILE A N 1
ATOM 3929 C CA . ILE A 1 483 ? 20.141 -6.875 4.801 1 98.12 483 ILE A CA 1
ATOM 3930 C C . ILE A 1 483 ? 21.656 -7.102 4.762 1 98.12 483 ILE A C 1
ATOM 3932 O O . ILE A 1 483 ? 22.375 -6.441 3.998 1 98.12 483 ILE A O 1
ATOM 3936 N N . ILE A 1 484 ? 22.141 -8.047 5.543 1 98.31 484 ILE A N 1
ATOM 3937 C CA . ILE A 1 484 ? 23.578 -8.352 5.559 1 98.31 484 ILE A CA 1
ATOM 3938 C C . ILE A 1 484 ? 24.016 -8.844 4.18 1 98.31 484 ILE A C 1
ATOM 3940 O O . ILE A 1 484 ? 25.062 -8.438 3.676 1 98.31 484 ILE A O 1
ATOM 3944 N N . ALA A 1 485 ? 23.219 -9.688 3.604 1 97.25 485 ALA A N 1
ATOM 3945 C CA . ALA A 1 485 ? 23.531 -10.18 2.266 1 97.25 485 ALA A CA 1
ATOM 3946 C C . ALA A 1 485 ? 23.609 -9.039 1.26 1 97.25 485 ALA A C 1
ATOM 3948 O O . ALA A 1 485 ? 24.5 -9.008 0.408 1 97.25 485 ALA A O 1
ATOM 3949 N N . ASP A 1 486 ? 22.672 -8.117 1.34 1 97.94 486 ASP A N 1
ATOM 3950 C CA . ASP A 1 486 ? 22.641 -6.98 0.421 1 97.94 486 ASP A CA 1
ATOM 3951 C C . ASP A 1 486 ? 23.844 -6.062 0.651 1 97.94 486 ASP A C 1
ATOM 3953 O O . ASP A 1 486 ? 24.484 -5.629 -0.303 1 97.94 486 ASP A O 1
ATOM 3957 N N . LEU A 1 487 ? 24.109 -5.77 1.913 1 98.56 487 LEU A N 1
ATOM 3958 C CA . LEU A 1 487 ? 25.281 -4.949 2.217 1 98.56 487 LEU A CA 1
ATOM 3959 C C . LEU A 1 487 ? 26.547 -5.586 1.661 1 98.56 487 LEU A C 1
ATOM 3961 O O . LEU A 1 487 ? 27.422 -4.887 1.132 1 98.56 487 LEU A O 1
ATOM 3965 N N . ALA A 1 488 ? 26.672 -6.883 1.804 1 98.12 488 ALA A N 1
ATOM 3966 C CA . ALA A 1 488 ? 27.844 -7.621 1.346 1 98.12 488 ALA A CA 1
ATOM 3967 C C . ALA A 1 488 ? 28.016 -7.477 -0.162 1 98.12 488 ALA A C 1
ATOM 3969 O O . ALA A 1 488 ? 29.109 -7.148 -0.633 1 98.12 488 ALA A O 1
ATOM 3970 N N . VAL A 1 489 ? 27.016 -7.641 -0.914 1 96.81 489 VAL A N 1
ATOM 3971 C CA . VAL A 1 489 ? 27.125 -7.652 -2.367 1 96.81 489 VAL A CA 1
ATOM 3972 C C . VAL A 1 489 ? 27.328 -6.23 -2.881 1 96.81 489 VAL A C 1
ATOM 3974 O O . VAL A 1 489 ? 28.094 -6 -3.814 1 96.81 489 VAL A O 1
ATOM 3977 N N . ILE A 1 490 ? 26.641 -5.273 -2.297 1 98 490 ILE A N 1
ATOM 3978 C CA . ILE A 1 490 ? 26.766 -3.879 -2.711 1 98 490 ILE A CA 1
ATOM 3979 C C . ILE A 1 490 ? 28.203 -3.41 -2.535 1 98 490 ILE A C 1
ATOM 3981 O O . ILE A 1 490 ? 28.75 -2.707 -3.393 1 98 490 ILE A O 1
ATOM 3985 N N . HIS A 1 491 ? 28.906 -3.859 -1.49 1 98 491 HIS A N 1
ATOM 3986 C CA . HIS A 1 491 ? 30.219 -3.326 -1.133 1 98 491 HIS A CA 1
ATOM 3987 C C . HIS A 1 491 ? 31.328 -4.301 -1.512 1 98 491 HIS A C 1
ATOM 3989 O O . HIS A 1 491 ? 32.5 -3.986 -1.358 1 98 491 HIS A O 1
ATOM 3995 N N . GLY A 1 492 ? 30.953 -5.496 -1.988 1 96.62 492 GLY A N 1
ATOM 3996 C CA . GLY A 1 492 ? 31.953 -6.496 -2.324 1 96.62 492 GLY A CA 1
ATOM 3997 C C . GLY A 1 492 ? 32.688 -7.039 -1.111 1 96.62 492 GLY A C 1
ATOM 3998 O O . GLY A 1 492 ? 33.906 -7.176 -1.13 1 96.62 492 GLY A O 1
ATOM 3999 N N . ILE A 1 493 ? 31.969 -7.23 -0.08 1 96.88 493 ILE A N 1
ATOM 4000 C CA . ILE A 1 493 ? 32.531 -7.703 1.179 1 96.88 493 ILE A CA 1
ATOM 4001 C C . ILE A 1 493 ? 31.953 -9.078 1.52 1 96.88 493 ILE A C 1
ATOM 4003 O O . ILE A 1 493 ? 30.828 -9.391 1.144 1 96.88 493 ILE A O 1
ATOM 4007 N N . ASP A 1 494 ? 32.688 -9.906 2.182 1 96.44 494 ASP A N 1
ATOM 4008 C CA . ASP A 1 494 ? 32.188 -11.203 2.656 1 96.44 494 ASP A CA 1
ATOM 4009 C C . ASP A 1 494 ? 31.078 -11.031 3.674 1 96.44 494 ASP A C 1
ATOM 4011 O O . ASP A 1 494 ? 31.234 -10.344 4.684 1 96.44 494 ASP A O 1
ATOM 4015 N N . PRO A 1 495 ? 30 -11.703 3.443 1 96.44 495 PRO A N 1
ATOM 4016 C CA . PRO A 1 495 ? 28.891 -11.578 4.383 1 96.44 495 PRO A CA 1
ATOM 4017 C C . PRO A 1 495 ? 29.25 -12.078 5.785 1 96.44 495 PRO A C 1
ATOM 4019 O O . PRO A 1 495 ? 28.734 -11.555 6.777 1 96.44 495 PRO A O 1
ATOM 4022 N N . LYS A 1 496 ? 30.062 -13.016 5.914 1 96.69 496 LYS A N 1
ATOM 4023 C CA . LYS A 1 496 ? 30.484 -13.523 7.219 1 96.69 496 LYS A CA 1
ATOM 4024 C C . LYS A 1 496 ? 31.203 -12.453 8.023 1 96.69 496 LYS A C 1
ATOM 4026 O O . LYS A 1 496 ? 31.047 -12.367 9.242 1 96.69 496 LYS A O 1
ATOM 4031 N N . PHE A 1 497 ? 32.031 -11.742 7.332 1 97.56 497 PHE A N 1
ATOM 4032 C CA . PHE A 1 497 ? 32.719 -10.625 7.98 1 97.56 497 PHE A CA 1
ATOM 4033 C C . PHE A 1 497 ? 31.719 -9.625 8.531 1 97.56 497 PHE A C 1
ATOM 4035 O O . PHE A 1 497 ? 31.812 -9.219 9.695 1 97.56 497 PHE A O 1
ATOM 4042 N N . LEU A 1 498 ? 30.734 -9.273 7.73 1 97.88 498 LEU A N 1
ATOM 4043 C CA . LEU A 1 498 ? 29.75 -8.281 8.141 1 97.88 498 LEU A CA 1
ATOM 4044 C C . LEU A 1 498 ? 28.891 -8.812 9.297 1 97.88 498 LEU A C 1
ATOM 4046 O O . LEU A 1 498 ? 28.531 -8.055 10.203 1 97.88 498 LEU A O 1
ATOM 4050 N N . GLN A 1 499 ? 28.578 -10.062 9.227 1 97.25 499 GLN A N 1
ATOM 4051 C CA . GLN A 1 499 ? 27.844 -10.68 10.328 1 97.25 499 GLN A CA 1
ATOM 4052 C C . GLN A 1 499 ? 28.625 -10.57 11.633 1 97.25 499 GLN A C 1
ATOM 4054 O O . GLN A 1 499 ? 28.047 -10.32 12.688 1 97.25 499 GLN A O 1
ATOM 4059 N N . GLY A 1 500 ? 29.906 -10.789 11.562 1 97.56 500 GLY A N 1
ATOM 4060 C CA . GLY A 1 500 ? 30.75 -10.68 12.734 1 97.56 500 GLY A CA 1
ATOM 4061 C C . GLY A 1 500 ? 30.875 -9.258 13.25 1 97.56 500 GLY A C 1
ATOM 4062 O O . GLY A 1 500 ? 31.094 -9.039 14.445 1 97.56 500 GLY A O 1
ATOM 4063 N N . GLN A 1 501 ? 30.703 -8.273 12.352 1 97.75 501 GLN A N 1
ATOM 4064 C CA . GLN A 1 501 ? 30.828 -6.863 12.703 1 97.75 501 GLN A CA 1
ATOM 4065 C C . GLN A 1 501 ? 29.547 -6.34 13.352 1 97.75 501 GLN A C 1
ATOM 4067 O O . GLN A 1 501 ? 29.578 -5.348 14.086 1 97.75 501 GLN A O 1
ATOM 4072 N N . LEU A 1 502 ? 28.406 -6.957 13.07 1 98.19 502 LEU A N 1
ATOM 4073 C CA . LEU A 1 502 ? 27.125 -6.414 13.484 1 98.19 502 LEU A CA 1
ATOM 4074 C C . LEU A 1 502 ? 26.969 -6.457 15 1 98.19 502 LEU A C 1
ATOM 4076 O O . LEU A 1 502 ? 27.203 -7.5 15.625 1 98.19 502 LEU A O 1
ATOM 4080 N N . GLU A 1 503 ? 26.578 -5.332 15.633 1 97.75 503 GLU A N 1
ATOM 4081 C CA . GLU A 1 503 ? 26.375 -5.25 17.078 1 97.75 503 GLU A CA 1
ATOM 4082 C C . GLU A 1 503 ? 24.891 -5.102 17.422 1 97.75 503 GLU A C 1
ATOM 4084 O O . GLU A 1 503 ? 24.422 -5.668 18.406 1 97.75 503 GLU A O 1
ATOM 4089 N N . ASP A 1 504 ? 24.203 -4.309 16.609 1 97.06 504 ASP A N 1
ATOM 4090 C CA . ASP A 1 504 ? 22.797 -4.027 16.906 1 97.06 504 ASP A CA 1
ATOM 4091 C C . ASP A 1 504 ? 22.047 -3.596 15.656 1 97.06 504 ASP A C 1
ATOM 4093 O O . ASP A 1 504 ? 22.656 -3.162 14.672 1 97.06 504 ASP A O 1
ATOM 4097 N N . MET A 1 505 ? 20.75 -3.816 15.617 1 97.12 505 MET A N 1
ATOM 4098 C CA . MET A 1 505 ? 19.875 -3.424 14.523 1 97.12 505 MET A CA 1
ATOM 4099 C C . MET A 1 505 ? 18.562 -2.844 15.062 1 97.12 505 MET A C 1
ATOM 4101 O O . MET A 1 505 ? 18 -3.354 16.031 1 97.12 505 MET A O 1
ATOM 4105 N N . TYR A 1 506 ? 18.078 -1.762 14.461 1 97.25 506 TYR A N 1
ATOM 4106 C CA . TYR A 1 506 ? 16.812 -1.142 14.844 1 97.25 506 TYR A CA 1
ATOM 4107 C C . TYR A 1 506 ? 15.945 -0.858 13.617 1 97.25 506 TYR A C 1
ATOM 4109 O O . TYR A 1 506 ? 16.094 0.181 12.969 1 97.25 506 TYR A O 1
ATOM 4117 N N . PRO A 1 507 ? 15 -1.804 13.328 1 97.44 507 PRO A N 1
ATOM 4118 C CA . PRO A 1 507 ? 14.07 -1.578 12.227 1 97.44 507 PRO A CA 1
ATOM 4119 C C . PRO A 1 507 ? 12.836 -0.785 12.648 1 97.44 507 PRO A C 1
ATOM 4121 O O . PRO A 1 507 ? 12.344 -0.95 13.773 1 97.44 507 PRO A O 1
ATOM 4124 N N . PHE A 1 508 ? 12.352 0.099 11.773 1 97.06 508 PHE A N 1
ATOM 4125 C CA . PHE A 1 508 ? 11.133 0.857 12.039 1 97.06 508 PHE A CA 1
ATOM 4126 C C . PHE A 1 508 ? 10.289 0.984 10.773 1 97.06 508 PHE A C 1
ATOM 4128 O O . PHE A 1 508 ? 10.797 1.368 9.719 1 97.06 508 PHE A O 1
ATOM 4135 N N . ASP A 1 509 ? 9.055 0.6 10.859 1 96.44 509 ASP A N 1
ATOM 4136 C CA . ASP A 1 509 ? 8.086 0.662 9.766 1 96.44 509 ASP A CA 1
ATOM 4137 C C . ASP A 1 509 ? 7.031 1.738 10.031 1 96.44 509 ASP A C 1
ATOM 4139 O O . ASP A 1 509 ? 6.148 1.56 10.875 1 96.44 509 ASP A O 1
ATOM 4143 N N . TRP A 1 510 ? 7.035 2.807 9.25 1 96.75 510 TRP A N 1
ATOM 4144 C CA . TRP A 1 510 ? 6.133 3.932 9.461 1 96.75 510 TRP A CA 1
ATOM 4145 C C . TRP A 1 510 ? 4.719 3.584 9.008 1 96.75 510 TRP A C 1
ATOM 4147 O O . TRP A 1 510 ? 3.742 4.164 9.5 1 96.75 510 TRP A O 1
ATOM 4157 N N . THR A 1 511 ? 4.566 2.727 8.086 1 94 511 THR A N 1
ATOM 4158 C CA . THR A 1 511 ? 3.264 2.359 7.535 1 94 511 THR A CA 1
ATOM 4159 C C . THR A 1 511 ? 2.447 1.577 8.562 1 94 511 THR A C 1
ATOM 4161 O O . THR A 1 511 ? 1.245 1.805 8.711 1 94 511 THR A O 1
ATOM 4164 N N . ASN A 1 512 ? 3.123 0.757 9.266 1 92.94 512 ASN A N 1
ATOM 4165 C CA . ASN A 1 512 ? 2.416 -0.105 10.203 1 92.94 512 ASN A CA 1
ATOM 4166 C C . ASN A 1 512 ? 2.475 0.448 11.625 1 92.94 512 ASN A C 1
ATOM 4168 O O . ASN A 1 512 ? 2.121 -0.245 12.586 1 92.94 512 ASN A O 1
ATOM 4172 N N . ASN A 1 513 ? 2.957 1.639 11.797 1 93.5 513 ASN A N 1
ATOM 4173 C CA . ASN A 1 513 ? 2.881 2.318 13.086 1 93.5 513 ASN A CA 1
ATOM 4174 C C . ASN A 1 513 ? 1.492 2.898 13.336 1 93.5 513 ASN A C 1
ATOM 4176 O O . ASN A 1 513 ? 1.011 3.721 12.547 1 93.5 513 ASN A O 1
ATOM 4180 N N . PRO A 1 514 ? 0.855 2.525 14.391 1 92.94 514 PRO A N 1
ATOM 4181 C CA . PRO A 1 514 ? -0.542 2.912 14.602 1 92.94 514 PRO A CA 1
ATOM 4182 C C . PRO A 1 514 ? -0.711 4.414 14.828 1 92.94 514 PRO A C 1
ATOM 4184 O O . PRO A 1 514 ? -1.829 4.93 14.758 1 92.94 514 PRO A O 1
ATOM 4187 N N . ASN A 1 515 ? 0.336 5.133 15.078 1 94.38 515 ASN A N 1
ATOM 4188 C CA . ASN A 1 515 ? 0.236 6.551 15.406 1 94.38 515 ASN A CA 1
ATOM 4189 C C . ASN A 1 515 ? 0.532 7.426 14.188 1 94.38 515 ASN A C 1
ATOM 4191 O O . ASN A 1 515 ? 0.349 8.641 14.234 1 94.38 515 ASN A O 1
ATOM 4195 N N . THR A 1 516 ? 0.96 6.828 13.141 1 95 516 THR A N 1
ATOM 4196 C CA . THR A 1 516 ? 1.26 7.621 11.953 1 95 516 THR A CA 1
ATOM 4197 C C . THR A 1 516 ? 0.518 7.07 10.734 1 95 516 THR A C 1
ATOM 4199 O O . THR A 1 516 ? -0.03 7.832 9.938 1 95 516 THR A O 1
ATOM 4202 N N . LYS A 1 517 ? 0.491 5.664 10.578 1 95.31 517 LYS A N 1
ATOM 4203 C CA . LYS A 1 517 ? -0.148 4.961 9.469 1 95.31 517 LYS A CA 1
ATOM 4204 C C . LYS A 1 517 ? 0.35 5.488 8.125 1 95.31 517 LYS A C 1
ATOM 4206 O O . LYS A 1 517 ? -0.448 5.762 7.227 1 95.31 517 LYS A O 1
ATOM 4211 N N . GLY A 1 518 ? 1.647 5.629 8.023 1 95.38 518 GLY A N 1
ATOM 4212 C CA . GLY A 1 518 ? 2.334 6.16 6.855 1 95.38 518 GLY A CA 1
ATOM 4213 C C . GLY A 1 518 ? 3.516 7.043 7.207 1 95.38 518 GLY A C 1
ATOM 4214 O O . GLY A 1 518 ? 3.547 7.648 8.281 1 95.38 518 GLY A O 1
ATOM 4215 N N . ALA A 1 519 ? 4.453 7.195 6.285 1 97.38 519 ALA A N 1
ATOM 4216 C CA . ALA A 1 519 ? 5.676 7.945 6.559 1 97.38 519 ALA A CA 1
ATOM 4217 C C . ALA A 1 519 ? 5.496 9.43 6.234 1 97.38 519 ALA A C 1
ATOM 4219 O O . ALA A 1 519 ? 6.051 10.289 6.922 1 97.38 519 ALA A O 1
ATOM 4220 N N . TYR A 1 520 ? 4.828 9.781 5.234 1 97.38 520 TYR A N 1
ATOM 4221 C CA . TYR A 1 520 ? 4.508 11.109 4.723 1 97.38 520 TYR A CA 1
ATOM 4222 C C . TYR A 1 520 ? 3.332 11.047 3.754 1 97.38 520 TYR A C 1
ATOM 4224 O O . TYR A 1 520 ? 2.902 9.961 3.354 1 97.38 520 TYR A O 1
ATOM 4232 N N . ALA A 1 521 ? 2.777 12.156 3.498 1 97.38 521 ALA A N 1
ATOM 4233 C CA . ALA A 1 521 ? 1.771 12.195 2.439 1 97.38 521 ALA A CA 1
ATOM 4234 C C . ALA A 1 521 ? 2.398 11.93 1.075 1 97.38 521 ALA A C 1
ATOM 4236 O O . ALA A 1 521 ? 3.498 12.406 0.786 1 97.38 521 ALA A O 1
ATOM 4237 N N . LEU A 1 522 ? 1.869 11.148 0.327 1 97.75 522 LEU A N 1
ATOM 4238 C CA . LEU A 1 522 ? 2.201 10.836 -1.059 1 97.75 522 LEU A CA 1
ATOM 4239 C C . LEU A 1 522 ? 0.937 10.656 -1.893 1 97.75 522 LEU A C 1
ATOM 4241 O O . LEU A 1 522 ? 0.501 9.523 -2.131 1 97.75 522 LEU A O 1
ATOM 4245 N N . PHE A 1 523 ? 0.45 11.766 -2.42 1 98 523 PHE A N 1
ATOM 4246 C CA . PHE A 1 523 ? -0.902 11.844 -2.961 1 98 523 PHE A CA 1
ATOM 4247 C C . PHE A 1 523 ? -0.999 11.102 -4.285 1 98 523 PHE A C 1
ATOM 4249 O O . PHE A 1 523 ? -0.02 11.016 -5.031 1 98 523 PHE A O 1
ATOM 4256 N N . GLY A 1 524 ? -2.172 10.516 -4.527 1 97.44 524 GLY A N 1
ATOM 4257 C CA . GLY A 1 524 ? -2.498 9.938 -5.82 1 97.44 524 GLY A CA 1
ATOM 4258 C C . GLY A 1 524 ? -2.99 10.969 -6.824 1 97.44 524 GLY A C 1
ATOM 4259 O O . GLY A 1 524 ? -3.123 12.148 -6.496 1 97.44 524 GLY A O 1
ATOM 4260 N N . PRO A 1 525 ? -3.268 10.516 -8.016 1 97.69 525 PRO A N 1
ATOM 4261 C CA . PRO A 1 525 ? -3.701 11.43 -9.078 1 97.69 525 PRO A CA 1
ATOM 4262 C C . PRO A 1 525 ? -4.973 12.188 -8.711 1 97.69 525 PRO A C 1
ATOM 4264 O O . PRO A 1 525 ? -5.949 11.586 -8.258 1 97.69 525 PRO A O 1
ATOM 4267 N N . GLY A 1 526 ? -4.891 13.539 -8.836 1 97.06 526 GLY A N 1
ATOM 4268 C CA . GLY A 1 526 ? -6.043 14.406 -8.672 1 97.06 526 GLY A CA 1
ATOM 4269 C C . GLY A 1 526 ? -6.27 14.836 -7.234 1 97.06 526 GLY A C 1
ATOM 4270 O O . GLY A 1 526 ? -7.172 15.625 -6.953 1 97.06 526 GLY A O 1
ATOM 4271 N N . GLN A 1 527 ? -5.477 14.406 -6.312 1 97.19 527 GLN A N 1
ATOM 4272 C CA . GLN A 1 527 ? -5.816 14.594 -4.906 1 97.19 527 GLN A CA 1
ATOM 4273 C C . GLN A 1 527 ? -5.41 15.977 -4.418 1 97.19 527 GLN A C 1
ATOM 4275 O O . GLN A 1 527 ? -5.977 16.484 -3.447 1 97.19 527 GLN A O 1
ATOM 4280 N N . PHE A 1 528 ? -4.414 16.625 -5.086 1 94.94 528 PHE A N 1
ATOM 4281 C CA . PHE A 1 528 ? -4.074 18 -4.719 1 94.94 528 PHE A CA 1
ATOM 4282 C C . PHE A 1 528 ? -5.227 18.938 -5.027 1 94.94 528 PHE A C 1
ATOM 4284 O O . PHE A 1 528 ? -5.609 19.766 -4.188 1 94.94 528 PHE A O 1
ATOM 4291 N N . GLU A 1 529 ? -5.797 18.734 -6.156 1 90.94 529 GLU A N 1
ATOM 4292 C CA . GLU A 1 529 ? -6.812 19.672 -6.629 1 90.94 529 GLU A CA 1
ATOM 4293 C C . GLU A 1 529 ? -8.18 19.344 -6.031 1 90.94 529 GLU A C 1
ATOM 4295 O O . GLU A 1 529 ? -8.938 20.25 -5.672 1 90.94 529 GLU A O 1
ATOM 4300 N N . SER A 1 530 ? -8.461 18.109 -5.898 1 91.12 530 SER A N 1
ATOM 4301 C CA . SER A 1 530 ? -9.836 17.734 -5.617 1 91.12 530 SER A CA 1
ATOM 4302 C C . SER A 1 530 ? -10.047 17.469 -4.133 1 91.12 530 SER A C 1
ATOM 4304 O O . SER A 1 530 ? -11.172 17.547 -3.635 1 91.12 530 SER A O 1
ATOM 4306 N N . LEU A 1 531 ? -8.977 17.172 -3.375 1 94 531 LEU A N 1
ATOM 4307 C CA . LEU A 1 531 ? -9.195 16.703 -2.014 1 94 531 LEU A CA 1
ATOM 4308 C C . LEU A 1 531 ? -8.516 17.609 -1.002 1 94 531 LEU A C 1
ATOM 4310 O O . LEU A 1 531 ? -9.141 18.062 -0.036 1 94 531 LEU A O 1
ATOM 4314 N N . LEU A 1 532 ? -7.297 17.984 -1.214 1 93.06 532 LEU A N 1
ATOM 4315 C CA . LEU A 1 532 ? -6.492 18.734 -0.256 1 93.06 532 LEU A CA 1
ATOM 4316 C C . LEU A 1 532 ? -7.211 20.016 0.175 1 93.06 532 LEU A C 1
ATOM 4318 O O . LEU A 1 532 ? -7.293 20.312 1.368 1 93.06 532 LEU A O 1
ATOM 4322 N N . PRO A 1 533 ? -7.875 20.75 -0.719 1 87.06 533 PRO A N 1
ATOM 4323 C CA . PRO A 1 533 ? -8.492 22.016 -0.323 1 87.06 533 PRO A CA 1
ATOM 4324 C C . PRO A 1 533 ? -9.609 21.828 0.708 1 87.06 533 PRO A C 1
ATOM 4326 O O . PRO A 1 533 ? -9.836 22.719 1.534 1 87.06 533 PRO A O 1
ATOM 4329 N N . ASN A 1 534 ? -10.219 20.703 0.704 1 90 534 ASN A N 1
ATOM 4330 C CA . ASN A 1 534 ? -11.312 20.453 1.63 1 90 534 ASN A CA 1
ATOM 4331 C C . ASN A 1 534 ? -10.828 20.422 3.078 1 90 534 ASN A C 1
ATOM 4333 O O . ASN A 1 534 ? -11.586 20.75 3.996 1 90 534 ASN A O 1
ATOM 4337 N N . LEU A 1 535 ? -9.562 20.094 3.291 1 92.81 535 LEU A N 1
ATOM 4338 C CA . LEU A 1 535 ? -9.047 19.969 4.648 1 92.81 535 LEU A CA 1
ATOM 4339 C C . LEU A 1 535 ? -8.312 21.234 5.07 1 92.81 535 LEU A C 1
ATOM 4341 O O . LEU A 1 535 ? -7.777 21.297 6.18 1 92.81 535 LEU A O 1
ATOM 4345 N N . THR A 1 536 ? -8.328 22.203 4.227 1 86.25 536 THR A N 1
ATOM 4346 C CA . THR A 1 536 ? -7.789 23.5 4.625 1 86.25 536 THR A CA 1
ATOM 4347 C C . THR A 1 536 ? -8.883 24.391 5.191 1 86.25 536 THR A C 1
ATOM 4349 O O . THR A 1 536 ? -8.602 25.484 5.711 1 86.25 536 THR A O 1
ATOM 4352 N N . ARG A 1 537 ? -10.117 23.812 5.203 1 84.94 537 ARG A N 1
ATOM 4353 C CA . ARG A 1 537 ? -11.266 24.516 5.773 1 84.94 537 ARG A CA 1
ATOM 4354 C C . ARG A 1 537 ? -11.609 23.969 7.152 1 84.94 537 ARG A C 1
ATOM 4356 O O . ARG A 1 537 ? -11.43 22.781 7.414 1 84.94 537 ARG A O 1
ATOM 4363 N N . SER A 1 538 ? -12.125 24.859 7.965 1 88.56 538 SER A N 1
ATOM 4364 C CA . SER A 1 538 ? -12.562 24.406 9.281 1 88.56 538 SER A CA 1
ATOM 4365 C C . SER A 1 538 ? -13.891 23.656 9.188 1 88.56 538 SER A C 1
ATOM 4367 O O . SER A 1 538 ? -14.57 23.719 8.164 1 88.56 538 SER A O 1
ATOM 4369 N N . ALA A 1 539 ? -14.219 22.938 10.164 1 90.94 539 ALA A N 1
ATOM 4370 C CA . ALA A 1 539 ? -15.5 22.266 10.367 1 90.94 539 ALA A CA 1
ATOM 4371 C C . ALA A 1 539 ? -16.094 22.641 11.719 1 90.94 539 ALA A C 1
ATOM 4373 O O . ALA A 1 539 ? -15.586 23.516 12.414 1 90.94 539 ALA A O 1
ATOM 4374 N N . ALA A 1 540 ? -17.281 22.172 12.016 1 92.12 540 ALA A N 1
ATOM 4375 C CA . ALA A 1 540 ? -17.953 22.391 13.297 1 92.12 540 ALA A CA 1
ATOM 4376 C C . ALA A 1 540 ? -18.203 23.875 13.539 1 92.12 540 ALA A C 1
ATOM 4378 O O . ALA A 1 540 ? -17.859 24.406 14.602 1 92.12 540 ALA A O 1
ATOM 4379 N N . ARG A 1 541 ? -18.656 24.562 12.539 1 82.81 541 ARG A N 1
ATOM 4380 C CA . ARG A 1 541 ? -19 25.984 12.617 1 82.81 541 ARG A CA 1
ATOM 4381 C C . ARG A 1 541 ? -17.797 26.828 13.008 1 82.81 541 ARG A C 1
ATOM 4383 O O . ARG A 1 541 ? -17.906 27.734 13.844 1 82.81 541 ARG A O 1
ATOM 4390 N N . GLY A 1 542 ? -16.641 26.359 12.539 1 84.12 542 GLY A N 1
ATOM 4391 C CA . GLY A 1 542 ? -15.422 27.125 12.719 1 84.12 542 GLY A CA 1
ATOM 4392 C C . GLY A 1 542 ? -14.641 26.734 13.953 1 84.12 542 GLY A C 1
ATOM 4393 O O . GLY A 1 542 ? -13.789 27.5 14.422 1 84.12 542 GLY A O 1
ATOM 4394 N N . ARG A 1 543 ? -14.859 25.609 14.445 1 92.56 543 ARG A N 1
ATOM 4395 C CA . ARG A 1 543 ? -14.227 25.281 15.719 1 92.56 543 ARG A CA 1
ATOM 4396 C C . ARG A 1 543 ? -13.328 24.047 15.586 1 92.56 543 ARG A C 1
ATOM 4398 O O . ARG A 1 543 ? -12.586 23.719 16.516 1 92.56 543 ARG A O 1
ATOM 4405 N N . LEU A 1 544 ? -13.359 23.359 14.453 1 96.31 544 LEU A N 1
ATOM 4406 C CA . LEU A 1 544 ? -12.492 22.219 14.18 1 96.31 544 LEU A CA 1
ATOM 4407 C C . LEU A 1 544 ? -11.562 22.531 13 1 96.31 544 LEU A C 1
ATOM 4409 O O . LEU A 1 544 ? -12.023 22.922 11.93 1 96.31 544 LEU A O 1
ATOM 4413 N N . TYR A 1 545 ? -10.312 22.328 13.242 1 96.44 545 TYR A N 1
ATOM 4414 C CA . TYR A 1 545 ? -9.305 22.656 12.242 1 96.44 545 TYR A CA 1
ATOM 4415 C C . TYR A 1 545 ? -8.398 21.469 11.953 1 96.44 545 TYR A C 1
ATOM 4417 O O . TYR A 1 545 ? -8.312 20.531 12.766 1 96.44 545 TYR A O 1
ATOM 4425 N N . PHE A 1 546 ? -7.793 21.469 10.719 1 97.31 546 PHE A N 1
ATOM 4426 C CA . PHE A 1 546 ? -6.941 20.375 10.25 1 97.31 546 PHE A CA 1
ATOM 4427 C C . PHE A 1 546 ? -5.551 20.891 9.898 1 97.31 546 PHE A C 1
ATOM 4429 O O . PHE A 1 546 ? -5.41 21.844 9.125 1 97.31 546 PHE A O 1
ATOM 4436 N N . ALA A 1 547 ? -4.527 20.266 10.477 1 97.19 547 ALA A N 1
ATOM 4437 C CA . ALA A 1 547 ? -3.145 20.641 10.188 1 97.19 547 ALA A CA 1
ATOM 4438 C C . ALA A 1 547 ? -2.256 19.391 10.094 1 97.19 547 ALA A C 1
ATOM 4440 O O . ALA A 1 547 ? -2.668 18.297 10.477 1 97.19 547 ALA A O 1
ATOM 4441 N N . GLY A 1 548 ? -1.043 19.531 9.641 1 97.31 548 GLY A N 1
ATOM 4442 C CA . GLY A 1 548 ? -0.047 18.5 9.398 1 97.31 548 GLY A CA 1
ATOM 4443 C C . GLY A 1 548 ? 0.636 18.641 8.055 1 97.31 548 GLY A C 1
ATOM 4444 O O . GLY A 1 548 ? 0.132 19.328 7.16 1 97.31 548 GLY A O 1
ATOM 4445 N N . GLU A 1 549 ? 1.714 17.984 7.961 1 96.62 549 GLU A N 1
ATOM 4446 C CA . GLU A 1 549 ? 2.455 18.047 6.707 1 96.62 549 GLU A CA 1
ATOM 4447 C C . GLU A 1 549 ? 1.59 17.594 5.531 1 96.62 549 GLU A C 1
ATOM 4449 O O . GLU A 1 549 ? 1.72 18.125 4.422 1 96.62 549 GLU A O 1
ATOM 4454 N N . ALA A 1 550 ? 0.684 16.672 5.73 1 96.81 550 ALA A N 1
ATOM 4455 C CA . ALA A 1 550 ? -0.185 16.156 4.68 1 96.81 550 ALA A CA 1
ATOM 4456 C C . ALA A 1 550 ? -1.164 17.219 4.195 1 96.81 550 ALA A C 1
ATOM 4458 O O . ALA A 1 550 ? -1.654 17.156 3.064 1 96.81 550 ALA A O 1
ATOM 4459 N N . ILE A 1 551 ? -1.489 18.141 5.109 1 96.25 551 ILE A N 1
ATOM 4460 C CA . ILE A 1 551 ? -2.42 19.203 4.75 1 96.25 551 ILE A CA 1
ATOM 4461 C C . ILE A 1 551 ? -1.643 20.438 4.328 1 96.25 551 ILE A C 1
ATOM 4463 O O . ILE A 1 551 ? -1.855 21.531 4.871 1 96.25 551 ILE A O 1
ATOM 4467 N N . SER A 1 552 ? -0.699 20.219 3.449 1 91 552 SER A N 1
ATOM 4468 C CA . SER A 1 552 ? 0.16 21.219 2.834 1 91 552 SER A CA 1
ATOM 4469 C C . SER A 1 552 ? 0.636 20.766 1.455 1 91 552 SER A C 1
ATOM 4471 O O . SER A 1 552 ? 0.253 19.703 0.978 1 91 552 SER A O 1
ATOM 4473 N N . THR A 1 553 ? 1.395 21.609 0.813 1 86.06 553 THR A N 1
ATOM 4474 C CA . THR A 1 553 ? 1.939 21.234 -0.485 1 86.06 553 THR A CA 1
ATOM 4475 C C . THR A 1 553 ? 3.398 20.812 -0.357 1 86.06 553 THR A C 1
ATOM 4477 O O . THR A 1 553 ? 4.07 20.562 -1.36 1 86.06 553 THR A O 1
ATOM 4480 N N . CYS A 1 554 ? 3.895 20.828 0.827 1 91.94 554 CYS A N 1
ATOM 4481 C CA . CYS A 1 554 ? 5.266 20.391 1.065 1 91.94 554 CYS A CA 1
ATOM 4482 C C . CYS A 1 554 ? 5.297 19.078 1.852 1 91.94 554 CYS A C 1
ATOM 4484 O O . CYS A 1 554 ? 5.711 19.062 3.012 1 91.94 554 CYS A O 1
ATOM 4486 N N . HIS A 1 555 ? 5.012 18.094 1.141 1 95.69 555 HIS A N 1
ATOM 4487 C CA . HIS A 1 555 ? 4.895 16.781 1.754 1 95.69 555 HIS A CA 1
ATOM 4488 C C . HIS A 1 555 ? 6.262 16.219 2.133 1 95.69 555 HIS A C 1
ATOM 4490 O O . HIS A 1 555 ? 7.254 16.484 1.446 1 95.69 555 HIS A O 1
ATOM 4496 N N . GLY A 1 556 ? 6.328 15.523 3.268 1 96.12 556 GLY A N 1
ATOM 4497 C CA . GLY A 1 556 ? 7.527 14.789 3.654 1 96.12 556 GLY A CA 1
ATOM 4498 C C . GLY A 1 556 ? 8.57 15.664 4.32 1 96.12 556 GLY A C 1
ATOM 4499 O O . GLY A 1 556 ? 9.664 15.203 4.637 1 96.12 556 GLY A O 1
ATOM 4500 N N . TRP A 1 557 ? 8.211 16.938 4.531 1 96.75 557 TRP A N 1
ATOM 4501 C CA . TRP A 1 557 ? 9.172 17.875 5.102 1 96.75 557 TRP A CA 1
ATOM 4502 C C . TRP A 1 557 ? 8.586 18.594 6.309 1 96.75 557 TRP A C 1
ATOM 4504 O O . TRP A 1 557 ? 7.367 18.781 6.395 1 96.75 557 TRP A O 1
ATOM 4514 N N . VAL A 1 558 ? 9.469 19.047 7.188 1 97.88 558 VAL A N 1
ATOM 4515 C CA . VAL A 1 558 ? 9.078 19.828 8.344 1 97.88 558 VAL A CA 1
ATOM 4516 C C . VAL A 1 558 ? 8.406 21.125 7.887 1 97.88 558 VAL A C 1
ATOM 4518 O O . VAL A 1 558 ? 7.473 21.609 8.531 1 97.88 558 VAL A O 1
ATOM 4521 N N . ALA A 1 559 ? 8.82 21.609 6.738 1 94 559 ALA A N 1
ATOM 4522 C CA . ALA A 1 559 ? 8.273 22.844 6.188 1 94 559 ALA A CA 1
ATOM 4523 C C . ALA A 1 559 ? 6.754 22.75 6.031 1 94 559 ALA A C 1
ATOM 4525 O O . ALA A 1 559 ? 6.035 23.719 6.328 1 94 559 ALA A O 1
ATOM 4526 N N . GLY A 1 560 ? 6.309 21.625 5.551 1 93.56 560 GLY A N 1
ATOM 4527 C CA . GLY A 1 560 ? 4.871 21.438 5.414 1 93.56 560 GLY A CA 1
ATOM 4528 C C . GLY A 1 560 ? 4.133 21.484 6.742 1 93.56 560 GLY A C 1
ATOM 4529 O O . GLY A 1 560 ? 3.018 22 6.816 1 93.56 560 GLY A O 1
ATOM 4530 N N . SER A 1 561 ? 4.719 20.969 7.781 1 97.19 561 SER A N 1
ATOM 4531 C CA . SER A 1 561 ? 4.141 21 9.125 1 97.19 561 SER A CA 1
ATOM 4532 C C . SER A 1 561 ? 4.059 22.438 9.656 1 97.19 561 SER A C 1
ATOM 4534 O O . SER A 1 561 ? 3.047 22.828 10.242 1 97.19 561 SER A O 1
ATOM 4536 N N . VAL A 1 562 ? 5.098 23.172 9.43 1 93.5 562 VAL A N 1
ATOM 4537 C CA . VAL A 1 562 ? 5.141 24.547 9.906 1 93.5 562 VAL A CA 1
ATOM 4538 C C . VAL A 1 562 ? 4.098 25.391 9.164 1 93.5 562 VAL A C 1
ATOM 4540 O O . VAL A 1 562 ? 3.334 26.125 9.781 1 93.5 562 VAL A O 1
ATOM 4543 N N . ASP A 1 563 ? 4.027 25.141 7.863 1 86.69 563 ASP A N 1
ATOM 4544 C CA . ASP A 1 563 ? 3.09 25.891 7.035 1 86.69 563 ASP A CA 1
ATOM 4545 C C . ASP A 1 563 ? 1.646 25.625 7.461 1 86.69 563 ASP A C 1
ATOM 4547 O O . ASP A 1 563 ? 0.851 26.562 7.586 1 86.69 563 ASP A O 1
ATOM 4551 N N . SER A 1 564 ? 1.324 24.453 7.629 1 92.06 564 SER A N 1
ATOM 4552 C CA . SER A 1 564 ? -0.037 24.094 8.008 1 92.06 564 SER A CA 1
ATOM 4553 C C . SER A 1 564 ? -0.374 24.609 9.406 1 92.06 564 SER A C 1
ATOM 4555 O O . SER A 1 564 ? -1.505 25.016 9.664 1 92.06 564 SER A O 1
ATOM 4557 N N . ALA A 1 565 ? 0.591 24.578 10.312 1 93.62 565 ALA A N 1
ATOM 4558 C CA . ALA A 1 565 ? 0.39 25.094 11.664 1 93.62 565 ALA A CA 1
ATOM 4559 C C . ALA A 1 565 ? 0.124 26.594 11.633 1 93.62 565 ALA A C 1
ATOM 4561 O O . ALA A 1 565 ? -0.79 27.078 12.305 1 93.62 565 ALA A O 1
ATOM 4562 N N . ASP A 1 566 ? 0.904 27.281 10.883 1 86.5 566 ASP A N 1
ATOM 4563 C CA . ASP A 1 566 ? 0.743 28.719 10.773 1 86.5 566 ASP A CA 1
ATOM 4564 C C . ASP A 1 566 ? -0.625 29.078 10.203 1 86.5 566 ASP A C 1
ATOM 4566 O O . ASP A 1 566 ? -1.268 30.031 10.656 1 86.5 566 ASP A O 1
ATOM 4570 N N . ARG A 1 567 ? -1.039 28.312 9.25 1 83.56 567 ARG A N 1
ATOM 4571 C CA . ARG A 1 567 ? -2.357 28.531 8.664 1 83.56 567 ARG A CA 1
ATOM 4572 C C . ARG A 1 567 ? -3.457 28.344 9.703 1 83.56 567 ARG A C 1
ATOM 4574 O O . ARG A 1 567 ? -4.352 29.188 9.828 1 83.56 567 ARG A O 1
ATOM 4581 N N . VAL A 1 568 ? -3.391 27.344 10.461 1 90.19 568 VAL A N 1
ATOM 4582 C CA . VAL A 1 568 ? -4.426 27 11.43 1 90.19 568 VAL A CA 1
ATOM 4583 C C . VAL A 1 568 ? -4.434 28.031 12.555 1 90.19 568 VAL A C 1
ATOM 4585 O O . VAL A 1 568 ? -5.5 28.438 13.031 1 90.19 568 VAL A O 1
ATOM 4588 N N . VAL A 1 569 ? -3.273 28.453 13 1 88.88 569 VAL A N 1
ATOM 4589 C CA . VAL A 1 569 ? -3.191 29.5 14.016 1 88.88 569 VAL A CA 1
ATOM 4590 C C . VAL A 1 569 ? -3.9 30.766 13.523 1 88.88 569 VAL A C 1
ATOM 4592 O O . VAL A 1 569 ? -4.688 31.359 14.25 1 88.88 569 VAL A O 1
ATOM 4595 N N . LEU A 1 570 ? -3.658 31.031 12.328 1 80.88 570 LEU A N 1
ATOM 4596 C CA . LEU A 1 570 ? -4.293 32.219 11.734 1 80.88 570 LEU A CA 1
ATOM 4597 C C . LEU A 1 570 ? -5.805 32.031 11.68 1 80.88 570 LEU A C 1
ATOM 4599 O O . LEU A 1 570 ? -6.551 32.969 12.031 1 80.88 570 LEU A O 1
ATOM 4603 N N . GLU A 1 571 ? -6.238 30.938 11.266 1 82.69 571 GLU A N 1
ATOM 4604 C CA . GLU A 1 571 ? -7.668 30.656 11.148 1 82.69 571 GLU A CA 1
ATOM 4605 C C . GLU A 1 571 ? -8.359 30.75 12.508 1 82.69 571 GLU A C 1
ATOM 4607 O O . GLU A 1 571 ? -9.445 31.328 12.617 1 82.69 571 GLU A O 1
ATOM 4612 N N . ILE A 1 572 ? -7.773 30.203 13.492 1 87.81 572 ILE A N 1
ATOM 4613 C CA . ILE A 1 572 ? -8.336 30.234 14.836 1 87.81 572 ILE A CA 1
ATOM 4614 C C . ILE A 1 572 ? -8.391 31.672 15.344 1 87.81 572 ILE A C 1
ATOM 4616 O O . ILE A 1 572 ? -9.406 32.094 15.891 1 87.81 572 ILE A O 1
ATOM 4620 N N . CYS A 1 573 ? -7.359 32.406 15.109 1 80.19 573 CYS A N 1
ATOM 4621 C CA . CYS A 1 573 ? -7.301 33.781 15.555 1 80.19 573 CYS A CA 1
ATOM 4622 C C . CYS A 1 573 ? -8.367 34.625 14.867 1 80.19 573 CYS A C 1
ATOM 4624 O O . CYS A 1 573 ? -8.977 35.5 15.492 1 80.19 573 CYS A O 1
ATOM 4626 N N . ILE A 1 574 ? -8.547 34.281 13.656 1 73.5 574 ILE A N 1
ATOM 4627 C CA . ILE A 1 574 ? -9.586 35 12.914 1 73.5 574 ILE A CA 1
ATOM 4628 C C . ILE A 1 574 ? -10.953 34.719 13.523 1 73.5 574 ILE A C 1
ATOM 4630 O O . ILE A 1 574 ? -11.75 35.625 13.734 1 73.5 574 ILE A O 1
ATOM 4634 N N . HIS A 1 575 ? -11.188 33.531 13.797 1 77.94 575 HIS A N 1
ATOM 4635 C CA . HIS A 1 575 ? -12.461 33.156 14.398 1 77.94 575 HIS A CA 1
ATOM 4636 C C . HIS A 1 575 ? -12.617 33.781 15.789 1 77.94 575 HIS A C 1
ATOM 4638 O O . HIS A 1 575 ? -13.703 34.25 16.141 1 77.94 575 HIS A O 1
ATOM 4644 N N . MET A 1 576 ? -11.594 33.844 16.547 1 78.75 576 MET A N 1
ATOM 4645 C CA . MET A 1 576 ? -11.602 34.469 17.859 1 78.75 576 MET A CA 1
ATOM 4646 C C . MET A 1 576 ? -11.906 35.938 17.75 1 78.75 576 MET A C 1
ATOM 4648 O O . MET A 1 576 ? -12.664 36.5 18.562 1 78.75 576 MET A O 1
ATOM 4652 N N . CYS A 1 577 ? -11.281 36.5 16.797 1 72.06 577 CYS A N 1
ATOM 4653 C CA . CYS A 1 577 ? -11.484 37.906 16.562 1 72.06 577 CYS A CA 1
ATOM 4654 C C . CYS A 1 577 ? -12.938 38.219 16.203 1 72.06 577 CYS A C 1
ATOM 4656 O O . CYS A 1 577 ? -13.523 39.156 16.703 1 72.06 577 CYS A O 1
ATOM 4658 N N . LEU A 1 578 ? -13.438 37.312 15.422 1 69 578 LEU A N 1
ATOM 4659 C CA . LEU A 1 578 ? -14.828 37.5 15.008 1 69 578 LEU A CA 1
ATOM 4660 C C . LEU A 1 578 ? -15.773 37.312 16.203 1 69 578 LEU A C 1
ATOM 4662 O O . LEU A 1 578 ? -16.734 38.062 16.344 1 69 578 LEU A O 1
ATOM 4666 N N . GLU A 1 579 ? -15.492 36.406 16.984 1 72.31 579 GLU A N 1
ATOM 4667 C CA . GLU A 1 579 ? -16.281 36.219 18.188 1 72.31 579 GLU A CA 1
ATOM 4668 C C . GLU A 1 579 ? -16.141 37.406 19.141 1 72.31 579 GLU A C 1
ATOM 4670 O O . GLU A 1 579 ? -17.109 37.812 19.781 1 72.31 579 GLU A O 1
ATOM 4675 N N . TYR A 1 580 ? -14.961 37.906 19.172 1 71.81 580 TYR A N 1
ATOM 4676 C CA . TYR A 1 580 ? -14.648 39.062 19.969 1 71.81 580 TYR A CA 1
ATOM 4677 C C . TYR A 1 580 ? -15.484 40.281 19.531 1 71.81 580 TYR A C 1
ATOM 4679 O O . TYR A 1 580 ? -16.094 40.969 20.359 1 71.81 580 TYR A O 1
ATOM 4687 N N . ILE A 1 581 ? -15.609 40.375 18.297 1 64.75 581 ILE A N 1
ATOM 4688 C CA . ILE A 1 581 ? -16.375 41.469 17.734 1 64.75 581 ILE A CA 1
ATOM 4689 C C . ILE A 1 581 ? -17.859 41.25 17.969 1 64.75 581 ILE A C 1
ATOM 4691 O O . ILE A 1 581 ? -18.594 42.188 18.281 1 64.75 581 ILE A O 1
ATOM 4695 N N . ARG A 1 582 ? -18.219 40.125 17.828 1 65.44 582 ARG A N 1
ATOM 4696 C CA . ARG A 1 582 ? -19.625 39.781 18 1 65.44 582 ARG A CA 1
ATOM 4697 C C . ARG A 1 582 ? -20.078 40.031 19.438 1 65.44 582 ARG A C 1
ATOM 4699 O O . ARG A 1 582 ? -21.25 40.375 19.656 1 65.44 582 ARG A O 1
ATOM 4706 N N . LEU A 1 583 ? -19.188 40 20.312 1 67.44 583 LEU A N 1
ATOM 4707 C CA . LEU A 1 583 ? -19.5 40.25 21.703 1 67.44 583 LEU A CA 1
ATOM 4708 C C . LEU A 1 583 ? -19.5 41.75 22 1 67.44 583 LEU A C 1
ATOM 4710 O O . LEU A 1 583 ? -19.797 42.188 23.125 1 67.44 583 LEU A O 1
ATOM 4714 N N . GLY A 1 584 ? -19.078 42.594 21.016 1 60.59 584 GLY A N 1
ATOM 4715 C CA . GLY A 1 584 ? -19.188 44.031 21.141 1 60.59 584 GLY A CA 1
ATOM 4716 C C . GLY A 1 584 ? -17.891 44.688 21.531 1 60.59 584 GLY A C 1
ATOM 4717 O O . GLY A 1 584 ? -17.859 45.875 21.828 1 60.59 584 GLY A O 1
ATOM 4718 N N . TYR A 1 585 ? -16.844 43.906 21.484 1 64.62 585 TYR A N 1
ATOM 4719 C CA . TYR A 1 585 ? -15.555 44.5 21.812 1 64.62 585 TYR A CA 1
ATOM 4720 C C . TYR A 1 585 ? -14.945 45.219 20.625 1 64.62 585 TYR A C 1
ATOM 4722 O O . TYR A 1 585 ? -15.141 44.812 19.484 1 64.62 585 TYR A O 1
ATOM 4730 N N . PRO A 1 586 ? -14.188 46.312 20.938 1 59.28 586 PRO A N 1
ATOM 4731 C CA . PRO A 1 586 ? -13.555 47.062 19.828 1 59.28 586 PRO A CA 1
ATOM 4732 C C . PRO A 1 586 ? -12.414 46.281 19.188 1 59.28 586 PRO A C 1
ATOM 4734 O O . PRO A 1 586 ? -11.547 45.75 19.891 1 59.28 586 PRO A O 1
ATOM 4737 N N . LEU A 1 587 ? -12.367 46.219 17.984 1 61.53 587 LEU A N 1
ATOM 4738 C CA . LEU A 1 587 ? -11.383 45.469 17.188 1 61.53 587 LEU A CA 1
ATOM 4739 C C . LEU A 1 587 ? -9.969 45.938 17.516 1 61.53 587 LEU A C 1
ATOM 4741 O O . LEU A 1 587 ? -9.039 45.125 17.547 1 61.53 587 LEU A O 1
ATOM 4745 N N . GLN A 1 588 ? -9.766 47.219 17.656 1 56 588 GLN A N 1
ATOM 4746 C CA . GLN A 1 588 ? -8.453 47.812 17.859 1 56 588 GLN A CA 1
ATOM 4747 C C . GLN A 1 588 ? -7.781 47.25 19.109 1 56 588 GLN A C 1
ATOM 4749 O O . GLN A 1 588 ? -6.551 47.281 19.234 1 56 588 GLN A O 1
ATOM 4754 N N . ASP A 1 589 ? -8.625 46.719 19.938 1 60.72 589 ASP A N 1
ATOM 4755 C CA . ASP A 1 589 ? -8.094 46.219 21.203 1 60.72 589 ASP A CA 1
ATOM 4756 C C . ASP A 1 589 ? -7.801 44.719 21.141 1 60.72 589 ASP A C 1
ATOM 4758 O O . ASP A 1 589 ? -7.289 44.125 22.094 1 60.72 589 ASP A O 1
ATOM 4762 N N . PHE A 1 590 ? -8.016 44.031 19.969 1 64.56 590 PHE A N 1
ATOM 4763 C CA . PHE A 1 590 ? -7.77 42.594 19.875 1 64.56 590 PHE A CA 1
ATOM 4764 C C . PHE A 1 590 ? -6.277 42.312 19.781 1 64.56 590 PHE A C 1
ATOM 4766 O O . PHE A 1 590 ? -5.582 42.844 18.922 1 64.56 590 PHE A O 1
ATOM 4773 N N . PRO A 1 591 ? -5.742 41.594 20.766 1 60.19 591 PRO A N 1
ATOM 4774 C CA . PRO A 1 591 ? -4.312 41.281 20.734 1 60.19 591 PRO A CA 1
ATOM 4775 C C . PRO A 1 591 ? -3.969 40.219 19.703 1 60.19 591 PRO A C 1
ATOM 4777 O O . PRO A 1 591 ? -4.148 39 19.953 1 60.19 591 PRO A O 1
ATOM 4780 N N . TRP A 1 592 ? -3.582 40.625 18.625 1 53.94 592 TRP A N 1
ATOM 4781 C CA . TRP A 1 592 ? -3.188 39.656 17.594 1 53.94 592 TRP A CA 1
ATOM 4782 C C . TRP A 1 592 ? -1.915 38.906 18 1 53.94 592 TRP A C 1
ATOM 4784 O O . TRP A 1 592 ? -0.961 39.531 18.484 1 53.94 592 TRP A O 1
ATOM 4794 N N . PRO A 1 593 ? -1.972 37.562 18.078 1 52.84 593 PRO A N 1
ATOM 4795 C CA . PRO A 1 593 ? -0.804 36.781 18.516 1 52.84 593 PRO A CA 1
ATOM 4796 C C . PRO A 1 593 ? 0.486 37.219 17.828 1 52.84 593 PRO A C 1
ATOM 4798 O O . PRO A 1 593 ? 1.574 37.062 18.375 1 52.84 593 PRO A O 1
ATOM 4801 N N . TRP A 1 594 ? 0.466 37.562 16.562 1 45 594 TRP A N 1
ATOM 4802 C CA . TRP A 1 594 ? 1.675 37.938 15.836 1 45 594 TRP A CA 1
ATOM 4803 C C . TRP A 1 594 ? 1.966 39.406 16 1 45 594 TRP A C 1
ATOM 4805 O O . TRP A 1 594 ? 2.918 39.938 15.414 1 45 594 TRP A O 1
ATOM 4815 N N . GLY A 1 595 ? 1.161 40.125 16.719 1 38.59 595 GLY A N 1
ATOM 4816 C CA . GLY A 1 595 ? 1.375 41.562 16.797 1 38.59 595 GLY A CA 1
ATOM 4817 C C . GLY A 1 595 ? 2.75 41.906 17.328 1 38.59 595 GLY A C 1
ATOM 4818 O O . GLY A 1 595 ? 3.387 42.844 16.812 1 38.59 595 GLY A O 1
ATOM 4819 N N . THR A 1 596 ? 3.043 41.656 18.594 1 34.66 596 THR A N 1
ATOM 4820 C CA . THR A 1 596 ? 4.344 42.125 19.062 1 34.66 596 THR A CA 1
ATOM 4821 C C . THR A 1 596 ? 5.473 41.438 18.312 1 34.66 596 THR A C 1
ATOM 4823 O O . THR A 1 596 ? 6.543 42 18.109 1 34.66 596 THR A O 1
ATOM 4826 N N . ALA A 1 597 ? 5.504 40.188 18.266 1 33.94 597 ALA A N 1
ATOM 4827 C CA . ALA A 1 597 ? 6.672 39.438 17.859 1 33.94 597 ALA A CA 1
ATOM 4828 C C . ALA A 1 597 ? 7.051 39.719 16.406 1 33.94 597 ALA A C 1
ATOM 4830 O O . ALA A 1 597 ? 8.219 39.625 16.031 1 33.94 597 ALA A O 1
ATOM 4831 N N . TRP A 1 598 ? 6.172 39.969 15.594 1 30.09 598 TRP A N 1
ATOM 4832 C CA . TRP A 1 598 ? 6.688 40.344 14.281 1 30.09 598 TRP A CA 1
ATOM 4833 C C . TRP A 1 598 ? 7.078 41.812 14.258 1 30.09 598 TRP A C 1
ATOM 4835 O O . TRP A 1 598 ? 7.512 42.344 13.227 1 30.09 598 TRP A O 1
ATOM 4845 N N . THR A 1 599 ? 6.746 42.625 15.344 1 28.62 599 THR A N 1
ATOM 4846 C CA . THR A 1 599 ? 7.051 44.031 15.391 1 28.62 599 THR A CA 1
ATOM 4847 C C . THR A 1 599 ? 8.484 44.281 15.859 1 28.62 599 THR A C 1
ATOM 4849 O O . THR A 1 599 ? 8.891 45.406 16.094 1 28.62 599 THR A O 1
ATOM 4852 N N . ASN A 1 600 ? 9.18 43.5 16.484 1 27.59 600 ASN A N 1
ATOM 4853 C CA . ASN A 1 600 ? 10.523 43.969 16.797 1 27.59 600 ASN A CA 1
ATOM 4854 C C . ASN A 1 600 ? 11.203 44.562 15.555 1 27.59 600 ASN A C 1
ATOM 4856 O O . ASN A 1 600 ? 12.219 44.031 15.102 1 27.59 600 ASN A O 1
ATOM 4860 N N . SER A 1 601 ? 10.555 45.156 14.594 1 26.64 601 SER A N 1
ATOM 4861 C CA . SER A 1 601 ? 11.336 46.031 13.734 1 26.64 601 SER A CA 1
ATOM 4862 C C . SER A 1 601 ? 11.953 47.188 14.539 1 26.64 601 SER A C 1
ATOM 4864 O O . SER A 1 601 ? 11.383 47.625 15.539 1 26.64 601 SER A O 1
ATOM 4866 N N . PRO A 1 602 ? 13.219 47.531 14.438 1 26.84 602 PRO A N 1
ATOM 4867 C CA . PRO A 1 602 ? 13.836 48.688 15.055 1 26.84 602 PRO A CA 1
ATOM 4868 C C . PRO A 1 602 ? 12.898 49.906 15.078 1 26.84 602 PRO A C 1
ATOM 4870 O O . PRO A 1 602 ? 11.977 50 14.258 1 26.84 602 PRO A O 1
ATOM 4873 N N . GLU A 1 603 ? 12.852 50.688 16.062 1 27.73 603 GLU A N 1
ATOM 4874 C CA . GLU A 1 603 ? 12.273 52 16.219 1 27.73 603 GLU A CA 1
ATOM 4875 C C . GLU A 1 603 ? 12.367 52.812 14.93 1 27.73 603 GLU A C 1
ATOM 4877 O O . GLU A 1 603 ? 13.438 52.906 14.328 1 27.73 603 GLU A O 1
ATOM 4882 N N . LEU A 1 604 ? 11.281 52.938 14.133 1 26.23 604 LEU A N 1
ATOM 4883 C CA . LEU A 1 604 ? 11.344 54.062 13.211 1 26.23 604 LEU A CA 1
ATOM 4884 C C . LEU A 1 604 ? 11.805 55.312 13.922 1 26.23 604 LEU A C 1
ATOM 4886 O O . LEU A 1 604 ? 11.156 55.781 14.867 1 26.23 604 LEU A O 1
ATOM 4890 N N . THR A 1 605 ? 12.953 55.625 14.227 1 26.72 605 THR A N 1
ATOM 4891 C CA . THR A 1 605 ? 13.242 57.031 14.43 1 26.72 605 THR A CA 1
ATOM 4892 C C . THR A 1 605 ? 12.266 57.906 13.633 1 26.72 605 THR A C 1
ATOM 4894 O O . THR A 1 605 ? 11.523 57.406 12.789 1 26.72 605 THR A O 1
ATOM 4897 N N . GLY A 1 606 ? 12.469 59.125 13.117 1 28.77 606 GLY A N 1
ATOM 4898 C CA . GLY A 1 606 ? 11.656 60.156 12.469 1 28.77 606 GLY A CA 1
ATOM 4899 C C . GLY A 1 606 ? 10.734 59.594 11.406 1 28.77 606 GLY A C 1
ATOM 4900 O O . GLY A 1 606 ? 9.609 60.062 11.242 1 28.77 606 GLY A O 1
ATOM 4901 N N . GLN A 1 607 ? 11.195 59.219 10.203 1 27.41 607 GLN A N 1
ATOM 4902 C CA . GLN A 1 607 ? 10.211 58.875 9.18 1 27.41 607 GLN A CA 1
ATOM 4903 C C . GLN A 1 607 ? 9.445 57.625 9.555 1 27.41 607 GLN A C 1
ATOM 4905 O O . GLN A 1 607 ? 10 56.688 10.164 1 27.41 607 GLN A O 1
ATOM 4910 N N . PRO A 1 608 ? 8.055 57.625 9.594 1 29.22 608 PRO A N 1
ATOM 4911 C CA . PRO A 1 608 ? 7.188 56.531 10.016 1 29.22 608 PRO A CA 1
ATOM 4912 C C . PRO A 1 608 ? 7.754 55.156 9.656 1 29.22 608 PRO A C 1
ATOM 4914 O O . PRO A 1 608 ? 8.32 55 8.578 1 29.22 608 PRO A O 1
ATOM 4917 N N . PRO A 1 609 ? 8.219 54.406 10.609 1 31.55 609 PRO A N 1
ATOM 4918 C CA . PRO A 1 609 ? 8.875 53.125 10.32 1 31.55 609 PRO A CA 1
ATOM 4919 C C . PRO A 1 609 ? 8.188 52.344 9.211 1 31.55 609 PRO A C 1
ATOM 4921 O O . PRO A 1 609 ? 6.965 52.438 9.047 1 31.55 609 PRO A O 1
ATOM 4924 N N . ALA A 1 610 ? 8.867 52.062 8.156 1 31.86 610 ALA A N 1
ATOM 4925 C CA . ALA A 1 610 ? 8.367 51.219 7.062 1 31.86 610 ALA A CA 1
ATOM 4926 C C . ALA A 1 610 ? 7.617 50 7.598 1 31.86 610 ALA A C 1
ATOM 4928 O O . ALA A 1 610 ? 8.18 49.219 8.336 1 31.86 610 ALA A O 1
ATOM 4929 N N . ALA A 1 611 ? 6.312 50.125 7.863 1 32.94 611 ALA A N 1
ATOM 4930 C CA . ALA A 1 611 ? 5.328 49.062 8.086 1 32.94 611 ALA A CA 1
ATOM 4931 C C . ALA A 1 611 ? 5.777 47.75 7.445 1 32.94 611 ALA A C 1
ATOM 4933 O O . ALA A 1 611 ? 5.875 47.656 6.219 1 32.94 611 ALA A O 1
ATOM 4934 N N . ASP A 1 612 ? 6.672 47.156 8.023 1 31.45 612 ASP A N 1
ATOM 4935 C CA . ASP A 1 612 ? 7.098 45.906 7.395 1 31.45 612 ASP A CA 1
ATOM 4936 C C . ASP A 1 612 ? 5.902 45.125 6.859 1 31.45 612 ASP A C 1
ATOM 4938 O O . ASP A 1 612 ? 4.82 45.156 7.445 1 31.45 612 ASP A O 1
ATOM 4942 N N . ALA A 1 613 ? 5.977 44.812 5.562 1 31.52 613 ALA A N 1
ATOM 4943 C CA . ALA A 1 613 ? 4.996 44.312 4.605 1 31.52 613 ALA A CA 1
ATOM 4944 C C . ALA A 1 613 ? 4.191 43.156 5.199 1 31.52 613 ALA A C 1
ATOM 4946 O O . ALA A 1 613 ? 3 43.031 4.922 1 31.52 613 ALA A O 1
ATOM 4947 N N . GLU A 1 614 ? 4.805 42.438 6.102 1 32.19 614 GLU A N 1
ATOM 4948 C CA . GLU A 1 614 ? 4.16 41.188 6.5 1 32.19 614 GLU A CA 1
ATOM 4949 C C . GLU A 1 614 ? 3.016 41.438 7.477 1 32.19 614 GLU A C 1
ATOM 4951 O O . GLU A 1 614 ? 1.932 40.875 7.328 1 32.19 614 GLU A O 1
ATOM 4956 N N . GLY A 1 615 ? 3.256 42.25 8.539 1 33.25 615 GLY A N 1
ATOM 4957 C CA . GLY A 1 615 ? 2.221 42.594 9.5 1 33.25 615 GLY A CA 1
ATOM 4958 C C . GLY A 1 615 ? 1.12 43.438 8.906 1 33.25 615 GLY A C 1
ATOM 4959 O O . GLY A 1 615 ? -0.05 43.281 9.266 1 33.25 615 GLY A O 1
ATOM 4960 N N . GLU A 1 616 ? 1.476 44.344 7.984 1 33.72 616 GLU A N 1
ATOM 4961 C CA . GLU A 1 616 ? 0.495 45.188 7.297 1 33.72 616 GLU A CA 1
ATOM 4962 C C . GLU A 1 616 ? -0.404 44.344 6.391 1 33.72 616 GLU A C 1
ATOM 4964 O O . GLU A 1 616 ? -1.6 44.625 6.27 1 33.72 616 GLU A O 1
ATOM 4969 N N . VAL A 1 617 ? 0.147 43.25 5.859 1 32.31 617 VAL A N 1
ATOM 4970 C CA . VAL A 1 617 ? -0.613 42.406 4.938 1 32.31 617 VAL A CA 1
ATOM 4971 C C . VAL A 1 617 ? -1.656 41.594 5.711 1 32.31 617 VAL A C 1
ATOM 4973 O O . VAL A 1 617 ? -2.82 41.531 5.309 1 32.31 617 VAL A O 1
ATOM 4976 N N . LEU A 1 618 ? -1.216 41.031 6.812 1 34.53 618 LEU A N 1
ATOM 4977 C CA . LEU A 1 618 ? -2.211 40.312 7.609 1 34.53 618 LEU A CA 1
ATOM 4978 C C . LEU A 1 618 ? -3.25 41.281 8.164 1 34.53 618 LEU A C 1
ATOM 4980 O O . LEU A 1 618 ? -4.449 41 8.156 1 34.53 618 LEU A O 1
ATOM 4984 N N . TYR A 1 619 ? -2.793 42.469 8.617 1 34.28 619 TYR A N 1
ATOM 4985 C CA . TYR A 1 619 ? -3.699 43.531 9.055 1 34.28 619 TYR A CA 1
ATOM 4986 C C . TYR A 1 619 ? -4.605 43.969 7.922 1 34.28 619 TYR A C 1
ATOM 4988 O O . TYR A 1 619 ? -5.816 44.125 8.109 1 34.28 619 TYR A O 1
ATOM 4996 N N . THR A 1 620 ? -4.031 44.125 6.801 1 35.59 620 THR A N 1
ATOM 4997 C CA . THR A 1 620 ? -4.828 44.5 5.641 1 35.59 620 THR A CA 1
ATOM 4998 C C . THR A 1 620 ? -5.746 43.375 5.207 1 35.59 620 THR A C 1
ATOM 5000 O O . THR A 1 620 ? -6.902 43.594 4.855 1 35.59 620 THR A O 1
ATOM 5003 N N . MET A 1 621 ? -5.281 42.188 5.254 1 36.88 621 MET A N 1
ATOM 5004 C CA . MET A 1 621 ? -6.105 41.031 4.934 1 36.88 621 MET A CA 1
ATOM 5005 C C . MET A 1 621 ? -7.227 40.875 5.949 1 36.88 621 MET A C 1
ATOM 5007 O O . MET A 1 621 ? -8.375 40.625 5.578 1 36.88 621 MET A O 1
ATOM 5011 N N . PHE A 1 622 ? -6.809 40.906 7.16 1 37.41 622 PHE A N 1
ATOM 5012 C CA . PHE A 1 622 ? -7.793 40.875 8.234 1 37.41 622 PHE A CA 1
ATOM 5013 C C . PHE A 1 622 ? -8.688 42.094 8.203 1 37.41 622 PHE A C 1
ATOM 5015 O O . PHE A 1 622 ? -9.898 42 8.375 1 37.41 622 PHE A O 1
ATOM 5022 N N . ASN A 1 623 ? -8.094 43.25 8.102 1 35.41 623 ASN A N 1
ATOM 5023 C CA . ASN A 1 623 ? -8.93 44.438 7.992 1 35.41 623 ASN A CA 1
ATOM 5024 C C . ASN A 1 623 ? -9.828 44.375 6.762 1 35.41 623 ASN A C 1
ATOM 5026 O O . ASN A 1 623 ? -10.984 44.812 6.809 1 35.41 623 ASN A O 1
ATOM 5030 N N . SER A 1 624 ? -9.281 43.844 5.715 1 35.38 624 SER A N 1
ATOM 5031 C CA . SER A 1 624 ? -10.117 43.656 4.531 1 35.38 624 SER A CA 1
ATOM 5032 C C . SER A 1 624 ? -11.086 42.5 4.711 1 35.38 624 SER A C 1
ATOM 5034 O O . SER A 1 624 ? -12.258 42.594 4.352 1 35.38 624 SER A O 1
ATOM 5036 N N . GLU A 1 625 ? -10.688 41.312 5.277 1 36 625 GLU A N 1
ATOM 5037 C CA . GLU A 1 625 ? -11.562 40.219 5.59 1 36 625 GLU A CA 1
ATOM 5038 C C . GLU A 1 625 ? -12.453 40.5 6.793 1 36 625 GLU A C 1
ATOM 5040 O O . GLU A 1 625 ? -13.641 40.188 6.797 1 36 625 GLU A O 1
ATOM 5045 N N . LEU A 1 626 ? -11.977 41.094 7.855 1 35.19 626 LEU A N 1
ATOM 5046 C CA . LEU A 1 626 ? -12.789 41.594 8.961 1 35.19 626 LEU A CA 1
ATOM 5047 C C . LEU A 1 626 ? -13.781 42.656 8.477 1 35.19 626 LEU A C 1
ATOM 5049 O O . LEU A 1 626 ? -14.93 42.656 8.906 1 35.19 626 LEU A O 1
ATOM 5053 N N . THR A 1 627 ? -13.328 43.562 7.703 1 34.03 627 THR A N 1
ATOM 5054 C CA . THR A 1 627 ? -14.273 44.469 7.078 1 34.03 627 THR A CA 1
ATOM 5055 C C . THR A 1 627 ? -15.305 43.688 6.262 1 34.03 627 THR A C 1
ATOM 5057 O O . THR A 1 627 ? -16.5 44 6.305 1 34.03 627 THR A O 1
ATOM 5060 N N . LEU A 1 628 ? -14.93 42.531 5.738 1 34.97 628 LEU A N 1
ATOM 5061 C CA . LEU A 1 628 ? -15.891 41.719 5.008 1 34.97 628 LEU A CA 1
ATOM 5062 C C . LEU A 1 628 ? -16.75 40.906 5.973 1 34.97 628 LEU A C 1
ATOM 5064 O O . LEU A 1 628 ? -17.969 40.812 5.777 1 34.97 628 LEU A O 1
ATOM 5068 N N . LYS A 1 629 ? -16.344 40.344 7.113 1 35.5 629 LYS A N 1
ATOM 5069 C CA . LYS A 1 629 ? -17.109 39.625 8.141 1 35.5 629 LYS A CA 1
ATOM 5070 C C . LYS A 1 629 ? -17.906 40.594 9.008 1 35.5 629 LYS A C 1
ATOM 5072 O O . LYS A 1 629 ? -19.062 40.344 9.336 1 35.5 629 LYS A O 1
ATOM 5077 N N . GLN A 1 630 ? -17.406 41.688 9.57 1 33 630 GLN A N 1
ATOM 5078 C CA . GLN A 1 630 ? -18.172 42.719 10.297 1 33 630 GLN A CA 1
ATOM 5079 C C . GLN A 1 630 ? -19.359 43.188 9.477 1 33 630 GLN A C 1
ATOM 5081 O O . GLN A 1 630 ? -20.438 43.438 10.023 1 33 630 GLN A O 1
ATOM 5086 N N . LEU A 1 631 ? -19.234 43.25 8.25 1 32.69 631 LEU A N 1
ATOM 5087 C CA . LEU A 1 631 ? -20.359 43.562 7.367 1 32.69 631 LEU A CA 1
ATOM 5088 C C . LEU A 1 631 ? -21.328 42.375 7.281 1 32.69 631 LEU A C 1
ATOM 5090 O O . LEU A 1 631 ? -22.547 42.594 7.242 1 32.69 631 LEU A O 1
ATOM 5094 N N . ALA A 1 632 ? -20.812 41.125 7.445 1 31.83 632 ALA A N 1
ATOM 5095 C CA . ALA A 1 632 ? -21.719 40 7.457 1 31.83 632 ALA A CA 1
ATOM 5096 C C . ALA A 1 632 ? -22.438 39.875 8.797 1 31.83 632 ALA A C 1
ATOM 5098 O O . ALA A 1 632 ? -23.625 39.531 8.844 1 31.83 632 ALA A O 1
ATOM 5099 N N . ILE A 1 633 ? -21.859 40 9.961 1 30.98 633 ILE A N 1
ATOM 5100 C CA . ILE A 1 633 ? -22.484 39.875 11.273 1 30.98 633 ILE A CA 1
ATOM 5101 C C . ILE A 1 633 ? -23.516 41 11.445 1 30.98 633 ILE A C 1
ATOM 5103 O O . ILE A 1 633 ? -24.578 40.781 12.016 1 30.98 633 ILE A O 1
ATOM 5107 N N . SER A 1 634 ? -23.266 42.156 11.07 1 29.27 634 SER A N 1
ATOM 5108 C CA . SER A 1 634 ? -24.234 43.188 11.422 1 29.27 634 SER A CA 1
ATOM 5109 C C . SER A 1 634 ? -25.609 42.875 10.852 1 29.27 634 SER A C 1
ATOM 5111 O O . SER A 1 634 ? -26.625 43.062 11.516 1 29.27 634 SER A O 1
ATOM 5113 N N . GLU A 1 635 ? -25.703 42.469 9.617 1 30.39 635 GLU A N 1
ATOM 5114 C CA . GLU A 1 635 ? -27.078 42.312 9.148 1 30.39 635 GLU A CA 1
ATOM 5115 C C . GLU A 1 635 ? -27.719 41.031 9.68 1 30.39 635 GLU A C 1
ATOM 5117 O O . GLU A 1 635 ? -28.906 41 10.008 1 30.39 635 GLU A O 1
ATOM 5122 N N . ALA A 1 636 ? -26.922 39.906 9.75 1 30.98 636 ALA A N 1
ATOM 5123 C CA . ALA A 1 636 ? -27.625 38.688 10.125 1 30.98 636 ALA A CA 1
ATOM 5124 C C . ALA A 1 636 ? -28.016 38.719 11.602 1 30.98 636 ALA A C 1
ATOM 5126 O O . ALA A 1 636 ? -28.938 38 12.016 1 30.98 636 ALA A O 1
ATOM 5127 N N . LEU A 1 637 ? -27.266 39.312 12.469 1 27.88 637 LEU A N 1
ATOM 5128 C CA . LEU A 1 637 ? -27.75 39.344 13.844 1 27.88 637 LEU A CA 1
ATOM 5129 C C . LEU A 1 637 ? -29.078 40.094 13.938 1 27.88 637 LEU A C 1
ATOM 5131 O O . LEU A 1 637 ? -29.656 40.188 15.023 1 27.88 637 LEU A O 1
ATOM 5135 N N . GLN A 1 638 ? -29.406 40.875 12.945 1 25.53 638 GLN A N 1
ATOM 5136 C CA . GLN A 1 638 ? -30.75 41.375 13.203 1 25.53 638 GLN A CA 1
ATOM 5137 C C . GLN A 1 638 ? -31.797 40.312 12.969 1 25.53 638 GLN A C 1
ATOM 5139 O O . GLN A 1 638 ? -31.625 39.438 12.094 1 25.53 638 GLN A O 1
ATOM 5144 N N . GLY A 1 639 ? -32.656 39.844 13.859 1 27.25 639 GLY A N 1
ATOM 5145 C CA . GLY A 1 639 ? -33.812 39 14.156 1 27.25 639 GLY A CA 1
ATOM 5146 C C . GLY A 1 639 ? -34.719 38.781 12.953 1 27.25 639 GLY A C 1
ATOM 5147 O O . GLY A 1 639 ? -35.875 38.375 13.109 1 27.25 639 GLY A O 1
ATOM 5148 N N . GLY A 1 640 ? -34.312 38.875 11.641 1 27.62 640 GLY A N 1
ATOM 5149 C CA . GLY A 1 640 ? -35.531 38.594 10.891 1 27.62 640 GLY A CA 1
ATOM 5150 C C . GLY A 1 640 ? -36.062 37.188 11.172 1 27.62 640 GLY A C 1
ATOM 5151 O O . GLY A 1 640 ? -35.375 36.344 11.711 1 27.62 640 GLY A O 1
ATOM 5152 N N . GLU A 1 641 ? -37.438 36.969 11.227 1 26.7 641 GLU A N 1
ATOM 5153 C CA . GLU A 1 641 ? -38.25 35.75 11.383 1 26.7 641 GLU A CA 1
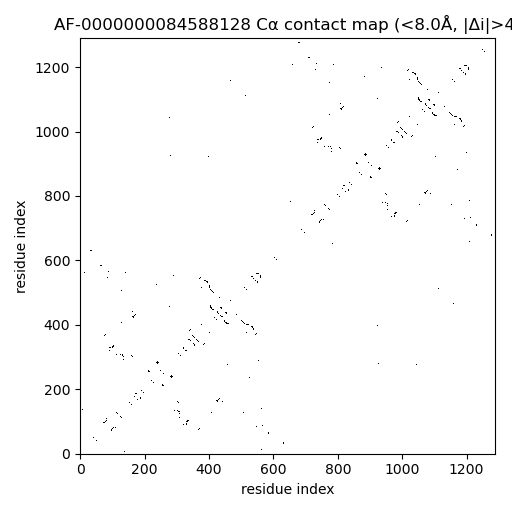ATOM 5154 C C . GLU A 1 641 ? -37.719 34.594 10.555 1 26.7 641 GLU A C 1
ATOM 5156 O O . GLU A 1 641 ? -37.156 34.812 9.469 1 26.7 641 GLU A O 1
ATOM 5161 N N . ARG A 1 642 ? -37.438 33.375 11.039 1 26.28 642 ARG A N 1
ATOM 5162 C CA . ARG A 1 642 ? -37.281 32.031 10.555 1 26.28 642 ARG A CA 1
ATOM 5163 C C . ARG A 1 642 ? -38.125 31.797 9.297 1 26.28 642 ARG A C 1
ATOM 5165 O O . ARG A 1 642 ? -39.281 31.375 9.391 1 26.28 642 ARG A O 1
ATOM 5172 N N . LYS A 1 643 ? -38.312 32.75 8.359 1 23.64 643 LYS A N 1
ATOM 5173 C CA . LYS A 1 643 ? -39.156 32.188 7.309 1 23.64 643 LYS A CA 1
ATOM 5174 C C . LYS A 1 643 ? -38.531 30.953 6.695 1 23.64 643 LYS A C 1
ATOM 5176 O O . LYS A 1 643 ? -37.312 30.766 6.781 1 23.64 643 LYS A O 1
ATOM 5181 N N . GLU A 1 644 ? -39.438 29.938 5.875 1 20.61 644 GLU A N 1
ATOM 5182 C CA . GLU A 1 644 ? -39.531 28.656 5.168 1 20.61 644 GLU A CA 1
ATOM 5183 C C . GLU A 1 644 ? -38.406 28.5 4.16 1 20.61 644 GLU A C 1
ATOM 5185 O O . GLU A 1 644 ? -38.219 27.422 3.598 1 20.61 644 GLU A O 1
ATOM 5190 N N . ILE A 1 645 ? -37.406 29.25 4.121 1 18.34 645 ILE A N 1
ATOM 5191 C CA . ILE A 1 645 ? -36.688 28.625 3.031 1 18.34 645 ILE A CA 1
ATOM 5192 C C . ILE A 1 645 ? -35.969 27.359 3.541 1 18.34 645 ILE A C 1
ATOM 5194 O O . ILE A 1 645 ? -35.312 27.391 4.574 1 18.34 645 ILE A O 1
ATOM 5198 N N . MET B 1 1 ? -33.688 -29.219 -25.719 1 21.5 1 MET B N 1
ATOM 5199 C CA . MET B 1 1 ? -32.969 -28.109 -25.094 1 21.5 1 MET B CA 1
ATOM 5200 C C . MET B 1 1 ? -31.453 -28.375 -25.125 1 21.5 1 MET B C 1
ATOM 5202 O O . MET B 1 1 ? -30.984 -29.359 -24.547 1 21.5 1 MET B O 1
ATOM 5206 N N . SER B 1 2 ? -30.812 -27.984 -26.234 1 20.55 2 SER B N 1
ATOM 5207 C CA . SER B 1 2 ? -29.469 -28.297 -26.719 1 20.55 2 SER B CA 1
ATOM 5208 C C . SER B 1 2 ? -28.406 -27.844 -25.734 1 20.55 2 SER B C 1
ATOM 5210 O O . SER B 1 2 ? -28.484 -26.75 -25.188 1 20.55 2 SER B O 1
ATOM 5212 N N . SER B 1 3 ? -27.891 -28.734 -24.984 1 22.06 3 SER B N 1
ATOM 5213 C CA . SER B 1 3 ? -26.891 -28.625 -23.922 1 22.06 3 SER B CA 1
ATOM 5214 C C . SER B 1 3 ? -25.719 -27.75 -24.375 1 22.06 3 SER B C 1
ATOM 5216 O O . SER B 1 3 ? -25.031 -28.078 -25.328 1 22.06 3 SER B O 1
ATOM 5218 N N . LYS B 1 4 ? -26.016 -26.406 -24.344 1 33.34 4 LYS B N 1
ATOM 5219 C CA . LYS B 1 4 ? -24.969 -25.422 -24.641 1 33.34 4 LYS B CA 1
ATOM 5220 C C . LYS B 1 4 ? -23.625 -25.891 -24.125 1 33.34 4 LYS B C 1
ATOM 5222 O O . LYS B 1 4 ? -23.438 -26.047 -22.906 1 33.34 4 LYS B O 1
ATOM 5227 N N . GLU B 1 5 ? -23.031 -26.703 -24.859 1 26.19 5 GLU B N 1
ATOM 5228 C CA . GLU B 1 5 ? -21.688 -27.219 -24.625 1 26.19 5 GLU B CA 1
ATOM 5229 C C . GLU B 1 5 ? -20.734 -26.125 -24.156 1 26.19 5 GLU B C 1
ATOM 5231 O O . GLU B 1 5 ? -20.641 -25.078 -24.797 1 26.19 5 GLU B O 1
ATOM 5236 N N . PHE B 1 6 ? -20.547 -25.938 -22.891 1 27.36 6 PHE B N 1
ATOM 5237 C CA . PHE B 1 6 ? -19.578 -25.094 -22.219 1 27.36 6 PHE B CA 1
ATOM 5238 C C . PHE B 1 6 ? -18.203 -25.219 -22.891 1 27.36 6 PHE B C 1
ATOM 5240 O O . PHE B 1 6 ? -17.578 -26.266 -22.844 1 27.36 6 PHE B O 1
ATOM 5247 N N . LYS B 1 7 ? -18.094 -24.625 -24 1 33.31 7 LYS B N 1
ATOM 5248 C CA . LYS B 1 7 ? -16.797 -24.5 -24.625 1 33.31 7 LYS B CA 1
ATOM 5249 C C . LYS B 1 7 ? -15.727 -24.078 -23.625 1 33.31 7 LYS B C 1
ATOM 5251 O O . LYS B 1 7 ? -15.906 -23.078 -22.906 1 33.31 7 LYS B O 1
ATOM 5256 N N . ASP B 1 8 ? -15.016 -24.969 -23.156 1 29.22 8 ASP B N 1
ATOM 5257 C CA . ASP B 1 8 ? -13.969 -24.844 -22.156 1 29.22 8 ASP B CA 1
ATOM 5258 C C . ASP B 1 8 ? -13.039 -23.672 -22.484 1 29.22 8 ASP B C 1
ATOM 5260 O O . ASP B 1 8 ? -12.25 -23.734 -23.422 1 29.22 8 ASP B O 1
ATOM 5264 N N . VAL B 1 9 ? -13.469 -22.5 -22.375 1 31.33 9 VAL B N 1
ATOM 5265 C CA . VAL B 1 9 ? -12.781 -21.203 -22.484 1 31.33 9 VAL B CA 1
ATOM 5266 C C . VAL B 1 9 ? -11.43 -21.281 -21.766 1 31.33 9 VAL B C 1
ATOM 5268 O O . VAL B 1 9 ? -10.523 -20.516 -22.078 1 31.33 9 VAL B O 1
ATOM 5271 N N . SER B 1 10 ? -11.539 -22.156 -20.812 1 32.66 10 SER B N 1
ATOM 5272 C CA . SER B 1 10 ? -10.305 -22.25 -20.031 1 32.66 10 SER B CA 1
ATOM 5273 C C . SER B 1 10 ? -9.141 -22.703 -20.906 1 32.66 10 SER B C 1
ATOM 5275 O O . SER B 1 10 ? -8.023 -22.203 -20.766 1 32.66 10 SER B O 1
ATOM 5277 N N . PHE B 1 11 ? -9.477 -23.625 -21.938 1 30.86 11 PHE B N 1
ATOM 5278 C CA . PHE B 1 11 ? -8.477 -24.172 -22.844 1 30.86 11 PHE B CA 1
ATOM 5279 C C . PHE B 1 11 ? -7.961 -23.078 -23.781 1 30.86 11 PHE B C 1
ATOM 5281 O O . PHE B 1 11 ? -6.758 -22.969 -24.016 1 30.86 11 PHE B O 1
ATOM 5288 N N . ASP B 1 12 ? -8.852 -22.266 -24.141 1 33.41 12 ASP B N 1
ATOM 5289 C CA . ASP B 1 12 ? -8.477 -21.188 -25.047 1 33.41 12 ASP B CA 1
ATOM 5290 C C . ASP B 1 12 ? -7.578 -20.172 -24.344 1 33.41 12 ASP B C 1
ATOM 5292 O O . ASP B 1 12 ? -6.641 -19.641 -24.953 1 33.41 12 ASP B O 1
ATOM 5296 N N . VAL B 1 13 ? -7.824 -20.078 -23.172 1 33.06 13 VAL B N 1
ATOM 5297 C CA . VAL B 1 13 ? -6.988 -19.141 -22.438 1 33.06 13 VAL B CA 1
ATOM 5298 C C . VAL B 1 13 ? -5.613 -19.766 -22.188 1 33.06 13 VAL B C 1
ATOM 5300 O O . VAL B 1 13 ? -4.59 -19.094 -22.359 1 33.06 13 VAL B O 1
ATOM 5303 N N . MET B 1 14 ? -5.633 -21.109 -21.891 1 34.91 14 MET B N 1
ATOM 5304 C CA . MET B 1 14 ? -4.348 -21.781 -21.766 1 34.91 14 MET B CA 1
ATOM 5305 C C . MET B 1 14 ? -3.613 -21.812 -23.094 1 34.91 14 MET B C 1
ATOM 5307 O O . MET B 1 14 ? -2.4 -21.594 -23.156 1 34.91 14 MET B O 1
ATOM 5311 N N . LEU B 1 15 ? -4.406 -21.984 -24.219 1 35.16 15 LEU B N 1
ATOM 5312 C CA . LEU B 1 15 ? -3.836 -21.906 -25.547 1 35.16 15 LEU B CA 1
ATOM 5313 C C . LEU B 1 15 ? -3.299 -20.516 -25.844 1 35.16 15 LEU B C 1
ATOM 5315 O O . LEU B 1 15 ? -2.209 -20.375 -26.406 1 35.16 15 LEU B O 1
ATOM 5319 N N . LEU B 1 16 ? -4.027 -19.609 -25.438 1 37.19 16 LEU B N 1
ATOM 5320 C CA . LEU B 1 16 ? -3.594 -18.234 -25.641 1 37.19 16 LEU B CA 1
ATOM 5321 C C . LEU B 1 16 ? -2.365 -17.922 -24.781 1 37.19 16 LEU B C 1
ATOM 5323 O O . LEU B 1 16 ? -1.417 -17.297 -25.266 1 37.19 16 LEU B O 1
ATOM 5327 N N . HIS B 1 17 ? -2.412 -18.406 -23.609 1 35.59 17 HIS B N 1
ATOM 5328 C CA . HIS B 1 17 ? -1.24 -18.188 -22.766 1 35.59 17 HIS B CA 1
ATOM 5329 C C . HIS B 1 17 ? -0.039 -18.984 -23.281 1 35.59 17 HIS B C 1
ATOM 5331 O O . HIS B 1 17 ? 1.073 -18.453 -23.344 1 35.59 17 HIS B O 1
ATOM 5337 N N . THR B 1 18 ? -0.355 -20.219 -23.641 1 36.69 18 THR B N 1
ATOM 5338 C CA . THR B 1 18 ? 0.712 -21.031 -24.203 1 36.69 18 THR B CA 1
ATOM 5339 C C . THR B 1 18 ? 1.178 -20.469 -25.547 1 36.69 18 THR B C 1
ATOM 5341 O O . THR B 1 18 ? 2.379 -20.391 -25.812 1 36.69 18 THR B O 1
ATOM 5344 N N . GLU B 1 19 ? 0.267 -20.016 -26.344 1 38.53 19 GLU B N 1
ATOM 5345 C CA . GLU B 1 19 ? 0.65 -19.359 -27.578 1 38.53 19 GLU B CA 1
ATOM 5346 C C . GLU B 1 19 ? 1.377 -18.047 -27.297 1 38.53 19 GLU B C 1
ATOM 5348 O O . GLU B 1 19 ? 2.369 -17.719 -27.953 1 38.53 19 GLU B O 1
ATOM 5353 N N . GLN B 1 20 ? 0.91 -17.344 -26.391 1 37.75 20 GLN B N 1
ATOM 5354 C CA . GLN B 1 20 ? 1.592 -16.125 -25.984 1 37.75 20 GLN B CA 1
ATOM 5355 C C . GLN B 1 20 ? 2.938 -16.438 -25.328 1 37.75 20 GLN B C 1
ATOM 5357 O O . GLN B 1 20 ? 3.932 -15.758 -25.594 1 37.75 20 GLN B O 1
ATOM 5362 N N . ILE B 1 21 ? 2.932 -17.406 -24.438 1 36.28 21 ILE B N 1
ATOM 5363 C CA . ILE B 1 21 ? 4.211 -17.875 -23.922 1 36.28 21 ILE B CA 1
ATOM 5364 C C . ILE B 1 21 ? 5.086 -18.359 -25.078 1 36.28 21 ILE B C 1
ATOM 5366 O O . ILE B 1 21 ? 6.266 -18.016 -25.156 1 36.28 21 ILE B O 1
ATOM 5370 N N . ILE B 1 22 ? 4.422 -19.062 -25.953 1 35.94 22 ILE B N 1
ATOM 5371 C CA . ILE B 1 22 ? 5.172 -19.562 -27.094 1 35.94 22 ILE B CA 1
ATOM 5372 C C . ILE B 1 22 ? 5.539 -18.391 -28.016 1 35.94 22 ILE B C 1
ATOM 5374 O O . ILE B 1 22 ? 6.668 -18.312 -28.5 1 35.94 22 ILE B O 1
ATOM 5378 N N . LYS B 1 23 ? 4.672 -17.484 -28.188 1 37.88 23 LYS B N 1
ATOM 5379 C CA . LYS B 1 23 ? 4.984 -16.281 -28.953 1 37.88 23 LYS B CA 1
ATOM 5380 C C . LYS B 1 23 ? 6 -15.406 -28.234 1 37.88 23 LYS B C 1
ATOM 5382 O O . LYS B 1 23 ? 6.941 -14.898 -28.844 1 37.88 23 LYS B O 1
ATOM 5387 N N . ASN B 1 24 ? 5.719 -15.047 -26.969 1 34.5 24 ASN B N 1
ATOM 5388 C CA . ASN B 1 24 ? 6.695 -14.281 -26.203 1 34.5 24 ASN B CA 1
ATOM 5389 C C . ASN B 1 24 ? 7.945 -15.109 -25.906 1 34.5 24 ASN B C 1
ATOM 5391 O O . ASN B 1 24 ? 9.039 -14.555 -25.75 1 34.5 24 ASN B O 1
ATOM 5395 N N . TYR B 1 25 ? 7.762 -16.344 -25.5 1 32.91 25 TYR B N 1
ATOM 5396 C CA . TYR B 1 25 ? 8.922 -17.234 -25.516 1 32.91 25 TYR B CA 1
ATOM 5397 C C . TYR B 1 25 ? 9.656 -17.125 -26.859 1 32.91 25 TYR B C 1
ATOM 5399 O O . TYR B 1 25 ? 10.891 -17.094 -26.891 1 32.91 25 TYR B O 1
ATOM 5407 N N . HIS B 1 26 ? 8.984 -17.016 -27.922 1 32.72 26 HIS B N 1
ATOM 5408 C CA . HIS B 1 26 ? 9.648 -16.828 -29.203 1 32.72 26 HIS B CA 1
ATOM 5409 C C . HIS B 1 26 ? 10.336 -15.477 -29.281 1 32.72 26 HIS B C 1
ATOM 5411 O O . HIS B 1 26 ? 11.359 -15.336 -29.953 1 32.72 26 HIS B O 1
ATOM 5417 N N . LYS B 1 27 ? 9.758 -14.453 -28.766 1 33.88 27 LYS B N 1
ATOM 5418 C CA . LYS B 1 27 ? 10.445 -13.164 -28.859 1 33.88 27 LYS B CA 1
ATOM 5419 C C . LYS B 1 27 ? 11.664 -13.125 -27.938 1 33.88 27 LYS B C 1
ATOM 5421 O O . LYS B 1 27 ? 12.664 -12.469 -28.234 1 33.88 27 LYS B O 1
ATOM 5426 N N . GLY B 1 28 ? 11.531 -13.477 -26.609 1 29.88 28 GLY B N 1
ATOM 5427 C CA . GLY B 1 28 ? 12.664 -13.43 -25.703 1 29.88 28 GLY B CA 1
ATOM 5428 C C . GLY B 1 28 ? 13.43 -14.742 -25.641 1 29.88 28 GLY B C 1
ATOM 5429 O O . GLY B 1 28 ? 14.328 -14.898 -24.812 1 29.88 28 GLY B O 1
ATOM 5430 N N . PHE B 1 29 ? 12.805 -15.781 -25.672 1 28.86 29 PHE B N 1
ATOM 5431 C CA . PHE B 1 29 ? 13.656 -16.938 -25.438 1 28.86 29 PHE B CA 1
ATOM 5432 C C . PHE B 1 29 ? 14.875 -16.906 -26.344 1 28.86 29 PHE B C 1
ATOM 5434 O O . PHE B 1 29 ? 14.828 -16.344 -27.438 1 28.86 29 PHE B O 1
ATOM 5441 N N . ASP B 1 30 ? 16.016 -17.547 -25.844 1 29.19 30 ASP B N 1
ATOM 5442 C CA . ASP B 1 30 ? 17.422 -17.609 -26.25 1 29.19 30 ASP B CA 1
ATOM 5443 C C . ASP B 1 30 ? 17.547 -17.859 -27.75 1 29.19 30 ASP B C 1
ATOM 5445 O O . ASP B 1 30 ? 16.609 -18.375 -28.375 1 29.19 30 ASP B O 1
ATOM 5449 N N . SER B 1 31 ? 18.656 -17.297 -28.312 1 28.12 31 SER B N 1
ATOM 5450 C CA . SER B 1 31 ? 19.375 -17.562 -29.547 1 28.12 31 SER B CA 1
ATOM 5451 C C . SER B 1 31 ? 19.234 -19.016 -29.969 1 28.12 31 SER B C 1
ATOM 5453 O O . SER B 1 31 ? 19.547 -19.375 -31.109 1 28.12 31 SER B O 1
ATOM 5455 N N . VAL B 1 32 ? 19.016 -19.891 -29.047 1 27.03 32 VAL B N 1
ATOM 5456 C CA . VAL B 1 32 ? 19.016 -21.312 -29.391 1 27.03 32 VAL B CA 1
ATOM 5457 C C . VAL B 1 32 ? 17.781 -21.656 -30.219 1 27.03 32 VAL B C 1
ATOM 5459 O O . VAL B 1 32 ? 17.859 -22.375 -31.203 1 27.03 32 VAL B O 1
ATOM 5462 N N . LEU B 1 33 ? 16.609 -21.016 -29.859 1 30.58 33 LEU B N 1
ATOM 5463 C CA . LEU B 1 33 ? 15.484 -21.359 -30.719 1 30.58 33 LEU B CA 1
ATOM 5464 C C . LEU B 1 33 ? 15.508 -20.531 -32 1 30.58 33 LEU B C 1
ATOM 5466 O O . LEU B 1 33 ? 14.922 -20.922 -33 1 30.58 33 LEU B O 1
ATOM 5470 N N . ARG B 1 34 ? 15.922 -19.312 -32.031 1 30.47 34 ARG B N 1
ATOM 5471 C CA . ARG B 1 34 ? 16.078 -18.609 -33.312 1 30.47 34 ARG B CA 1
ATOM 5472 C C . ARG B 1 34 ? 16.953 -19.422 -34.281 1 30.47 34 ARG B C 1
ATOM 5474 O O . ARG B 1 34 ? 16.766 -19.359 -35.5 1 30.47 34 ARG B O 1
ATOM 5481 N N . GLN B 1 35 ? 18.031 -19.953 -33.75 1 28.19 35 GLN B N 1
ATOM 5482 C CA . GLN B 1 35 ? 18.875 -20.75 -34.625 1 28.19 35 GLN B CA 1
ATOM 5483 C C . GLN B 1 35 ? 18.172 -22.031 -35.062 1 28.19 35 GLN B C 1
ATOM 5485 O O . GLN B 1 35 ? 18.5 -22.609 -36.094 1 28.19 35 GLN B O 1
ATOM 5490 N N . ALA B 1 36 ? 17.172 -22.406 -34.219 1 28.08 36 ALA B N 1
ATOM 5491 C CA . ALA B 1 36 ? 16.391 -23.531 -34.719 1 28.08 36 ALA B CA 1
ATOM 5492 C C . ALA B 1 36 ? 15.477 -23.125 -35.875 1 28.08 36 ALA B C 1
ATOM 5494 O O . ALA B 1 36 ? 15.188 -23.922 -36.781 1 28.08 36 ALA B O 1
ATOM 5495 N N . ASP B 1 37 ? 14.969 -21.906 -35.938 1 29.39 37 ASP B N 1
ATOM 5496 C CA . ASP B 1 37 ? 14.172 -21.469 -37.062 1 29.39 37 ASP B CA 1
ATOM 5497 C C . ASP B 1 37 ? 14.992 -21.5 -38.375 1 29.39 37 ASP B C 1
ATOM 5499 O O . ASP B 1 37 ? 14.438 -21.641 -39.469 1 29.39 37 ASP B O 1
ATOM 5503 N N . LYS B 1 38 ? 16.172 -20.953 -38.344 1 30.91 38 LYS B N 1
ATOM 5504 C CA . LYS B 1 38 ? 16.859 -20.922 -39.625 1 30.91 38 LYS B CA 1
ATOM 5505 C C . LYS B 1 38 ? 17 -22.328 -40.219 1 30.91 38 LYS B C 1
ATOM 5507 O O . LYS B 1 38 ? 17.125 -22.484 -41.438 1 30.91 38 LYS B O 1
ATOM 5512 N N . THR B 1 39 ? 17.344 -23.266 -39.469 1 28.2 39 THR B N 1
ATOM 5513 C CA . THR B 1 39 ? 17.562 -24.516 -40.188 1 28.2 39 THR B CA 1
ATOM 5514 C C . THR B 1 39 ? 16.234 -25.125 -40.625 1 28.2 39 THR B C 1
ATOM 5516 O O . THR B 1 39 ? 16.125 -25.641 -41.75 1 28.2 39 THR B O 1
ATOM 5519 N N . GLN B 1 40 ? 15.281 -25.547 -39.719 1 29.98 40 GLN B N 1
ATOM 5520 C CA . GLN B 1 40 ? 14.195 -26.297 -40.344 1 29.98 40 GLN B CA 1
ATOM 5521 C C . GLN B 1 40 ? 13.156 -25.344 -40.969 1 29.98 40 GLN B C 1
ATOM 5523 O O . GLN B 1 40 ? 12.82 -24.328 -40.344 1 29.98 40 GLN B O 1
ATOM 5528 N N . SER B 1 41 ? 12.977 -25.266 -42.281 1 29.84 41 SER B N 1
ATOM 5529 C CA . SER B 1 41 ? 11.969 -24.672 -43.156 1 29.84 41 SER B CA 1
ATOM 5530 C C . SER B 1 41 ? 10.562 -24.922 -42.625 1 29.84 41 SER B C 1
ATOM 5532 O O . SER B 1 41 ? 9.969 -25.969 -42.906 1 29.84 41 SER B O 1
ATOM 5534 N N . ILE B 1 42 ? 10.336 -24.859 -41.469 1 32.19 42 ILE B N 1
ATOM 5535 C CA . ILE B 1 42 ? 8.945 -24.938 -41.031 1 32.19 42 ILE B CA 1
ATOM 5536 C C . ILE B 1 42 ? 8.141 -23.828 -41.719 1 32.19 42 ILE B C 1
ATOM 5538 O O . ILE B 1 42 ? 8.461 -22.641 -41.594 1 32.19 42 ILE B O 1
ATOM 5542 N N . SER B 1 43 ? 7.668 -24.141 -43 1 34.38 43 SER B N 1
ATOM 5543 C CA . SER B 1 43 ? 6.746 -23.312 -43.781 1 34.38 43 SER B CA 1
ATOM 5544 C C . SER B 1 43 ? 5.309 -23.5 -43.281 1 34.38 43 SER B C 1
ATOM 5546 O O . SER B 1 43 ? 4.945 -24.562 -42.781 1 34.38 43 SER B O 1
ATOM 5548 N N . TYR B 1 44 ? 4.742 -22.562 -42.781 1 35.19 44 TYR B N 1
ATOM 5549 C CA . TYR B 1 44 ? 3.295 -22.547 -42.625 1 35.19 44 TYR B CA 1
ATOM 5550 C C . TYR B 1 44 ? 2.592 -22.375 -43.969 1 35.19 44 TYR B C 1
ATOM 5552 O O . TYR B 1 44 ? 3.102 -21.688 -44.844 1 35.19 44 TYR B O 1
ATOM 5560 N N . ASP B 1 45 ? 1.705 -23.328 -44.312 1 36.38 45 ASP B N 1
ATOM 5561 C CA . ASP B 1 45 ? 0.979 -23.109 -45.562 1 36.38 45 ASP B CA 1
ATOM 5562 C C . ASP B 1 45 ? 0.097 -21.859 -45.469 1 36.38 45 ASP B C 1
ATOM 5564 O O . ASP B 1 45 ? 0.113 -21.156 -44.438 1 36.38 45 ASP B O 1
ATOM 5568 N N . LYS B 1 46 ? -0.52 -21.531 -46.562 1 45.38 46 LYS B N 1
ATOM 5569 C CA . LYS B 1 46 ? -1.345 -20.344 -46.719 1 45.38 46 LYS B CA 1
ATOM 5570 C C . LYS B 1 46 ? -2.346 -20.203 -45.562 1 45.38 46 LYS B C 1
ATOM 5572 O O . LYS B 1 46 ? -2.836 -19.109 -45.312 1 45.38 46 LYS B O 1
ATOM 5577 N N . ASP B 1 47 ? -2.65 -21.359 -45.031 1 42.28 47 ASP B N 1
ATOM 5578 C CA . ASP B 1 47 ? -3.689 -21.344 -44 1 42.28 47 ASP B CA 1
ATOM 5579 C C . ASP B 1 47 ? -3.082 -21.438 -42.625 1 42.28 47 ASP B C 1
ATOM 5581 O O . ASP B 1 47 ? -3.777 -21.766 -41.656 1 42.28 47 ASP B O 1
ATOM 5585 N N . HIS B 1 48 ? -1.759 -21.125 -42.5 1 38.75 48 HIS B N 1
ATOM 5586 C CA . HIS B 1 48 ? -0.924 -20.906 -41.312 1 38.75 48 HIS B CA 1
ATOM 5587 C C . HIS B 1 48 ? -0.755 -22.188 -40.531 1 38.75 48 HIS B C 1
ATOM 5589 O O . HIS B 1 48 ? -0.618 -22.156 -39.312 1 38.75 48 HIS B O 1
ATOM 5595 N N . LYS B 1 49 ? -0.957 -23.359 -41.219 1 39.44 49 LYS B N 1
ATOM 5596 C CA . LYS B 1 49 ? -0.687 -24.703 -40.719 1 39.44 49 LYS B CA 1
ATOM 5597 C C . LYS B 1 49 ? 0.781 -25.078 -40.906 1 39.44 49 LYS B C 1
ATOM 5599 O O . LYS B 1 49 ? 1.396 -24.719 -41.906 1 39.44 49 LYS B O 1
ATOM 5604 N N . LEU B 1 50 ? 1.386 -25.641 -39.938 1 34.94 50 LEU B N 1
ATOM 5605 C CA . LEU B 1 50 ? 2.771 -26.094 -40 1 34.94 50 LEU B CA 1
ATOM 5606 C C . LEU B 1 50 ? 2.939 -27.203 -41.031 1 34.94 50 LEU B C 1
ATOM 5608 O O . LEU B 1 50 ? 2.234 -28.203 -40.969 1 34.94 50 LEU B O 1
ATOM 5612 N N . VAL B 1 51 ? 3.455 -27.031 -42.219 1 36.22 51 VAL B N 1
ATOM 5613 C CA . VAL B 1 51 ? 3.805 -28.031 -43.25 1 36.22 51 VAL B CA 1
ATOM 5614 C C . VAL B 1 51 ? 5.129 -28.688 -42.875 1 36.22 51 VAL B C 1
ATOM 5616 O O . VAL B 1 51 ? 6.141 -28.016 -42.688 1 36.22 51 VAL B O 1
ATOM 5619 N N . PHE B 1 52 ? 5.16 -29.781 -41.969 1 33.03 52 PHE B N 1
ATOM 5620 C CA . PHE B 1 52 ? 6.312 -30.625 -41.656 1 33.03 52 PHE B CA 1
ATOM 5621 C C . PHE B 1 52 ? 6.562 -31.656 -42.719 1 33.03 52 PHE B C 1
ATOM 5623 O O . PHE B 1 52 ? 5.621 -32.25 -43.25 1 33.03 52 PHE B O 1
ATOM 5630 N N . ASP B 1 53 ? 7.57 -31.562 -43.562 1 30.47 53 ASP B N 1
ATOM 5631 C CA . ASP B 1 53 ? 7.961 -32.656 -44.438 1 30.47 53 ASP B CA 1
ATOM 5632 C C . ASP B 1 53 ? 8.539 -33.844 -43.656 1 30.47 53 ASP B C 1
ATOM 5634 O O . ASP B 1 53 ? 9.602 -33.719 -43.062 1 30.47 53 ASP B O 1
ATOM 5638 N N . PRO B 1 54 ? 7.832 -34.875 -43.188 1 29.36 54 PRO B N 1
ATOM 5639 C CA . PRO B 1 54 ? 8.219 -36.062 -42.469 1 29.36 54 PRO B CA 1
ATOM 5640 C C . PRO B 1 54 ? 9.5 -36.688 -43.031 1 29.36 54 PRO B C 1
ATOM 5642 O O . PRO B 1 54 ? 10.156 -37.469 -42.312 1 29.36 54 PRO B O 1
ATOM 5645 N N . GLU B 1 55 ? 9.898 -36.625 -44.281 1 30.84 55 GLU B N 1
ATOM 5646 C CA . GLU B 1 55 ? 10.969 -37.438 -44.875 1 30.84 55 GLU B CA 1
ATOM 5647 C C . GLU B 1 55 ? 12.328 -37.062 -44.281 1 30.84 55 GLU B C 1
ATOM 5649 O O . GLU B 1 55 ? 13.258 -37.844 -44.312 1 30.84 55 GLU B O 1
ATOM 5654 N N . THR B 1 56 ? 12.547 -35.906 -43.969 1 31 56 THR B N 1
ATOM 5655 C CA . THR B 1 56 ? 13.914 -35.531 -43.625 1 31 56 THR B CA 1
ATOM 5656 C C . THR B 1 56 ? 14.242 -35.906 -42.188 1 31 56 THR B C 1
ATOM 5658 O O . THR B 1 56 ? 15.359 -35.719 -41.75 1 31 56 THR B O 1
ATOM 5661 N N . ILE B 1 57 ? 13.305 -36.156 -41.281 1 31.41 57 ILE B N 1
ATOM 5662 C CA . ILE B 1 57 ? 13.625 -36.75 -39.969 1 31.41 57 ILE B CA 1
ATOM 5663 C C . ILE B 1 57 ? 14.094 -38.188 -40.156 1 31.41 57 ILE B C 1
ATOM 5665 O O . ILE B 1 57 ? 13.938 -39 -39.281 1 31.41 57 ILE B O 1
ATOM 5669 N N . ALA B 1 58 ? 14.477 -38.594 -41.25 1 28.88 58 ALA B N 1
ATOM 5670 C CA . ALA B 1 58 ? 14.773 -40 -41.562 1 28.88 58 ALA B CA 1
ATOM 5671 C C . ALA B 1 58 ? 15.945 -40.5 -40.719 1 28.88 58 ALA B C 1
ATOM 5673 O O . ALA B 1 58 ? 16.109 -41.719 -40.531 1 28.88 58 ALA B O 1
ATOM 5674 N N . ASP B 1 59 ? 17.047 -39.75 -40.625 1 28.05 59 ASP B N 1
ATOM 5675 C CA . ASP B 1 59 ? 18.141 -40.531 -40.094 1 28.05 59 ASP B CA 1
ATOM 5676 C C . ASP B 1 59 ? 17.953 -40.812 -38.594 1 28.05 59 ASP B C 1
ATOM 5678 O O . ASP B 1 59 ? 18.031 -39.906 -37.781 1 28.05 59 ASP B O 1
ATOM 5682 N N . LYS B 1 60 ? 17.188 -41.812 -38.219 1 31.83 60 LYS B N 1
ATOM 5683 C CA . LYS B 1 60 ? 16.891 -42.406 -36.938 1 31.83 60 LYS B CA 1
ATOM 5684 C C . LYS B 1 60 ? 18.156 -42.656 -36.125 1 31.83 60 LYS B C 1
ATOM 5686 O O . LYS B 1 60 ? 19.047 -43.375 -36.594 1 31.83 60 LYS B O 1
ATOM 5691 N N . PRO B 1 61 ? 18.594 -41.688 -35.219 1 29.56 61 PRO B N 1
ATOM 5692 C CA . PRO B 1 61 ? 19.75 -42.156 -34.469 1 29.56 61 PRO B CA 1
ATOM 5693 C C . PRO B 1 61 ? 19.547 -43.594 -33.938 1 29.56 61 PRO B C 1
ATOM 5695 O O . PRO B 1 61 ? 18.406 -44.031 -33.75 1 29.56 61 PRO B O 1
ATOM 5698 N N . LYS B 1 62 ? 20.547 -44.406 -34.031 1 30.42 62 LYS B N 1
ATOM 5699 C CA . LYS B 1 62 ? 20.562 -45.75 -33.438 1 30.42 62 LYS B CA 1
ATOM 5700 C C . LYS B 1 62 ? 20.016 -45.719 -32 1 30.42 62 LYS B C 1
ATOM 5702 O O . LYS B 1 62 ? 20.453 -44.906 -31.188 1 30.42 62 LYS B O 1
ATOM 5707 N N . ILE B 1 63 ? 18.828 -46.188 -31.703 1 32.78 63 ILE B N 1
ATOM 5708 C CA . ILE B 1 63 ? 18.219 -46.406 -30.406 1 32.78 63 ILE B CA 1
ATOM 5709 C C . ILE B 1 63 ? 19.203 -47.156 -29.5 1 32.78 63 ILE B C 1
ATOM 5711 O O . ILE B 1 63 ? 19.594 -48.281 -29.766 1 32.78 63 ILE B O 1
ATOM 5715 N N . ILE B 1 64 ? 20.219 -46.531 -28.953 1 33.97 64 ILE B N 1
ATOM 5716 C CA . ILE B 1 64 ? 20.922 -47.219 -27.906 1 33.97 64 ILE B CA 1
ATOM 5717 C C . ILE B 1 64 ? 19.922 -47.719 -26.859 1 33.97 64 ILE B C 1
ATOM 5719 O O . ILE B 1 64 ? 19.016 -47 -26.469 1 33.97 64 ILE B O 1
ATOM 5723 N N . PRO B 1 65 ? 19.766 -48.969 -26.672 1 37.06 65 PRO B N 1
ATOM 5724 C CA . PRO B 1 65 ? 18.922 -49.469 -25.578 1 37.06 65 PRO B CA 1
ATOM 5725 C C . PRO B 1 65 ? 19.078 -48.688 -24.281 1 37.06 65 PRO B C 1
ATOM 5727 O O . PRO B 1 65 ? 20.172 -48.656 -23.719 1 37.06 65 PRO B O 1
ATOM 5730 N N . GLY B 1 66 ? 18.641 -47.438 -24.156 1 41.06 66 GLY B N 1
ATOM 5731 C CA . GLY B 1 66 ? 18.719 -46.594 -22.984 1 41.06 66 GLY B CA 1
ATOM 5732 C C . GLY B 1 66 ? 18 -47.188 -21.781 1 41.06 66 GLY B C 1
ATOM 5733 O O . GLY B 1 66 ? 17.281 -48.188 -21.906 1 41.06 66 GLY B O 1
ATOM 5734 N N . PRO B 1 67 ? 18.422 -46.812 -20.547 1 49.12 67 PRO B N 1
ATOM 5735 C CA . PRO B 1 67 ? 17.719 -47.219 -19.328 1 49.12 67 PRO B CA 1
ATOM 5736 C C . PRO B 1 67 ? 16.203 -47.156 -19.453 1 49.12 67 PRO B C 1
ATOM 5738 O O . PRO B 1 67 ? 15.695 -46.438 -20.344 1 49.12 67 PRO B O 1
ATOM 5741 N N . ASP B 1 68 ? 15.5 -48.094 -18.781 1 57.22 68 ASP B N 1
ATOM 5742 C CA . ASP B 1 68 ? 14.055 -48.156 -18.609 1 57.22 68 ASP B CA 1
ATOM 5743 C C . ASP B 1 68 ? 13.461 -46.781 -18.312 1 57.22 68 ASP B C 1
ATOM 5745 O O . ASP B 1 68 ? 13.969 -46.062 -17.469 1 57.22 68 ASP B O 1
ATOM 5749 N N . PRO B 1 69 ? 12.68 -46.25 -19.234 1 61.66 69 PRO B N 1
ATOM 5750 C CA . PRO B 1 69 ? 12 -44.969 -19.031 1 61.66 69 PRO B CA 1
ATOM 5751 C C . PRO B 1 69 ? 11.57 -44.75 -17.594 1 61.66 69 PRO B C 1
ATOM 5753 O O . PRO B 1 69 ? 11.633 -43.625 -17.094 1 61.66 69 PRO B O 1
ATOM 5756 N N . ILE B 1 70 ? 11.273 -45.781 -16.984 1 64.5 70 ILE B N 1
ATOM 5757 C CA . ILE B 1 70 ? 10.844 -45.688 -15.594 1 64.5 70 ILE B CA 1
ATOM 5758 C C . ILE B 1 70 ? 12.031 -45.312 -14.711 1 64.5 70 ILE B C 1
ATOM 5760 O O . ILE B 1 70 ? 11.891 -44.531 -13.789 1 64.5 70 ILE B O 1
ATOM 5764 N N . GLN B 1 71 ? 13.078 -45.844 -15.094 1 71.88 71 GLN B N 1
ATOM 5765 C CA . GLN B 1 71 ? 14.273 -45.562 -14.305 1 71.88 71 GLN B CA 1
ATOM 5766 C C . GLN B 1 71 ? 14.703 -44.125 -14.469 1 71.88 71 GLN B C 1
ATOM 5768 O O . GLN B 1 71 ? 15.172 -43.5 -13.516 1 71.88 71 GLN B O 1
ATOM 5773 N N . PHE B 1 72 ? 14.492 -43.594 -15.625 1 77.62 72 PHE B N 1
ATOM 5774 C CA . PHE B 1 72 ? 14.836 -42.188 -15.891 1 77.62 72 PHE B CA 1
ATOM 5775 C C . PHE B 1 72 ? 13.992 -41.25 -15.039 1 77.62 72 PHE B C 1
ATOM 5777 O O . PHE B 1 72 ? 14.516 -40.312 -14.422 1 77.62 72 PHE B O 1
ATOM 5784 N N . LEU B 1 73 ? 12.773 -41.469 -14.977 1 76.69 73 LEU B N 1
ATOM 5785 C CA . LEU B 1 73 ? 11.844 -40.594 -14.258 1 76.69 73 LEU B CA 1
ATOM 5786 C C . LEU B 1 73 ? 12.047 -40.719 -12.75 1 76.69 73 LEU B C 1
ATOM 5788 O O . LEU B 1 73 ? 11.945 -39.719 -12.031 1 76.69 73 LEU B O 1
ATOM 5792 N N . GLU B 1 74 ? 12.336 -41.875 -12.312 1 76.12 74 GLU B N 1
ATOM 5793 C CA . GLU B 1 74 ? 12.539 -42.094 -10.883 1 76.12 74 GLU B CA 1
ATOM 5794 C C . GLU B 1 74 ? 13.766 -41.375 -10.367 1 76.12 74 GLU B C 1
ATOM 5796 O O . GLU B 1 74 ? 13.875 -41.094 -9.18 1 76.12 74 GLU B O 1
ATOM 5801 N N . LYS B 1 75 ? 14.555 -41.031 -11.312 1 82.44 75 LYS B N 1
ATOM 5802 C CA . LYS B 1 75 ? 15.781 -40.344 -10.93 1 82.44 75 LYS B CA 1
ATOM 5803 C C . LYS B 1 75 ? 15.578 -38.844 -10.883 1 82.44 75 LYS B C 1
ATOM 5805 O O . LYS B 1 75 ? 16.438 -38.125 -10.367 1 82.44 75 LYS B O 1
ATOM 5810 N N . GLN B 1 76 ? 14.461 -38.469 -11.414 1 89.19 76 GLN B N 1
ATOM 5811 C CA . GLN B 1 76 ? 14.148 -37.031 -11.352 1 89.19 76 GLN B CA 1
ATOM 5812 C C . GLN B 1 76 ? 13.586 -36.656 -9.992 1 89.19 76 GLN B C 1
ATOM 5814 O O . GLN B 1 76 ? 12.844 -37.438 -9.383 1 89.19 76 GLN B O 1
ATOM 5819 N N . ARG B 1 77 ? 13.984 -35.531 -9.5 1 95.31 77 ARG B N 1
ATOM 5820 C CA . ARG B 1 77 ? 13.445 -35 -8.25 1 95.31 77 ARG B CA 1
ATOM 5821 C C . ARG B 1 77 ? 13.094 -33.5 -8.391 1 95.31 77 ARG B C 1
ATOM 5823 O O . ARG B 1 77 ? 13.875 -32.719 -8.953 1 95.31 77 ARG B O 1
ATOM 5830 N N . VAL B 1 78 ? 11.938 -33.188 -7.973 1 97.56 78 VAL B N 1
ATOM 5831 C CA . VAL B 1 78 ? 11.43 -31.812 -8.117 1 97.56 78 VAL B CA 1
ATOM 5832 C C . VAL B 1 78 ? 11.211 -31.203 -6.738 1 97.56 78 VAL B C 1
ATOM 5834 O O . VAL B 1 78 ? 10.633 -31.828 -5.852 1 97.56 78 VAL B O 1
ATOM 5837 N N . ALA B 1 79 ? 11.727 -30 -6.523 1 98.75 79 ALA B N 1
ATOM 5838 C CA . ALA B 1 79 ? 11.383 -29.219 -5.336 1 98.75 79 ALA B CA 1
ATOM 5839 C C . ALA B 1 79 ? 10.281 -28.203 -5.648 1 98.75 79 ALA B C 1
ATOM 5841 O O . ALA B 1 79 ? 10.359 -27.469 -6.637 1 98.75 79 ALA B O 1
ATOM 5842 N N . VAL B 1 80 ? 9.25 -28.234 -4.879 1 98.88 80 VAL B N 1
ATOM 5843 C CA . VAL B 1 80 ? 8.18 -27.234 -4.961 1 98.88 80 VAL B CA 1
ATOM 5844 C C . VAL B 1 80 ? 8.219 -26.328 -3.73 1 98.88 80 VAL B C 1
ATOM 5846 O O . VAL B 1 80 ? 8.117 -26.812 -2.598 1 98.88 80 VAL B O 1
ATOM 5849 N N . ILE B 1 81 ? 8.406 -25.031 -3.973 1 98.81 81 ILE B N 1
ATOM 5850 C CA . ILE B 1 81 ? 8.477 -24.078 -2.873 1 98.81 81 ILE B CA 1
ATOM 5851 C C . ILE B 1 81 ? 7.117 -23.406 -2.691 1 98.81 81 ILE B C 1
ATOM 5853 O O . ILE B 1 81 ? 6.727 -22.562 -3.5 1 98.81 81 ILE B O 1
ATOM 5857 N N . GLY B 1 82 ? 6.422 -23.719 -1.6 1 98.56 82 GLY B N 1
ATOM 5858 C CA . GLY B 1 82 ? 5.074 -23.25 -1.308 1 98.56 82 GLY B CA 1
ATOM 5859 C C . GLY B 1 82 ? 4.062 -24.375 -1.229 1 98.56 82 GLY B C 1
ATOM 5860 O O . GLY B 1 82 ? 3.965 -25.203 -2.146 1 98.56 82 GLY B O 1
ATOM 5861 N N . GLY B 1 83 ? 3.371 -24.422 -0.193 1 98.62 83 GLY B N 1
ATOM 5862 C CA . GLY B 1 83 ? 2.387 -25.469 0.036 1 98.62 83 GLY B CA 1
ATOM 5863 C C . GLY B 1 83 ? 0.957 -24.984 -0.135 1 98.62 83 GLY B C 1
ATOM 5864 O O . GLY B 1 83 ? 0.064 -25.406 0.605 1 98.62 83 GLY B O 1
ATOM 5865 N N . GLY B 1 84 ? 0.716 -24.062 -1.045 1 98.25 84 GLY B N 1
ATOM 5866 C CA . GLY B 1 84 ? -0.629 -23.672 -1.438 1 98.25 84 GLY B CA 1
ATOM 5867 C C . GLY B 1 84 ? -1.217 -24.562 -2.516 1 98.25 84 GLY B C 1
ATOM 5868 O O . GLY B 1 84 ? -0.683 -25.641 -2.801 1 98.25 84 GLY B O 1
ATOM 5869 N N . VAL B 1 85 ? -2.254 -24.078 -3.162 1 98.5 85 VAL B N 1
ATOM 5870 C CA . VAL B 1 85 ? -2.969 -24.859 -4.16 1 98.5 85 VAL B CA 1
ATOM 5871 C C . VAL B 1 85 ? -2.033 -25.203 -5.32 1 98.5 85 VAL B C 1
ATOM 5873 O O . VAL B 1 85 ? -1.973 -26.359 -5.762 1 98.5 85 VAL B O 1
ATOM 5876 N N . SER B 1 86 ? -1.333 -24.203 -5.809 1 98.38 86 SER B N 1
ATOM 5877 C CA . SER B 1 86 ? -0.439 -24.438 -6.941 1 98.38 86 SER B CA 1
ATOM 5878 C C . SER B 1 86 ? 0.622 -25.484 -6.602 1 98.38 86 SER B C 1
ATOM 5880 O O . SER B 1 86 ? 0.86 -26.406 -7.379 1 98.38 86 SER B O 1
ATOM 5882 N N . GLY B 1 87 ? 1.227 -25.328 -5.461 1 98.75 87 GLY B N 1
ATOM 5883 C CA . GLY B 1 87 ? 2.289 -26.234 -5.07 1 98.75 87 GLY B CA 1
ATOM 5884 C C . GLY B 1 87 ? 1.805 -27.656 -4.855 1 98.75 87 GLY B C 1
ATOM 5885 O O . GLY B 1 87 ? 2.42 -28.609 -5.34 1 98.75 87 GLY B O 1
ATOM 5886 N N . LEU B 1 88 ? 0.728 -27.797 -4.188 1 98.69 88 LEU B N 1
ATOM 5887 C CA . LEU B 1 88 ? 0.194 -29.125 -3.902 1 98.69 88 LEU B CA 1
ATOM 5888 C C . LEU B 1 88 ? -0.294 -29.797 -5.18 1 98.69 88 LEU B C 1
ATOM 5890 O O . LEU B 1 88 ? -0.176 -31.016 -5.328 1 98.69 88 LEU B O 1
ATOM 5894 N N . LEU B 1 89 ? -0.865 -28.984 -6.066 1 97.5 89 LEU B N 1
ATOM 5895 C CA . LEU B 1 89 ? -1.335 -29.547 -7.324 1 97.5 89 LEU B CA 1
ATOM 5896 C C . LEU B 1 89 ? -0.163 -30.031 -8.18 1 97.5 89 LEU B C 1
ATOM 5898 O O . LEU B 1 89 ? -0.233 -31.094 -8.805 1 97.5 89 LEU B O 1
ATOM 5902 N N . ILE B 1 90 ? 0.91 -29.266 -8.227 1 97 90 ILE B N 1
ATOM 5903 C CA . ILE B 1 90 ? 2.117 -29.688 -8.93 1 97 90 ILE B CA 1
ATOM 5904 C C . ILE B 1 90 ? 2.635 -31 -8.328 1 97 90 ILE B C 1
ATOM 5906 O O . ILE B 1 90 ? 2.975 -31.938 -9.055 1 97 90 ILE B O 1
ATOM 5910 N N . ALA B 1 91 ? 2.641 -31.062 -7.008 1 98 91 ALA B N 1
ATOM 5911 C CA . ALA B 1 91 ? 3.098 -32.25 -6.312 1 98 91 ALA B CA 1
ATOM 5912 C C . ALA B 1 91 ? 2.209 -33.469 -6.648 1 98 91 ALA B C 1
ATOM 5914 O O . ALA B 1 91 ? 2.705 -34.562 -6.871 1 98 91 ALA B O 1
ATOM 5915 N N . MET B 1 92 ? 0.922 -33.312 -6.676 1 95.75 92 MET B N 1
ATOM 5916 C CA . MET B 1 92 ? -0.032 -34.375 -6.973 1 95.75 92 MET B CA 1
ATOM 5917 C C . MET B 1 92 ? 0.145 -34.875 -8.398 1 95.75 92 MET B C 1
ATOM 5919 O O . MET B 1 92 ? 0.027 -36.094 -8.648 1 95.75 92 MET B O 1
ATOM 5923 N N . ARG B 1 93 ? 0.451 -33.969 -9.281 1 91.62 93 ARG B N 1
ATOM 5924 C CA . ARG B 1 93 ? 0.558 -34.344 -10.688 1 91.62 93 ARG B CA 1
ATOM 5925 C C . ARG B 1 93 ? 1.914 -34.969 -10.984 1 91.62 93 ARG B C 1
ATOM 5927 O O . ARG B 1 93 ? 1.986 -36.062 -11.555 1 91.62 93 ARG B O 1
ATOM 5934 N N . LEU B 1 94 ? 2.957 -34.375 -10.562 1 92.25 94 LEU B N 1
ATOM 5935 C CA . LEU B 1 94 ? 4.301 -34.844 -10.867 1 92.25 94 LEU B CA 1
ATOM 5936 C C . LEU B 1 94 ? 4.664 -36.031 -9.969 1 92.25 94 LEU B C 1
ATOM 5938 O O . LEU B 1 94 ? 5.461 -36.875 -10.367 1 92.25 94 LEU B O 1
ATOM 5942 N N . GLY B 1 95 ? 4.062 -36.094 -8.781 1 92.81 95 GLY B N 1
ATOM 5943 C CA . GLY B 1 95 ? 4.336 -37.156 -7.844 1 92.81 95 GLY B CA 1
ATOM 5944 C C . GLY B 1 95 ? 3.904 -38.531 -8.352 1 92.81 95 GLY B C 1
ATOM 5945 O O . GLY B 1 95 ? 4.312 -39.562 -7.809 1 92.81 95 GLY B O 1
ATOM 5946 N N . ARG B 1 96 ? 3.186 -38.531 -9.367 1 85 96 ARG B N 1
ATOM 5947 C CA . ARG B 1 96 ? 2.777 -39.781 -9.984 1 85 96 ARG B CA 1
ATOM 5948 C C . ARG B 1 96 ? 3.947 -40.438 -10.711 1 85 96 ARG B C 1
ATOM 5950 O O . ARG B 1 96 ? 3.941 -41.656 -10.945 1 85 96 ARG B O 1
ATOM 5957 N N . PHE B 1 97 ? 5.031 -39.562 -10.945 1 83.12 97 PHE B N 1
ATOM 5958 C CA . PHE B 1 97 ? 6.047 -40.062 -11.852 1 83.12 97 PHE B CA 1
ATOM 5959 C C . PHE B 1 97 ? 7.441 -39.875 -11.273 1 83.12 97 PHE B C 1
ATOM 5961 O O . PHE B 1 97 ? 8.391 -40.562 -11.664 1 83.12 97 PHE B O 1
ATOM 5968 N N . CYS B 1 98 ? 7.578 -38.969 -10.453 1 89 98 CYS B N 1
ATOM 5969 C CA . CYS B 1 98 ? 8.898 -38.688 -9.906 1 89 98 CYS B CA 1
ATOM 5970 C C . CYS B 1 98 ? 8.805 -38.219 -8.453 1 89 98 CYS B C 1
ATOM 5972 O O . CYS B 1 98 ? 7.703 -38.094 -7.918 1 89 98 CYS B O 1
ATOM 5974 N N . LYS B 1 99 ? 9.938 -38.125 -7.789 1 95.25 99 LYS B N 1
ATOM 5975 C CA . LYS B 1 99 ? 9.977 -37.656 -6.406 1 95.25 99 LYS B CA 1
ATOM 5976 C C . LYS B 1 99 ? 9.75 -36.156 -6.32 1 95.25 99 LYS B C 1
ATOM 5978 O O . LYS B 1 99 ? 10.242 -35.375 -7.16 1 95.25 99 LYS B O 1
ATOM 5983 N N . VAL B 1 100 ? 8.922 -35.75 -5.379 1 97.94 100 VAL B N 1
ATOM 5984 C CA . VAL B 1 100 ? 8.625 -34.344 -5.207 1 97.94 100 VAL B CA 1
ATOM 5985 C C . VAL B 1 100 ? 8.734 -33.969 -3.73 1 97.94 100 VAL B C 1
ATOM 5987 O O . VAL B 1 100 ? 8.172 -34.656 -2.867 1 97.94 100 VAL B O 1
ATOM 5990 N N . ASP B 1 101 ? 9.492 -32.969 -3.42 1 98.5 101 ASP B N 1
ATOM 5991 C CA . ASP B 1 101 ? 9.531 -32.344 -2.096 1 98.5 101 ASP B CA 1
ATOM 5992 C C . ASP B 1 101 ? 8.82 -31 -2.09 1 98.5 101 ASP B C 1
ATOM 5994 O O . ASP B 1 101 ? 9.156 -30.109 -2.875 1 98.5 101 ASP B O 1
ATOM 5998 N N . VAL B 1 102 ? 7.82 -30.844 -1.227 1 98.69 102 VAL B N 1
ATOM 5999 C CA . VAL B 1 102 ? 7.133 -29.562 -1.057 1 98.69 102 VAL B CA 1
ATOM 6000 C C . VAL B 1 102 ? 7.633 -28.875 0.207 1 98.69 102 VAL B C 1
ATOM 6002 O O . VAL B 1 102 ? 7.57 -29.438 1.301 1 98.69 102 VAL B O 1
ATOM 6005 N N . TYR B 1 103 ? 8.141 -27.656 0.043 1 98.38 103 TYR B N 1
ATOM 6006 C CA . TYR B 1 103 ? 8.586 -26.859 1.184 1 98.38 103 TYR B CA 1
ATOM 6007 C C . TYR B 1 103 ? 7.586 -25.766 1.51 1 98.38 103 TYR B C 1
ATOM 6009 O O . TYR B 1 103 ? 7.211 -24.984 0.636 1 98.38 103 TYR B O 1
ATOM 6017 N N . GLU B 1 104 ? 7.129 -25.719 2.709 1 97.88 104 GLU B N 1
ATOM 6018 C CA . GLU B 1 104 ? 6.219 -24.688 3.211 1 97.88 104 GLU B CA 1
ATOM 6019 C C . GLU B 1 104 ? 6.797 -23.984 4.438 1 97.88 104 GLU B C 1
ATOM 6021 O O . GLU B 1 104 ? 7.277 -24.641 5.363 1 97.88 104 GLU B O 1
ATOM 6026 N N . ALA B 1 105 ? 6.746 -22.672 4.414 1 95.81 105 ALA B N 1
ATOM 6027 C CA . ALA B 1 105 ? 7.344 -21.875 5.473 1 95.81 105 ALA B CA 1
ATOM 6028 C C . ALA B 1 105 ? 6.543 -21.984 6.766 1 95.81 105 ALA B C 1
ATOM 6030 O O . ALA B 1 105 ? 7.113 -21.969 7.859 1 95.81 105 ALA B O 1
ATOM 6031 N N . SER B 1 106 ? 5.266 -22.109 6.652 1 94.25 106 SER B N 1
ATOM 6032 C CA . SER B 1 106 ? 4.379 -22.188 7.812 1 94.25 106 SER B CA 1
ATOM 6033 C C . SER B 1 106 ? 4.207 -23.625 8.281 1 94.25 106 SER B C 1
ATOM 6035 O O . SER B 1 106 ? 4.629 -24.562 7.598 1 94.25 106 SER B O 1
ATOM 6037 N N . ASP B 1 107 ? 3.574 -23.766 9.438 1 94.19 107 ASP B N 1
ATOM 6038 C CA . ASP B 1 107 ? 3.234 -25.094 9.93 1 94.19 107 ASP B CA 1
ATOM 6039 C C . ASP B 1 107 ? 1.896 -25.562 9.367 1 94.19 107 ASP B C 1
ATOM 6041 O O . ASP B 1 107 ? 1.479 -26.703 9.609 1 94.19 107 ASP B O 1
ATOM 6045 N N . ARG B 1 108 ? 1.325 -24.703 8.594 1 94.81 108 ARG B N 1
ATOM 6046 C CA . ARG B 1 108 ? 0.049 -25.016 7.953 1 94.81 108 ARG B CA 1
ATOM 6047 C C . ARG B 1 108 ? 0.167 -24.953 6.434 1 94.81 108 ARG B C 1
ATOM 6049 O O . ARG B 1 108 ? 0.855 -24.094 5.895 1 94.81 108 ARG B O 1
ATOM 6056 N N . LEU B 1 109 ? -0.505 -25.891 5.766 1 97.75 109 LEU B N 1
ATOM 6057 C CA . LEU B 1 109 ? -0.613 -25.828 4.312 1 97.75 109 LEU B CA 1
ATOM 6058 C C . LEU B 1 109 ? -1.788 -24.953 3.895 1 97.75 109 LEU B C 1
ATOM 6060 O O . LEU B 1 109 ? -2.672 -24.672 4.703 1 97.75 109 LEU B O 1
ATOM 6064 N N . GLY B 1 110 ? -1.729 -24.516 2.676 1 97.38 110 GLY B N 1
ATOM 6065 C CA . GLY B 1 110 ? -2.936 -23.953 2.088 1 97.38 110 GLY B CA 1
ATOM 6066 C C . GLY B 1 110 ? -2.783 -22.5 1.695 1 97.38 110 GLY B C 1
ATOM 6067 O O . GLY B 1 110 ? -3.572 -21.984 0.903 1 97.38 110 GLY B O 1
ATOM 6068 N N . GLY B 1 111 ? -1.698 -21.812 2.223 1 96 111 GLY B N 1
ATOM 6069 C CA . GLY B 1 111 ? -1.529 -20.422 1.878 1 96 111 GLY B CA 1
ATOM 6070 C C . GLY B 1 111 ? -2.76 -19.578 2.17 1 96 111 GLY B C 1
ATOM 6071 O O . GLY B 1 111 ? -3.223 -19.516 3.312 1 96 111 GLY B O 1
ATOM 6072 N N . ARG B 1 112 ? -3.436 -19.094 1.123 1 96.69 112 ARG B N 1
ATOM 6073 C CA . ARG B 1 112 ? -4.535 -18.141 1.285 1 96.69 112 ARG B CA 1
ATOM 6074 C C . ARG B 1 112 ? -5.867 -18.875 1.423 1 96.69 112 ARG B C 1
ATOM 6076 O O . ARG B 1 112 ? -6.906 -18.234 1.627 1 96.69 112 ARG B O 1
ATOM 6083 N N . LEU B 1 113 ? -5.879 -20.141 1.246 1 98.19 113 LEU B N 1
ATOM 6084 C CA . LEU B 1 113 ? -7.02 -20.938 1.694 1 98.19 113 LEU B CA 1
ATOM 6085 C C . LEU B 1 113 ? -6.922 -21.234 3.188 1 98.19 113 LEU B C 1
ATOM 6087 O O . LEU B 1 113 ? -6.379 -22.266 3.582 1 98.19 113 LEU B O 1
ATOM 6091 N N . TYR B 1 114 ? -7.406 -20.359 3.939 1 98.25 114 TYR B N 1
ATOM 6092 C CA . TYR B 1 114 ? -7.301 -20.359 5.395 1 98.25 114 TYR B CA 1
ATOM 6093 C C . TYR B 1 114 ? -8.648 -20.078 6.039 1 98.25 114 TYR B C 1
ATOM 6095 O O . TYR B 1 114 ? -9.32 -19.094 5.707 1 98.25 114 TYR B O 1
ATOM 6103 N N . THR B 1 115 ? -9.117 -21.016 6.91 1 98.38 115 THR B N 1
ATOM 6104 C CA . THR B 1 115 ? -10.367 -20.891 7.66 1 98.38 115 THR B CA 1
ATOM 6105 C C . THR B 1 115 ? -10.094 -20.859 9.164 1 98.38 115 THR B C 1
ATOM 6107 O O . THR B 1 115 ? -9.32 -21.672 9.672 1 98.38 115 THR B O 1
ATOM 6110 N N . HIS B 1 116 ? -10.672 -19.875 9.789 1 98.19 116 HIS B N 1
ATOM 6111 C CA . HIS B 1 116 ? -10.586 -19.828 11.242 1 98.19 116 HIS B CA 1
ATOM 6112 C C . HIS B 1 116 ? -11.867 -20.359 11.883 1 98.19 116 HIS B C 1
ATOM 6114 O O . HIS B 1 116 ? -12.961 -19.844 11.617 1 98.19 116 HIS B O 1
ATOM 6120 N N . LYS B 1 117 ? -11.711 -21.359 12.656 1 97.69 117 LYS B N 1
ATOM 6121 C C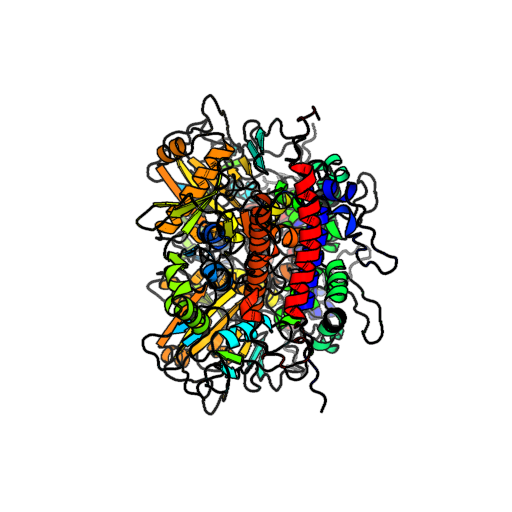A . LYS B 1 117 ? -12.805 -21.859 13.484 1 97.69 117 LYS B CA 1
ATOM 6122 C C . LYS B 1 117 ? -12.672 -21.375 14.922 1 97.69 117 LYS B C 1
ATOM 6124 O O . LYS B 1 117 ? -11.641 -21.562 15.562 1 97.69 117 LYS B O 1
ATOM 6129 N N . PHE B 1 118 ? -13.719 -20.781 15.375 1 97.31 118 PHE B N 1
ATOM 6130 C CA . PHE B 1 118 ? -13.656 -20.266 16.75 1 97.31 118 PHE B CA 1
ATOM 6131 C C . PHE B 1 118 ? -13.68 -21.406 17.75 1 97.31 118 PHE B C 1
ATOM 6133 O O . PHE B 1 118 ? -14.578 -22.25 17.719 1 97.31 118 PHE B O 1
ATOM 6140 N N . PRO B 1 119 ? -12.758 -21.641 18.641 1 93.94 119 PRO B N 1
ATOM 6141 C CA . PRO B 1 119 ? -12.617 -22.781 19.562 1 93.94 119 PRO B CA 1
ATOM 6142 C C . PRO B 1 119 ? -13.867 -23.016 20.406 1 93.94 119 PRO B C 1
ATOM 6144 O O . PRO B 1 119 ? -14.25 -24.172 20.641 1 93.94 119 PRO B O 1
ATOM 6147 N N . ASN B 1 120 ? -14.547 -22.109 20.891 1 90.44 120 ASN B N 1
ATOM 6148 C CA . ASN B 1 120 ? -15.727 -22.281 21.734 1 90.44 120 ASN B CA 1
ATOM 6149 C C . ASN B 1 120 ? -17.016 -22.031 20.953 1 90.44 120 ASN B C 1
ATOM 6151 O O . ASN B 1 120 ? -18.062 -21.766 21.547 1 90.44 120 ASN B O 1
ATOM 6155 N N . GLY B 1 121 ? -16.812 -22.281 19.672 1 91.94 121 GLY B N 1
ATOM 6156 C CA . GLY B 1 121 ? -17.984 -22.047 18.844 1 91.94 121 GLY B CA 1
ATOM 6157 C C . GLY B 1 121 ? -18.641 -23.328 18.375 1 91.94 121 GLY B C 1
ATOM 6158 O O . GLY B 1 121 ? -18.109 -24.422 18.578 1 91.94 121 GLY B O 1
ATOM 6159 N N . GLY B 1 122 ? -19.828 -23.219 17.812 1 92.75 122 GLY B N 1
ATOM 6160 C CA . GLY B 1 122 ? -20.562 -24.328 17.234 1 92.75 122 GLY B CA 1
ATOM 6161 C C . GLY B 1 122 ? -20.031 -24.75 15.867 1 92.75 122 GLY B C 1
ATOM 6162 O O . GLY B 1 122 ? -18.984 -24.281 15.43 1 92.75 122 GLY B O 1
ATOM 6163 N N . GLN B 1 123 ? -20.781 -25.594 15.195 1 93.31 123 GLN B N 1
ATOM 6164 C CA . GLN B 1 123 ? -20.391 -26.203 13.93 1 93.31 123 GLN B CA 1
ATOM 6165 C C . GLN B 1 123 ? -20.234 -25.141 12.844 1 93.31 123 GLN B C 1
ATOM 6167 O O . GLN B 1 123 ? -19.391 -25.281 11.945 1 93.31 123 GLN B O 1
ATOM 6172 N N . TRP B 1 124 ? -20.938 -24.078 12.992 1 95.5 124 TRP B N 1
ATOM 6173 C CA . TRP B 1 124 ? -20.984 -23.078 11.922 1 95.5 124 TRP B CA 1
ATOM 6174 C C . TRP B 1 124 ? -20.219 -21.828 12.312 1 95.5 124 TRP B C 1
ATOM 6176 O O . TRP B 1 124 ? -20.281 -20.812 11.617 1 95.5 124 TRP B O 1
ATOM 6186 N N . ASP B 1 125 ? -19.484 -21.891 13.422 1 96.62 125 ASP B N 1
ATOM 6187 C CA . ASP B 1 125 ? -18.812 -20.703 13.914 1 96.62 125 ASP B CA 1
ATOM 6188 C C . ASP B 1 125 ? -17.375 -20.641 13.398 1 96.62 125 ASP B C 1
ATOM 6190 O O . ASP B 1 125 ? -16.422 -20.734 14.18 1 96.62 125 ASP B O 1
ATOM 6194 N N . TYR B 1 126 ? -17.328 -20.469 12.117 1 97.5 126 TYR B N 1
ATOM 6195 C CA . TYR B 1 126 ? -16.078 -20.266 11.391 1 97.5 126 TYR B CA 1
ATOM 6196 C C . TYR B 1 126 ? -16.219 -19.203 10.32 1 97.5 126 TYR B C 1
ATOM 6198 O O . TYR B 1 126 ? -17.328 -18.75 10.023 1 97.5 126 TYR B O 1
ATOM 6206 N N . PHE B 1 127 ? -15.156 -18.703 9.852 1 97.94 127 PHE B N 1
ATOM 6207 C CA . PHE B 1 127 ? -15.172 -17.859 8.664 1 97.94 127 PHE B CA 1
ATOM 6208 C C . PHE B 1 127 ? -13.906 -18.078 7.84 1 97.94 127 PHE B C 1
ATOM 6210 O O . PHE B 1 127 ? -12.867 -18.484 8.375 1 97.94 127 PHE B O 1
ATOM 6217 N N . ASP B 1 128 ? -14.008 -17.922 6.594 1 98.12 128 ASP B N 1
ATOM 6218 C CA . ASP B 1 128 ? -12.852 -17.984 5.707 1 98.12 128 ASP B CA 1
ATOM 6219 C C . ASP B 1 128 ? -12.039 -16.703 5.77 1 98.12 128 ASP B C 1
ATOM 6221 O O . ASP B 1 128 ? -12.531 -15.625 5.41 1 98.12 128 ASP B O 1
ATOM 6225 N N . VAL B 1 129 ? -10.812 -16.828 6.168 1 98.19 129 VAL B N 1
ATOM 6226 C CA . VAL B 1 129 ? -9.898 -15.695 6.246 1 98.19 129 VAL B CA 1
ATOM 6227 C C . VAL B 1 129 ? -9.438 -15.305 4.848 1 98.19 129 VAL B C 1
ATOM 6229 O O . VAL B 1 129 ? -9.219 -14.125 4.562 1 98.19 129 VAL B O 1
ATOM 6232 N N . GLY B 1 130 ? -9.219 -16.297 4.012 1 97.62 130 GLY B N 1
ATOM 6233 C CA . GLY B 1 130 ? -8.883 -16.094 2.609 1 97.62 130 GLY B CA 1
ATOM 6234 C C . GLY B 1 130 ? -10.07 -16.281 1.683 1 97.62 130 GLY B C 1
ATOM 6235 O O . GLY B 1 130 ? -11.133 -15.688 1.903 1 97.62 130 GLY B O 1
ATOM 6236 N N . ALA B 1 131 ? -9.961 -17.031 0.631 1 97.31 131 ALA B N 1
ATOM 6237 C CA . ALA B 1 131 ? -11.016 -17.25 -0.354 1 97.31 131 ALA B CA 1
ATOM 6238 C C . ALA B 1 131 ? -12.289 -17.781 0.311 1 97.31 131 ALA B C 1
ATOM 6240 O O . ALA B 1 131 ? -12.234 -18.734 1.086 1 97.31 131 ALA B O 1
ATOM 6241 N N . MET B 1 132 ? -13.469 -17.188 -0.064 1 97.12 132 MET B N 1
ATOM 6242 C CA . MET B 1 132 ? -14.656 -17.484 0.732 1 97.12 132 MET B CA 1
ATOM 6243 C C . MET B 1 132 ? -15.82 -17.906 -0.16 1 97.12 132 MET B C 1
ATOM 6245 O O . MET B 1 132 ? -16.844 -18.391 0.332 1 97.12 132 MET B O 1
ATOM 6249 N N . ARG B 1 133 ? -15.719 -17.734 -1.464 1 96.44 133 ARG B N 1
ATOM 6250 C CA . ARG B 1 133 ? -16.812 -18.031 -2.371 1 96.44 133 ARG B CA 1
ATOM 6251 C C . ARG B 1 133 ? -16.297 -18.375 -3.766 1 96.44 133 ARG B C 1
ATOM 6253 O O . ARG B 1 133 ? -15.219 -17.953 -4.156 1 96.44 133 ARG B O 1
ATOM 6260 N N . PHE B 1 134 ? -17.078 -19.109 -4.496 1 96.62 134 PHE B N 1
ATOM 6261 C CA . PHE B 1 134 ? -16.672 -19.641 -5.797 1 96.62 134 PHE B CA 1
ATOM 6262 C C . PHE B 1 134 ? -17.828 -19.578 -6.789 1 96.62 134 PHE B C 1
ATOM 6264 O O . PHE B 1 134 ? -18.797 -20.344 -6.676 1 96.62 134 PHE B O 1
ATOM 6271 N N . PRO B 1 135 ? -17.781 -18.688 -7.785 1 94.25 135 PRO B N 1
ATOM 6272 C CA . PRO B 1 135 ? -18.797 -18.656 -8.828 1 94.25 135 PRO B CA 1
ATOM 6273 C C . PRO B 1 135 ? -18.625 -19.766 -9.859 1 94.25 135 PRO B C 1
ATOM 6275 O O . PRO B 1 135 ? -17.516 -20.031 -10.32 1 94.25 135 PRO B O 1
ATOM 6278 N N . LYS B 1 136 ? -19.688 -20.391 -10.156 1 91.94 136 LYS B N 1
ATOM 6279 C CA . LYS B 1 136 ? -19.641 -21.406 -11.188 1 91.94 136 LYS B CA 1
ATOM 6280 C C . LYS B 1 136 ? -19.828 -20.797 -12.578 1 91.94 136 LYS B C 1
ATOM 6282 O O . LYS B 1 136 ? -20.953 -20.703 -13.07 1 91.94 136 LYS B O 1
ATOM 6287 N N . ASN B 1 137 ? -18.781 -20.406 -13.219 1 86.81 137 ASN B N 1
ATOM 6288 C CA . ASN B 1 137 ? -18.75 -19.859 -14.57 1 86.81 137 ASN B CA 1
ATOM 6289 C C . ASN B 1 137 ? -17.547 -20.359 -15.359 1 86.81 137 ASN B C 1
ATOM 6291 O O . ASN B 1 137 ? -16.812 -21.219 -14.875 1 86.81 137 ASN B O 1
ATOM 6295 N N . THR B 1 138 ? -17.328 -19.906 -16.516 1 79.06 138 THR B N 1
ATOM 6296 C CA . THR B 1 138 ? -16.312 -20.469 -17.406 1 79.06 138 THR B CA 1
ATOM 6297 C C . THR B 1 138 ? -14.914 -20.125 -16.891 1 79.06 138 THR B C 1
ATOM 6299 O O . THR B 1 138 ? -13.992 -20.938 -17.031 1 79.06 138 THR B O 1
ATOM 6302 N N . VAL B 1 139 ? -14.766 -18.984 -16.312 1 84.94 139 VAL B N 1
ATOM 6303 C CA . VAL B 1 139 ? -13.469 -18.547 -15.812 1 84.94 139 VAL B CA 1
ATOM 6304 C C . VAL B 1 139 ? -13.055 -19.391 -14.609 1 84.94 139 VAL B C 1
ATOM 6306 O O . VAL B 1 139 ? -11.859 -19.641 -14.406 1 84.94 139 VAL B O 1
ATOM 6309 N N . MET B 1 140 ? -14.031 -19.953 -13.945 1 91.12 140 MET B N 1
ATOM 6310 C CA . MET B 1 140 ? -13.789 -20.672 -12.695 1 91.12 140 MET B CA 1
ATOM 6311 C C . MET B 1 140 ? -13.789 -22.188 -12.938 1 91.12 140 MET B C 1
ATOM 6313 O O . MET B 1 140 ? -13.68 -22.969 -11.992 1 91.12 140 MET B O 1
ATOM 6317 N N . GLU B 1 141 ? -13.82 -22.594 -14.117 1 86.44 141 GLU B N 1
ATOM 6318 C CA . GLU B 1 141 ? -13.867 -24.016 -14.461 1 86.44 141 GLU B CA 1
ATOM 6319 C C . GLU B 1 141 ? -12.695 -24.781 -13.844 1 86.44 141 GLU B C 1
ATOM 6321 O O . GLU B 1 141 ? -12.867 -25.875 -13.32 1 86.44 141 GLU B O 1
ATOM 6326 N N . PRO B 1 142 ? -11.469 -24.188 -13.828 1 88.75 142 PRO B N 1
ATOM 6327 C CA . PRO B 1 142 ? -10.367 -24.906 -13.18 1 88.75 142 PRO B CA 1
ATOM 6328 C C . PRO B 1 142 ? -10.633 -25.203 -11.703 1 88.75 142 PRO B C 1
ATOM 6330 O O . PRO B 1 142 ? -10.258 -26.266 -11.203 1 88.75 142 PRO B O 1
ATOM 6333 N N . THR B 1 143 ? -11.281 -24.359 -11.039 1 95.69 143 THR B N 1
ATOM 6334 C CA . THR B 1 143 ? -11.602 -24.547 -9.625 1 95.69 143 THR B CA 1
ATOM 6335 C C . THR B 1 143 ? -12.609 -25.688 -9.461 1 95.69 143 THR B C 1
ATOM 6337 O O . THR B 1 143 ? -12.445 -26.547 -8.586 1 95.69 143 THR B O 1
ATOM 6340 N N . PHE B 1 144 ? -13.578 -25.734 -10.281 1 93.31 144 PHE B N 1
ATOM 6341 C CA . PHE B 1 144 ? -14.625 -26.719 -10.133 1 93.31 144 PHE B CA 1
ATOM 6342 C C . PHE B 1 144 ? -14.141 -28.094 -10.594 1 93.31 144 PHE B C 1
ATOM 6344 O O . PHE B 1 144 ? -14.586 -29.125 -10.078 1 93.31 144 PHE B O 1
ATOM 6351 N N . ARG B 1 145 ? -13.18 -28.094 -11.508 1 91.19 145 ARG B N 1
ATOM 6352 C CA . ARG B 1 145 ? -12.523 -29.359 -11.828 1 91.19 145 ARG B CA 1
ATOM 6353 C C . ARG B 1 145 ? -11.75 -29.906 -10.633 1 91.19 145 ARG B C 1
ATOM 6355 O O . ARG B 1 145 ? -11.758 -31.109 -10.375 1 91.19 145 ARG B O 1
ATOM 6362 N N . LEU B 1 146 ? -11.102 -29.016 -9.961 1 94.69 146 LEU B N 1
ATOM 6363 C CA . LEU B 1 146 ? -10.406 -29.406 -8.734 1 94.69 146 LEU B CA 1
ATOM 6364 C C . LEU B 1 146 ? -11.391 -29.922 -7.695 1 94.69 146 LEU B C 1
ATOM 6366 O O . LEU B 1 146 ? -11.125 -30.922 -7.02 1 94.69 146 LEU B O 1
ATOM 6370 N N . PHE B 1 147 ? -12.555 -29.297 -7.562 1 97.19 147 PHE B N 1
ATOM 6371 C CA . PHE B 1 147 ? -13.609 -29.734 -6.656 1 97.19 147 PHE B CA 1
ATOM 6372 C C . PHE B 1 147 ? -14.039 -31.156 -6.984 1 97.19 147 PHE B C 1
ATOM 6374 O O . PHE B 1 147 ? -14.133 -32 -6.094 1 97.19 147 PHE B O 1
ATOM 6381 N N . GLU B 1 148 ? -14.234 -31.375 -8.227 1 93.06 148 GLU B N 1
ATOM 6382 C CA . GLU B 1 148 ? -14.656 -32.688 -8.672 1 93.06 148 GLU B CA 1
ATOM 6383 C C . GLU B 1 148 ? -13.609 -33.75 -8.328 1 93.06 148 GLU B C 1
ATOM 6385 O O . GLU B 1 148 ? -13.945 -34.812 -7.805 1 93.06 148 GLU B O 1
ATOM 6390 N N . MET B 1 149 ? -12.422 -33.406 -8.602 1 91.5 149 MET B N 1
ATOM 6391 C CA . MET B 1 149 ? -11.312 -34.312 -8.328 1 91.5 149 MET B CA 1
ATOM 6392 C C . MET B 1 149 ? -11.242 -34.656 -6.84 1 91.5 149 MET B C 1
ATOM 6394 O O . MET B 1 149 ? -10.891 -35.781 -6.473 1 91.5 149 MET B O 1
ATOM 6398 N N . LEU B 1 150 ? -11.609 -33.75 -6.008 1 97.12 150 LEU B N 1
ATOM 6399 C CA . LEU B 1 150 ? -11.43 -33.906 -4.566 1 97.12 150 LEU B CA 1
ATOM 6400 C C . LEU B 1 150 ? -12.734 -34.312 -3.906 1 97.12 150 LEU B C 1
ATOM 6402 O O . LEU B 1 150 ? -12.773 -34.562 -2.693 1 97.12 150 LEU B O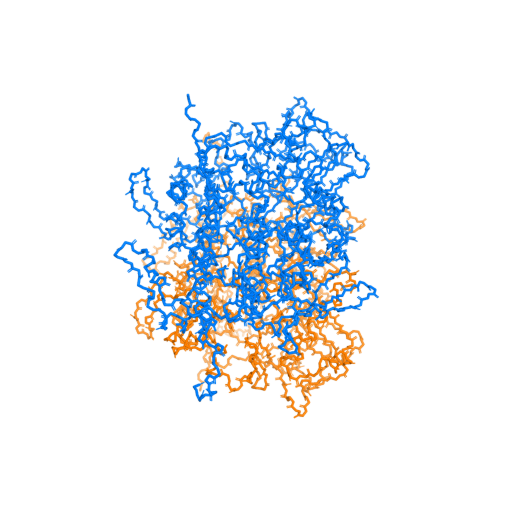 1
ATOM 6406 N N . GLY B 1 151 ? -13.805 -34.344 -4.688 1 95.44 151 GLY B N 1
ATOM 6407 C CA . GLY B 1 151 ? -15.062 -34.906 -4.195 1 95.44 151 GLY B CA 1
ATOM 6408 C C . GLY B 1 151 ? -15.969 -33.844 -3.594 1 95.44 151 GLY B C 1
ATOM 6409 O O . GLY B 1 151 ? -16.844 -34.156 -2.781 1 95.44 151 GLY B O 1
ATOM 6410 N N . PHE B 1 152 ? -15.781 -32.625 -3.887 1 97.69 152 PHE B N 1
ATOM 6411 C CA . PHE B 1 152 ? -16.656 -31.578 -3.42 1 97.69 152 PHE B CA 1
ATOM 6412 C C . PHE B 1 152 ? -17.828 -31.375 -4.387 1 97.69 152 PHE B C 1
ATOM 6414 O O . PHE B 1 152 ? -17.625 -31.219 -5.59 1 97.69 152 PHE B O 1
ATOM 6421 N N . ASN B 1 153 ? -19.031 -31.391 -3.924 1 95.25 153 ASN B N 1
ATOM 6422 C CA . ASN B 1 153 ? -20.203 -31.141 -4.754 1 95.25 153 ASN B CA 1
ATOM 6423 C C . ASN B 1 153 ? -21.438 -30.844 -3.904 1 95.25 153 ASN B C 1
ATOM 6425 O O . ASN B 1 153 ? -21.391 -30.938 -2.678 1 95.25 153 ASN B O 1
ATOM 6429 N N . THR B 1 154 ? -22.5 -30.484 -4.586 1 95.25 154 THR B N 1
ATOM 6430 C CA . THR B 1 154 ? -23.734 -30.109 -3.902 1 95.25 154 THR B CA 1
ATOM 6431 C C . THR B 1 154 ? -24.484 -31.344 -3.414 1 95.25 154 THR B C 1
ATOM 6433 O O . THR B 1 154 ? -25.172 -31.281 -2.396 1 95.25 154 THR B O 1
ATOM 6436 N N . GLN B 1 155 ? -24.391 -32.438 -4.059 1 95.44 155 GLN B N 1
ATOM 6437 C CA . GLN B 1 155 ? -25.125 -33.656 -3.762 1 95.44 155 GLN B CA 1
ATOM 6438 C C . GLN B 1 155 ? -24.719 -34.25 -2.414 1 95.44 155 GLN B C 1
ATOM 6440 O O . GLN B 1 155 ? -25.562 -34.688 -1.643 1 95.44 155 GLN B O 1
ATOM 6445 N N . ASN B 1 156 ? -23.438 -34.219 -2.137 1 96.19 156 ASN B N 1
ATOM 6446 C CA . ASN B 1 156 ? -22.969 -34.75 -0.87 1 96.19 156 ASN B CA 1
ATOM 6447 C C . ASN B 1 156 ? -22.906 -33.688 0.219 1 96.19 156 ASN B C 1
ATOM 6449 O O . ASN B 1 156 ? -22.406 -33.969 1.318 1 96.19 156 ASN B O 1
ATOM 6453 N N . GLY B 1 157 ? -23.219 -32.531 -0.116 1 95.44 157 GLY B N 1
ATOM 6454 C CA . GLY B 1 157 ? -23.391 -31.453 0.869 1 95.44 157 GLY B CA 1
ATOM 6455 C C . GLY B 1 157 ? -22.094 -30.734 1.203 1 95.44 157 GLY B C 1
ATOM 6456 O O . GLY B 1 157 ? -22.047 -29.953 2.146 1 95.44 157 GLY B O 1
ATOM 6457 N N . THR B 1 158 ? -21.047 -31 0.512 1 97.25 158 THR B N 1
ATOM 6458 C CA . THR B 1 158 ? -19.781 -30.359 0.81 1 97.25 158 THR B CA 1
ATOM 6459 C C . THR B 1 158 ? -19.703 -28.984 0.179 1 97.25 158 THR B C 1
ATOM 6461 O O . THR B 1 158 ? -18.953 -28.109 0.654 1 97.25 158 THR B O 1
ATOM 6464 N N . LEU B 1 159 ? -20.422 -28.75 -0.882 1 97.56 159 LEU B N 1
ATOM 6465 C CA . LEU B 1 159 ? -20.578 -27.422 -1.475 1 97.56 159 LEU B CA 1
ATOM 6466 C C . LEU B 1 159 ? -21.969 -26.844 -1.155 1 97.56 159 LEU B C 1
ATOM 6468 O O . LEU B 1 159 ? -22.984 -27.516 -1.365 1 97.56 159 LEU B O 1
ATOM 6472 N N . LEU B 1 160 ? -21.969 -25.672 -0.623 1 96.81 160 LEU B N 1
ATOM 6473 C CA . LEU B 1 160 ? -23.203 -24.984 -0.258 1 96.81 160 LEU B CA 1
ATOM 6474 C C . LEU B 1 160 ? -23.438 -23.766 -1.158 1 96.81 160 LEU B C 1
ATOM 6476 O O . LEU B 1 160 ? -22.484 -23.172 -1.647 1 96.81 160 LEU B O 1
ATOM 6480 N N . LYS B 1 161 ? -24.703 -23.5 -1.346 1 94.88 161 LYS B N 1
ATOM 6481 C CA . LYS B 1 161 ? -25.016 -22.281 -2.092 1 94.88 161 LYS B CA 1
ATOM 6482 C C . LYS B 1 161 ? -24.562 -21.031 -1.325 1 94.88 161 LYS B C 1
ATOM 6484 O O . LYS B 1 161 ? -24.719 -20.969 -0.104 1 94.88 161 LYS B O 1
ATOM 6489 N N . TYR B 1 162 ? -23.938 -20.141 -1.988 1 95.5 162 TYR B N 1
ATOM 6490 C CA . TYR B 1 162 ? -23.484 -18.875 -1.422 1 95.5 162 TYR B CA 1
ATOM 6491 C C . TYR B 1 162 ? -24.391 -17.734 -1.85 1 95.5 162 TYR B C 1
ATOM 6493 O O . TYR B 1 162 ? -24.625 -17.531 -3.043 1 95.5 162 TYR B O 1
ATOM 6501 N N . GLN B 1 163 ? -24.922 -17.016 -0.901 1 93.5 163 GLN B N 1
ATOM 6502 C CA . GLN B 1 163 ? -25.766 -15.859 -1.171 1 93.5 163 GLN B CA 1
ATOM 6503 C C . GLN B 1 163 ? -24.938 -14.586 -1.243 1 93.5 163 GLN B C 1
ATOM 6505 O O . GLN B 1 163 ? -24.547 -14.031 -0.212 1 93.5 163 GLN B O 1
ATOM 6510 N N . ARG B 1 164 ? -24.812 -13.977 -2.369 1 90.69 164 ARG B N 1
ATOM 6511 C CA . ARG B 1 164 ? -23.922 -12.844 -2.59 1 90.69 164 ARG B CA 1
ATOM 6512 C C . ARG B 1 164 ? -24.547 -11.555 -2.064 1 90.69 164 ARG B C 1
ATOM 6514 O O . ARG B 1 164 ? -23.828 -10.609 -1.726 1 90.69 164 ARG B O 1
ATOM 6521 N N . SER B 1 165 ? -25.844 -11.516 -2.109 1 91.12 165 SER B N 1
ATOM 6522 C CA . SER B 1 165 ? -26.547 -10.305 -1.708 1 91.12 165 SER B CA 1
ATOM 6523 C C . SER B 1 165 ? -27.797 -10.617 -0.891 1 91.12 165 SER B C 1
ATOM 6525 O O . SER B 1 165 ? -28.359 -11.703 -1.019 1 91.12 165 SER B O 1
ATOM 6527 N N . SER B 1 166 ? -28.094 -9.734 -0.037 1 93.44 166 SER B N 1
ATOM 6528 C CA . SER B 1 166 ? -29.312 -9.789 0.765 1 93.44 166 SER B CA 1
ATOM 6529 C C . SER B 1 166 ? -30.078 -8.469 0.701 1 93.44 166 SER B C 1
ATOM 6531 O O . SER B 1 166 ? -29.547 -7.414 1.04 1 93.44 166 SER B O 1
ATOM 6533 N N . PRO B 1 167 ? -31.328 -8.555 0.283 1 94.62 167 PRO B N 1
ATOM 6534 C CA . PRO B 1 167 ? -32.125 -7.32 0.201 1 94.62 167 PRO B CA 1
ATOM 6535 C C . PRO B 1 167 ? -32.219 -6.594 1.539 1 94.62 167 PRO B C 1
ATOM 6537 O O . PRO B 1 167 ? -32.344 -5.367 1.57 1 94.62 167 PRO B O 1
ATOM 6540 N N . GLU B 1 168 ? -32.094 -7.316 2.617 1 95.94 168 GLU B N 1
ATOM 6541 C CA . GLU B 1 168 ? -32.281 -6.754 3.951 1 95.94 168 GLU B CA 1
ATOM 6542 C C . GLU B 1 168 ? -30.984 -6.164 4.488 1 95.94 168 GLU B C 1
ATOM 6544 O O . GLU B 1 168 ? -30.984 -5.488 5.52 1 95.94 168 GLU B O 1
ATOM 6549 N N . SER B 1 169 ? -29.875 -6.395 3.783 1 96.81 169 SER B N 1
ATOM 6550 C CA . SER B 1 169 ? -28.609 -5.824 4.227 1 96.81 169 SER B CA 1
ATOM 6551 C C . SER B 1 169 ? -28.578 -4.312 4.016 1 96.81 169 SER B C 1
ATOM 6553 O O . SER B 1 169 ? -29.5 -3.746 3.426 1 96.81 169 SER B O 1
ATOM 6555 N N . TRP B 1 170 ? -27.516 -3.67 4.512 1 97.62 170 TRP B N 1
ATOM 6556 C CA . TRP B 1 170 ? -27.516 -2.213 4.578 1 97.62 170 TRP B CA 1
ATOM 6557 C C . TRP B 1 170 ? -26.422 -1.626 3.695 1 97.62 170 TRP B C 1
ATOM 6559 O O . TRP B 1 170 ? -25.375 -2.246 3.506 1 97.62 170 TRP B O 1
ATOM 6569 N N . LEU B 1 171 ? -26.734 -0.499 3.098 1 97.81 171 LEU B N 1
ATOM 6570 C CA . LEU B 1 171 ? -25.734 0.455 2.627 1 97.81 171 LEU B CA 1
ATOM 6571 C C . LEU B 1 171 ? -25.656 1.661 3.557 1 97.81 171 LEU B C 1
ATOM 6573 O O . LEU B 1 171 ? -26.672 2.23 3.932 1 97.81 171 LEU B O 1
ATOM 6577 N N . TYR B 1 172 ? -24.5 1.953 4.031 1 97.88 172 TYR B N 1
ATOM 6578 C CA . TYR B 1 172 ? -24.281 3.109 4.891 1 97.88 172 TYR B CA 1
ATOM 6579 C C . TYR B 1 172 ? -23.125 3.967 4.367 1 97.88 172 TYR B C 1
ATOM 6581 O O . TYR B 1 172 ? -21.953 3.633 4.555 1 97.88 172 TYR B O 1
ATOM 6589 N N . TYR B 1 173 ? -23.453 5.059 3.734 1 97.06 173 TYR B N 1
ATOM 6590 C CA . TYR B 1 173 ? -22.5 5.984 3.145 1 97.06 173 TYR B CA 1
ATOM 6591 C C . TYR B 1 173 ? -22.828 7.426 3.512 1 97.06 173 TYR B C 1
ATOM 6593 O O . TYR B 1 173 ? -24 7.805 3.555 1 97.06 173 TYR B O 1
ATOM 6601 N N . ASN B 1 174 ? -21.797 8.188 3.834 1 96.19 174 ASN B N 1
ATOM 6602 C CA . ASN B 1 174 ? -21.984 9.594 4.172 1 96.19 174 ASN B CA 1
ATOM 6603 C C . ASN B 1 174 ? -23 9.773 5.289 1 96.19 174 ASN B C 1
ATOM 6605 O O . ASN B 1 174 ? -23.844 10.672 5.227 1 96.19 174 ASN B O 1
ATOM 6609 N N . ASP B 1 175 ? -23 8.859 6.238 1 94.44 175 ASP B N 1
ATOM 6610 C CA . ASP B 1 175 ? -23.844 8.867 7.438 1 94.44 175 ASP B CA 1
ATOM 6611 C C . ASP B 1 175 ? -25.312 8.68 7.086 1 94.44 175 ASP B C 1
ATOM 6613 O O . ASP B 1 175 ? -26.188 9.086 7.844 1 94.44 175 ASP B O 1
ATOM 6617 N N . ILE B 1 176 ? -25.594 8.156 5.871 1 96.12 176 ILE B N 1
ATOM 6618 C CA . ILE B 1 176 ? -26.953 7.84 5.438 1 96.12 176 ILE B CA 1
ATOM 6619 C C . ILE B 1 176 ? -27.109 6.324 5.336 1 96.12 176 ILE B C 1
ATOM 6621 O O . ILE B 1 176 ? -26.328 5.652 4.656 1 96.12 176 ILE B O 1
ATOM 6625 N N . ARG B 1 177 ? -28.062 5.805 6.035 1 96.88 177 ARG B N 1
ATOM 6626 C CA . ARG B 1 177 ? -28.359 4.375 6.043 1 96.88 177 ARG B CA 1
ATOM 6627 C C . ARG B 1 177 ? -29.562 4.059 5.16 1 96.88 177 ARG B C 1
ATOM 6629 O O . ARG B 1 177 ? -30.641 4.652 5.324 1 96.88 177 ARG B O 1
ATOM 6636 N N . VAL B 1 178 ? -29.438 3.08 4.238 1 97.06 178 VAL B N 1
ATOM 6637 C CA . VAL B 1 178 ? -30.516 2.637 3.365 1 97.06 178 VAL B CA 1
ATOM 6638 C C . VAL B 1 178 ? -30.438 1.121 3.184 1 97.06 178 VAL B C 1
ATOM 6640 O O . VAL B 1 178 ? -29.359 0.557 3.051 1 97.06 178 VAL B O 1
ATOM 6643 N N . LYS B 1 179 ? -31.578 0.495 3.219 1 96.38 179 LYS B N 1
ATOM 6644 C CA . LYS B 1 179 ? -31.609 -0.927 2.887 1 96.38 179 LYS B CA 1
ATOM 6645 C C . LYS B 1 179 ? -31.172 -1.161 1.444 1 96.38 179 LYS B C 1
ATOM 6647 O O . LYS B 1 179 ? -31.484 -0.369 0.556 1 96.38 179 LYS B O 1
ATOM 6652 N N . ARG B 1 180 ? -30.5 -2.24 1.267 1 95 180 ARG B N 1
ATOM 6653 C CA . ARG B 1 180 ? -30.016 -2.541 -0.079 1 95 180 ARG B CA 1
ATOM 6654 C C . ARG B 1 180 ? -31.172 -2.6 -1.071 1 95 180 ARG B C 1
ATOM 6656 O O . ARG B 1 180 ? -31.047 -2.148 -2.211 1 95 180 ARG B O 1
ATOM 6663 N N . SER B 1 181 ? -32.344 -3.107 -0.703 1 93.56 181 SER B N 1
ATOM 6664 C CA . SER B 1 181 ? -33.5 -3.248 -1.573 1 93.56 181 SER B CA 1
ATOM 6665 C C . SER B 1 181 ? -34.031 -1.888 -2 1 93.56 181 SER B C 1
ATOM 6667 O O . SER B 1 181 ? -34.719 -1.776 -3.023 1 93.56 181 SER B O 1
ATOM 6669 N N . GLU B 1 182 ? -33.688 -0.887 -1.311 1 92.56 182 GLU B N 1
ATOM 6670 C CA . GLU B 1 182 ? -34.219 0.444 -1.562 1 92.56 182 GLU B CA 1
ATOM 6671 C C . GLU B 1 182 ? -33.125 1.391 -2.084 1 92.56 182 GLU B C 1
ATOM 6673 O O . GLU B 1 182 ? -33.406 2.582 -2.279 1 92.56 182 GLU B O 1
ATOM 6678 N N . ALA B 1 183 ? -32.031 0.859 -2.357 1 89.5 183 ALA B N 1
ATOM 6679 C CA . ALA B 1 183 ? -30.859 1.728 -2.523 1 89.5 183 ALA B CA 1
ATOM 6680 C C . ALA B 1 183 ? -30.594 2.02 -3.998 1 89.5 183 ALA B C 1
ATOM 6682 O O . ALA B 1 183 ? -29.688 2.777 -4.336 1 89.5 183 ALA B O 1
ATOM 6683 N N . SER B 1 184 ? -31.312 1.628 -4.883 1 82.81 184 SER B N 1
ATOM 6684 C CA . SER B 1 184 ? -31.016 1.694 -6.309 1 82.81 184 SER B CA 1
ATOM 6685 C C . SER B 1 184 ? -30.906 3.139 -6.785 1 82.81 184 SER B C 1
ATOM 6687 O O . SER B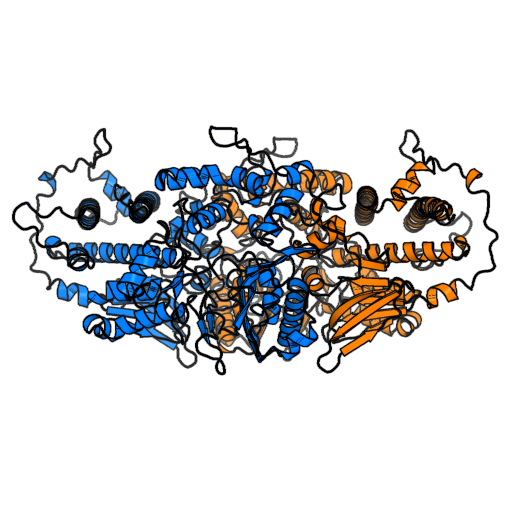 1 184 ? -30.125 3.443 -7.688 1 82.81 184 SER B O 1
ATOM 6689 N N . THR B 1 185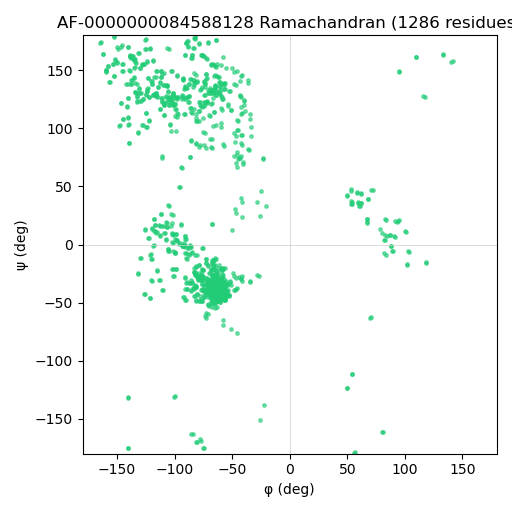 ? -31.547 4.055 -6.156 1 82.5 185 THR B N 1
ATOM 6690 C CA . THR B 1 185 ? -31.562 5.434 -6.633 1 82.5 185 THR B CA 1
ATOM 6691 C C . THR B 1 185 ? -30.875 6.355 -5.629 1 82.5 185 THR B C 1
ATOM 6693 O O . THR B 1 185 ? -30.906 7.578 -5.773 1 82.5 185 THR B O 1
ATOM 6696 N N . GLU B 1 186 ? -30.25 5.777 -4.719 1 88.94 186 GLU B N 1
ATOM 6697 C CA . GLU B 1 186 ? -29.656 6.582 -3.662 1 88.94 186 GLU B CA 1
ATOM 6698 C C . GLU B 1 186 ? -28.234 7.004 -4.031 1 88.94 186 GLU B C 1
ATOM 6700 O O . GLU B 1 186 ? -27.422 6.172 -4.457 1 88.94 186 GLU B O 1
ATOM 6705 N N . ASP B 1 187 ? -27.984 8.328 -3.949 1 93.5 187 ASP B N 1
ATOM 6706 C CA . ASP B 1 187 ? -26.641 8.812 -4.285 1 93.5 187 ASP B CA 1
ATOM 6707 C C . ASP B 1 187 ? -25.875 9.203 -3.029 1 93.5 187 ASP B C 1
ATOM 6709 O O . ASP B 1 187 ? -24.719 9.625 -3.113 1 93.5 187 ASP B O 1
ATOM 6713 N N . PHE B 1 188 ? -26.578 9.125 -1.842 1 96.06 188 PHE B N 1
ATOM 6714 C CA . PHE B 1 188 ? -25.984 9.32 -0.524 1 96.06 188 PHE B CA 1
ATOM 6715 C C . PHE B 1 188 ? -25.359 10.711 -0.408 1 96.06 188 PHE B C 1
ATOM 6717 O O . PHE B 1 188 ? -24.281 10.867 0.155 1 96.06 188 PHE B O 1
ATOM 6724 N N . GLY B 1 189 ? -25.969 11.695 -0.997 1 95.5 189 GLY B N 1
ATOM 6725 C CA . GLY B 1 189 ? -25.578 13.086 -0.833 1 95.5 189 GLY B CA 1
ATOM 6726 C C . GLY B 1 189 ? -24.422 13.5 -1.73 1 95.5 189 GLY B C 1
ATOM 6727 O O . GLY B 1 189 ? -23.766 14.508 -1.479 1 95.5 189 GLY B O 1
ATOM 6728 N N . ALA B 1 190 ? -24.172 12.82 -2.812 1 96.25 190 ALA B N 1
ATOM 6729 C CA . ALA B 1 190 ? -23.016 13.078 -3.674 1 96.25 190 ALA B CA 1
ATOM 6730 C C . ALA B 1 190 ? -23.266 14.289 -4.57 1 96.25 190 ALA B C 1
ATOM 6732 O O . ALA B 1 190 ? -22.312 14.922 -5.043 1 96.25 190 ALA B O 1
ATOM 6733 N N . ARG B 1 191 ? -24.531 14.703 -4.73 1 96.31 191 ARG B N 1
ATOM 6734 C CA . ARG B 1 191 ? -24.906 15.75 -5.672 1 96.31 191 ARG B CA 1
ATOM 6735 C C . ARG B 1 191 ? -24.391 17.109 -5.223 1 96.31 191 ARG B C 1
ATOM 6737 O O . ARG B 1 191 ? -24.578 17.5 -4.07 1 96.31 191 ARG B O 1
ATOM 6744 N N . GLN B 1 192 ? -23.844 17.781 -6.184 1 93.81 192 GLN B N 1
ATOM 6745 C CA . GLN B 1 192 ? -23.344 19.125 -5.906 1 93.81 192 GLN B CA 1
ATOM 6746 C C . GLN B 1 192 ? -24.484 20.031 -5.445 1 93.81 192 GLN B C 1
ATOM 6748 O O . GLN B 1 192 ? -24.281 20.875 -4.559 1 93.81 192 GLN B O 1
ATOM 6753 N N . SER B 1 193 ? -25.641 19.875 -5.988 1 92.88 193 SER B N 1
ATOM 6754 C CA . SER B 1 193 ? -26.797 20.719 -5.656 1 92.88 193 SER B CA 1
ATOM 6755 C C . SER B 1 193 ? -27.25 20.469 -4.223 1 92.88 193 SER B C 1
ATOM 6757 O O . SER B 1 193 ? -27.984 21.297 -3.656 1 92.88 193 SER B O 1
ATOM 6759 N N . GLU B 1 194 ? -26.797 19.422 -3.682 1 91.38 194 GLU B N 1
ATOM 6760 C CA . GLU B 1 194 ? -27.234 19.078 -2.332 1 91.38 194 GLU B CA 1
ATOM 6761 C C . GLU B 1 194 ? -26.062 19.078 -1.355 1 91.38 194 GLU B C 1
ATOM 6763 O O . GLU B 1 194 ? -26.109 18.422 -0.311 1 91.38 194 GLU B O 1
ATOM 6768 N N . GLY B 1 195 ? -24.984 19.703 -1.783 1 89.31 195 GLY B N 1
ATOM 6769 C CA . GLY B 1 195 ? -23.859 19.891 -0.875 1 89.31 195 GLY B CA 1
ATOM 6770 C C . GLY B 1 195 ? -22.719 18.922 -1.135 1 89.31 195 GLY B C 1
ATOM 6771 O O . GLY B 1 195 ? -21.656 19.047 -0.529 1 89.31 195 GLY B O 1
ATOM 6772 N N . GLY B 1 196 ? -22.938 17.969 -2.062 1 94.06 196 GLY B N 1
ATOM 6773 C CA . GLY B 1 196 ? -21.859 17.078 -2.457 1 94.06 196 GLY B CA 1
ATOM 6774 C C . GLY B 1 196 ? -20.922 17.703 -3.477 1 94.06 196 GLY B C 1
ATOM 6775 O O . GLY B 1 196 ? -20.891 18.922 -3.65 1 94.06 196 GLY B O 1
ATOM 6776 N N . ASN B 1 197 ? -20.016 16.891 -4.051 1 93.19 197 ASN B N 1
ATOM 6777 C CA . ASN B 1 197 ? -19.047 17.438 -4.98 1 93.19 197 ASN B CA 1
ATOM 6778 C C . ASN B 1 197 ? -19.125 16.766 -6.348 1 93.19 197 ASN B C 1
ATOM 6780 O O . ASN B 1 197 ? -18.281 17 -7.211 1 93.19 197 ASN B O 1
ATOM 6784 N N . VAL B 1 198 ? -20.062 15.914 -6.547 1 97.12 198 VAL B N 1
ATOM 6785 C CA . VAL B 1 198 ? -20.266 15.273 -7.844 1 97.12 198 VAL B CA 1
ATOM 6786 C C . VAL B 1 198 ? -21.281 16.047 -8.664 1 97.12 198 VAL B C 1
ATOM 6788 O O . VAL B 1 198 ? -22.391 16.312 -8.203 1 97.12 198 VAL B O 1
ATOM 6791 N N . PRO B 1 199 ? -20.938 16.453 -9.891 1 97.19 199 PRO B N 1
ATOM 6792 C CA . PRO B 1 199 ? -21.891 17.188 -10.711 1 97.19 199 PRO B CA 1
ATOM 6793 C C . PRO B 1 199 ? -23.203 16.422 -10.93 1 97.19 199 PRO B C 1
ATOM 6795 O O . PRO B 1 199 ? -23.172 15.219 -11.188 1 97.19 199 PRO B O 1
ATOM 6798 N N . ASP B 1 200 ? -24.328 17.109 -10.844 1 97 200 ASP B N 1
ATOM 6799 C CA . ASP B 1 200 ? -25.656 16.516 -10.82 1 97 200 ASP B CA 1
ATOM 6800 C C . ASP B 1 200 ? -25.891 15.664 -12.07 1 97 200 ASP B C 1
ATOM 6802 O O . ASP B 1 200 ? -26.547 14.617 -12 1 97 200 ASP B O 1
ATOM 6806 N N . GLU B 1 201 ? -25.438 16.109 -13.203 1 97.25 201 GLU B N 1
ATOM 6807 C CA . GLU B 1 201 ? -25.688 15.398 -14.453 1 97.25 201 GLU B CA 1
ATOM 6808 C C . GLU B 1 201 ? -25.094 13.984 -14.406 1 97.25 201 GLU B C 1
ATOM 6810 O O . GLU B 1 201 ? -25.672 13.047 -14.961 1 97.25 201 GLU B O 1
ATOM 6815 N N . TRP B 1 202 ? -23.984 13.836 -13.758 1 97.56 202 TRP B N 1
ATOM 6816 C CA . TRP B 1 202 ? -23.328 12.539 -13.656 1 97.56 202 TRP B CA 1
ATOM 6817 C C . TRP B 1 202 ? -24.078 11.625 -12.68 1 97.56 202 TRP B C 1
ATOM 6819 O O . TRP B 1 202 ? -24.188 10.422 -12.906 1 97.56 202 TRP B O 1
ATOM 6829 N N . VAL B 1 203 ? -24.531 12.219 -11.586 1 97 203 VAL B N 1
ATOM 6830 C CA . VAL B 1 203 ? -25.328 11.453 -10.633 1 97 203 VAL B CA 1
ATOM 6831 C C . VAL B 1 203 ? -26.594 10.953 -11.297 1 97 203 VAL B C 1
ATOM 6833 O O . VAL B 1 203 ? -27.031 9.82 -11.07 1 97 203 VAL B O 1
ATOM 6836 N N . THR B 1 204 ? -27.156 11.773 -12.125 1 96.44 204 THR B N 1
ATOM 6837 C CA . THR B 1 204 ? -28.406 11.445 -12.82 1 96.44 204 THR B CA 1
ATOM 6838 C C . THR B 1 204 ? -28.188 10.281 -13.789 1 96.44 204 THR B C 1
ATOM 6840 O O . THR B 1 204 ? -29.062 9.438 -13.969 1 96.44 204 THR B O 1
ATOM 6843 N N . LYS B 1 205 ? -27.078 10.266 -14.492 1 95.31 205 LYS B N 1
ATOM 6844 C CA . LYS B 1 205 ? -26.75 9.156 -15.375 1 95.31 205 LYS B CA 1
ATOM 6845 C C . LYS B 1 205 ? -26.734 7.832 -14.609 1 95.31 205 LYS B C 1
ATOM 6847 O O . LYS B 1 205 ? -27.125 6.793 -15.148 1 95.31 205 LYS B O 1
ATOM 6852 N N . GLY B 1 206 ? -26.266 7.84 -13.406 1 94.38 206 GLY B N 1
ATOM 6853 C CA . GLY B 1 206 ? -26.266 6.664 -12.555 1 94.38 206 GLY B CA 1
ATOM 6854 C C . GLY B 1 206 ? -24.953 5.891 -12.602 1 94.38 206 GLY B C 1
ATOM 6855 O O . GLY B 1 206 ? -24.328 5.785 -13.656 1 94.38 206 GLY B O 1
ATOM 6856 N N . MET B 1 207 ? -24.641 5.289 -11.531 1 94.12 207 MET B N 1
ATOM 6857 C CA . MET B 1 207 ? -23.375 4.574 -11.391 1 94.12 207 MET B CA 1
ATOM 6858 C C . MET B 1 207 ? -23.312 3.369 -12.32 1 94.12 207 MET B C 1
ATOM 6860 O O . MET B 1 207 ? -22.281 3.092 -12.93 1 94.12 207 MET B O 1
ATOM 6864 N N . LYS B 1 208 ? -24.391 2.633 -12.375 1 92.62 208 LYS B N 1
ATOM 6865 C CA . LYS B 1 208 ? -24.453 1.441 -13.219 1 92.62 208 LYS B CA 1
ATOM 6866 C C . LYS B 1 208 ? -24.141 1.781 -14.672 1 92.62 208 LYS B C 1
ATOM 6868 O O . LYS B 1 208 ? -23.312 1.12 -15.305 1 92.62 208 LYS B O 1
ATOM 6873 N N . LYS B 1 209 ? -24.75 2.777 -15.156 1 94.69 209 LYS B N 1
ATOM 6874 C CA . LYS B 1 209 ? -24.547 3.193 -16.547 1 94.69 209 LYS B CA 1
ATOM 6875 C C . LYS B 1 209 ? -23.125 3.676 -16.766 1 94.69 209 LYS B C 1
ATOM 6877 O O . LYS B 1 209 ? -22.5 3.338 -17.766 1 94.69 209 LYS B O 1
ATOM 6882 N N . LEU B 1 210 ? -22.656 4.484 -15.852 1 96.44 210 LEU B N 1
ATOM 6883 C CA . LEU B 1 210 ? -21.297 5.016 -15.969 1 96.44 210 LEU B CA 1
ATOM 6884 C C . LEU B 1 210 ? -20.266 3.891 -16 1 96.44 210 LEU B C 1
ATOM 6886 O O . LEU B 1 210 ? -19.344 3.91 -16.812 1 96.44 210 LEU B O 1
ATOM 6890 N N . MET B 1 211 ? -20.422 2.883 -15.172 1 95.88 211 MET B N 1
ATOM 6891 C CA . MET B 1 211 ? -19.5 1.747 -15.141 1 95.88 211 MET B CA 1
ATOM 6892 C C . MET B 1 211 ? -19.656 0.886 -16.391 1 95.88 211 MET B C 1
ATOM 6894 O O . MET B 1 211 ? -18.688 0.348 -16.906 1 95.88 211 MET B O 1
ATOM 6898 N N . GLU B 1 212 ? -20.875 0.728 -16.812 1 95 212 GLU B N 1
ATOM 6899 C CA . GLU B 1 212 ? -21.125 -0.024 -18.031 1 95 212 GLU B CA 1
ATOM 6900 C C . GLU B 1 212 ? -20.422 0.616 -19.234 1 95 212 GLU B C 1
ATOM 6902 O O . GLU B 1 212 ? -19.859 -0.083 -20.062 1 95 212 GLU B O 1
ATOM 6907 N N . ASP B 1 213 ? -20.516 1.934 -19.297 1 96.94 213 ASP B N 1
ATOM 6908 C CA . ASP B 1 213 ? -19.875 2.652 -20.391 1 96.94 213 ASP B CA 1
ATOM 6909 C C . ASP B 1 213 ? -18.375 2.389 -20.422 1 96.94 213 ASP B C 1
ATOM 6911 O O . ASP B 1 213 ? -17.766 2.381 -21.484 1 96.94 213 ASP B O 1
ATOM 6915 N N . VAL B 1 214 ? -17.844 2.125 -19.297 1 97.25 214 VAL B N 1
ATOM 6916 C CA . VAL B 1 214 ? -16.406 1.936 -19.172 1 97.25 214 VAL B CA 1
ATOM 6917 C C . VAL B 1 214 ? -16.047 0.483 -19.484 1 97.25 214 VAL B C 1
ATOM 6919 O O . VAL B 1 214 ? -15.07 0.212 -20.188 1 97.25 214 VAL B O 1
ATOM 6922 N N . CYS B 1 215 ? -16.844 -0.5 -19.047 1 96.19 215 CYS B N 1
ATOM 6923 C CA . CYS B 1 215 ? -16.344 -1.861 -18.906 1 96.19 215 CYS B CA 1
ATOM 6924 C C . CYS B 1 215 ? -17.016 -2.791 -19.922 1 96.19 215 CYS B C 1
ATOM 6926 O O . CYS B 1 215 ? -16.422 -3.799 -20.312 1 96.19 215 CYS B O 1
ATOM 6928 N N . LYS B 1 216 ? -18.25 -2.525 -20.297 1 95.31 216 LYS B N 1
ATOM 6929 C CA . LYS B 1 216 ? -19.109 -3.492 -20.984 1 95.31 216 LYS B CA 1
ATOM 6930 C C . LYS B 1 216 ? -18.484 -3.945 -22.297 1 95.31 216 LYS B C 1
ATOM 6932 O O . LYS B 1 216 ? -18.5 -5.133 -22.625 1 95.31 216 LYS B O 1
ATOM 6937 N N . ARG B 1 217 ? -17.969 -3.01 -23.062 1 95.62 217 ARG B N 1
ATOM 6938 C CA . ARG B 1 217 ? -17.375 -3.309 -24.359 1 95.62 217 ARG B CA 1
ATOM 6939 C C . ARG B 1 217 ? -16.266 -4.34 -24.219 1 95.62 217 ARG B C 1
ATOM 6941 O O . ARG B 1 217 ? -16.172 -5.27 -25.031 1 95.62 217 ARG B O 1
ATOM 6948 N N . PHE B 1 218 ? -15.43 -4.215 -23.344 1 96.44 218 PHE B N 1
ATOM 6949 C CA . PHE B 1 218 ? -14.281 -5.09 -23.125 1 96.44 218 PHE B CA 1
ATOM 6950 C C . PHE B 1 218 ? -14.734 -6.453 -22.609 1 96.44 218 PHE B C 1
ATOM 6952 O O . PHE B 1 218 ? -14.219 -7.488 -23.031 1 96.44 218 PHE B O 1
ATOM 6959 N N . LEU B 1 219 ? -15.695 -6.441 -21.703 1 94.06 219 LEU B N 1
ATOM 6960 C CA . LEU B 1 219 ? -16.25 -7.688 -21.172 1 94.06 219 LEU B CA 1
ATOM 6961 C C . LEU B 1 219 ? -16.891 -8.508 -22.281 1 94.06 219 LEU B C 1
ATOM 6963 O O . LEU B 1 219 ? -16.672 -9.719 -22.391 1 94.06 219 LEU B O 1
ATOM 6967 N N . ASP B 1 220 ? -17.656 -7.816 -23.094 1 93.56 220 ASP B N 1
ATOM 6968 C CA . ASP B 1 220 ? -18.344 -8.492 -24.188 1 93.56 220 ASP B CA 1
ATOM 6969 C C . ASP B 1 220 ? -17.344 -9.102 -25.172 1 93.56 220 ASP B C 1
ATOM 6971 O O . ASP B 1 220 ? -17.516 -10.227 -25.641 1 93.56 220 ASP B O 1
ATOM 6975 N N . LYS B 1 221 ? -16.312 -8.398 -25.453 1 93.19 221 LYS B N 1
ATOM 6976 C CA . LYS B 1 221 ? -15.305 -8.898 -26.375 1 93.19 221 LYS B CA 1
ATOM 6977 C C . LYS B 1 221 ? -14.578 -10.117 -25.797 1 93.19 221 LYS B C 1
ATOM 6979 O O . LYS B 1 221 ? -14.25 -11.047 -26.531 1 93.19 221 LYS B O 1
ATOM 6984 N N . LEU B 1 222 ? -14.312 -10.109 -24.562 1 90.75 222 LEU B N 1
ATOM 6985 C CA . LEU B 1 222 ? -13.664 -11.242 -23.906 1 90.75 222 LEU B CA 1
ATOM 6986 C C . LEU B 1 222 ? -14.586 -12.453 -23.891 1 90.75 222 LEU B C 1
ATOM 6988 O O . LEU B 1 222 ? -14.125 -13.586 -24.062 1 90.75 222 LEU B O 1
ATOM 6992 N N . LYS B 1 223 ? -15.852 -12.195 -23.688 1 86.25 223 LYS B N 1
ATOM 6993 C CA . LYS B 1 223 ? -16.828 -13.281 -23.656 1 86.25 223 LYS B CA 1
ATOM 6994 C C . LYS B 1 223 ? -17.016 -13.891 -25.047 1 86.25 223 LYS B C 1
ATOM 6996 O O . LYS B 1 223 ? -17.219 -15.102 -25.172 1 86.25 223 LYS B O 1
ATOM 7001 N N . GLU B 1 224 ? -17 -13.102 -26 1 87.12 224 GLU B N 1
ATOM 7002 C CA . GLU B 1 224 ? -17.172 -13.555 -27.375 1 87.12 224 GLU B CA 1
ATOM 7003 C C . GLU B 1 224 ? -15.969 -14.391 -27.828 1 87.12 224 GLU B C 1
ATOM 7005 O O . GLU B 1 224 ? -16.141 -15.469 -28.406 1 87.12 224 GLU B O 1
ATOM 7010 N N . ASN B 1 225 ? -14.844 -13.828 -27.609 1 87.19 225 ASN B N 1
ATOM 7011 C CA . ASN B 1 225 ? -13.586 -14.492 -27.953 1 87.19 225 ASN B CA 1
ATOM 7012 C C . ASN B 1 225 ? -12.477 -14.102 -26.969 1 87.19 225 ASN B C 1
ATOM 7014 O O . ASN B 1 225 ? -11.883 -13.031 -27.109 1 87.19 225 ASN B O 1
ATOM 7018 N N . PRO B 1 226 ? -12.172 -14.961 -26.062 1 81.75 226 PRO B N 1
ATOM 7019 C CA . PRO B 1 226 ? -11.211 -14.617 -25.016 1 81.75 226 PRO B CA 1
ATOM 7020 C C . PRO B 1 226 ? -9.859 -14.195 -25.578 1 81.75 226 PRO B C 1
ATOM 7022 O O . PRO B 1 226 ? -9.188 -13.328 -25 1 81.75 226 PRO B O 1
ATOM 7025 N N . TRP B 1 227 ? -9.453 -14.742 -26.672 1 81.5 227 TRP B N 1
ATOM 7026 C CA . TRP B 1 227 ? -8.148 -14.43 -27.25 1 81.5 227 TRP B CA 1
ATOM 7027 C C . TRP B 1 227 ? -8.133 -13.023 -27.828 1 81.5 227 TRP B C 1
ATOM 7029 O O . TRP B 1 227 ? -7.316 -12.188 -27.422 1 81.5 227 TRP B O 1
ATOM 7039 N N . SER B 1 228 ? -9 -12.82 -28.75 1 85.19 228 SER B N 1
ATOM 7040 C CA . SER B 1 228 ? -9.031 -11.5 -29.391 1 85.19 228 SER B CA 1
ATOM 7041 C C . SER B 1 228 ? -9.461 -10.422 -28.391 1 85.19 228 SER B C 1
ATOM 7043 O O . SER B 1 228 ? -9 -9.281 -28.469 1 85.19 228 SER B O 1
ATOM 7045 N N . GLY B 1 229 ? -10.336 -10.836 -27.5 1 91.38 229 GLY B N 1
ATOM 7046 C CA . GLY B 1 229 ? -10.742 -9.914 -26.453 1 91.38 229 GLY B CA 1
ATOM 7047 C C . GLY B 1 229 ? -9.602 -9.508 -25.547 1 91.38 229 GLY B C 1
ATOM 7048 O O . GLY B 1 229 ? -9.492 -8.344 -25.156 1 91.38 229 GLY B O 1
ATOM 7049 N N . TYR B 1 230 ? -8.789 -10.453 -25.234 1 90.5 230 TYR B N 1
ATOM 7050 C CA . TYR B 1 230 ? -7.633 -10.172 -24.391 1 90.5 230 TYR B CA 1
ATOM 7051 C C . TYR B 1 230 ? -6.633 -9.289 -25.125 1 90.5 230 TYR B C 1
ATOM 7053 O O . TYR B 1 230 ? -6.082 -8.352 -24.547 1 90.5 230 TYR B O 1
ATOM 7061 N N . GLU B 1 231 ? -6.363 -9.594 -26.391 1 89.19 231 GLU B N 1
ATOM 7062 C CA . GLU B 1 231 ? -5.477 -8.758 -27.188 1 89.19 231 GLU B CA 1
ATOM 7063 C C . GLU B 1 231 ? -5.977 -7.312 -27.25 1 89.19 231 GLU B C 1
ATOM 7065 O O . GLU B 1 231 ? -5.188 -6.375 -27.125 1 89.19 231 GLU B O 1
ATOM 7070 N N . TYR B 1 232 ? -7.273 -7.191 -27.438 1 95.25 232 TYR B N 1
ATOM 7071 C CA . TYR B 1 232 ? -7.891 -5.871 -27.438 1 95.25 232 TYR B CA 1
ATOM 7072 C C . TYR B 1 232 ? -7.711 -5.172 -26.094 1 95.25 232 TYR B C 1
ATOM 7074 O O . TYR B 1 232 ? -7.332 -3.998 -26.047 1 95.25 232 TYR B O 1
ATOM 7082 N N . LEU B 1 233 ? -7.938 -5.879 -25.031 1 96.69 233 LEU B N 1
ATOM 7083 C CA . LEU B 1 233 ? -7.812 -5.34 -23.688 1 96.69 233 LEU B CA 1
ATOM 7084 C C . LEU B 1 233 ? -6.379 -4.891 -23.406 1 96.69 233 LEU B C 1
ATOM 7086 O O . LEU B 1 233 ? -6.16 -3.859 -22.766 1 96.69 233 LEU B O 1
ATOM 7090 N N . MET B 1 234 ? -5.398 -5.641 -23.922 1 94 234 MET B N 1
ATOM 7091 C CA . MET B 1 234 ? -3.986 -5.375 -23.656 1 94 234 MET B CA 1
ATOM 7092 C C . MET B 1 234 ? -3.549 -4.07 -24.312 1 94 234 MET B C 1
ATOM 7094 O O . MET B 1 234 ? -2.578 -3.445 -23.891 1 94 234 MET B O 1
ATOM 7098 N N . THR B 1 235 ? -4.281 -3.627 -25.344 1 96.31 235 THR B N 1
ATOM 7099 C CA . THR B 1 235 ? -3.953 -2.348 -25.953 1 96.31 235 THR B CA 1
ATOM 7100 C C . THR B 1 235 ? -4.184 -1.199 -24.984 1 96.31 235 THR B C 1
ATOM 7102 O O . THR B 1 235 ? -3.686 -0.091 -25.188 1 96.31 235 THR B O 1
ATOM 7105 N N . TYR B 1 236 ? -4.895 -1.493 -23.875 1 97.5 236 TYR B N 1
ATOM 7106 C CA . TYR B 1 236 ? -5.207 -0.469 -22.891 1 97.5 236 TYR B CA 1
ATOM 7107 C C . TYR B 1 236 ? -4.566 -0.795 -21.547 1 97.5 236 TYR B C 1
ATOM 7109 O O . TYR B 1 236 ? -4.852 -0.145 -20.531 1 97.5 236 TYR B O 1
ATOM 7117 N N . ASP B 1 237 ? -3.654 -1.775 -21.484 1 97.44 237 ASP B N 1
ATOM 7118 C CA . ASP B 1 237 ? -3.084 -2.248 -20.219 1 97.44 237 ASP B CA 1
ATOM 7119 C C . ASP B 1 237 ? -2.24 -1.162 -19.562 1 97.44 237 ASP B C 1
ATOM 7121 O O . ASP B 1 237 ? -2.045 -1.178 -18.344 1 97.44 237 ASP B O 1
ATOM 7125 N N . ARG B 1 238 ? -1.764 -0.159 -20.312 1 96.88 238 ARG B N 1
ATOM 7126 C CA . ARG B 1 238 ? -0.895 0.887 -19.781 1 96.88 238 ARG B CA 1
ATOM 7127 C C . ARG B 1 238 ? -1.676 1.849 -18.891 1 96.88 238 ARG B C 1
ATOM 7129 O O . ARG B 1 238 ? -1.084 2.643 -18.156 1 96.88 238 ARG B O 1
ATOM 7136 N N . TYR B 1 239 ? -3.045 1.754 -18.938 1 97.94 239 TYR B N 1
ATOM 7137 C CA . TYR B 1 239 ? -3.883 2.645 -18.141 1 97.94 239 TYR B CA 1
ATOM 7138 C C . TYR B 1 239 ? -4.219 2.018 -16.797 1 97.94 239 TYR B C 1
ATOM 7140 O O . TYR B 1 239 ? -4.422 0.805 -16.703 1 97.94 239 TYR B O 1
ATOM 7148 N N . SER B 1 240 ? -4.25 2.85 -15.781 1 98.31 240 SER B N 1
ATOM 7149 C CA . SER B 1 240 ? -5.051 2.5 -14.617 1 98.31 240 SER B CA 1
ATOM 7150 C C . SER B 1 240 ? -6.539 2.699 -14.883 1 98.31 240 SER B C 1
ATOM 7152 O O . SER B 1 240 ? -6.914 3.359 -15.852 1 98.31 240 SER B O 1
ATOM 7154 N N . MET B 1 241 ? -7.359 2.105 -14.07 1 98.44 241 MET B N 1
ATOM 7155 C CA . MET B 1 241 ? -8.789 2.369 -14.188 1 98.44 241 MET B CA 1
ATOM 7156 C C . MET B 1 241 ? -9.078 3.865 -14.109 1 98.44 241 MET B C 1
ATOM 7158 O O . MET B 1 241 ? -9.867 4.395 -14.883 1 98.44 241 MET B O 1
ATOM 7162 N N . ARG B 1 242 ? -8.469 4.566 -13.219 1 98.44 242 ARG B N 1
ATOM 7163 C CA . ARG B 1 242 ? -8.633 6.004 -13.031 1 98.44 242 ARG B CA 1
ATOM 7164 C C . ARG B 1 242 ? -8.227 6.77 -14.289 1 98.44 242 ARG B C 1
ATOM 7166 O O . ARG B 1 242 ? -8.969 7.629 -14.766 1 98.44 242 ARG B O 1
ATOM 7173 N N . SER B 1 243 ? -7.023 6.449 -14.836 1 98.25 243 SER B N 1
ATOM 7174 C CA . SER B 1 243 ? -6.551 7.184 -16 1 98.25 243 SER B CA 1
ATOM 7175 C C . SER B 1 243 ? -7.395 6.863 -17.234 1 98.25 243 SER B C 1
ATOM 7177 O O . SER B 1 243 ? -7.605 7.727 -18.094 1 98.25 243 SER B O 1
ATOM 7179 N N . PHE B 1 244 ? -7.852 5.629 -17.344 1 98.5 244 PHE B N 1
ATOM 7180 C CA . PHE B 1 244 ? -8.742 5.293 -18.453 1 98.5 244 PHE B CA 1
ATOM 7181 C C . PHE B 1 244 ? -10.016 6.129 -18.391 1 98.5 244 PHE B C 1
ATOM 7183 O O . PHE B 1 244 ? -10.438 6.699 -19.406 1 98.5 244 PHE B O 1
ATOM 7190 N N . MET B 1 245 ? -10.609 6.215 -17.203 1 98.5 245 MET B N 1
ATOM 7191 C CA . MET B 1 245 ? -11.844 6.977 -17.016 1 98.5 245 MET B CA 1
ATOM 7192 C C . MET B 1 245 ? -11.609 8.461 -17.281 1 98.5 245 MET B C 1
ATOM 7194 O O . MET B 1 245 ? -12.453 9.133 -17.875 1 98.5 245 MET B O 1
ATOM 7198 N N . SER B 1 246 ? -10.5 8.945 -16.875 1 97.38 246 SER B N 1
ATOM 7199 C CA . SER B 1 246 ? -10.227 10.383 -16.922 1 97.38 246 SER B CA 1
ATOM 7200 C C . SER B 1 246 ? -9.773 10.812 -18.312 1 97.38 246 SER B C 1
ATOM 7202 O O . SER B 1 246 ? -9.984 11.961 -18.703 1 97.38 246 SER B O 1
ATOM 7204 N N . GLU B 1 247 ? -9.148 9.852 -19.141 1 96 247 GLU B N 1
ATOM 7205 C CA . GLU B 1 247 ? -8.438 10.336 -20.312 1 96 247 GLU B CA 1
ATOM 7206 C C . GLU B 1 247 ? -9.023 9.75 -21.594 1 96 247 GLU B C 1
ATOM 7208 O O . GLU B 1 247 ? -8.953 10.375 -22.656 1 96 247 GLU B O 1
ATOM 7213 N N . VAL B 1 248 ? -9.539 8.586 -21.531 1 97.5 248 VAL B N 1
ATOM 7214 C CA . VAL B 1 248 ? -9.898 7.863 -22.75 1 97.5 248 VAL B CA 1
ATOM 7215 C C . VAL B 1 248 ? -11.336 8.195 -23.141 1 97.5 248 VAL B C 1
ATOM 7217 O O . VAL B 1 248 ? -12.227 8.242 -22.281 1 97.5 248 VAL B O 1
ATOM 7220 N N . ILE B 1 249 ? -11.57 8.469 -24.391 1 97.5 249 ILE B N 1
ATOM 7221 C CA . ILE B 1 249 ? -12.891 8.586 -25 1 97.5 249 ILE B CA 1
ATOM 7222 C C . ILE B 1 249 ? -13.141 7.395 -25.922 1 97.5 249 ILE B C 1
ATOM 7224 O O . ILE B 1 249 ? -12.289 7.059 -26.766 1 97.5 249 ILE B O 1
ATOM 7228 N N . LEU B 1 250 ? -14.148 6.668 -25.672 1 97.31 250 LEU B N 1
ATOM 7229 C CA . LEU B 1 250 ? -14.602 5.637 -26.594 1 97.31 250 LEU B CA 1
ATOM 7230 C C . LEU B 1 250 ? -15.812 6.113 -27.391 1 97.31 250 LEU B C 1
ATOM 7232 O O . LEU B 1 250 ? -16.859 6.434 -26.812 1 97.31 250 LEU B O 1
ATOM 7236 N N . GLU B 1 251 ? -15.625 6.121 -28.656 1 96.88 251 GLU B N 1
ATOM 7237 C CA . GLU B 1 251 ? -16.734 6.539 -29.516 1 96.88 251 GLU B CA 1
ATOM 7238 C C . GLU B 1 251 ? -17.875 5.516 -29.484 1 96.88 251 GLU B C 1
ATOM 7240 O O . GLU B 1 251 ? -17.641 4.34 -29.188 1 96.88 251 GLU B O 1
ATOM 7245 N N . GLU B 1 252 ? -19.062 6.012 -29.766 1 95.69 252 GLU B N 1
ATOM 7246 C CA . GLU B 1 252 ? -20.234 5.141 -29.812 1 95.69 252 GLU B CA 1
ATOM 7247 C C . GLU B 1 252 ? -20.078 4.066 -30.891 1 95.69 252 GLU B C 1
ATOM 7249 O O . GLU B 1 252 ? -19.609 4.348 -32 1 95.69 252 GLU B O 1
ATOM 7254 N N . GLU B 1 253 ? -20.312 2.867 -30.531 1 93.81 253 GLU B N 1
ATOM 7255 C CA . GLU B 1 253 ? -20.359 1.69 -31.391 1 93.81 253 GLU B CA 1
ATOM 7256 C C . GLU B 1 253 ? -21.469 0.733 -30.969 1 93.81 253 GLU B C 1
ATOM 7258 O O . GLU B 1 253 ? -21.469 0.268 -29.828 1 93.81 253 GLU B O 1
ATOM 7263 N N . TYR B 1 254 ? -22.391 0.49 -31.828 1 90.81 254 TYR B N 1
ATOM 7264 C CA . TYR B 1 254 ? -23.484 -0.385 -31.438 1 90.81 254 TYR B CA 1
ATOM 7265 C C . TYR B 1 254 ? -22.969 -1.713 -30.906 1 90.81 254 TYR B C 1
ATOM 7267 O O . TYR B 1 254 ? -22.109 -2.344 -31.531 1 90.81 254 TYR B O 1
ATOM 7275 N N . PRO B 1 255 ? -23.312 -1.971 -29.672 1 94.12 255 PRO B N 1
ATOM 7276 C CA . PRO B 1 255 ? -24.375 -1.449 -28.812 1 94.12 255 PRO B CA 1
ATOM 7277 C C . PRO B 1 255 ? -23.828 -0.579 -27.672 1 94.12 255 PRO B C 1
ATOM 7279 O O . PRO B 1 255 ? -24.516 -0.366 -26.672 1 94.12 255 PRO B O 1
ATOM 7282 N N . TYR B 1 256 ? -22.656 -0.195 -27.812 1 95.06 256 TYR B N 1
ATOM 7283 C CA . TYR B 1 256 ? -22 0.518 -26.719 1 95.06 256 TYR B CA 1
ATOM 7284 C C . TYR B 1 256 ? -22.203 2.023 -26.859 1 95.06 256 TYR B C 1
ATOM 7286 O O . TYR B 1 256 ? -22.031 2.578 -27.953 1 95.06 256 TYR B O 1
ATOM 7294 N N . SER B 1 257 ? -22.531 2.646 -25.781 1 95 257 SER B N 1
ATOM 7295 C CA . SER B 1 257 ? -22.641 4.102 -25.766 1 95 257 SER B CA 1
ATOM 7296 C C . SER B 1 257 ? -21.266 4.754 -25.734 1 95 257 SER B C 1
ATOM 7298 O O . SER B 1 257 ? -20.25 4.082 -25.484 1 95 257 SER B O 1
ATOM 7300 N N . LYS B 1 258 ? -21.281 6.02 -26.062 1 96.12 258 LYS B N 1
ATOM 7301 C CA . LYS B 1 258 ? -20.047 6.793 -25.969 1 96.12 258 LYS B CA 1
ATOM 7302 C C . LYS B 1 258 ? -19.562 6.879 -24.516 1 96.12 258 LYS B C 1
ATOM 7304 O O . LYS B 1 258 ? -20.359 7.098 -23.609 1 96.12 258 LYS B O 1
ATOM 7309 N N . LYS B 1 259 ? -18.312 6.609 -24.281 1 97.31 259 LYS B N 1
ATOM 7310 C CA . LYS B 1 259 ? -17.656 6.859 -23 1 97.31 259 LYS B CA 1
ATOM 7311 C C . LYS B 1 259 ? -16.891 8.18 -23.016 1 97.31 259 LYS B C 1
ATOM 7313 O O . LYS B 1 259 ? -15.906 8.32 -23.734 1 97.31 259 LYS B O 1
ATOM 7318 N N . GLU B 1 260 ? -17.297 9.133 -22.297 1 96.94 260 GLU B N 1
ATOM 7319 C CA . GLU B 1 260 ? -16.625 10.43 -22.203 1 96.94 260 GLU B CA 1
ATOM 7320 C C . GLU B 1 260 ? -15.555 10.414 -21.109 1 96.94 260 GLU B C 1
ATOM 7322 O O . GLU B 1 260 ? -15.391 9.414 -20.406 1 96.94 260 GLU B O 1
ATOM 7327 N N . ARG B 1 261 ? -14.828 11.523 -21.016 1 97.19 261 ARG B N 1
ATOM 7328 C CA . ARG B 1 261 ? -13.891 11.695 -19.906 1 97.19 261 ARG B CA 1
ATOM 7329 C C . ARG B 1 261 ? -14.625 12 -18.609 1 97.19 261 ARG B C 1
ATOM 7331 O O . ARG B 1 261 ? -15.508 12.859 -18.578 1 97.19 261 ARG B O 1
ATOM 7338 N N . TYR B 1 262 ? -14.336 11.289 -17.594 1 98.31 262 TYR B N 1
ATOM 7339 C CA . TYR B 1 262 ? -14.992 11.484 -16.297 1 98.31 262 TYR B CA 1
ATOM 7340 C C . TYR B 1 262 ? -14.211 12.469 -15.438 1 98.31 262 TYR B C 1
ATOM 7342 O O . TYR B 1 262 ? -12.984 12.414 -15.383 1 98.31 262 TYR B O 1
ATOM 7350 N N . PRO B 1 263 ? -14.945 13.383 -14.812 1 97.19 263 PRO B N 1
ATOM 7351 C CA . PRO B 1 263 ? -14.281 14.258 -13.836 1 97.19 263 PRO B CA 1
ATOM 7352 C C . PRO B 1 263 ? -13.766 13.492 -12.617 1 97.19 263 PRO B C 1
ATOM 7354 O O . PRO B 1 263 ? -14.312 12.445 -12.266 1 97.19 263 PRO B O 1
ATOM 7357 N N . THR B 1 264 ? -12.75 14.031 -11.969 1 97.06 264 THR B N 1
ATOM 7358 C CA . THR B 1 264 ? -12.102 13.406 -10.82 1 97.06 264 THR B CA 1
ATOM 7359 C C . THR B 1 264 ? -13.117 13.109 -9.719 1 97.06 264 THR B C 1
ATOM 7361 O O . THR B 1 264 ? -13.07 12.055 -9.094 1 97.06 264 THR B O 1
ATOM 7364 N N . SER B 1 265 ? -14.031 14.023 -9.461 1 97.06 265 SER B N 1
ATOM 7365 C CA . SER B 1 265 ? -15.023 13.844 -8.406 1 97.06 265 SER B CA 1
ATOM 7366 C C . SER B 1 265 ? -15.938 12.656 -8.703 1 97.06 265 SER B C 1
ATOM 7368 O O . SER B 1 265 ? -16.328 11.93 -7.789 1 97.06 265 SER B O 1
ATOM 7370 N N . VAL B 1 266 ? -16.281 12.43 -10 1 98.19 266 VAL B N 1
ATOM 7371 C CA . VAL B 1 266 ? -17.094 11.297 -10.414 1 98.19 266 VAL B CA 1
ATOM 7372 C C . VAL B 1 266 ? -16.328 10 -10.203 1 98.19 266 VAL B C 1
ATOM 7374 O O . VAL B 1 266 ? -16.875 9.016 -9.695 1 98.19 266 VAL B O 1
ATOM 7377 N N . ILE B 1 267 ? -15.062 10 -10.594 1 98.44 267 ILE B N 1
ATOM 7378 C CA . ILE B 1 267 ? -14.219 8.82 -10.438 1 98.44 267 ILE B CA 1
ATOM 7379 C C . ILE B 1 267 ? -14.102 8.461 -8.961 1 98.44 267 ILE B C 1
ATOM 7381 O O . ILE B 1 267 ? -14.219 7.289 -8.586 1 98.44 267 ILE B O 1
ATOM 7385 N N . ASN B 1 268 ? -13.859 9.484 -8.109 1 97.81 268 ASN B N 1
ATOM 7386 C CA . ASN B 1 268 ? -13.781 9.258 -6.664 1 97.81 268 ASN B CA 1
ATOM 7387 C C . ASN B 1 268 ? -15.078 8.664 -6.121 1 97.81 268 ASN B C 1
ATOM 7389 O O . ASN B 1 268 ? -15.047 7.766 -5.277 1 97.81 268 ASN B O 1
ATOM 7393 N N . TRP B 1 269 ? -16.156 9.203 -6.598 1 97.81 269 TRP B N 1
ATOM 7394 C CA . TRP B 1 269 ? -17.484 8.734 -6.191 1 97.81 269 TRP B CA 1
ATOM 7395 C C . TRP B 1 269 ? -17.688 7.273 -6.586 1 97.81 269 TRP B C 1
ATOM 7397 O O . TRP B 1 269 ? -18.094 6.453 -5.766 1 97.81 269 TRP B O 1
ATOM 7407 N N . LEU B 1 270 ? -17.344 6.922 -7.805 1 97.38 270 LEU B N 1
ATOM 7408 C CA . LEU B 1 270 ? -17.484 5.559 -8.305 1 97.38 270 LEU B CA 1
ATOM 7409 C C . LEU B 1 270 ? -16.562 4.609 -7.539 1 97.38 270 LEU B C 1
ATOM 7411 O O . LEU B 1 270 ? -16.969 3.494 -7.195 1 97.38 270 LEU B O 1
ATOM 7415 N N . GLU B 1 271 ? -15.336 5.023 -7.301 1 97.56 271 GLU B N 1
ATOM 7416 C CA . GLU B 1 271 ? -14.391 4.18 -6.582 1 97.56 271 GLU B CA 1
ATOM 7417 C C . GLU B 1 271 ? -14.875 3.885 -5.164 1 97.56 271 GLU B C 1
ATOM 7419 O O . GLU B 1 271 ? -14.844 2.736 -4.719 1 97.56 271 GLU B O 1
ATOM 7424 N N . THR B 1 272 ? -15.367 4.914 -4.453 1 96.56 272 THR B N 1
ATOM 7425 C CA . THR B 1 272 ? -15.805 4.797 -3.07 1 96.56 272 THR B CA 1
ATOM 7426 C C . THR B 1 272 ? -17.016 3.863 -2.965 1 96.56 272 THR B C 1
ATOM 7428 O O . THR B 1 272 ? -17.094 3.053 -2.039 1 96.56 272 THR B O 1
ATOM 7431 N N . ARG B 1 273 ? -17.875 3.93 -3.91 1 95.5 273 ARG B N 1
ATOM 7432 C CA . ARG B 1 273 ? -19.141 3.205 -3.842 1 95.5 273 ARG B CA 1
ATOM 7433 C C . ARG B 1 273 ? -18.969 1.772 -4.336 1 95.5 273 ARG B C 1
ATOM 7435 O O . ARG B 1 273 ? -19.672 0.866 -3.867 1 95.5 273 ARG B O 1
ATOM 7442 N N . ASN B 1 274 ? -18.062 1.581 -5.289 1 92.94 274 ASN B N 1
ATOM 7443 C CA . ASN B 1 274 ? -17.969 0.26 -5.898 1 92.94 274 ASN B CA 1
ATOM 7444 C C . ASN B 1 274 ? -16.797 -0.545 -5.328 1 92.94 274 ASN B C 1
ATOM 7446 O O . ASN B 1 274 ? -16.828 -1.777 -5.344 1 92.94 274 ASN B O 1
ATOM 7450 N N . PHE B 1 275 ? -15.828 0.154 -4.883 1 94.38 275 PHE B N 1
ATOM 7451 C CA . PHE B 1 275 ? -14.625 -0.501 -4.375 1 94.38 275 PHE B CA 1
ATOM 7452 C C . PHE B 1 275 ? -14.102 0.218 -3.137 1 94.38 275 PHE B C 1
ATOM 7454 O O . PHE B 1 275 ? -14.844 0.433 -2.176 1 94.38 275 PHE B O 1
ATOM 7461 N N . ALA B 1 276 ? -12.797 0.513 -3.082 1 95 276 ALA B N 1
ATOM 7462 C CA . ALA B 1 276 ? -12.117 1.231 -2.004 1 95 276 ALA B CA 1
ATOM 7463 C C . ALA B 1 276 ? -10.992 2.105 -2.545 1 95 276 ALA B C 1
ATOM 7465 O O . ALA B 1 276 ? -10.469 1.851 -3.631 1 95 276 ALA B O 1
ATOM 7466 N N . PRO B 1 277 ? -10.656 3.139 -1.796 1 95 277 PRO B N 1
ATOM 7467 C CA . PRO B 1 277 ? -9.586 4.02 -2.268 1 95 277 PRO B CA 1
ATOM 7468 C C . PRO B 1 277 ? -8.32 3.256 -2.639 1 95 277 PRO B C 1
ATOM 7470 O O . PRO B 1 277 ? -7.855 2.408 -1.87 1 95 277 PRO B O 1
ATOM 7473 N N . GLY B 1 278 ? -7.824 3.605 -3.797 1 95.12 278 GLY B N 1
ATOM 7474 C CA . GLY B 1 278 ? -6.609 2.965 -4.277 1 95.12 278 GLY B CA 1
ATOM 7475 C C . GLY B 1 278 ? -6.871 1.89 -5.316 1 95.12 278 GLY B C 1
ATOM 7476 O O . GLY B 1 278 ? -5.961 1.485 -6.043 1 95.12 278 GLY B O 1
ATOM 7477 N N . TRP B 1 279 ? -8.109 1.411 -5.414 1 97.19 279 TRP B N 1
ATOM 7478 C CA . TRP B 1 279 ? -8.422 0.35 -6.363 1 97.19 279 TRP B CA 1
ATOM 7479 C C . TRP B 1 279 ? -8.297 0.848 -7.797 1 97.19 279 TRP B C 1
ATOM 7481 O O . TRP B 1 279 ? -7.738 0.161 -8.656 1 97.19 279 TRP B O 1
ATOM 7491 N N . PHE B 1 280 ? -8.797 2.049 -8.102 1 97.94 280 PHE B N 1
ATOM 7492 C CA . PHE B 1 280 ? -8.828 2.566 -9.461 1 97.94 280 PHE B CA 1
ATOM 7493 C C . PHE B 1 280 ? -7.445 3.025 -9.898 1 97.94 280 PHE B C 1
ATOM 7495 O O . PHE B 1 280 ? -7.246 3.41 -11.055 1 97.94 280 PHE B O 1
ATOM 7502 N N . ASP B 1 281 ? -6.477 2.951 -8.992 1 97.19 281 ASP B N 1
ATOM 7503 C CA . ASP B 1 281 ? -5.102 3.283 -9.367 1 97.19 281 ASP B CA 1
ATOM 7504 C C . ASP B 1 281 ? -4.371 2.059 -9.906 1 97.19 281 ASP B C 1
ATOM 7506 O O . ASP B 1 281 ? -3.227 2.162 -10.359 1 97.19 281 ASP B O 1
ATOM 7510 N N . ARG B 1 282 ? -5 0.949 -9.906 1 97.88 282 ARG B N 1
ATOM 7511 C CA . ARG B 1 282 ? -4.473 -0.287 -10.477 1 97.88 282 ARG B CA 1
ATOM 7512 C C . ARG B 1 282 ? -4.859 -0.419 -11.945 1 97.88 282 ARG B C 1
ATOM 7514 O O . ARG B 1 282 ? -5.609 0.406 -12.469 1 97.88 282 ARG B O 1
ATOM 7521 N N . ALA B 1 283 ? -4.355 -1.409 -12.633 1 98.31 283 ALA B N 1
ATOM 7522 C CA . ALA B 1 283 ? -4.488 -1.531 -14.078 1 98.31 283 ALA B CA 1
ATOM 7523 C C . ALA B 1 283 ? -5.957 -1.623 -14.492 1 98.31 283 ALA B C 1
ATOM 7525 O O . ALA B 1 283 ? -6.75 -2.301 -13.828 1 98.31 283 ALA B O 1
ATOM 7526 N N . PHE B 1 284 ? -6.301 -0.902 -15.516 1 98.56 284 PHE B N 1
ATOM 7527 C CA . PHE B 1 284 ? -7.621 -1.024 -16.125 1 98.56 284 PHE B CA 1
ATOM 7528 C C . PHE B 1 284 ? -7.926 -2.477 -16.469 1 98.56 284 PHE B C 1
ATOM 7530 O O . PHE B 1 284 ? -9.008 -2.982 -16.172 1 98.56 284 PHE B O 1
ATOM 7537 N N . SER B 1 285 ? -6.984 -3.188 -17.031 1 97.75 285 SER B N 1
ATOM 7538 C CA . SER B 1 285 ? -7.113 -4.594 -17.391 1 97.75 285 SER B CA 1
ATOM 7539 C C . SER B 1 285 ? -7.391 -5.465 -16.172 1 97.75 285 SER B C 1
ATOM 7541 O O . SER B 1 285 ? -8.148 -6.434 -16.25 1 97.75 285 SER B O 1
ATOM 7543 N N . GLU B 1 286 ? -6.742 -5.156 -15.047 1 97.38 286 GLU B N 1
ATOM 7544 C CA . GLU B 1 286 ? -6.969 -5.887 -13.805 1 97.38 286 GLU B CA 1
ATOM 7545 C C . GLU B 1 286 ? -8.445 -5.859 -13.406 1 97.38 286 GLU B C 1
ATOM 7547 O O . GLU B 1 286 ? -9.016 -6.887 -13.039 1 97.38 286 GLU B O 1
ATOM 7552 N N . THR B 1 287 ? -9.055 -4.672 -13.484 1 96.25 287 THR B N 1
ATOM 7553 C CA . THR B 1 287 ? -10.453 -4.512 -13.109 1 96.25 287 THR B CA 1
ATOM 7554 C C . THR B 1 287 ? -11.367 -5.266 -14.07 1 96.25 287 THR B C 1
ATOM 7556 O O . THR B 1 287 ? -12.328 -5.91 -13.648 1 96.25 287 THR B O 1
ATOM 7559 N N . ILE B 1 288 ? -11.086 -5.211 -15.344 1 96.44 288 ILE B N 1
ATOM 7560 C CA . ILE B 1 288 ? -11.898 -5.895 -16.344 1 96.44 288 ILE B CA 1
ATOM 7561 C C . ILE B 1 288 ? -11.852 -7.402 -16.109 1 96.44 288 ILE B C 1
ATOM 7563 O O . ILE B 1 288 ? -12.891 -8.07 -16.109 1 96.44 288 ILE B O 1
ATOM 7567 N N . LEU B 1 289 ? -10.672 -7.918 -15.883 1 94.5 289 LEU B N 1
ATOM 7568 C CA . LEU B 1 289 ? -10.508 -9.352 -15.68 1 94.5 289 LEU B CA 1
ATOM 7569 C C . LEU B 1 289 ? -11.164 -9.789 -14.375 1 94.5 289 LEU B C 1
ATOM 7571 O O . LEU B 1 289 ? -11.703 -10.898 -14.281 1 94.5 289 LEU B O 1
ATOM 7575 N N . GLU B 1 290 ? -11.117 -8.945 -13.398 1 93.06 290 GLU B N 1
ATOM 7576 C CA . GLU B 1 290 ? -11.805 -9.227 -12.141 1 93.06 290 GLU B CA 1
ATOM 7577 C C . GLU B 1 290 ? -13.312 -9.305 -12.336 1 93.06 290 GLU B C 1
ATOM 7579 O O . GLU B 1 290 ? -13.969 -10.195 -11.797 1 93.06 290 GLU B O 1
ATOM 7584 N N . LEU B 1 291 ? -13.828 -8.359 -13.078 1 91.56 291 LEU B N 1
ATOM 7585 C CA . LEU B 1 291 ? -15.266 -8.344 -13.336 1 91.56 291 LEU B CA 1
ATOM 7586 C C . LEU B 1 291 ? -15.688 -9.578 -14.125 1 91.56 291 LEU B C 1
ATOM 7588 O O . LEU B 1 291 ? -16.75 -10.141 -13.883 1 91.56 291 LEU B O 1
ATOM 7592 N N . LEU B 1 292 ? -14.836 -9.961 -15.031 1 90.06 292 LEU B N 1
ATOM 7593 C CA . LEU B 1 292 ? -15.109 -11.164 -15.812 1 90.06 292 LEU B CA 1
ATOM 7594 C C . LEU B 1 292 ? -15.164 -12.398 -14.914 1 90.06 292 LEU B C 1
ATOM 7596 O O . LEU B 1 292 ? -15.992 -13.281 -15.117 1 90.06 292 LEU B O 1
ATOM 7600 N N . ALA B 1 293 ? -14.281 -12.438 -13.945 1 86.69 293 ALA B N 1
ATOM 7601 C CA . ALA B 1 293 ? -14.219 -13.57 -13.016 1 86.69 293 ALA B CA 1
ATOM 7602 C C . ALA B 1 293 ? -15.492 -13.648 -12.172 1 86.69 293 ALA B C 1
ATOM 7604 O O . ALA B 1 293 ? -15.945 -14.742 -11.82 1 86.69 293 ALA B O 1
ATOM 7605 N N . PHE B 1 294 ? -16.109 -12.547 -11.906 1 83.25 294 PHE B N 1
ATOM 7606 C CA . PHE B 1 294 ? -17.328 -12.5 -11.117 1 83.25 294 PHE B CA 1
ATOM 7607 C C . PHE B 1 294 ? -18.547 -12.852 -11.977 1 83.25 294 PHE B C 1
ATOM 7609 O O . PHE B 1 294 ? -19.484 -13.484 -11.492 1 83.25 294 PHE B O 1
ATOM 7616 N N . ASP B 1 295 ? -18.516 -12.281 -13.164 1 76.88 295 ASP B N 1
ATOM 7617 C CA . ASP B 1 295 ? -19.641 -12.492 -14.07 1 76.88 295 ASP B CA 1
ATOM 7618 C C . ASP B 1 295 ? -19.156 -12.562 -15.523 1 76.88 295 ASP B C 1
ATOM 7620 O O . ASP B 1 295 ? -18.906 -11.523 -16.141 1 76.88 295 ASP B O 1
ATOM 7624 N N . ASP B 1 296 ? -19.203 -13.695 -16.031 1 61.12 296 ASP B N 1
ATOM 7625 C CA . ASP B 1 296 ? -18.719 -13.883 -17.391 1 61.12 296 ASP B CA 1
ATOM 7626 C C . ASP B 1 296 ? -19.859 -13.781 -18.391 1 61.12 296 ASP B C 1
ATOM 7628 O O . ASP B 1 296 ? -19.688 -14.07 -19.578 1 61.12 296 ASP B O 1
ATOM 7632 N N . GLY B 1 297 ? -20.938 -13.188 -17.844 1 55.19 297 GLY B N 1
ATOM 7633 C CA . GLY B 1 297 ? -22.078 -13.016 -18.734 1 55.19 297 GLY B CA 1
ATOM 7634 C C . GLY B 1 297 ? -22.922 -14.266 -18.859 1 55.19 297 GLY B C 1
ATOM 7635 O O . GLY B 1 297 ? -23.953 -14.25 -19.531 1 55.19 297 GLY B O 1
ATOM 7636 N N . SER B 1 298 ? -22.453 -15.266 -18.312 1 51.84 298 SER B N 1
ATOM 7637 C CA . SER B 1 298 ? -23.281 -16.469 -18.312 1 51.84 298 SER B CA 1
ATOM 7638 C C . SER B 1 298 ? -24.547 -16.281 -17.469 1 51.84 298 SER B C 1
ATOM 7640 O O . SER B 1 298 ? -24.5 -15.609 -16.422 1 51.84 298 SER B O 1
ATOM 7642 N N . ALA B 1 299 ? -25.578 -16.297 -18.062 1 57.12 299 ALA B N 1
ATOM 7643 C CA . ALA B 1 299 ? -26.844 -16.156 -17.375 1 57.12 299 ALA B CA 1
ATOM 7644 C C . ALA B 1 299 ? -26.875 -16.984 -16.094 1 57.12 299 ALA B C 1
ATOM 7646 O O . ALA B 1 299 ? -26.359 -18.109 -16.078 1 57.12 299 ALA B O 1
ATOM 7647 N N . ASN B 1 300 ? -27.234 -16.438 -14.898 1 68.25 300 ASN B N 1
ATOM 7648 C CA . ASN B 1 300 ? -27.594 -17.109 -13.656 1 68.25 300 ASN B CA 1
ATOM 7649 C C . ASN B 1 300 ? -26.375 -17.766 -13.008 1 68.25 300 ASN B C 1
ATOM 7651 O O . ASN B 1 300 ? -26.406 -18.953 -12.664 1 68.25 300 ASN B O 1
ATOM 7655 N N . VAL B 1 301 ? -25.297 -17.078 -12.906 1 84.38 301 VAL B N 1
ATOM 7656 C CA . VAL B 1 301 ? -24.125 -17.641 -12.242 1 84.38 301 VAL B CA 1
ATOM 7657 C C . VAL B 1 301 ? -24.469 -18 -10.797 1 84.38 301 VAL B C 1
ATOM 7659 O O . VAL B 1 301 ? -24.922 -17.156 -10.023 1 84.38 301 VAL B O 1
ATOM 7662 N N . GLU B 1 302 ? -24.344 -19.312 -10.562 1 90.06 302 GLU B N 1
ATOM 7663 C CA . GLU B 1 302 ? -24.531 -19.797 -9.195 1 90.06 302 GLU B CA 1
ATOM 7664 C C . GLU B 1 302 ? -23.25 -19.672 -8.383 1 90.06 302 GLU B C 1
ATOM 7666 O O . GLU B 1 302 ? -22.156 -19.891 -8.906 1 90.06 302 GLU B O 1
ATOM 7671 N N . TRP B 1 303 ? -23.406 -19.312 -7.148 1 95 303 TRP B N 1
ATOM 7672 C CA . TRP B 1 303 ? -22.266 -19.141 -6.25 1 95 303 TRP B CA 1
ATOM 7673 C C . TRP B 1 303 ? -22.266 -20.219 -5.164 1 95 303 TRP B C 1
ATOM 7675 O O . TRP B 1 303 ? -23.328 -20.609 -4.668 1 95 303 TRP B O 1
ATOM 7685 N N . TYR B 1 304 ? -21.047 -20.625 -4.828 1 96.56 304 TYR B N 1
ATOM 7686 C CA . TYR B 1 304 ? -20.938 -21.688 -3.844 1 96.56 304 TYR B CA 1
ATOM 7687 C C . TYR B 1 304 ? -19.859 -21.375 -2.809 1 96.56 304 TYR B C 1
ATOM 7689 O O . TYR B 1 304 ? -19 -20.516 -3.037 1 96.56 304 TYR B O 1
ATOM 7697 N N . CYS B 1 305 ? -19.906 -21.969 -1.682 1 97.31 305 CYS B N 1
ATOM 7698 C CA . CYS B 1 305 ? -18.859 -22.016 -0.664 1 97.31 305 CYS B CA 1
ATOM 7699 C C . CYS B 1 305 ? -18.703 -23.422 -0.098 1 97.31 305 CYS B C 1
ATOM 7701 O O . CYS B 1 305 ? -19.547 -24.281 -0.338 1 97.31 305 CYS B O 1
ATOM 7703 N N . VAL B 1 306 ? -17.625 -23.703 0.532 1 98.06 306 VAL B N 1
ATOM 7704 C CA . VAL B 1 306 ? -17.312 -25.031 1.041 1 98.06 306 VAL B CA 1
ATOM 7705 C C . VAL B 1 306 ? -17.812 -25.172 2.475 1 98.06 306 VAL B C 1
ATOM 7707 O O . VAL B 1 306 ? -17.5 -24.344 3.334 1 98.06 306 VAL B O 1
ATOM 7710 N N . LYS B 1 307 ? -18.609 -26.219 2.717 1 97.75 307 LYS B N 1
ATOM 7711 C CA . LYS B 1 307 ? -19.062 -26.484 4.082 1 97.75 307 LYS B CA 1
ATOM 7712 C C . LYS B 1 307 ? -17.875 -26.703 5.016 1 97.75 307 LYS B C 1
ATOM 7714 O O . LYS B 1 307 ? -17.016 -27.547 4.746 1 97.75 307 LYS B O 1
ATOM 7719 N N . GLY B 1 308 ? -17.844 -25.953 6.051 1 96.81 308 GLY B N 1
ATOM 7720 C CA . GLY B 1 308 ? -16.75 -26.062 6.996 1 96.81 308 GLY B CA 1
ATOM 7721 C C . GLY B 1 308 ? -15.578 -25.156 6.652 1 96.81 308 GLY B C 1
ATOM 7722 O O . GLY B 1 308 ? -14.594 -25.094 7.395 1 96.81 308 GLY B O 1
ATOM 7723 N N . GLY B 1 309 ? -15.617 -24.484 5.531 1 97.62 309 GLY B N 1
ATOM 7724 C CA . GLY B 1 309 ? -14.594 -23.516 5.156 1 97.62 309 GLY B CA 1
ATOM 7725 C C . GLY B 1 309 ? -13.719 -23.984 4.004 1 97.62 309 GLY B C 1
ATOM 7726 O O . GLY B 1 309 ? -13.555 -25.188 3.797 1 97.62 309 GLY B O 1
ATOM 7727 N N . SER B 1 310 ? -13.062 -23.078 3.395 1 98.06 310 SER B N 1
ATOM 7728 C CA . SER B 1 310 ? -12.312 -23.344 2.172 1 98.06 310 SER B CA 1
ATOM 7729 C C . SER B 1 310 ? -11.008 -24.078 2.473 1 98.06 310 SER B C 1
ATOM 7731 O O . SER B 1 310 ? -10.398 -24.672 1.579 1 98.06 310 SER B O 1
ATOM 7733 N N . GLN B 1 311 ? -10.516 -24.016 3.662 1 98.12 311 GLN B N 1
ATOM 7734 C CA . GLN B 1 311 ? -9.32 -24.75 4.047 1 98.12 311 GLN B CA 1
ATOM 7735 C C . GLN B 1 311 ? -9.516 -26.25 3.842 1 98.12 311 GLN B C 1
ATOM 7737 O O . GLN B 1 311 ? -8.547 -27 3.682 1 98.12 311 GLN B O 1
ATOM 7742 N N . ARG B 1 312 ? -10.711 -26.703 3.805 1 98.19 312 ARG B N 1
ATOM 7743 C CA . ARG B 1 312 ? -11.016 -28.125 3.609 1 98.19 312 ARG B CA 1
ATOM 7744 C C . ARG B 1 312 ? -10.539 -28.594 2.242 1 98.19 312 ARG B C 1
ATOM 7746 O O . ARG B 1 312 ? -10.281 -29.797 2.053 1 98.19 312 ARG B O 1
ATOM 7753 N N . ILE B 1 313 ? -10.445 -27.688 1.286 1 98.69 313 ILE B N 1
ATOM 7754 C CA . ILE B 1 313 ? -9.898 -28.047 -0.019 1 98.69 313 ILE B CA 1
ATOM 7755 C C . ILE B 1 313 ? -8.461 -28.531 0.142 1 98.69 313 ILE B C 1
ATOM 7757 O O . ILE B 1 313 ? -8.086 -29.562 -0.415 1 98.69 313 ILE B O 1
ATOM 7761 N N . ILE B 1 314 ? -7.699 -27.844 0.939 1 98.62 314 ILE B N 1
ATOM 7762 C CA . ILE B 1 314 ? -6.301 -28.172 1.192 1 98.62 314 ILE B CA 1
ATOM 7763 C C . ILE B 1 314 ? -6.207 -29.484 1.966 1 98.62 314 ILE B C 1
ATOM 7765 O O . ILE B 1 314 ? -5.355 -30.328 1.676 1 98.62 314 ILE B O 1
ATOM 7769 N N . ASP B 1 315 ? -7.098 -29.625 2.949 1 98.38 315 ASP B N 1
ATOM 7770 C CA . ASP B 1 315 ? -7.141 -30.875 3.707 1 98.38 315 ASP B CA 1
ATOM 7771 C C . ASP B 1 315 ? -7.383 -32.062 2.785 1 98.38 315 ASP B C 1
ATOM 7773 O O . ASP B 1 315 ? -6.777 -33.125 2.963 1 98.38 315 ASP B O 1
ATOM 7777 N N . ALA B 1 316 ? -8.25 -31.875 1.882 1 98.5 316 ALA B N 1
ATOM 7778 C CA . ALA B 1 316 ? -8.57 -32.938 0.936 1 98.5 316 ALA B CA 1
ATOM 7779 C C . ALA B 1 316 ? -7.375 -33.25 0.037 1 98.5 316 ALA B C 1
ATOM 7781 O O . ALA B 1 316 ? -7.125 -34.406 -0.288 1 98.5 316 ALA B O 1
ATOM 7782 N N . MET B 1 317 ? -6.668 -32.219 -0.4 1 98.44 317 MET B N 1
ATOM 7783 C CA . MET B 1 317 ? -5.473 -32.438 -1.21 1 98.44 317 MET B CA 1
ATOM 7784 C C . MET B 1 317 ? -4.41 -33.188 -0.424 1 98.44 317 MET B C 1
ATOM 7786 O O . MET B 1 317 ? -3.805 -34.156 -0.941 1 98.44 317 MET B O 1
ATOM 7790 N N . GLU B 1 318 ? -4.203 -32.75 0.764 1 98.25 318 GLU B N 1
ATOM 7791 C CA . GLU B 1 318 ? -3.236 -33.438 1.622 1 98.25 318 GLU B CA 1
ATOM 7792 C C . GLU B 1 318 ? -3.631 -34.875 1.854 1 98.25 318 GLU B C 1
ATOM 7794 O O . GLU B 1 318 ? -2.777 -35.781 1.843 1 98.25 318 GLU B O 1
ATOM 7799 N N . LYS B 1 319 ? -4.895 -35.125 2.096 1 98 319 LYS B N 1
ATOM 7800 C CA . LYS B 1 319 ? -5.395 -36.469 2.275 1 98 319 LYS B CA 1
ATOM 7801 C C . LYS B 1 319 ? -5.109 -37.344 1.048 1 98 319 LYS B C 1
ATOM 7803 O O . LYS B 1 319 ? -4.699 -38.5 1.174 1 98 319 LYS B O 1
ATOM 7808 N N . LYS B 1 320 ? -5.32 -36.781 -0.094 1 96.56 320 LYS B N 1
ATOM 7809 C CA . LYS B 1 320 ? -5.047 -37.5 -1.333 1 96.56 320 LYS B CA 1
ATOM 7810 C C . LYS B 1 320 ? -3.566 -37.844 -1.448 1 96.56 320 LYS B C 1
ATOM 7812 O O . LYS B 1 320 ? -3.221 -38.969 -1.866 1 96.56 320 LYS B O 1
ATOM 7817 N N . LEU B 1 321 ? -2.717 -36.969 -1.09 1 97.56 321 LEU B N 1
ATOM 7818 C CA . LEU B 1 321 ? -1.275 -37.188 -1.126 1 97.56 321 LEU B CA 1
ATOM 7819 C C . LEU B 1 321 ? -0.87 -38.312 -0.168 1 97.56 321 LEU B C 1
ATOM 7821 O O . LEU B 1 321 ? 0.046 -39.062 -0.459 1 97.56 321 LEU B O 1
ATOM 7825 N N . ASN B 1 322 ? -1.619 -38.438 0.897 1 96.81 322 ASN B N 1
ATOM 7826 C CA . ASN B 1 322 ? -1.269 -39.406 1.938 1 96.81 322 ASN B CA 1
ATOM 7827 C C . ASN B 1 322 ? -1.926 -40.75 1.694 1 96.81 322 ASN B C 1
ATOM 7829 O O . ASN B 1 322 ? -1.393 -41.781 2.1 1 96.81 322 ASN B O 1
ATOM 7833 N N . ASP B 1 323 ? -3.041 -40.781 1.055 1 96.69 323 ASP B N 1
ATOM 7834 C CA . ASP B 1 323 ? -3.82 -42 0.904 1 96.69 323 ASP B CA 1
ATOM 7835 C C . ASP B 1 323 ? -3.416 -42.75 -0.36 1 96.69 323 ASP B C 1
ATOM 7837 O O . ASP B 1 323 ? -3.508 -43.969 -0.412 1 96.69 323 ASP B O 1
ATOM 7841 N N . ASP B 1 324 ? -3.041 -42.031 -1.368 1 93.69 324 ASP B N 1
ATOM 7842 C CA . ASP B 1 324 ? -2.607 -42.688 -2.607 1 93.69 324 ASP B CA 1
ATOM 7843 C C . ASP B 1 324 ? -1.221 -43.312 -2.449 1 93.69 324 ASP B C 1
ATOM 7845 O O . ASP B 1 324 ? -0.25 -42.594 -2.162 1 93.69 324 ASP B O 1
ATOM 7849 N N . PRO B 1 325 ? -1.072 -44.562 -2.658 1 94.69 325 PRO B N 1
ATOM 7850 C CA . PRO B 1 325 ? 0.196 -45.25 -2.371 1 94.69 325 PRO B CA 1
ATOM 7851 C C . PRO B 1 325 ? 1.355 -44.688 -3.203 1 94.69 325 PRO B C 1
ATOM 7853 O O . PRO B 1 325 ? 2.482 -44.594 -2.711 1 94.69 325 PRO B O 1
ATOM 7856 N N . VAL B 1 326 ? 1.095 -44.375 -4.43 1 91.56 326 VAL B N 1
ATOM 7857 C CA . VAL B 1 326 ? 2.145 -43.844 -5.305 1 91.56 326 VAL B CA 1
ATOM 7858 C C . VAL B 1 326 ? 2.576 -42.469 -4.832 1 91.56 326 VAL B C 1
ATOM 7860 O O . VAL B 1 326 ? 3.773 -42.188 -4.719 1 91.56 326 VAL B O 1
ATOM 7863 N N . LEU B 1 327 ? 1.616 -41.594 -4.504 1 95.12 327 LEU B N 1
ATOM 7864 C CA . LEU B 1 327 ? 1.905 -40.25 -4.074 1 95.12 327 LEU B CA 1
ATOM 7865 C C . LEU B 1 327 ? 2.559 -40.219 -2.697 1 95.12 327 LEU B C 1
ATOM 7867 O O . LEU B 1 327 ? 3.469 -39.438 -2.441 1 95.12 327 LEU B O 1
ATOM 7871 N N . LYS B 1 328 ? 2.053 -41.094 -1.827 1 96.88 328 LYS B N 1
ATOM 7872 C CA . LYS B 1 328 ? 2.619 -41.188 -0.485 1 96.88 328 LYS B CA 1
ATOM 7873 C C . LYS B 1 328 ? 4.109 -41.531 -0.539 1 96.88 328 LYS B C 1
ATOM 7875 O O . LYS B 1 328 ? 4.895 -41 0.253 1 96.88 328 LYS B O 1
ATOM 7880 N N . LYS B 1 329 ? 4.434 -42.344 -1.442 1 95.31 329 LYS B N 1
ATOM 7881 C CA . LYS B 1 329 ? 5.816 -42.781 -1.6 1 95.31 329 LYS B CA 1
ATOM 7882 C C . LYS B 1 329 ? 6.672 -41.688 -2.221 1 95.31 329 LYS B C 1
ATOM 7884 O O . LYS B 1 329 ? 7.832 -41.5 -1.845 1 95.31 329 LYS B O 1
ATOM 7889 N N . ASN B 1 330 ? 6.113 -40.906 -3.111 1 95.25 330 ASN B N 1
ATOM 7890 C CA . ASN B 1 330 ? 6.906 -40.062 -3.971 1 95.25 330 ASN B CA 1
ATOM 7891 C C . ASN B 1 330 ? 6.883 -38.594 -3.479 1 95.25 330 ASN B C 1
ATOM 7893 O O . ASN B 1 330 ? 7.754 -37.812 -3.834 1 95.25 330 ASN B O 1
ATOM 7897 N N . VAL B 1 331 ? 5.887 -38.219 -2.686 1 98.19 331 VAL B N 1
ATOM 7898 C CA . VAL B 1 331 ? 5.746 -36.812 -2.307 1 98.19 331 VAL B CA 1
ATOM 7899 C C . VAL B 1 331 ? 6.039 -36.656 -0.816 1 98.19 331 VAL B C 1
ATOM 7901 O O . VAL B 1 331 ? 5.461 -37.344 0.018 1 98.19 331 VAL B O 1
ATOM 7904 N N . THR B 1 332 ? 6.938 -35.781 -0.499 1 98.19 332 THR B N 1
ATOM 7905 C CA . THR B 1 332 ? 7.242 -35.438 0.884 1 98.19 332 THR B CA 1
ATOM 7906 C C . THR B 1 332 ? 6.965 -33.969 1.143 1 98.19 332 THR B C 1
ATOM 7908 O O . THR B 1 332 ? 7.438 -33.094 0.402 1 98.19 332 THR B O 1
ATOM 7911 N N . ILE B 1 333 ? 6.219 -33.688 2.166 1 98.19 333 ILE B N 1
ATOM 7912 C CA . ILE B 1 333 ? 5.914 -32.312 2.553 1 98.19 333 ILE B CA 1
ATOM 7913 C C . ILE B 1 333 ? 6.785 -31.906 3.738 1 98.19 333 ILE B C 1
ATOM 7915 O O . ILE B 1 333 ? 6.777 -32.562 4.777 1 98.19 333 ILE B O 1
ATOM 7919 N N . HIS B 1 334 ? 7.566 -30.859 3.553 1 96.81 334 HIS B N 1
ATOM 7920 C CA . HIS B 1 334 ? 8.391 -30.266 4.602 1 96.81 334 HIS B CA 1
ATOM 7921 C C . HIS B 1 334 ? 7.777 -28.969 5.125 1 96.81 334 HIS B C 1
ATOM 7923 O O . HIS B 1 334 ? 7.934 -27.922 4.508 1 96.81 334 HIS B O 1
ATOM 7929 N N . ARG B 1 335 ? 7.152 -29 6.285 1 96.06 335 ARG B N 1
ATOM 7930 C CA . ARG B 1 335 ? 6.555 -27.828 6.91 1 96.06 335 ARG B CA 1
ATOM 7931 C C . ARG B 1 335 ? 7.59 -27.047 7.715 1 96.06 335 ARG B C 1
ATOM 7933 O O . ARG B 1 335 ? 8.68 -27.547 7.984 1 96.06 335 ARG B O 1
ATOM 7940 N N . SER B 1 336 ? 7.27 -25.766 8.047 1 94.88 336 SER B N 1
ATOM 7941 C CA . SER B 1 336 ? 8.117 -24.891 8.852 1 94.88 336 SER B CA 1
ATOM 7942 C C . SER B 1 336 ? 9.523 -24.797 8.281 1 94.88 336 SER B C 1
ATOM 7944 O O . SER B 1 336 ? 10.508 -24.828 9.023 1 94.88 336 SER B O 1
ATOM 7946 N N . ARG B 1 337 ? 9.586 -24.844 6.992 1 95.81 337 ARG B N 1
ATOM 7947 C CA . ARG B 1 337 ? 10.852 -24.688 6.27 1 95.81 337 ARG B CA 1
ATOM 7948 C C . ARG B 1 337 ? 10.758 -23.547 5.254 1 95.81 337 ARG B C 1
ATOM 7950 O O . ARG B 1 337 ? 10.25 -23.734 4.148 1 95.81 337 ARG B O 1
ATOM 7957 N N . ARG B 1 338 ? 11.289 -22.453 5.621 1 95.88 338 ARG B N 1
ATOM 7958 C CA . ARG B 1 338 ? 11.312 -21.312 4.707 1 95.88 338 ARG B CA 1
ATOM 7959 C C . ARG B 1 338 ? 12.516 -21.391 3.773 1 95.88 338 ARG B C 1
ATOM 7961 O O . ARG B 1 338 ? 13.664 -21.312 4.219 1 95.88 338 ARG B O 1
ATOM 7968 N N . VAL B 1 339 ? 12.266 -21.578 2.545 1 97.88 339 VAL B N 1
ATOM 7969 C CA . VAL B 1 339 ? 13.352 -21.594 1.567 1 97.88 339 VAL B CA 1
ATOM 7970 C C . VAL B 1 339 ? 13.922 -20.188 1.402 1 97.88 339 VAL B C 1
ATOM 7972 O O . VAL B 1 339 ? 13.172 -19.234 1.199 1 97.88 339 VAL B O 1
ATOM 7975 N N . VAL B 1 340 ? 15.25 -20.047 1.479 1 96.56 340 VAL B N 1
ATOM 7976 C CA . VAL B 1 340 ? 15.859 -18.719 1.493 1 96.56 340 VAL B CA 1
ATOM 7977 C C . VAL B 1 340 ? 16.812 -18.578 0.309 1 96.56 340 VAL B C 1
ATOM 7979 O O . VAL B 1 340 ? 17.25 -17.469 -0.02 1 96.56 340 VAL B O 1
ATOM 7982 N N . ARG B 1 341 ? 17.094 -19.734 -0.314 1 97.06 341 ARG B N 1
ATOM 7983 C CA . ARG B 1 341 ? 18.047 -19.703 -1.417 1 97.06 341 ARG B CA 1
ATOM 7984 C C . ARG B 1 341 ? 17.844 -20.875 -2.355 1 97.06 341 ARG B C 1
ATOM 7986 O O . ARG B 1 341 ? 17.578 -22 -1.906 1 97.06 341 ARG B O 1
ATOM 7993 N N . VAL B 1 342 ? 17.938 -20.688 -3.629 1 98.12 342 VAL B N 1
ATOM 7994 C CA . VAL B 1 342 ? 17.938 -21.703 -4.676 1 98.12 342 VAL B CA 1
ATOM 7995 C C . VAL B 1 342 ? 19.156 -21.516 -5.578 1 98.12 342 VAL B C 1
ATOM 7997 O O . VAL B 1 342 ? 19.391 -20.422 -6.105 1 98.12 342 VAL B O 1
ATOM 8000 N N . ASP B 1 343 ? 19.922 -22.578 -5.707 1 96.88 343 ASP B N 1
ATOM 8001 C CA . ASP B 1 343 ? 21.141 -22.516 -6.512 1 96.88 343 ASP B CA 1
ATOM 8002 C C . ASP B 1 343 ? 21.047 -23.406 -7.738 1 96.88 343 ASP B C 1
ATOM 8004 O O . ASP B 1 343 ? 20.5 -24.516 -7.66 1 96.88 343 ASP B O 1
ATOM 8008 N N . CYS B 1 344 ? 21.469 -22.859 -8.82 1 95.31 344 CYS B N 1
ATOM 8009 C CA . CYS B 1 344 ? 21.672 -23.641 -10.023 1 95.31 344 CYS B CA 1
ATOM 8010 C C . CYS B 1 344 ? 23.141 -24.016 -10.188 1 95.31 344 CYS B C 1
ATOM 8012 O O . CYS B 1 344 ? 24.016 -23.141 -10.258 1 95.31 344 CYS B O 1
ATOM 8014 N N . HIS B 1 345 ? 23.391 -25.328 -10.148 1 91.75 345 HIS B N 1
ATOM 8015 C CA . HIS B 1 345 ? 24.734 -25.844 -10.383 1 91.75 345 HIS B CA 1
ATOM 8016 C C . HIS B 1 345 ? 24.891 -26.328 -11.812 1 91.75 345 HIS B C 1
ATOM 8018 O O . HIS B 1 345 ? 24.094 -27.125 -12.297 1 91.75 345 HIS B O 1
ATOM 8024 N N . GLU B 1 346 ? 25.859 -25.875 -12.539 1 80.88 346 GLU B N 1
ATOM 8025 C CA . GLU B 1 346 ? 26.047 -26.219 -13.945 1 80.88 346 GLU B CA 1
ATOM 8026 C C . GLU B 1 346 ? 26.703 -27.594 -14.102 1 80.88 346 GLU B C 1
ATOM 8028 O O . GLU B 1 346 ? 26.516 -28.266 -15.109 1 80.88 346 GLU B O 1
ATOM 8033 N N . SER B 1 347 ? 27.484 -28.047 -13.195 1 79 347 SER B N 1
ATOM 8034 C CA . SER B 1 347 ? 28.172 -29.328 -13.32 1 79 347 SER B CA 1
ATOM 8035 C C . SER B 1 347 ? 28.188 -30.078 -11.992 1 79 347 SER B C 1
ATOM 8037 O O . SER B 1 347 ? 28.953 -29.75 -11.094 1 79 347 SER B O 1
ATOM 8039 N N . PRO B 1 348 ? 27.266 -31.078 -11.961 1 76.56 348 PRO B N 1
ATOM 8040 C CA . PRO B 1 348 ? 26.203 -31.516 -12.852 1 76.56 348 PRO B CA 1
ATOM 8041 C C . PRO B 1 348 ? 25 -30.562 -12.859 1 76.56 348 PRO B C 1
ATOM 8043 O O . PRO B 1 348 ? 24.859 -29.75 -11.953 1 76.56 348 PRO B O 1
ATOM 8046 N N . ASP B 1 349 ? 24.25 -30.672 -13.859 1 81.38 349 ASP B N 1
ATOM 8047 C CA . ASP B 1 349 ? 23.078 -29.812 -14.008 1 81.38 349 ASP B CA 1
ATOM 8048 C C . ASP B 1 349 ? 22.016 -30.141 -12.945 1 81.38 349 ASP B C 1
ATOM 8050 O O . ASP B 1 349 ? 21.156 -31 -13.164 1 81.38 349 ASP B O 1
ATOM 8054 N N . ARG B 1 350 ? 22.188 -29.562 -11.758 1 91.31 350 ARG B N 1
ATOM 8055 C CA . ARG B 1 350 ? 21.266 -29.797 -10.641 1 91.31 350 ARG B CA 1
ATOM 8056 C C . ARG B 1 350 ? 20.969 -28.5 -9.906 1 91.31 350 ARG B C 1
ATOM 8058 O O . ARG B 1 350 ? 21.672 -27.5 -10.062 1 91.31 350 ARG B O 1
ATOM 8065 N N . MET B 1 351 ? 19.859 -28.609 -9.195 1 96.69 351 MET B N 1
ATOM 8066 C CA . MET B 1 351 ? 19.422 -27.484 -8.383 1 96.69 351 MET B CA 1
ATOM 8067 C C . MET B 1 351 ? 19.594 -27.797 -6.895 1 96.69 351 MET B C 1
ATOM 8069 O O . MET B 1 351 ? 19.516 -28.953 -6.484 1 96.69 351 MET B O 1
ATOM 8073 N N . GLU B 1 352 ? 19.875 -26.781 -6.156 1 97.62 352 GLU B N 1
ATOM 8074 C CA . GLU B 1 352 ? 20.016 -26.906 -4.707 1 97.62 352 GLU B CA 1
ATOM 8075 C C . GLU B 1 352 ? 19.062 -25.953 -3.988 1 97.62 352 GLU B C 1
ATOM 8077 O O . GLU B 1 352 ? 18.891 -24.812 -4.402 1 97.62 352 GLU B O 1
ATOM 8082 N N . VAL B 1 353 ? 18.375 -26.453 -2.979 1 98.06 353 VAL B N 1
ATOM 8083 C CA . VAL B 1 353 ? 17.438 -25.656 -2.189 1 98.06 353 VAL B CA 1
ATOM 8084 C C . VAL B 1 353 ? 17.938 -25.547 -0.752 1 98.06 353 VAL B C 1
ATOM 8086 O O . VAL B 1 353 ? 18.281 -26.547 -0.127 1 98.06 353 VAL B O 1
ATOM 8089 N N . HIS B 1 354 ? 18.016 -24.266 -0.268 1 97.31 354 HIS B N 1
ATOM 8090 C CA . HIS B 1 354 ? 18.391 -23.984 1.114 1 97.31 354 HIS B CA 1
ATOM 8091 C C . HIS B 1 354 ? 17.188 -23.453 1.899 1 97.31 354 HIS B C 1
ATOM 8093 O O . HIS B 1 354 ? 16.422 -22.641 1.386 1 97.31 354 HIS B O 1
ATOM 8099 N N . TRP B 1 355 ? 16.984 -23.922 3.146 1 95.94 355 TRP B N 1
ATOM 8100 C CA . TRP B 1 355 ? 15.859 -23.453 3.951 1 95.94 355 TRP B CA 1
ATOM 8101 C C . TRP B 1 355 ? 16.312 -23.141 5.379 1 95.94 355 TRP B C 1
ATOM 8103 O O . TRP B 1 355 ? 17.344 -23.625 5.824 1 95.94 355 TRP B O 1
ATOM 8113 N N . ASN B 1 356 ? 15.633 -22.234 6.008 1 91.31 356 ASN B N 1
ATOM 8114 C CA . ASN B 1 356 ? 15.734 -21.906 7.43 1 91.31 356 ASN B CA 1
ATOM 8115 C C . ASN B 1 356 ? 14.531 -22.438 8.211 1 91.31 356 ASN B C 1
ATOM 8117 O O . ASN B 1 356 ? 13.398 -22.375 7.73 1 91.31 356 ASN B O 1
ATOM 8121 N N . ALA B 1 357 ? 14.812 -23.078 9.266 1 85.06 357 ALA B N 1
ATOM 8122 C CA . ALA B 1 357 ? 13.805 -23.453 10.266 1 85.06 357 ALA B CA 1
ATOM 8123 C C . ALA B 1 357 ? 14.117 -22.812 11.617 1 85.06 357 ALA B C 1
ATOM 8125 O O . ALA B 1 357 ? 15.211 -22.281 11.82 1 85.06 357 ALA B O 1
ATOM 8126 N N . PRO B 1 358 ? 13.102 -22.688 12.469 1 77.62 358 PRO B N 1
ATOM 8127 C CA . PRO B 1 358 ? 13.375 -22.094 13.789 1 77.62 358 PRO B CA 1
ATOM 8128 C C . PRO B 1 358 ? 14.539 -22.766 14.5 1 77.62 358 PRO B C 1
ATOM 8130 O O . PRO B 1 358 ? 15.312 -22.109 15.195 1 77.62 358 PRO B O 1
ATOM 8133 N N . SER B 1 359 ? 14.695 -24.016 14.266 1 76.69 359 SER B N 1
ATOM 8134 C CA . SER B 1 359 ? 15.711 -24.719 15.047 1 76.69 359 SER B CA 1
ATOM 8135 C C . SER B 1 359 ? 16.812 -25.281 14.148 1 76.69 359 SER B C 1
ATOM 8137 O O . SER B 1 359 ? 17.766 -25.891 14.633 1 76.69 359 SER B O 1
ATOM 8139 N N . ASP B 1 360 ? 16.594 -25.016 12.82 1 77.69 360 ASP B N 1
ATOM 8140 C CA . ASP B 1 360 ? 17.594 -25.672 11.984 1 77.69 360 ASP B CA 1
ATOM 8141 C C . ASP B 1 360 ? 17.688 -25.016 10.609 1 77.69 360 ASP B C 1
ATOM 8143 O O . ASP B 1 360 ? 16.797 -24.25 10.227 1 77.69 360 ASP B O 1
ATOM 8147 N N . LYS B 1 361 ? 18.906 -25.094 10.047 1 88.62 361 LYS B N 1
ATOM 8148 C CA . LYS B 1 361 ? 19.172 -24.766 8.648 1 88.62 361 LYS B CA 1
ATOM 8149 C C . LYS B 1 361 ? 19.562 -26 7.859 1 88.62 361 LYS B C 1
ATOM 8151 O O . LYS B 1 361 ? 20.156 -26.938 8.414 1 88.62 361 LYS B O 1
ATOM 8156 N N . GLY B 1 362 ? 19.047 -26.094 6.637 1 93.38 362 GLY B N 1
ATOM 8157 C CA . GLY B 1 362 ? 19.375 -27.25 5.824 1 93.38 362 GLY B CA 1
ATOM 8158 C C . GLY B 1 362 ? 19.391 -26.953 4.336 1 93.38 362 GLY B C 1
ATOM 8159 O O . GLY B 1 362 ? 19.125 -25.828 3.922 1 93.38 362 GLY B O 1
ATOM 8160 N N . SER B 1 363 ? 19.906 -27.906 3.639 1 94.06 363 SER B N 1
ATOM 8161 C CA . SER B 1 363 ? 19.906 -27.812 2.182 1 94.06 363 SER B CA 1
ATOM 8162 C C . SER B 1 363 ? 19.844 -29.203 1.541 1 94.06 363 SER B C 1
ATOM 8164 O O . SER B 1 363 ? 20.125 -30.203 2.197 1 94.06 363 SER B O 1
ATOM 8166 N N . ARG B 1 364 ? 19.406 -29.219 0.396 1 93.94 364 ARG B N 1
ATOM 8167 C CA . ARG B 1 364 ? 19.422 -30.406 -0.459 1 93.94 364 ARG B CA 1
ATOM 8168 C C . ARG B 1 364 ? 19.828 -30.047 -1.885 1 93.94 364 ARG B C 1
ATOM 8170 O O . ARG B 1 364 ? 19.391 -29.016 -2.416 1 93.94 364 ARG B O 1
ATOM 8177 N N . HIS B 1 365 ? 20.672 -30.969 -2.572 1 91.19 365 HIS B N 1
ATOM 8178 C CA . HIS B 1 365 ? 21.328 -30.516 -3.791 1 91.19 365 HIS B CA 1
ATOM 8179 C C . HIS B 1 365 ? 21.031 -31.453 -4.953 1 91.19 365 HIS B C 1
ATOM 8181 O O . HIS B 1 365 ? 21.656 -31.344 -6.02 1 91.19 365 HIS B O 1
ATOM 8187 N N . ASP B 1 366 ? 20.141 -32.281 -4.852 1 92.38 366 ASP B N 1
ATOM 8188 C CA . ASP B 1 366 ? 19.969 -33.281 -5.906 1 92.38 366 ASP B CA 1
ATOM 8189 C C . ASP B 1 366 ? 18.656 -33.031 -6.656 1 92.38 366 ASP B C 1
ATOM 8191 O O . ASP B 1 366 ? 18.094 -33.969 -7.238 1 92.38 366 ASP B O 1
ATOM 8195 N N . TYR B 1 367 ? 18.172 -31.828 -6.68 1 97.12 367 TYR B N 1
ATOM 8196 C CA . TYR B 1 367 ? 16.953 -31.562 -7.426 1 97.12 367 TYR B CA 1
ATOM 8197 C C . TYR B 1 367 ? 17.25 -31.359 -8.906 1 97.12 367 TYR B C 1
ATOM 8199 O O . TYR B 1 367 ? 18.234 -30.719 -9.266 1 97.12 367 TYR B O 1
ATOM 8207 N N . THR B 1 368 ? 16.391 -31.906 -9.766 1 94.81 368 THR B N 1
ATOM 8208 C CA . THR B 1 368 ? 16.453 -31.641 -11.203 1 94.81 368 THR B CA 1
ATOM 8209 C C . THR B 1 368 ? 15.742 -30.344 -11.547 1 94.81 368 THR B C 1
ATOM 8211 O O . THR B 1 368 ? 16.203 -29.578 -12.391 1 94.81 368 THR B O 1
ATOM 8214 N N . TYR B 1 369 ? 14.602 -30.141 -10.992 1 95.69 369 TYR B N 1
ATOM 8215 C CA . TYR B 1 369 ? 13.781 -28.969 -11.234 1 95.69 369 TYR B CA 1
ATOM 8216 C C . TYR B 1 369 ? 13.328 -28.328 -9.922 1 95.69 369 TYR B C 1
ATOM 8218 O O . TYR B 1 369 ? 13.242 -29.016 -8.898 1 95.69 369 TYR B O 1
ATOM 8226 N N . VAL B 1 370 ? 13.094 -27.031 -9.945 1 98.56 370 VAL B N 1
ATOM 8227 C CA . VAL B 1 370 ? 12.508 -26.297 -8.828 1 98.56 370 VAL B CA 1
ATOM 8228 C C . VAL B 1 370 ? 11.336 -25.453 -9.328 1 98.56 370 VAL B C 1
ATOM 8230 O O . VAL B 1 370 ? 11.438 -24.781 -10.359 1 98.56 370 VAL B O 1
ATOM 8233 N N . ALA B 1 371 ? 10.195 -25.531 -8.68 1 98.62 371 ALA B N 1
ATOM 8234 C CA . ALA B 1 371 ? 9.047 -24.672 -8.953 1 98.62 371 ALA B CA 1
ATOM 8235 C C . ALA B 1 371 ? 8.773 -23.734 -7.785 1 98.62 371 ALA B C 1
ATOM 8237 O O . ALA B 1 371 ? 8.523 -24.172 -6.664 1 98.62 371 ALA B O 1
ATOM 8238 N N . LEU B 1 372 ? 8.891 -22.469 -8.031 1 98.81 372 LEU B N 1
ATOM 8239 C CA . LEU B 1 372 ? 8.508 -21.469 -7.039 1 98.81 372 LEU B CA 1
ATOM 8240 C C . LEU B 1 372 ? 7.02 -21.141 -7.141 1 98.81 372 LEU B C 1
ATOM 8242 O O . LEU B 1 372 ? 6.562 -20.609 -8.156 1 98.81 372 LEU B O 1
ATOM 8246 N N . THR B 1 373 ? 6.285 -21.422 -6.074 1 98.62 373 THR B N 1
ATOM 8247 C CA . THR B 1 373 ? 4.848 -21.188 -6.113 1 98.62 373 THR B CA 1
ATOM 8248 C C . THR B 1 373 ? 4.434 -20.188 -5.039 1 98.62 373 THR B C 1
ATOM 8250 O O . THR B 1 373 ? 3.25 -20.062 -4.723 1 98.62 373 THR B O 1
ATOM 8253 N N . VAL B 1 374 ? 5.379 -19.469 -4.441 1 98.19 374 VAL B N 1
ATOM 8254 C CA . VAL B 1 374 ? 5.113 -18.406 -3.484 1 98.19 374 VAL B CA 1
ATOM 8255 C C . VAL B 1 374 ? 4.828 -17.094 -4.23 1 98.19 374 VAL B C 1
ATOM 8257 O O . VAL B 1 374 ? 4.996 -17.031 -5.449 1 98.19 374 VAL B O 1
ATOM 8260 N N . SER B 1 375 ? 4.359 -16.094 -3.555 1 97.5 375 SER B N 1
ATOM 8261 C CA . SER B 1 375 ? 4.062 -14.82 -4.184 1 97.5 375 SER B CA 1
ATOM 8262 C C . SER B 1 375 ? 5.332 -14.164 -4.723 1 97.5 375 SER B C 1
ATOM 8264 O O . SER B 1 375 ? 6.43 -14.422 -4.23 1 97.5 375 SER B O 1
ATOM 8266 N N . PRO B 1 376 ? 5.211 -13.312 -5.777 1 97.44 376 PRO B N 1
ATOM 8267 C CA . PRO B 1 376 ? 6.387 -12.594 -6.273 1 97.44 376 PRO B CA 1
ATOM 8268 C C . PRO B 1 376 ? 7.105 -11.805 -5.18 1 97.44 376 PRO B C 1
ATOM 8270 O O . PRO B 1 376 ? 8.336 -11.703 -5.195 1 97.44 376 PRO B O 1
ATOM 8273 N N . GLN B 1 377 ? 6.395 -11.273 -4.25 1 96.94 377 GLN B N 1
ATOM 8274 C CA . GLN B 1 377 ? 6.973 -10.531 -3.137 1 96.94 377 GLN B CA 1
ATOM 8275 C C . GLN B 1 377 ? 7.852 -11.43 -2.271 1 96.94 377 GLN B C 1
ATOM 8277 O O . GLN B 1 377 ? 8.898 -11 -1.788 1 96.94 377 GLN B O 1
ATOM 8282 N N . CYS B 1 378 ? 7.414 -12.633 -2.041 1 96.94 378 CYS B N 1
ATOM 8283 C CA . CYS B 1 378 ? 8.211 -13.594 -1.29 1 96.94 378 CYS B CA 1
ATOM 8284 C C . CYS B 1 378 ? 9.406 -14.062 -2.104 1 96.94 378 CYS B C 1
ATOM 8286 O O . CYS B 1 378 ? 10.492 -14.266 -1.557 1 96.94 378 CYS B O 1
ATOM 8288 N N . MET B 1 379 ? 9.211 -14.258 -3.451 1 97.12 379 MET B N 1
ATOM 8289 C CA . MET B 1 379 ? 10.312 -14.656 -4.324 1 97.12 379 MET B CA 1
ATOM 8290 C C . MET B 1 379 ? 11.461 -13.656 -4.234 1 97.12 379 MET B C 1
ATOM 8292 O O . MET B 1 379 ? 12.633 -14.047 -4.32 1 97.12 379 MET B O 1
ATOM 8296 N N . ARG B 1 380 ? 11.07 -12.414 -4.035 1 94.69 380 ARG B N 1
ATOM 8297 C CA . ARG B 1 380 ? 12.039 -11.32 -3.973 1 94.69 380 ARG B CA 1
ATOM 8298 C C . ARG B 1 380 ? 13.039 -11.539 -2.844 1 94.69 380 ARG B C 1
ATOM 8300 O O . ARG B 1 380 ? 14.172 -11.047 -2.904 1 94.69 380 ARG B O 1
ATOM 8307 N N . HIS B 1 381 ? 12.711 -12.336 -1.9 1 94.25 381 HIS B N 1
ATOM 8308 C CA . HIS B 1 381 ? 13.555 -12.508 -0.721 1 94.25 381 HIS B CA 1
ATOM 8309 C C . HIS B 1 381 ? 14.25 -13.859 -0.729 1 94.25 381 HIS B C 1
ATOM 8311 O O . HIS B 1 381 ? 14.883 -14.242 0.257 1 94.25 381 HIS B O 1
ATOM 8317 N N . ILE B 1 382 ? 14.07 -14.594 -1.77 1 96.75 382 ILE B N 1
ATOM 8318 C CA . ILE B 1 382 ? 14.836 -15.812 -2.012 1 96.75 382 ILE B CA 1
ATOM 8319 C C . ILE B 1 382 ? 16.062 -15.484 -2.873 1 96.75 382 ILE B C 1
ATOM 8321 O O . ILE B 1 382 ? 15.945 -14.812 -3.9 1 96.75 382 ILE B O 1
ATOM 8325 N N . ASP B 1 383 ? 17.188 -15.906 -2.396 1 96.06 383 ASP B N 1
ATOM 8326 C CA . ASP B 1 383 ? 18.406 -15.695 -3.186 1 96.06 383 ASP B CA 1
ATOM 8327 C C . ASP B 1 383 ? 18.406 -16.562 -4.434 1 96.06 383 ASP B C 1
ATOM 8329 O O . ASP B 1 383 ? 18.562 -17.797 -4.344 1 96.06 383 ASP B O 1
ATOM 8333 N N . LEU B 1 384 ? 18.266 -15.945 -5.598 1 96.75 384 LEU B N 1
ATOM 8334 C CA . LEU B 1 384 ? 18.203 -16.641 -6.879 1 96.75 384 LEU B CA 1
ATOM 8335 C C . LEU B 1 384 ? 19.375 -16.234 -7.773 1 96.75 384 LEU B C 1
ATOM 8337 O O . LEU B 1 384 ? 19.312 -16.391 -8.992 1 96.75 384 LEU B O 1
ATOM 8341 N N . THR B 1 385 ? 20.406 -15.75 -7.219 1 92.56 385 THR B N 1
ATOM 8342 C CA . THR B 1 385 ? 21.484 -15.094 -7.938 1 92.56 385 THR B CA 1
ATOM 8343 C C . THR B 1 385 ? 22.141 -16.047 -8.93 1 92.56 385 THR B C 1
ATOM 8345 O O . THR B 1 385 ? 22.609 -15.625 -9.984 1 92.56 385 THR B O 1
ATOM 8348 N N . THR B 1 386 ? 22.188 -17.359 -8.617 1 93.75 386 THR B N 1
ATOM 8349 C CA . THR B 1 386 ? 22.875 -18.312 -9.484 1 93.75 386 THR B CA 1
ATOM 8350 C C . THR B 1 386 ? 21.906 -18.906 -10.508 1 93.75 386 THR B C 1
ATOM 8352 O O . THR B 1 386 ? 22.297 -19.734 -11.336 1 93.75 386 THR B O 1
ATOM 8355 N N . CYS B 1 387 ? 20.625 -18.5 -10.477 1 95.62 387 CYS B N 1
ATOM 8356 C CA . CYS B 1 387 ? 19.594 -19.125 -11.297 1 95.62 387 CYS B CA 1
ATOM 8357 C C . CYS B 1 387 ? 19.484 -18.422 -12.648 1 95.62 387 CYS B C 1
ATOM 8359 O O . CYS B 1 387 ? 18.594 -18.734 -13.438 1 95.62 387 CYS B O 1
ATOM 8361 N N . HIS B 1 388 ? 20.281 -17.5 -12.969 1 90.44 388 HIS B N 1
ATOM 8362 C CA . HIS B 1 388 ? 20.406 -16.859 -14.266 1 90.44 388 HIS B CA 1
ATOM 8363 C C . HIS B 1 388 ? 19.094 -16.219 -14.711 1 90.44 388 HIS B C 1
ATOM 8365 O O . HIS B 1 388 ? 18.641 -16.438 -15.836 1 90.44 388 HIS B O 1
ATOM 8371 N N . LEU B 1 389 ? 18.438 -15.531 -13.797 1 95.38 389 LEU B N 1
ATOM 8372 C CA . LEU B 1 389 ? 17.266 -14.758 -14.195 1 95.38 389 LEU B CA 1
ATOM 8373 C C . LEU B 1 389 ? 17.656 -13.633 -15.141 1 95.38 389 LEU B C 1
ATOM 8375 O O . LEU B 1 389 ? 18.688 -12.977 -14.945 1 95.38 389 LEU B O 1
ATOM 8379 N N . ASP B 1 390 ? 16.891 -13.453 -16.203 1 90.81 390 ASP B N 1
ATOM 8380 C CA . ASP B 1 390 ? 17.203 -12.352 -17.109 1 90.81 390 ASP B CA 1
ATOM 8381 C C . ASP B 1 390 ? 16.609 -11.039 -16.594 1 90.81 390 ASP B C 1
ATOM 8383 O O . ASP B 1 390 ? 15.977 -11.008 -15.539 1 90.81 390 ASP B O 1
ATOM 8387 N N . TYR B 1 391 ? 16.875 -9.906 -17.344 1 95.19 391 TYR B N 1
ATOM 8388 C CA . TYR B 1 391 ? 16.5 -8.562 -16.922 1 95.19 391 TYR B CA 1
ATOM 8389 C C . TYR B 1 391 ? 14.984 -8.461 -16.75 1 95.19 391 TYR B C 1
ATOM 8391 O O . TYR B 1 391 ? 14.508 -7.855 -15.781 1 95.19 391 TYR B O 1
ATOM 8399 N N . GLY B 1 392 ? 14.211 -9.023 -17.672 1 93.88 392 GLY B N 1
ATOM 8400 C CA . GLY B 1 392 ? 12.758 -8.992 -17.594 1 93.88 392 GLY B CA 1
ATOM 8401 C C . GLY B 1 392 ? 12.211 -9.734 -16.391 1 93.88 392 GLY B C 1
ATOM 8402 O O . GLY B 1 392 ? 11.289 -9.25 -15.734 1 93.88 392 GLY B O 1
ATOM 8403 N N . GLN B 1 393 ? 12.766 -10.891 -16.078 1 94.12 393 GLN B N 1
ATOM 8404 C CA . GLN B 1 393 ? 12.328 -11.68 -14.938 1 94.12 393 GLN B CA 1
ATOM 8405 C C . GLN B 1 393 ? 12.648 -10.969 -13.625 1 94.12 393 GLN B C 1
ATOM 8407 O O . GLN B 1 393 ? 11.812 -10.898 -12.727 1 94.12 393 GLN B O 1
ATOM 8412 N N . LYS B 1 394 ? 13.836 -10.406 -13.523 1 96.81 394 LYS B N 1
ATOM 8413 C CA . LYS B 1 394 ? 14.219 -9.648 -12.328 1 96.81 394 LYS B CA 1
ATOM 8414 C C . LYS B 1 394 ? 13.312 -8.438 -12.133 1 96.81 394 LYS B C 1
ATOM 8416 O O . LYS B 1 394 ? 12.867 -8.172 -11.016 1 96.81 394 LYS B O 1
ATOM 8421 N N . SER B 1 395 ? 13.031 -7.773 -13.25 1 96.5 395 SER B N 1
ATOM 8422 C CA . SER B 1 395 ? 12.156 -6.605 -13.195 1 96.5 395 SER B CA 1
ATOM 8423 C C . SER B 1 395 ? 10.75 -6.992 -12.766 1 96.5 395 SER B C 1
ATOM 8425 O O . SER B 1 395 ? 10.102 -6.258 -12.016 1 96.5 395 SER B O 1
ATOM 8427 N N . SER B 1 396 ? 10.305 -8.125 -13.219 1 96.94 396 SER B N 1
ATOM 8428 C CA . SER B 1 396 ? 8.961 -8.586 -12.891 1 96.94 396 SER B CA 1
ATOM 8429 C C . SER B 1 396 ? 8.836 -8.914 -11.406 1 96.94 396 SER B C 1
ATOM 8431 O O . SER B 1 396 ? 7.895 -8.484 -10.75 1 96.94 396 SER B O 1
ATOM 8433 N N . ILE B 1 397 ? 9.797 -9.633 -10.859 1 97.44 397 ILE B N 1
ATOM 8434 C CA . ILE B 1 397 ? 9.797 -9.992 -9.445 1 97.44 397 ILE B CA 1
ATOM 8435 C C . ILE B 1 397 ? 9.859 -8.727 -8.594 1 97.44 397 ILE B C 1
ATOM 8437 O O . ILE B 1 397 ? 9.227 -8.648 -7.535 1 97.44 397 ILE B O 1
ATOM 8441 N N . LEU B 1 398 ? 10.5 -7.742 -9.102 1 97 398 LEU B N 1
ATOM 8442 C CA . LEU B 1 398 ? 10.711 -6.484 -8.391 1 97 398 LEU B CA 1
ATOM 8443 C C . LEU B 1 398 ? 9.438 -5.645 -8.383 1 97 398 LEU B C 1
ATOM 8445 O O . LEU B 1 398 ? 9.117 -4.996 -7.387 1 97 398 LEU B O 1
ATOM 8449 N N . MET B 1 399 ? 8.648 -5.719 -9.477 1 97.38 399 MET B N 1
ATOM 8450 C CA . MET B 1 399 ? 7.715 -4.617 -9.68 1 97.38 399 MET B CA 1
ATOM 8451 C C . MET B 1 399 ? 6.273 -5.098 -9.586 1 97.38 399 MET B C 1
ATOM 8453 O O . MET B 1 399 ? 5.355 -4.297 -9.398 1 97.38 399 MET B O 1
ATOM 8457 N N . LEU B 1 400 ? 5.984 -6.387 -9.781 1 97.38 400 LEU B N 1
ATOM 8458 C CA . LEU B 1 400 ? 4.598 -6.84 -9.75 1 97.38 400 LEU B CA 1
ATOM 8459 C C . LEU B 1 400 ? 3.938 -6.484 -8.422 1 97.38 400 LEU B C 1
ATOM 8461 O O . LEU B 1 400 ? 4.539 -6.66 -7.359 1 97.38 400 LEU B O 1
ATOM 8465 N N . GLN B 1 401 ? 2.678 -6.043 -8.516 1 96.69 401 GLN B N 1
ATOM 8466 C CA . GLN B 1 401 ? 2.061 -5.461 -7.332 1 96.69 401 GLN B CA 1
ATOM 8467 C C . GLN B 1 401 ? 1.026 -6.406 -6.73 1 96.69 401 GLN B C 1
ATOM 8469 O O . GLN B 1 401 ? 0.219 -6.992 -7.453 1 96.69 401 GLN B O 1
ATOM 8474 N N . PRO B 1 402 ? 1.046 -6.527 -5.41 1 96.56 402 PRO B N 1
ATOM 8475 C CA . PRO B 1 402 ? 0.003 -7.25 -4.676 1 96.56 402 PRO B CA 1
ATOM 8476 C C . PRO B 1 402 ? -1.146 -6.344 -4.242 1 96.56 402 PRO B C 1
ATOM 8478 O O . PRO B 1 402 ? -1.032 -5.117 -4.316 1 96.56 402 PRO B O 1
ATOM 8481 N N . GLY B 1 403 ? -2.23 -6.961 -3.902 1 96.69 403 GLY B N 1
ATOM 8482 C CA . GLY B 1 403 ? -3.334 -6.223 -3.309 1 96.69 403 GLY B CA 1
ATOM 8483 C C . GLY B 1 403 ? -3.408 -6.371 -1.801 1 96.69 403 GLY B C 1
ATOM 8484 O O . GLY B 1 403 ? -3.322 -7.484 -1.277 1 96.69 403 GLY B O 1
ATOM 8485 N N . PRO B 1 404 ? -3.525 -5.227 -1.074 1 96.62 404 PRO B N 1
ATOM 8486 C CA . PRO B 1 404 ? -3.756 -5.316 0.37 1 96.62 404 PRO B CA 1
ATOM 8487 C C . PRO B 1 404 ? -5.188 -5.719 0.716 1 96.62 404 PRO B C 1
ATOM 8489 O O . PRO B 1 404 ? -6.129 -5.301 0.042 1 96.62 404 PRO B O 1
ATOM 8492 N N . SER B 1 405 ? -5.32 -6.551 1.709 1 97.88 405 SER B N 1
ATOM 8493 C CA . SER B 1 405 ? -6.641 -6.898 2.217 1 97.88 405 SER B CA 1
ATOM 8494 C C . SER B 1 405 ? -6.562 -7.449 3.637 1 97.88 405 SER B C 1
ATOM 8496 O O . SER B 1 405 ? -5.555 -8.047 4.02 1 97.88 405 SER B O 1
ATOM 8498 N N . ILE B 1 406 ? -7.602 -7.199 4.383 1 98.06 406 ILE B N 1
ATOM 8499 C CA . ILE B 1 406 ? -7.742 -7.754 5.723 1 98.06 406 ILE B CA 1
ATOM 8500 C C . ILE B 1 406 ? -9.148 -8.312 5.906 1 98.06 406 ILE B C 1
ATOM 8502 O O . ILE B 1 406 ? -10.078 -7.93 5.188 1 98.06 406 ILE B O 1
ATOM 8506 N N . LYS B 1 407 ? -9.273 -9.211 6.809 1 98.56 407 LYS B N 1
ATOM 8507 C CA . LYS B 1 407 ? -10.562 -9.672 7.316 1 98.56 407 LYS B CA 1
ATOM 8508 C C . LYS B 1 407 ? -10.547 -9.773 8.836 1 98.56 407 LYS B C 1
ATOM 8510 O O . LYS B 1 407 ? -9.531 -10.125 9.438 1 98.56 407 LYS B O 1
ATOM 8515 N N . VAL B 1 408 ? -11.664 -9.445 9.445 1 98.62 408 VAL B N 1
ATOM 8516 C CA . VAL B 1 408 ? -11.867 -9.633 10.883 1 98.62 408 VAL B CA 1
ATOM 8517 C C . VAL B 1 408 ? -13.125 -10.469 11.125 1 98.62 408 VAL B C 1
ATOM 8519 O O . VAL B 1 408 ? -14.234 -10.039 10.805 1 98.62 408 VAL B O 1
ATOM 8522 N N . GLY B 1 409 ? -12.922 -11.672 11.648 1 98.5 409 GLY B N 1
ATOM 8523 C CA . GLY B 1 409 ? -14.047 -12.461 12.102 1 98.5 409 GLY B CA 1
ATOM 8524 C C . GLY B 1 409 ? -14.438 -12.18 13.547 1 98.5 409 GLY B C 1
ATOM 8525 O O . GLY B 1 409 ? -13.562 -11.984 14.398 1 98.5 409 GLY B O 1
ATOM 8526 N N . MET B 1 410 ? -15.734 -12.109 13.766 1 98.56 410 MET B N 1
ATOM 8527 C CA . MET B 1 410 ? -16.234 -11.922 15.125 1 98.56 410 MET B CA 1
ATOM 8528 C C . MET B 1 410 ? -17.344 -12.93 15.445 1 98.56 410 MET B C 1
ATOM 8530 O O . MET B 1 410 ? -18.203 -13.195 14.602 1 98.56 410 MET B O 1
ATOM 8534 N N . ARG B 1 411 ? -17.234 -13.5 16.562 1 98.44 411 ARG B N 1
ATOM 8535 C CA . ARG B 1 411 ? -18.266 -14.383 17.078 1 98.44 411 ARG B CA 1
ATOM 8536 C C . ARG B 1 411 ? -19.047 -13.719 18.203 1 98.44 411 ARG B C 1
ATOM 8538 O O . ARG B 1 411 ? -18.469 -13.062 19.062 1 98.44 411 ARG B O 1
ATOM 8545 N N . PHE B 1 412 ? -20.312 -13.883 18.188 1 97.94 412 PHE B N 1
ATOM 8546 C CA . PHE B 1 412 ? -21.203 -13.25 19.156 1 97.94 412 PHE B CA 1
ATOM 8547 C C . PHE B 1 412 ? -22 -14.305 19.906 1 97.94 412 PHE B C 1
ATOM 8549 O O . PHE B 1 412 ? -21.984 -15.484 19.562 1 97.94 412 PHE B O 1
ATOM 8556 N N . LYS B 1 413 ? -22.672 -13.836 20.984 1 97 413 LYS B N 1
ATOM 8557 C CA . LYS B 1 413 ? -23.531 -14.719 21.766 1 97 413 LYS B CA 1
ATOM 8558 C C . LYS B 1 413 ? -24.75 -15.164 20.938 1 97 413 LYS B C 1
ATOM 8560 O O . LYS B 1 413 ? -25.188 -16.312 21.047 1 97 413 LYS B O 1
ATOM 8565 N N . ASN B 1 414 ? -25.25 -14.258 20.172 1 95.38 414 ASN B N 1
ATOM 8566 C CA . ASN B 1 414 ? -26.391 -14.5 19.297 1 95.38 414 ASN B CA 1
ATOM 8567 C C . ASN B 1 414 ? -26.172 -13.906 17.906 1 95.38 414 ASN B C 1
ATOM 8569 O O . ASN B 1 414 ? -25.281 -13.062 17.719 1 95.38 414 ASN B O 1
ATOM 8573 N N . ASN B 1 415 ? -26.938 -14.445 16.984 1 95.81 415 ASN B N 1
ATOM 8574 C CA . ASN B 1 415 ? -26.906 -13.875 15.633 1 95.81 415 ASN B CA 1
ATOM 8575 C C . ASN B 1 415 ? -27.891 -12.711 15.5 1 95.81 415 ASN B C 1
ATOM 8577 O O . ASN B 1 415 ? -28.844 -12.781 14.727 1 95.81 415 ASN B O 1
ATOM 8581 N N . TRP B 1 416 ? -27.531 -11.586 16.062 1 96.69 416 TRP B N 1
ATOM 8582 C CA . TRP B 1 416 ? -28.406 -10.422 16.172 1 96.69 416 TRP B CA 1
ATOM 8583 C C . TRP B 1 416 ? -28.781 -9.891 14.789 1 96.69 416 TRP B C 1
ATOM 8585 O O . TRP B 1 416 ? -29.828 -9.258 14.625 1 96.69 416 TRP B O 1
ATOM 8595 N N . TRP B 1 417 ? -28.062 -10.125 13.742 1 97.12 417 TRP B N 1
ATOM 8596 C CA . TRP B 1 417 ? -28.359 -9.633 12.398 1 97.12 417 TRP B CA 1
ATOM 8597 C C . TRP B 1 417 ? -29.484 -10.43 11.758 1 97.12 417 TRP B C 1
ATOM 8599 O O . TRP B 1 417 ? -30.094 -9.984 10.781 1 97.12 417 TRP B O 1
ATOM 8609 N N . ASN B 1 418 ? -29.719 -11.633 12.211 1 94.25 418 ASN B N 1
ATOM 8610 C CA . ASN B 1 418 ? -30.75 -12.508 11.648 1 94.25 418 ASN B CA 1
ATOM 8611 C C . ASN B 1 418 ? -31.953 -12.625 12.562 1 94.25 418 ASN B C 1
ATOM 8613 O O . ASN B 1 418 ? -32.75 -13.57 12.453 1 94.25 418 ASN B O 1
ATOM 8617 N N . ASP B 1 419 ? -32.125 -11.727 13.477 1 91.56 419 ASP B N 1
ATOM 8618 C CA . ASP B 1 419 ? -33.312 -11.742 14.344 1 91.56 419 ASP B CA 1
ATOM 8619 C C . ASP B 1 419 ? -34.562 -11.273 13.594 1 91.56 419 ASP B C 1
ATOM 8621 O O . ASP B 1 419 ? -34.531 -11.102 12.375 1 91.56 419 ASP B O 1
ATOM 8625 N N . ASP B 1 420 ? -35.625 -11.156 14.289 1 88.88 420 ASP B N 1
ATOM 8626 C CA . ASP B 1 420 ? -36.906 -10.875 13.68 1 88.88 420 ASP B CA 1
ATOM 8627 C C . ASP B 1 420 ? -36.969 -9.438 13.156 1 88.88 420 ASP B C 1
ATOM 8629 O O . ASP B 1 420 ? -37.781 -9.125 12.273 1 88.88 420 ASP B O 1
ATOM 8633 N N . VAL B 1 421 ? -36.094 -8.656 13.633 1 89.75 421 VAL B N 1
ATOM 8634 C CA . VAL B 1 421 ? -36.125 -7.242 13.273 1 89.75 421 VAL B CA 1
ATOM 8635 C C . VAL B 1 421 ? -35.25 -7.016 12.047 1 89.75 421 VAL B C 1
ATOM 8637 O O . VAL B 1 421 ? -35.656 -6.363 11.086 1 89.75 421 VAL B O 1
ATOM 8640 N N . HIS B 1 422 ? -34.094 -7.539 11.984 1 92.81 422 HIS B N 1
ATOM 8641 C CA . HIS B 1 422 ? -33.125 -7.266 10.93 1 92.81 422 HIS B CA 1
ATOM 8642 C C . HIS B 1 422 ? -33.281 -8.25 9.773 1 92.81 422 HIS B C 1
ATOM 8644 O O . HIS B 1 422 ? -33.281 -7.848 8.609 1 92.81 422 HIS B O 1
ATOM 8650 N N . LYS B 1 423 ? -33.375 -9.609 10.031 1 93.69 423 LYS B N 1
ATOM 8651 C CA . LYS B 1 423 ? -33.688 -10.68 9.078 1 93.69 423 LYS B CA 1
ATOM 8652 C C . LYS B 1 423 ? -32.625 -10.742 7.969 1 93.69 423 LYS B C 1
ATOM 8654 O O . LYS B 1 423 ? -32.969 -10.938 6.801 1 93.69 423 LYS B O 1
ATOM 8659 N N . ILE B 1 424 ? -31.422 -10.5 8.258 1 95.75 424 ILE B N 1
ATOM 8660 C CA . ILE B 1 424 ? -30.375 -10.547 7.25 1 95.75 424 ILE B CA 1
ATOM 8661 C C . ILE B 1 424 ? -29.812 -11.969 7.152 1 95.75 424 ILE B C 1
ATOM 8663 O O . ILE B 1 424 ? -29.359 -12.531 8.148 1 95.75 424 ILE B O 1
ATOM 8667 N N . THR B 1 425 ? -29.875 -12.516 5.992 1 91.81 425 THR B N 1
ATOM 8668 C CA . THR B 1 425 ? -29.25 -13.805 5.68 1 91.81 425 THR B CA 1
ATOM 8669 C C . THR B 1 425 ? -28.312 -13.68 4.488 1 91.81 425 THR B C 1
ATOM 8671 O O . THR B 1 425 ? -28.703 -13.164 3.436 1 91.81 425 THR B O 1
ATOM 8674 N N . GLY B 1 426 ? -27.109 -14.148 4.664 1 94.31 426 GLY B N 1
ATOM 8675 C CA . GLY B 1 426 ? -26.141 -14.031 3.584 1 94.31 426 GLY B CA 1
ATOM 8676 C C . GLY B 1 426 ? -25.922 -12.602 3.129 1 94.31 426 GLY B C 1
ATOM 8677 O O . GLY B 1 426 ? -26.453 -11.664 3.734 1 94.31 426 GLY B O 1
ATOM 8678 N N . GLY B 1 427 ? -25.078 -12.453 2.146 1 95.25 427 GLY B N 1
ATOM 8679 C CA . GLY B 1 427 ? -24.812 -11.141 1.569 1 95.25 427 GLY B CA 1
ATOM 8680 C C . GLY B 1 427 ? -23.844 -10.305 2.389 1 95.25 427 GLY B C 1
ATOM 8681 O O . GLY B 1 427 ? -23.031 -10.852 3.135 1 95.25 427 GLY B O 1
ATOM 8682 N N . GLN B 1 428 ? -23.906 -9.008 2.109 1 97.06 428 GLN B N 1
ATOM 8683 C CA . GLN B 1 428 ? -22.984 -8.102 2.789 1 97.06 428 GLN B CA 1
ATOM 8684 C C . GLN B 1 428 ? -23.578 -6.703 2.908 1 97.06 428 GLN B C 1
ATOM 8686 O O . GLN B 1 428 ? -24.422 -6.305 2.096 1 97.06 428 GLN B O 1
ATOM 8691 N N . SER B 1 429 ? -23.297 -6.039 3.965 1 98.06 429 SER B N 1
ATOM 8692 C CA . SER B 1 429 ? -23.5 -4.602 4.086 1 98.06 429 SER B CA 1
ATOM 8693 C C . SER B 1 429 ? -22.234 -3.836 3.707 1 98.06 429 SER B C 1
ATOM 8695 O O . SER B 1 429 ? -21.125 -4.309 3.943 1 98.06 429 SER B O 1
ATOM 8697 N N . SER B 1 430 ? -22.406 -2.697 3.037 1 97.56 430 SER B N 1
ATOM 8698 C CA . SER B 1 430 ? -21.281 -1.904 2.564 1 97.56 430 SER B CA 1
ATOM 8699 C C . SER B 1 430 ? -21.344 -0.48 3.105 1 97.56 430 SER B C 1
ATOM 8701 O O . SER B 1 430 ? -22.422 0.083 3.268 1 97.56 430 SER B O 1
ATOM 8703 N N . THR B 1 431 ? -20.172 0.085 3.414 1 98 431 THR B N 1
ATOM 8704 C CA . THR B 1 431 ? -20.094 1.403 4.035 1 98 431 THR B CA 1
ATOM 8705 C C . THR B 1 431 ? -18.797 2.1 3.662 1 98 431 THR B C 1
ATOM 8707 O O . THR B 1 431 ? -17.891 1.479 3.094 1 98 431 THR B O 1
ATOM 8710 N N . ASP B 1 432 ? -18.734 3.428 3.779 1 96.94 432 ASP B N 1
ATOM 8711 C CA . ASP B 1 432 ? -17.484 4.164 3.639 1 96.94 432 ASP B CA 1
ATOM 8712 C C . ASP B 1 432 ? -16.781 4.332 4.988 1 96.94 432 ASP B C 1
ATOM 8714 O O . ASP B 1 432 ? -15.773 5.027 5.09 1 96.94 432 ASP B O 1
ATOM 8718 N N . ARG B 1 433 ? -17.281 3.689 6.035 1 96.81 433 ARG B N 1
ATOM 8719 C CA . ARG B 1 433 ? -16.609 3.639 7.324 1 96.81 433 ARG B CA 1
ATOM 8720 C C . ARG B 1 433 ? -15.477 2.611 7.309 1 96.81 433 ARG B C 1
ATOM 8722 O O . ARG B 1 433 ? -15.344 1.846 6.352 1 96.81 433 ARG B O 1
ATOM 8729 N N . PRO B 1 434 ? -14.695 2.566 8.375 1 96.31 434 PRO B N 1
ATOM 8730 C CA . PRO B 1 434 ? -13.453 1.793 8.352 1 96.31 434 PRO B CA 1
ATOM 8731 C C . PRO B 1 434 ? -13.688 0.314 8.047 1 96.31 434 PRO B C 1
ATOM 8733 O O . PRO B 1 434 ? -12.859 -0.321 7.383 1 96.31 434 PRO B O 1
ATOM 8736 N N . VAL B 1 435 ? -14.773 -0.255 8.352 1 97.94 435 VAL B N 1
ATOM 8737 C CA . VAL B 1 435 ? -14.938 -1.7 8.227 1 97.94 435 VAL B CA 1
ATOM 8738 C C . VAL B 1 435 ? -15.227 -2.066 6.773 1 97.94 435 VAL B C 1
ATOM 8740 O O . VAL B 1 435 ? -15.031 -3.213 6.363 1 97.94 435 VAL B O 1
ATOM 8743 N N . ARG B 1 436 ? -15.836 -1.139 5.977 1 97.69 436 ARG B N 1
ATOM 8744 C CA . ARG B 1 436 ? -16.109 -1.188 4.543 1 97.69 436 ARG B CA 1
ATOM 8745 C C . ARG B 1 436 ? -17.188 -2.219 4.223 1 97.69 436 ARG B C 1
ATOM 8747 O O . ARG B 1 436 ? -18.25 -1.873 3.699 1 97.69 436 ARG B O 1
ATOM 8754 N N . ASN B 1 437 ? -16.906 -3.531 4.508 1 98.19 437 ASN B N 1
ATOM 8755 C CA . ASN B 1 437 ? -17.906 -4.559 4.23 1 98.19 437 ASN B CA 1
ATOM 8756 C C . ASN B 1 437 ? -18.094 -5.496 5.422 1 98.19 437 ASN B C 1
ATOM 8758 O O . ASN B 1 437 ? -17.109 -5.934 6.031 1 98.19 437 ASN B O 1
ATOM 8762 N N . VAL B 1 438 ? -19.312 -5.668 5.758 1 98.62 438 VAL B N 1
ATOM 8763 C CA . VAL B 1 438 ? -19.703 -6.684 6.723 1 98.62 438 VAL B CA 1
ATOM 8764 C C . VAL B 1 438 ? -20.359 -7.859 5.996 1 98.62 438 VAL B C 1
ATOM 8766 O O . VAL B 1 438 ? -21.375 -7.695 5.312 1 98.62 438 VAL B O 1
ATOM 8769 N N . VAL B 1 439 ? -19.781 -9.055 6.129 1 98.38 439 VAL B N 1
ATOM 8770 C CA . VAL B 1 439 ? -20.266 -10.203 5.375 1 98.38 439 VAL B CA 1
ATOM 8771 C C . VAL B 1 439 ? -21 -11.164 6.312 1 98.38 439 VAL B C 1
ATOM 8773 O O . VAL B 1 439 ? -20.453 -11.594 7.328 1 98.38 439 VAL B O 1
ATOM 8776 N N . TYR B 1 440 ? -22.203 -11.5 5.926 1 97.38 440 TYR B N 1
ATOM 8777 C CA . TYR B 1 440 ? -23.031 -12.383 6.73 1 97.38 440 TYR B CA 1
ATOM 8778 C C . TYR B 1 440 ? -22.969 -13.82 6.223 1 97.38 440 TYR B C 1
ATOM 8780 O O . TYR B 1 440 ? -22.797 -14.055 5.02 1 97.38 440 TYR B O 1
ATOM 8788 N N . PRO B 1 441 ? -23.031 -14.789 7.133 1 95.5 441 PRO B N 1
ATOM 8789 C CA . PRO B 1 441 ? -22.922 -16.188 6.695 1 95.5 441 PRO B CA 1
ATOM 8790 C C . PRO B 1 441 ? -24.078 -16.609 5.793 1 95.5 441 PRO B C 1
ATOM 8792 O O . PRO B 1 441 ? -25.234 -16.266 6.066 1 95.5 441 PRO B O 1
ATOM 8795 N N . SER B 1 442 ? -23.781 -17.312 4.738 1 91.62 442 SER B N 1
ATOM 8796 C CA . SER B 1 442 ? -24.766 -17.828 3.789 1 91.62 442 SER B CA 1
ATOM 8797 C C . SER B 1 442 ? -25.203 -19.234 4.164 1 91.62 442 SER B C 1
ATOM 8799 O O . SER B 1 442 ? -26.016 -19.844 3.455 1 91.62 442 SER B O 1
ATOM 8801 N N . TYR B 1 443 ? -24.703 -19.812 5.18 1 90.12 443 TYR B N 1
ATOM 8802 C CA . TYR B 1 443 ? -24.906 -21.219 5.523 1 90.12 443 TYR B CA 1
ATOM 8803 C C . TYR B 1 443 ? -25.453 -21.359 6.938 1 90.12 443 TYR B C 1
ATOM 8805 O O . TYR B 1 443 ? -25.578 -20.375 7.664 1 90.12 443 TYR B O 1
ATOM 8813 N N . GLY B 1 444 ? -25.922 -22.594 7.277 1 86.31 444 GLY B N 1
ATOM 8814 C CA . GLY B 1 444 ? -26.266 -22.953 8.641 1 86.31 444 GLY B CA 1
ATOM 8815 C C . GLY B 1 444 ? -27.672 -22.531 9.023 1 86.31 444 GLY B C 1
ATOM 8816 O O . GLY B 1 444 ? -28.094 -22.719 10.172 1 86.31 444 GLY B O 1
ATOM 8817 N N . SER B 1 445 ? -28.438 -22.062 8.102 1 81.12 445 SER B N 1
ATOM 8818 C CA . SER B 1 445 ? -29.844 -21.766 8.273 1 81.12 445 SER B CA 1
ATOM 8819 C C . SER B 1 445 ? -30.078 -20.922 9.531 1 81.12 445 SER B C 1
ATOM 8821 O O . SER B 1 445 ? -30.922 -21.266 10.367 1 81.12 445 SER B O 1
ATOM 8823 N N . GLY B 1 446 ? -29.203 -19.953 9.734 1 81.69 446 GLY B N 1
ATOM 8824 C CA . GLY B 1 446 ? -29.391 -19.031 10.836 1 81.69 446 GLY B CA 1
ATOM 8825 C C . GLY B 1 446 ? -28.719 -19.484 12.117 1 81.69 446 GLY B C 1
ATOM 8826 O O . GLY B 1 446 ? -28.828 -18.812 13.148 1 81.69 446 GLY B O 1
ATOM 8827 N N . GLU B 1 447 ? -28 -20.438 12.117 1 87.81 447 GLU B N 1
ATOM 8828 C CA . GLU B 1 447 ? -27.328 -20.969 13.297 1 87.81 447 GLU B CA 1
ATOM 8829 C C . GLU B 1 447 ? -26.016 -20.266 13.57 1 87.81 447 GLU B C 1
ATOM 8831 O O . GLU B 1 447 ? -25.609 -20.109 14.727 1 87.81 447 GLU B O 1
ATOM 8836 N N . PRO B 1 448 ? -25.391 -19.875 12.508 1 92.31 448 PRO B N 1
ATOM 8837 C CA . PRO B 1 448 ? -24.078 -19.266 12.75 1 92.31 448 PRO B CA 1
ATOM 8838 C C . PRO B 1 448 ? -24.172 -18 13.609 1 92.31 448 PRO B C 1
ATOM 8840 O O . PRO B 1 448 ? -25.109 -17.203 13.453 1 92.31 448 PRO B O 1
ATOM 8843 N N . LYS B 1 449 ? -23.219 -17.859 14.523 1 96.69 449 LYS B N 1
ATOM 8844 C CA . LYS B 1 449 ? -23.094 -16.688 15.375 1 96.69 449 LYS B CA 1
ATOM 8845 C C . LYS B 1 449 ? -21.828 -15.898 15.055 1 96.69 449 LYS B C 1
ATOM 8847 O O . LYS B 1 449 ? -21.344 -15.133 15.891 1 96.69 449 LYS B O 1
ATOM 8852 N N . THR B 1 450 ? -21.328 -16.234 13.898 1 97.19 450 THR B N 1
ATOM 8853 C CA . THR B 1 450 ? -20.094 -15.625 13.43 1 97.19 450 THR B CA 1
ATOM 8854 C C . THR B 1 450 ? -20.312 -14.883 12.117 1 97.19 450 THR B C 1
ATOM 8856 O O . THR B 1 450 ? -21.047 -15.352 11.25 1 97.19 450 THR B O 1
ATOM 8859 N N . LEU B 1 451 ? -19.719 -13.727 12 1 97.62 451 LEU B N 1
ATOM 8860 C CA . LEU B 1 451 ? -19.703 -13.023 10.719 1 97.62 451 LEU B CA 1
ATOM 8861 C C . LEU B 1 451 ? -18.328 -12.398 10.469 1 97.62 451 LEU B C 1
ATOM 8863 O O . LEU B 1 451 ? -17.484 -12.375 11.359 1 97.62 451 LEU B O 1
ATOM 8867 N N . ILE B 1 452 ? -18.031 -12.055 9.227 1 98.62 452 ILE B N 1
ATOM 8868 C CA . ILE B 1 452 ? -16.891 -11.203 8.914 1 98.62 452 ILE B CA 1
ATOM 8869 C C . ILE B 1 452 ? -17.266 -9.742 9.156 1 98.62 452 ILE B C 1
ATOM 8871 O O . ILE B 1 452 ? -17.969 -9.133 8.359 1 98.62 452 ILE B O 1
ATOM 8875 N N . ALA B 1 453 ? -16.75 -9.242 10.195 1 98.81 453 ALA B N 1
ATOM 8876 C CA . ALA B 1 453 ? -17.141 -7.914 10.656 1 9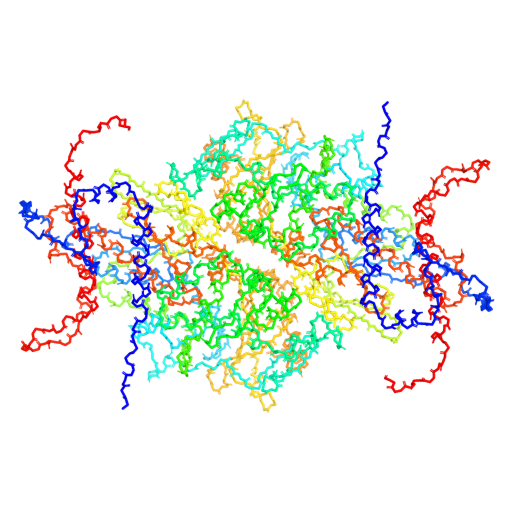8.81 453 ALA B CA 1
ATOM 8877 C C . ALA B 1 453 ? -16.484 -6.82 9.82 1 98.81 453 ALA B C 1
ATOM 8879 O O . ALA B 1 453 ? -16.984 -5.691 9.758 1 98.81 453 ALA B O 1
ATOM 8880 N N . SER B 1 454 ? -15.375 -7.164 9.242 1 98.69 454 SER B N 1
ATOM 8881 C CA . SER B 1 454 ? -14.695 -6.242 8.336 1 98.69 454 SER B CA 1
ATOM 8882 C C . SER B 1 454 ? -14 -6.996 7.211 1 98.69 454 SER B C 1
ATOM 8884 O O . SER B 1 454 ? -13.258 -7.953 7.457 1 98.69 454 SER B O 1
ATOM 8886 N N . TYR B 1 455 ? -14.305 -6.738 6.086 1 98.38 455 TYR B N 1
ATOM 8887 C CA . TYR B 1 455 ? -13.617 -7.121 4.855 1 98.38 455 TYR B CA 1
ATOM 8888 C C . TYR B 1 455 ? -13.234 -5.891 4.039 1 98.38 455 TYR B C 1
ATOM 8890 O O . TYR B 1 455 ? -14.094 -5.242 3.443 1 98.38 455 TYR B O 1
ATOM 8898 N N . CYS B 1 456 ? -11.82 -5.559 4.051 1 95.5 456 CYS B N 1
ATOM 8899 C CA . CYS B 1 456 ? -11.297 -4.332 3.463 1 95.5 456 CYS B CA 1
ATOM 8900 C C . CYS B 1 456 ? -10.227 -4.637 2.42 1 95.5 456 CYS B C 1
ATOM 8902 O O . CYS B 1 456 ? -9.578 -5.684 2.477 1 95.5 456 CYS B O 1
ATOM 8904 N N . TRP B 1 457 ? -10.086 -3.633 1.559 1 96.06 457 TRP B N 1
ATOM 8905 C CA . TRP B 1 457 ? -9.07 -3.713 0.513 1 96.06 457 TRP B CA 1
ATOM 8906 C C . TRP B 1 457 ? -8.242 -2.434 0.455 1 96.06 457 TRP B C 1
ATOM 8908 O O . TRP B 1 457 ? -8.648 -1.4 0.992 1 96.06 457 TRP B O 1
ATOM 8918 N N . THR B 1 458 ? -7.148 -2.494 -0.193 1 95.88 458 THR B N 1
ATOM 8919 C CA . THR B 1 458 ? -6.293 -1.369 -0.555 1 95.88 458 THR B CA 1
ATOM 8920 C C . THR B 1 458 ? -6.008 -0.492 0.661 1 95.88 458 THR B C 1
ATOM 8922 O O . THR B 1 458 ? -5.523 -0.979 1.684 1 95.88 458 THR B O 1
ATOM 8925 N N . GLN B 1 459 ? -6.32 0.789 0.617 1 94.56 459 GLN B N 1
ATOM 8926 C CA . GLN B 1 459 ? -5.891 1.724 1.652 1 94.56 459 GLN B CA 1
ATOM 8927 C C . GLN B 1 459 ? -6.594 1.441 2.977 1 94.56 459 GLN B C 1
ATOM 8929 O O . GLN B 1 459 ? -5.988 1.55 4.043 1 94.56 459 GLN B O 1
ATOM 8934 N N . ASP B 1 460 ? -7.836 1.136 2.941 1 96.06 460 ASP B N 1
ATOM 8935 C CA . ASP B 1 460 ? -8.578 0.844 4.164 1 96.06 460 ASP B CA 1
ATOM 8936 C C . ASP B 1 460 ? -7.992 -0.367 4.887 1 96.06 460 ASP B C 1
ATOM 8938 O O . ASP B 1 460 ? -7.945 -0.4 6.117 1 96.06 460 ASP B O 1
ATOM 8942 N N . ALA B 1 461 ? -7.574 -1.312 4.098 1 96.94 461 ALA B N 1
ATOM 8943 C CA . ALA B 1 461 ? -6.957 -2.498 4.68 1 96.94 461 ALA B CA 1
ATOM 8944 C C . ALA B 1 461 ? -5.652 -2.145 5.387 1 96.94 461 ALA B C 1
ATOM 8946 O O . ALA B 1 461 ? -5.398 -2.602 6.504 1 96.94 461 ALA B O 1
ATOM 8947 N N . VAL B 1 462 ? -4.887 -1.325 4.777 1 94.94 462 VAL B N 1
ATOM 8948 C CA . VAL B 1 462 ? -3.604 -0.924 5.352 1 94.94 462 VAL B CA 1
ATOM 8949 C C . VAL B 1 462 ? -3.838 -0.143 6.641 1 94.94 462 VAL B C 1
ATOM 8951 O O . VAL B 1 462 ? -3.148 -0.364 7.641 1 94.94 462 VAL B O 1
ATOM 8954 N N . ASN B 1 463 ? -4.805 0.716 6.641 1 94.38 463 ASN B N 1
ATOM 8955 C CA . ASN B 1 463 ? -5.098 1.55 7.801 1 94.38 463 ASN B CA 1
ATOM 8956 C C . ASN B 1 463 ? -5.512 0.709 9.008 1 94.38 463 ASN B C 1
ATOM 8958 O O . ASN B 1 463 ? -5.012 0.914 10.117 1 94.38 463 ASN B O 1
ATOM 8962 N N . LEU B 1 464 ? -6.367 -0.236 8.797 1 95.5 464 LEU B N 1
ATOM 8963 C CA . LEU B 1 464 ? -6.84 -1.057 9.906 1 95.5 464 LEU B CA 1
ATOM 8964 C C . LEU B 1 464 ? -5.793 -2.088 10.312 1 95.5 464 LEU B C 1
ATOM 8966 O O . LEU B 1 464 ? -5.719 -2.486 11.477 1 95.5 464 LEU B O 1
ATOM 8970 N N . GLY B 1 465 ? -5.023 -2.496 9.312 1 94.69 465 GLY B N 1
ATOM 8971 C CA . GLY B 1 465 ? -4.016 -3.518 9.555 1 94.69 465 GLY B CA 1
ATOM 8972 C C . GLY B 1 465 ? -3.006 -3.121 10.617 1 94.69 465 GLY B C 1
ATOM 8973 O O . GLY B 1 465 ? -2.449 -3.982 11.305 1 94.69 465 GLY B O 1
ATOM 8974 N N . CYS B 1 466 ? -2.863 -1.878 10.883 1 92.19 466 CYS B N 1
ATOM 8975 C CA . CYS B 1 466 ? -1.881 -1.359 11.828 1 92.19 466 CYS B CA 1
ATOM 8976 C C . CYS B 1 466 ? -2.205 -1.804 13.25 1 92.19 466 CYS B C 1
ATOM 8978 O O . CYS B 1 466 ? -1.321 -1.854 14.102 1 92.19 466 CYS B O 1
ATOM 8980 N N . TRP B 1 467 ? -3.445 -2.176 13.484 1 93.75 467 TRP B N 1
ATOM 8981 C CA . TRP B 1 467 ? -3.883 -2.537 14.828 1 93.75 467 TRP B CA 1
ATOM 8982 C C . TRP B 1 467 ? -3.967 -4.051 14.984 1 93.75 467 TRP B C 1
ATOM 8984 O O . TRP B 1 467 ? -4.453 -4.551 16 1 93.75 467 TRP B O 1
ATOM 8994 N N . MET B 1 468 ? -3.477 -4.77 14.023 1 92.44 468 MET B N 1
ATOM 8995 C CA . MET B 1 468 ? -3.686 -6.215 14.039 1 92.44 468 MET B CA 1
ATOM 8996 C C . MET B 1 468 ? -2.402 -6.945 14.414 1 92.44 468 MET B C 1
ATOM 8998 O O . MET B 1 468 ? -2.291 -8.156 14.219 1 92.44 468 MET B O 1
ATOM 9002 N N . ARG B 1 469 ? -1.491 -6.172 14.938 1 81.06 469 ARG B N 1
ATOM 9003 C CA . ARG B 1 469 ? -0.258 -6.793 15.406 1 81.06 469 ARG B CA 1
ATOM 9004 C C . ARG B 1 469 ? -0.529 -7.727 16.578 1 81.06 469 ARG B C 1
ATOM 9006 O O . ARG B 1 469 ? -1.354 -7.422 17.438 1 81.06 469 ARG B O 1
ATOM 9013 N N . GLU B 1 470 ? 0.184 -8.727 16.625 1 72.75 470 GLU B N 1
ATOM 9014 C CA . GLU B 1 470 ? -0.054 -9.742 17.641 1 72.75 470 GLU B CA 1
ATOM 9015 C C . GLU B 1 470 ? 0.403 -9.273 19.016 1 72.75 470 GLU B C 1
ATOM 9017 O O . GLU B 1 470 ? 1.394 -8.547 19.125 1 72.75 470 GLU B O 1
ATOM 9022 N N . ASN B 1 471 ? -0.266 -9.5 19.984 1 75.62 471 ASN B N 1
ATOM 9023 C CA . ASN B 1 471 ? 0.08 -9.375 21.391 1 75.62 471 ASN B CA 1
ATOM 9024 C C . ASN B 1 471 ? 0.012 -7.926 21.859 1 75.62 471 ASN B C 1
ATOM 9026 O O . ASN B 1 471 ? 0.638 -7.562 22.859 1 75.62 471 ASN B O 1
ATOM 9030 N N . ASN B 1 472 ? -0.552 -7.039 21.156 1 84.56 472 ASN B N 1
ATOM 9031 C CA . ASN B 1 472 ? -0.806 -5.676 21.609 1 84.56 472 ASN B CA 1
ATOM 9032 C C . ASN B 1 472 ? -2.27 -5.473 21.984 1 84.56 472 ASN B C 1
ATOM 9034 O O . ASN B 1 472 ? -3.098 -5.145 21.141 1 84.56 472 ASN B O 1
ATOM 9038 N N . THR B 1 473 ? -2.486 -5.566 23.203 1 87.12 473 THR B N 1
ATOM 9039 C CA . THR B 1 473 ? -3.857 -5.574 23.688 1 87.12 473 THR B CA 1
ATOM 9040 C C . THR B 1 473 ? -4.496 -4.195 23.531 1 87.12 473 THR B C 1
ATOM 9042 O O . THR B 1 473 ? -5.703 -4.086 23.312 1 87.12 473 THR B O 1
ATOM 9045 N N . PHE B 1 474 ? -3.719 -3.193 23.625 1 88.88 474 PHE B N 1
ATOM 9046 C CA . PHE B 1 474 ? -4.254 -1.843 23.5 1 88.88 474 PHE B CA 1
ATOM 9047 C C . PHE B 1 474 ? -4.742 -1.581 22.078 1 88.88 474 PHE B C 1
ATOM 9049 O O . PHE B 1 474 ? -5.859 -1.1 21.875 1 88.88 474 PHE B O 1
ATOM 9056 N N . ASP B 1 475 ? -3.912 -1.914 21.109 1 89.44 475 ASP B N 1
ATOM 9057 C CA . ASP B 1 475 ? -4.285 -1.733 19.703 1 89.44 475 ASP B CA 1
ATOM 9058 C C . ASP B 1 475 ? -5.461 -2.633 19.328 1 89.44 475 ASP B C 1
ATOM 9060 O O . ASP B 1 475 ? -6.336 -2.23 18.562 1 89.44 475 ASP B O 1
ATOM 9064 N N . ARG B 1 476 ? -5.496 -3.82 19.844 1 93.25 476 ARG B N 1
ATOM 9065 C CA . ARG B 1 476 ? -6.598 -4.742 19.578 1 93.25 476 ARG B CA 1
ATOM 9066 C C . ARG B 1 476 ? -7.922 -4.172 20.094 1 93.25 476 ARG B C 1
ATOM 9068 O O . ARG B 1 476 ? -8.953 -4.32 19.438 1 93.25 476 ARG B O 1
ATOM 9075 N N . GLN B 1 477 ? -7.844 -3.58 21.234 1 93.31 477 GLN B N 1
ATOM 9076 C CA . GLN B 1 477 ? -9.047 -2.969 21.781 1 93.31 477 GLN B CA 1
ATOM 9077 C C . GLN B 1 477 ? -9.523 -1.811 20.906 1 93.31 477 GLN B C 1
ATOM 9079 O O . GLN B 1 477 ? -10.727 -1.619 20.734 1 93.31 477 GLN B O 1
ATOM 9084 N N . GLN B 1 478 ? -8.578 -1.025 20.438 1 92.75 478 GLN B N 1
ATOM 9085 C CA . GLN B 1 478 ? -8.961 0.055 19.531 1 92.75 478 GLN B CA 1
ATOM 9086 C C . GLN B 1 478 ? -9.664 -0.486 18.281 1 92.75 478 GLN B C 1
ATOM 9088 O O . GLN B 1 478 ? -10.664 0.072 17.844 1 92.75 478 GLN B O 1
ATOM 9093 N N . LEU B 1 479 ? -9.062 -1.569 17.719 1 96 479 LEU B N 1
ATOM 9094 C CA . LEU B 1 479 ? -9.664 -2.227 16.578 1 96 479 LEU B CA 1
ATOM 9095 C C . LEU B 1 479 ? -11.086 -2.676 16.891 1 96 479 LEU B C 1
ATOM 9097 O O . LEU B 1 479 ? -12.008 -2.41 16.109 1 96 479 LEU B O 1
ATOM 9101 N N . GLN B 1 480 ? -11.234 -3.305 18 1 96.69 480 GLN B N 1
ATOM 9102 C CA . GLN B 1 480 ? -12.539 -3.793 18.438 1 96.69 480 GLN B CA 1
ATOM 9103 C C . GLN B 1 480 ? -13.539 -2.645 18.578 1 96.69 480 GLN B C 1
ATOM 9105 O O . GLN B 1 480 ? -14.68 -2.748 18.125 1 96.69 480 GLN B O 1
ATOM 9110 N N . ASP B 1 481 ? -13.133 -1.573 19.219 1 95.5 481 ASP B N 1
ATOM 9111 C CA . ASP B 1 481 ? -14.008 -0.432 19.453 1 95.5 481 ASP B CA 1
ATOM 9112 C C . ASP B 1 481 ? -14.484 0.184 18.156 1 95.5 481 ASP B C 1
ATOM 9114 O O . ASP B 1 481 ? -15.664 0.515 18.016 1 95.5 481 ASP B O 1
ATOM 9118 N N . VAL B 1 482 ? -13.594 0.316 17.219 1 96.25 482 VAL B N 1
ATOM 9119 C CA . VAL B 1 482 ? -13.93 0.923 15.938 1 96.25 482 VAL B CA 1
ATOM 9120 C C . VAL B 1 482 ? -14.898 0.023 15.18 1 96.25 482 VAL B C 1
ATOM 9122 O O . VAL B 1 482 ? -15.883 0.502 14.602 1 96.25 482 VAL B O 1
ATOM 9125 N N . ILE B 1 483 ? -14.648 -1.265 15.195 1 98.12 483 ILE B N 1
ATOM 9126 C CA . ILE B 1 483 ? -15.492 -2.201 14.461 1 98.12 483 ILE B CA 1
ATOM 9127 C C . ILE B 1 483 ? -16.875 -2.256 15.109 1 98.12 483 ILE B C 1
ATOM 9129 O O . ILE B 1 483 ? -17.891 -2.232 14.406 1 98.12 483 ILE B O 1
ATOM 9133 N N . ILE B 1 484 ? -16.938 -2.291 16.422 1 98.31 484 ILE B N 1
ATOM 9134 C CA . ILE B 1 484 ? -18.203 -2.324 17.141 1 98.31 484 ILE B CA 1
ATOM 9135 C C . ILE B 1 484 ? -19 -1.052 16.844 1 98.31 484 ILE B C 1
ATOM 9137 O O . ILE B 1 484 ? -20.203 -1.104 16.594 1 98.31 484 ILE B O 1
ATOM 9141 N N . ALA B 1 485 ? -18.312 0.048 16.875 1 97.31 485 ALA B N 1
ATOM 9142 C CA . ALA B 1 485 ? -18.969 1.314 16.562 1 97.31 485 ALA B CA 1
ATOM 9143 C C . ALA B 1 485 ? -19.547 1.298 15.148 1 97.31 485 ALA B C 1
ATOM 9145 O O . ALA B 1 485 ? -20.672 1.769 14.922 1 97.31 485 ALA B O 1
ATOM 9146 N N . ASP B 1 486 ? -18.797 0.78 14.195 1 97.94 486 ASP B N 1
ATOM 9147 C CA . ASP B 1 486 ? -19.266 0.724 12.812 1 97.94 486 ASP B CA 1
ATOM 9148 C C . ASP B 1 486 ? -20.438 -0.233 12.664 1 97.94 486 ASP B C 1
ATOM 9150 O O . ASP B 1 486 ? -21.438 0.09 12 1 97.94 486 ASP B O 1
ATOM 9154 N N . LEU B 1 487 ? -20.312 -1.403 13.266 1 98.56 487 LEU B N 1
ATOM 9155 C CA . LEU B 1 487 ? -21.422 -2.344 13.227 1 98.56 487 LEU B CA 1
ATOM 9156 C C . LEU B 1 487 ? -22.688 -1.714 13.797 1 98.56 487 LEU B C 1
ATOM 9158 O O . LEU B 1 487 ? -23.781 -1.911 13.258 1 98.56 487 LEU B O 1
ATOM 9162 N N . ALA B 1 488 ? -22.547 -0.991 14.883 1 98.12 488 ALA B N 1
ATOM 9163 C CA . ALA B 1 488 ? -23.688 -0.349 15.555 1 98.12 488 ALA B CA 1
ATOM 9164 C C . ALA B 1 488 ? -24.375 0.646 14.625 1 98.12 488 ALA B C 1
ATOM 9166 O O . ALA B 1 488 ? -25.594 0.607 14.469 1 98.12 488 ALA B O 1
ATOM 9167 N N . VAL B 1 489 ? -23.656 1.471 13.969 1 96.88 489 VAL B N 1
ATOM 9168 C CA . VAL B 1 489 ? -24.25 2.535 13.164 1 96.88 489 VAL B CA 1
ATOM 9169 C C . VAL B 1 489 ? -24.828 1.951 11.875 1 96.88 489 VAL B C 1
ATOM 9171 O O . VAL B 1 489 ? -25.891 2.375 11.414 1 96.88 489 VAL B O 1
ATOM 9174 N N . ILE B 1 490 ? -24.141 1.002 11.289 1 98.06 490 ILE B N 1
ATOM 9175 C CA . ILE B 1 490 ? -24.609 0.376 10.055 1 98.06 490 ILE B CA 1
ATOM 9176 C C . ILE B 1 490 ? -25.969 -0.283 10.289 1 98.06 490 ILE B C 1
ATOM 9178 O O . ILE B 1 490 ? -26.859 -0.188 9.445 1 98.06 490 ILE B O 1
ATOM 9182 N N . HIS B 1 491 ? -26.203 -0.876 11.461 1 98 491 HIS B N 1
ATOM 9183 C CA . HIS B 1 491 ? -27.391 -1.691 11.711 1 98 491 HIS B CA 1
ATOM 9184 C C . HIS B 1 491 ? -28.391 -0.945 12.57 1 98 491 HIS B C 1
ATOM 9186 O O . HIS B 1 491 ? -29.5 -1.445 12.82 1 98 491 HIS B O 1
ATOM 9192 N N . GLY B 1 492 ? -28.016 0.252 13.055 1 96.69 492 GLY B N 1
ATOM 9193 C CA . GLY B 1 492 ? -28.906 1 13.93 1 96.69 492 GLY B CA 1
ATOM 9194 C C . GLY B 1 492 ? -29.094 0.345 15.289 1 96.69 492 GLY B C 1
ATOM 9195 O O . GLY B 1 492 ? -30.219 0.261 15.789 1 96.69 492 GLY B O 1
ATOM 9196 N N . ILE B 1 493 ? -28.062 -0.182 15.789 1 96.88 493 ILE B N 1
ATOM 9197 C CA . ILE B 1 493 ? -28.094 -0.893 17.062 1 96.88 493 ILE B CA 1
ATOM 9198 C C . ILE B 1 493 ? -27.234 -0.159 18.094 1 96.88 493 ILE B C 1
ATOM 9200 O O . ILE B 1 493 ? -26.25 0.496 17.734 1 96.88 493 ILE B O 1
ATOM 9204 N N . ASP B 1 494 ? -27.547 -0.222 19.328 1 96.5 494 ASP B N 1
ATOM 9205 C CA . ASP B 1 494 ? -26.75 0.348 20.406 1 96.5 494 ASP B CA 1
ATOM 9206 C C . ASP B 1 494 ? -25.391 -0.342 20.5 1 96.5 494 ASP B C 1
ATOM 9208 O O . ASP B 1 494 ? -25.312 -1.564 20.656 1 96.5 494 ASP B O 1
ATOM 9212 N N . PRO B 1 495 ? -24.375 0.427 20.516 1 96.5 495 PRO B N 1
ATOM 9213 C CA . PRO B 1 495 ? -23.047 -0.178 20.594 1 96.5 495 PRO B CA 1
ATOM 9214 C C . PRO B 1 495 ? -22.828 -0.945 21.906 1 96.5 495 PRO B C 1
ATOM 9216 O O . PRO B 1 495 ? -22.094 -1.941 21.922 1 96.5 495 PRO B O 1
ATOM 9219 N N . LYS B 1 496 ? -23.406 -0.549 22.938 1 96.75 496 LYS B N 1
ATOM 9220 C CA . LYS B 1 496 ? -23.266 -1.247 24.219 1 96.75 496 LYS B CA 1
ATOM 9221 C C . LYS B 1 496 ? -23.844 -2.654 24.141 1 96.75 496 LYS B C 1
ATOM 9223 O O . LYS B 1 496 ? -23.312 -3.59 24.734 1 96.75 496 LYS B O 1
ATOM 9228 N N . PHE B 1 497 ? -24.969 -2.754 23.484 1 97.56 497 PHE B N 1
ATOM 9229 C CA . PHE B 1 497 ? -25.562 -4.07 23.266 1 97.56 497 PHE B CA 1
ATOM 9230 C C . PHE B 1 497 ? -24.594 -4.977 22.516 1 97.56 497 PHE B C 1
ATOM 9232 O O . PHE B 1 497 ? -24.359 -6.117 22.922 1 97.56 497 PHE B O 1
ATOM 9239 N N . LEU B 1 498 ? -24 -4.453 21.469 1 97.88 498 LEU B N 1
ATOM 9240 C CA . LEU B 1 498 ? -23.094 -5.25 20.641 1 97.88 498 LEU B CA 1
ATOM 9241 C C . LEU B 1 498 ? -21.844 -5.629 21.422 1 97.88 498 LEU B C 1
ATOM 9243 O O . LEU B 1 498 ? -21.328 -6.738 21.281 1 97.88 498 LEU B O 1
ATOM 9247 N N . GLN B 1 499 ? -21.375 -4.695 22.203 1 97.25 499 GLN B N 1
ATOM 9248 C CA . GLN B 1 499 ? -20.234 -4.988 23.062 1 97.25 499 GLN B CA 1
ATOM 9249 C C . GLN B 1 499 ? -20.531 -6.148 24 1 97.25 499 GLN B C 1
ATOM 9251 O O . GLN B 1 499 ? -19.688 -7.004 24.234 1 97.25 499 GLN B O 1
ATOM 9256 N N . GLY B 1 500 ? -21.719 -6.16 24.547 1 97.62 500 GLY B N 1
ATOM 9257 C CA . GLY B 1 500 ? -22.141 -7.234 25.438 1 97.62 500 GLY B CA 1
ATOM 9258 C C . GLY B 1 500 ? -22.297 -8.562 24.734 1 97.62 500 GLY B C 1
ATOM 9259 O O . GLY B 1 500 ? -22.156 -9.625 25.344 1 97.62 500 GLY B O 1
ATOM 9260 N N . GLN B 1 501 ? -22.578 -8.508 23.422 1 97.75 501 GLN B N 1
ATOM 9261 C CA . GLN B 1 501 ? -22.812 -9.711 22.625 1 97.75 501 GLN B CA 1
ATOM 9262 C C . GLN B 1 501 ? -21.484 -10.336 22.188 1 97.75 501 GLN B C 1
ATOM 9264 O O . GLN B 1 501 ? -21.438 -11.531 21.891 1 97.75 501 GLN B O 1
ATOM 9269 N N . LEU B 1 502 ? -20.438 -9.547 22.109 1 98.19 502 LEU B N 1
ATOM 9270 C CA . LEU B 1 502 ? -19.172 -10.008 21.516 1 98.19 502 LEU B CA 1
ATOM 9271 C C . LEU B 1 502 ? -18.531 -11.086 22.375 1 98.19 502 LEU B C 1
ATOM 9273 O O . LEU B 1 502 ? -18.375 -10.898 23.594 1 98.19 502 LEU B O 1
ATOM 9277 N N . GLU B 1 503 ? -18.125 -12.227 21.781 1 97.75 503 GLU B N 1
ATOM 9278 C CA . GLU B 1 503 ? -17.469 -13.312 22.5 1 97.75 503 GLU B CA 1
ATOM 9279 C C . GLU B 1 503 ? -16 -13.438 22.094 1 97.75 503 GLU B C 1
ATOM 9281 O O . GLU B 1 503 ? -15.141 -13.719 22.938 1 97.75 503 GLU B O 1
ATOM 9286 N N . ASP B 1 504 ? -15.758 -13.25 20.797 1 97.06 504 ASP B N 1
ATOM 9287 C CA . ASP B 1 504 ? -14.398 -13.438 20.312 1 97.06 504 ASP B CA 1
ATOM 9288 C C . ASP B 1 504 ? -14.18 -12.672 19 1 97.06 504 ASP B C 1
ATOM 9290 O O . ASP B 1 504 ? -15.141 -12.328 18.312 1 97.06 504 ASP B O 1
ATOM 9294 N N . MET B 1 505 ? -12.953 -12.297 18.719 1 97.12 505 MET B N 1
ATOM 9295 C CA . MET B 1 505 ? -12.562 -11.609 17.5 1 97.12 505 MET B CA 1
ATOM 9296 C C . MET B 1 505 ? -11.258 -12.18 16.953 1 97.12 505 MET B C 1
ATOM 9298 O O . MET B 1 505 ? -10.336 -12.477 17.703 1 97.12 505 MET B O 1
ATOM 9302 N N . TYR B 1 506 ? -11.164 -12.375 15.633 1 97.19 506 TYR B N 1
ATOM 9303 C CA . TYR B 1 506 ? -9.953 -12.867 14.977 1 97.19 506 TYR B CA 1
ATOM 9304 C C . TYR B 1 506 ? -9.602 -12.016 13.766 1 97.19 506 TYR B C 1
ATOM 9306 O O . TYR B 1 506 ? -10.117 -12.242 12.664 1 97.19 506 TYR B O 1
ATOM 9314 N N . PRO B 1 507 ? -8.68 -11.031 13.984 1 97.44 507 PRO B N 1
ATOM 9315 C CA . PRO B 1 507 ? -8.211 -10.219 12.859 1 97.44 507 PRO B CA 1
ATOM 9316 C C . PRO B 1 507 ? -7.043 -10.859 12.109 1 97.44 507 PRO B C 1
ATOM 9318 O O . PRO B 1 507 ? -6.191 -11.5 12.727 1 97.44 507 PRO B O 1
ATOM 9321 N N . PHE B 1 508 ? -7.023 -10.711 10.789 1 97.06 508 PHE B N 1
ATOM 9322 C CA . PHE B 1 508 ? -5.918 -11.219 9.977 1 97.06 508 PHE B CA 1
ATOM 9323 C C . PHE B 1 508 ? -5.57 -10.234 8.867 1 97.06 508 PHE B C 1
ATOM 9325 O O . PHE B 1 508 ? -6.453 -9.781 8.133 1 97.06 508 PHE B O 1
ATOM 9332 N N . ASP B 1 509 ? -4.332 -9.852 8.781 1 96.5 509 ASP B N 1
ATOM 9333 C CA . ASP B 1 509 ? -3.803 -8.938 7.777 1 96.5 509 ASP B CA 1
ATOM 9334 C C . ASP B 1 509 ? -2.904 -9.672 6.785 1 96.5 509 ASP B C 1
ATOM 9336 O O . ASP B 1 509 ? -1.774 -10.039 7.113 1 96.5 509 ASP B O 1
ATOM 9340 N N . TRP B 1 510 ? -3.326 -9.797 5.547 1 96.75 510 TRP B N 1
ATOM 9341 C CA . TRP B 1 510 ? -2.588 -10.547 4.535 1 96.75 510 TRP B CA 1
ATOM 9342 C C . TRP B 1 510 ? -1.372 -9.758 4.055 1 96.75 510 TRP B C 1
ATOM 9344 O O . TRP B 1 510 ? -0.394 -10.344 3.586 1 96.75 510 TRP B O 1
ATOM 9354 N N . THR B 1 511 ? -1.415 -8.5 4.098 1 93.94 511 THR B N 1
ATOM 9355 C CA . THR B 1 511 ? -0.333 -7.645 3.617 1 93.94 511 THR B CA 1
ATOM 9356 C C . THR B 1 511 ? 0.891 -7.762 4.52 1 93.94 511 THR B C 1
ATOM 9358 O O . THR B 1 511 ? 2.021 -7.832 4.039 1 93.94 511 THR B O 1
ATOM 9361 N N . ASN B 1 512 ? 0.628 -7.852 5.766 1 93 512 ASN B N 1
ATOM 9362 C CA . ASN B 1 512 ? 1.732 -7.875 6.719 1 93 512 ASN B CA 1
ATOM 9363 C C . ASN B 1 512 ? 2.064 -9.297 7.16 1 93 512 ASN B C 1
ATOM 9365 O O . ASN B 1 512 ? 2.816 -9.492 8.117 1 93 512 ASN B O 1
ATOM 9369 N N . ASN B 1 513 ? 1.495 -10.281 6.535 1 93.62 513 ASN B N 1
ATOM 9370 C CA . ASN B 1 513 ? 1.889 -11.672 6.762 1 93.62 513 ASN B CA 1
ATOM 9371 C C . ASN B 1 513 ? 3.172 -12.016 6.012 1 93.62 513 ASN B C 1
ATOM 9373 O O . ASN B 1 513 ? 3.234 -11.898 4.789 1 93.62 513 ASN B O 1
ATOM 9377 N N . PRO B 1 514 ? 4.168 -12.453 6.695 1 92.94 514 PRO B N 1
ATOM 9378 C CA . PRO B 1 514 ? 5.48 -12.648 6.07 1 92.94 514 PRO B CA 1
ATOM 9379 C C . PRO B 1 514 ? 5.48 -13.766 5.035 1 92.94 514 PRO B C 1
ATOM 9381 O O . PRO B 1 514 ? 6.418 -13.883 4.242 1 92.94 514 PRO B O 1
ATOM 9384 N N . ASN B 1 515 ? 4.488 -14.586 4.996 1 94.44 515 ASN B N 1
ATOM 9385 C CA . ASN B 1 515 ? 4.473 -15.742 4.098 1 94.44 515 ASN B CA 1
ATOM 9386 C C . ASN B 1 515 ? 3.652 -15.461 2.842 1 94.44 515 ASN B C 1
ATOM 9388 O O . ASN B 1 515 ? 3.646 -16.266 1.907 1 94.44 515 ASN B O 1
ATOM 9392 N N . THR B 1 516 ? 2.99 -14.359 2.82 1 95.06 516 THR B N 1
ATOM 9393 C CA . THR B 1 516 ? 2.191 -14.039 1.642 1 95.06 516 THR B CA 1
ATOM 9394 C C . THR B 1 516 ? 2.564 -12.672 1.092 1 95.06 516 THR B C 1
ATOM 9396 O O . THR B 1 516 ? 2.686 -12.492 -0.122 1 95.06 516 THR B O 1
ATOM 9399 N N . LYS B 1 517 ? 2.762 -11.633 2.023 1 95.38 517 LYS B N 1
ATOM 9400 C CA . LYS B 1 517 ? 3.096 -10.25 1.679 1 95.38 517 LYS B CA 1
ATOM 9401 C C . LYS B 1 517 ? 2.107 -9.68 0.665 1 95.38 517 LYS B C 1
ATOM 9403 O O . LYS B 1 517 ? 2.512 -9.094 -0.339 1 95.38 517 LYS B O 1
ATOM 9408 N N . GLY B 1 518 ? 0.836 -9.883 0.95 1 95.44 518 GLY B N 1
ATOM 9409 C CA . GLY B 1 518 ? -0.269 -9.484 0.095 1 95.44 518 GLY B CA 1
ATOM 9410 C C . GLY B 1 518 ? -1.386 -10.508 0.041 1 95.44 518 GLY B C 1
ATOM 9411 O O . GLY B 1 518 ? -1.146 -11.703 0.221 1 95.44 518 GLY B O 1
ATOM 9412 N N . ALA B 1 519 ? -2.586 -10.07 -0.297 1 97.44 519 ALA B N 1
ATOM 9413 C CA . ALA B 1 519 ? -3.748 -10.953 -0.287 1 97.44 519 ALA B CA 1
ATOM 9414 C C . ALA B 1 519 ? -3.914 -11.656 -1.632 1 97.44 519 ALA B C 1
ATOM 9416 O O . ALA B 1 519 ? -4.324 -12.812 -1.687 1 97.44 519 ALA B O 1
ATOM 9417 N N . TYR B 1 520 ? -3.686 -11.047 -2.701 1 97.38 520 TYR B N 1
ATOM 9418 C CA . TYR B 1 520 ? -3.768 -11.484 -4.09 1 97.38 520 TYR B CA 1
ATOM 9419 C C . TYR B 1 520 ? -2.994 -10.539 -5.004 1 97.38 520 TYR B C 1
ATOM 9421 O O . TYR B 1 520 ? -2.562 -9.469 -4.578 1 97.38 520 TYR B O 1
ATOM 9429 N N . ALA B 1 521 ? -2.734 -10.992 -6.156 1 97.44 521 ALA B N 1
ATOM 9430 C CA . ALA B 1 521 ? -2.158 -10.078 -7.141 1 97.44 521 ALA B CA 1
ATOM 9431 C C . ALA B 1 521 ? -3.156 -8.992 -7.535 1 97.44 521 ALA B C 1
ATOM 9433 O O . ALA B 1 521 ? -4.348 -9.266 -7.695 1 97.44 521 ALA B O 1
ATOM 9434 N N . LEU B 1 522 ? -2.795 -7.844 -7.562 1 97.75 522 LEU B N 1
ATOM 9435 C CA . LEU B 1 522 ? -3.516 -6.664 -8.031 1 97.75 522 LEU B CA 1
ATOM 9436 C C . LEU B 1 522 ? -2.588 -5.734 -8.805 1 97.75 522 LEU B C 1
ATOM 9438 O O . LEU B 1 522 ? -2.092 -4.75 -8.258 1 97.75 522 LEU B O 1
ATOM 9442 N N . PHE B 1 523 ? -2.477 -5.992 -10.094 1 98.06 523 PHE B N 1
ATOM 9443 C CA . PHE B 1 523 ? -1.409 -5.434 -10.914 1 98.06 523 PHE B CA 1
ATOM 9444 C C . PHE B 1 523 ? -1.645 -3.949 -11.172 1 98.06 523 PHE B C 1
ATOM 9446 O O . PHE B 1 523 ? -2.789 -3.496 -11.219 1 98.06 523 PHE B O 1
ATOM 9453 N N . GLY B 1 524 ? -0.547 -3.207 -11.266 1 97.5 524 GLY B N 1
ATOM 9454 C CA . GLY B 1 524 ? -0.588 -1.822 -11.711 1 97.5 524 GLY B CA 1
ATOM 9455 C C . GLY B 1 524 ? -0.623 -1.678 -13.219 1 97.5 524 GLY B C 1
ATOM 9456 O O . GLY B 1 524 ? -0.568 -2.674 -13.945 1 97.5 524 GLY B O 1
ATOM 9457 N N . PRO B 1 525 ? -0.687 -0.451 -13.68 1 97.75 525 PRO B N 1
ATOM 9458 C CA . PRO B 1 525 ? -0.779 -0.199 -15.117 1 97.75 525 PRO B CA 1
ATOM 9459 C C . PRO B 1 525 ? 0.407 -0.768 -15.891 1 97.75 525 PRO B C 1
ATOM 9461 O O . PRO B 1 525 ? 1.56 -0.556 -15.508 1 97.75 525 PRO B O 1
ATOM 9464 N N . GLY B 1 526 ? 0.076 -1.563 -16.938 1 97.12 526 GLY B N 1
ATOM 9465 C CA . GLY B 1 526 ? 1.069 -2.072 -17.859 1 97.12 526 GLY B CA 1
ATOM 9466 C C . GLY B 1 526 ? 1.692 -3.381 -17.422 1 97.12 526 GLY B C 1
ATOM 9467 O O . GLY B 1 526 ? 2.502 -3.969 -18.141 1 97.12 526 GLY B O 1
ATOM 9468 N N . GLN B 1 527 ? 1.33 -3.918 -16.297 1 97.31 527 GLN B N 1
ATOM 9469 C CA . GLN B 1 527 ? 2.088 -5.027 -15.734 1 97.31 527 GLN B CA 1
ATOM 9470 C C . GLN B 1 527 ? 1.657 -6.359 -16.344 1 97.31 527 GLN B C 1
ATOM 9472 O O . GLN B 1 527 ? 2.424 -7.324 -16.328 1 97.31 527 GLN B O 1
ATOM 9477 N N . PHE B 1 528 ? 0.408 -6.438 -16.875 1 95.25 528 PHE B N 1
ATOM 9478 C CA . PHE B 1 528 ? -0 -7.66 -17.547 1 95.25 528 PHE B CA 1
ATOM 9479 C C . PHE B 1 528 ? 0.82 -7.875 -18.812 1 95.25 528 PHE B C 1
ATOM 9481 O O . PHE B 1 528 ? 1.32 -8.977 -19.062 1 95.25 528 PHE B O 1
ATOM 9488 N N . GLU B 1 529 ? 1.002 -6.816 -19.516 1 91.31 529 GLU B N 1
ATOM 9489 C CA . GLU B 1 529 ? 1.646 -6.922 -20.828 1 91.31 529 GLU B CA 1
ATOM 9490 C C . GLU B 1 529 ? 3.166 -6.941 -20.688 1 91.31 529 GLU B C 1
ATOM 9492 O O . GLU B 1 529 ? 3.848 -7.684 -21.406 1 91.31 529 GLU B O 1
ATOM 9497 N N . SER B 1 530 ? 3.67 -6.18 -19.797 1 91.38 530 SER B N 1
ATOM 9498 C CA . SER B 1 530 ? 5.105 -5.922 -19.812 1 91.38 530 SER B CA 1
ATOM 9499 C C . SER B 1 530 ? 5.836 -6.816 -18.812 1 91.38 530 SER B C 1
ATOM 9501 O O . SER B 1 530 ? 7.039 -7.062 -18.953 1 91.38 530 SER B O 1
ATOM 9503 N N . LEU B 1 531 ? 5.137 -7.352 -17.797 1 94.31 531 LEU B N 1
ATOM 9504 C CA . LEU B 1 531 ? 5.867 -8.016 -16.719 1 94.31 531 LEU B CA 1
ATOM 9505 C C . LEU B 1 531 ? 5.426 -9.469 -16.578 1 94.31 531 LEU B C 1
ATOM 9507 O O . LEU B 1 531 ? 6.262 -10.375 -16.547 1 94.31 531 LEU B O 1
ATOM 9511 N N . LEU B 1 532 ? 4.176 -9.75 -16.578 1 93.5 532 LEU B N 1
ATOM 9512 C CA . LEU B 1 532 ? 3.627 -11.078 -16.297 1 93.5 532 LEU B CA 1
ATOM 9513 C C . LEU B 1 532 ? 4.238 -12.117 -17.234 1 93.5 532 LEU B C 1
ATOM 9515 O O . LEU B 1 532 ? 4.664 -13.188 -16.781 1 93.5 532 LEU B O 1
ATOM 9519 N N . PRO B 1 533 ? 4.449 -11.828 -18.516 1 87.44 533 PRO B N 1
ATOM 9520 C CA . PRO B 1 533 ? 4.961 -12.852 -19.438 1 87.44 533 PRO B CA 1
ATOM 9521 C C . PRO B 1 533 ? 6.363 -13.328 -19.062 1 87.44 533 PRO B C 1
ATOM 9523 O O . PRO B 1 533 ? 6.719 -14.477 -19.312 1 87.44 533 PRO B O 1
ATOM 9526 N N . ASN B 1 534 ? 7.102 -12.5 -18.438 1 90.12 534 ASN B N 1
ATOM 9527 C CA . ASN B 1 534 ? 8.469 -12.844 -18.062 1 90.12 534 ASN B CA 1
ATOM 9528 C C . ASN B 1 534 ? 8.508 -13.969 -17.031 1 90.12 534 ASN B C 1
ATOM 9530 O O . ASN B 1 534 ? 9.461 -14.75 -16.984 1 90.12 534 ASN B O 1
ATOM 9534 N N . LEU B 1 535 ? 7.441 -14.109 -16.25 1 93.12 535 LEU B N 1
ATOM 9535 C CA . LEU B 1 535 ? 7.434 -15.109 -15.188 1 93.12 535 LEU B CA 1
ATOM 9536 C C . LEU B 1 535 ? 6.688 -16.359 -15.625 1 93.12 535 LEU B C 1
ATOM 9538 O O . LEU B 1 535 ? 6.543 -17.312 -14.852 1 93.12 535 LEU B O 1
ATOM 9542 N N . THR B 1 536 ? 6.281 -16.375 -16.859 1 86.69 536 THR B N 1
ATOM 9543 C CA . THR B 1 536 ? 5.707 -17.594 -17.406 1 86.69 536 THR B CA 1
ATOM 9544 C C . THR B 1 536 ? 6.777 -18.438 -18.094 1 86.69 536 THR B C 1
ATOM 9546 O O . THR B 1 536 ? 6.52 -19.578 -18.5 1 86.69 536 THR B O 1
ATOM 9549 N N . ARG B 1 537 ? 8.016 -17.875 -18.078 1 85.38 537 ARG B N 1
ATOM 9550 C CA . ARG B 1 537 ? 9.164 -18.578 -18.641 1 85.38 537 ARG B CA 1
ATOM 9551 C C . ARG B 1 537 ? 10.031 -19.188 -17.531 1 85.38 537 ARG B C 1
ATOM 9553 O O . ARG B 1 537 ? 10.133 -18.625 -16.438 1 85.38 537 ARG B O 1
ATOM 9560 N N . SER B 1 538 ? 10.648 -20.297 -17.906 1 88.75 538 SER B N 1
ATOM 9561 C CA . SER B 1 538 ? 11.562 -20.891 -16.938 1 88.75 538 SER B CA 1
ATOM 9562 C C . SER B 1 538 ? 12.883 -20.141 -16.875 1 88.75 538 SER B C 1
ATOM 9564 O O . SER B 1 538 ? 13.164 -19.297 -17.75 1 88.75 538 SER B O 1
ATOM 9566 N N . ALA B 1 539 ? 13.625 -20.328 -15.883 1 91.19 539 ALA B N 1
ATOM 9567 C CA . ALA B 1 539 ? 14.992 -19.844 -15.695 1 91.19 539 ALA B CA 1
ATOM 9568 C C . ALA B 1 539 ? 15.945 -20.984 -15.383 1 91.19 539 ALA B C 1
ATOM 9570 O O . ALA B 1 539 ? 15.57 -22.156 -15.477 1 91.19 539 ALA B O 1
ATOM 9571 N N . ALA B 1 540 ? 17.203 -20.719 -15.25 1 92.19 540 ALA B N 1
ATOM 9572 C CA . ALA B 1 540 ? 18.219 -21.703 -14.883 1 92.19 540 ALA B CA 1
ATOM 9573 C C . ALA B 1 540 ? 18.312 -22.812 -15.93 1 92.19 540 ALA B C 1
ATOM 9575 O O . ALA B 1 540 ? 18.266 -24 -15.586 1 92.19 540 ALA B O 1
ATOM 9576 N N . ARG B 1 541 ? 18.297 -22.469 -17.172 1 82.75 541 ARG B N 1
ATOM 9577 C CA . ARG B 1 541 ? 18.438 -23.391 -18.297 1 82.75 541 ARG B CA 1
ATOM 9578 C C . ARG B 1 541 ? 17.312 -24.422 -18.297 1 82.75 541 ARG B C 1
ATOM 9580 O O . ARG B 1 541 ? 17.547 -25.609 -18.516 1 82.75 541 ARG B O 1
ATOM 9587 N N . GLY B 1 542 ? 16.156 -23.953 -17.828 1 84.25 542 GLY B N 1
ATOM 9588 C CA . GLY B 1 542 ? 14.961 -24.781 -17.906 1 84.25 542 GLY B CA 1
ATOM 9589 C C . GLY B 1 542 ? 14.703 -25.562 -16.641 1 84.25 542 GLY B C 1
ATOM 9590 O O . GLY B 1 542 ? 13.945 -26.547 -16.641 1 84.25 542 GLY B O 1
ATOM 9591 N N . ARG B 1 543 ? 15.234 -25.156 -15.57 1 92.56 543 ARG B N 1
ATOM 9592 C CA . ARG B 1 543 ? 15.125 -25.984 -14.375 1 92.56 543 ARG B CA 1
ATOM 9593 C C . ARG B 1 543 ? 14.43 -25.219 -13.25 1 92.56 543 ARG B C 1
ATOM 9595 O O . ARG B 1 543 ? 14.094 -25.797 -12.219 1 92.56 543 ARG B O 1
ATOM 9602 N N . LEU B 1 544 ? 14.188 -23.922 -13.414 1 96.5 544 LEU B N 1
ATOM 9603 C CA . LEU B 1 544 ? 13.461 -23.125 -12.445 1 96.5 544 LEU B CA 1
ATOM 9604 C C . LEU B 1 544 ? 12.164 -22.594 -13.047 1 96.5 544 LEU B C 1
ATOM 9606 O O . LEU B 1 544 ? 12.172 -21.984 -14.117 1 96.5 544 LEU B O 1
ATOM 9610 N N . TYR B 1 545 ? 11.109 -22.828 -12.344 1 96.56 545 TYR B N 1
ATOM 9611 C CA . TYR B 1 545 ? 9.789 -22.469 -12.836 1 96.56 545 TYR B CA 1
ATOM 9612 C C . TYR B 1 545 ? 9.039 -21.609 -11.82 1 96.56 545 TYR B C 1
ATOM 9614 O O . TYR B 1 545 ? 9.367 -21.625 -10.633 1 96.56 545 TYR B O 1
ATOM 9622 N N . PHE B 1 546 ? 8.055 -20.797 -12.352 1 97.44 546 PHE B N 1
ATOM 9623 C CA . PHE B 1 546 ? 7.285 -19.859 -11.539 1 97.44 546 PHE B CA 1
ATOM 9624 C C . PHE B 1 546 ? 5.793 -20.156 -11.656 1 97.44 546 PHE B C 1
ATOM 9626 O O . PHE B 1 546 ? 5.258 -20.219 -12.766 1 97.44 546 PHE B O 1
ATOM 9633 N N . ALA B 1 547 ? 5.125 -20.328 -10.523 1 97.31 547 ALA B N 1
ATOM 9634 C CA . ALA B 1 547 ? 3.686 -20.578 -10.5 1 97.31 547 ALA B CA 1
ATOM 9635 C C . ALA B 1 547 ? 3.021 -19.828 -9.344 1 97.31 547 ALA B C 1
ATOM 9637 O O . ALA B 1 547 ? 3.705 -19.312 -8.461 1 97.31 547 ALA B O 1
ATOM 9638 N N . GLY B 1 548 ? 1.718 -19.781 -9.297 1 97.31 548 GLY B N 1
ATOM 9639 C CA . GLY B 1 548 ? 0.874 -19.078 -8.344 1 97.31 548 GLY B CA 1
ATOM 9640 C C . GLY B 1 548 ? -0.231 -18.281 -9 1 97.31 548 GLY B C 1
ATOM 9641 O O . GLY B 1 548 ? -0.166 -17.984 -10.195 1 97.31 548 GLY B O 1
ATOM 9642 N N . GLU B 1 549 ? -1.157 -17.938 -8.203 1 96.69 549 GLU B N 1
ATOM 9643 C CA . GLU B 1 549 ? -2.277 -17.172 -8.734 1 96.69 549 GLU B CA 1
ATOM 9644 C C . GLU B 1 549 ? -1.798 -15.883 -9.383 1 96.69 549 GLU B C 1
ATOM 9646 O O . GLU B 1 549 ? -2.375 -15.422 -10.375 1 96.69 549 GLU B O 1
ATOM 9651 N N . ALA B 1 550 ? -0.746 -15.281 -8.898 1 96.88 550 ALA B N 1
ATOM 9652 C CA . ALA B 1 550 ? -0.208 -14.023 -9.414 1 96.88 550 ALA B CA 1
ATOM 9653 C C . ALA B 1 550 ? 0.37 -14.211 -10.812 1 96.88 550 ALA B C 1
ATOM 9655 O O . ALA B 1 550 ? 0.449 -13.258 -11.594 1 96.88 550 ALA B O 1
ATOM 9656 N N . ILE B 1 551 ? 0.843 -15.43 -11.062 1 96.38 551 ILE B N 1
ATOM 9657 C CA . ILE B 1 551 ? 1.422 -15.719 -12.367 1 96.38 551 ILE B CA 1
ATOM 9658 C C . ILE B 1 551 ? 0.364 -16.344 -13.273 1 96.38 551 ILE B C 1
ATOM 9660 O O . ILE B 1 551 ? 0.571 -17.438 -13.82 1 96.38 551 ILE B O 1
ATOM 9664 N N . SER B 1 552 ? -0.768 -15.688 -13.312 1 91.25 552 SER B N 1
ATOM 9665 C CA . SER B 1 552 ? -1.93 -16.031 -14.125 1 91.25 552 SER B CA 1
ATOM 9666 C C . SER B 1 552 ? -2.764 -14.797 -14.453 1 91.25 552 SER B C 1
ATOM 9668 O O . SER B 1 552 ? -2.398 -13.68 -14.07 1 91.25 552 SER B O 1
ATOM 9670 N N . THR B 1 553 ? -3.814 -14.984 -15.188 1 86.12 553 THR B N 1
ATOM 9671 C CA . THR B 1 553 ? -4.695 -13.859 -15.484 1 86.12 553 THR B CA 1
ATOM 9672 C C . THR B 1 553 ? -5.945 -13.906 -14.617 1 86.12 553 THR B C 1
ATOM 9674 O O . THR B 1 553 ? -6.871 -13.117 -14.805 1 86.12 553 THR B O 1
ATOM 9677 N N . CYS B 1 554 ? -6.016 -14.867 -13.766 1 92.19 554 CYS B N 1
ATOM 9678 C CA . CYS B 1 554 ? -7.148 -14.977 -12.852 1 92.19 554 CYS B CA 1
ATOM 9679 C C . CYS B 1 554 ? -6.715 -14.703 -11.414 1 92.19 554 CYS B C 1
ATOM 9681 O O . CYS B 1 554 ? -6.719 -15.617 -10.586 1 92.19 554 CYS B O 1
ATOM 9683 N N . HIS B 1 555 ? -6.512 -13.492 -11.211 1 95.81 555 HIS B N 1
ATOM 9684 C CA . HIS B 1 555 ? -5.992 -13.062 -9.914 1 95.81 555 HIS B CA 1
ATOM 9685 C C . HIS B 1 555 ? -7.055 -13.188 -8.828 1 95.81 555 HIS B C 1
ATOM 9687 O O . HIS B 1 555 ? -8.242 -13.008 -9.094 1 95.81 555 HIS B O 1
ATOM 9693 N N . GLY B 1 556 ? -6.633 -13.57 -7.617 1 96.19 556 GLY B N 1
ATOM 9694 C CA . GLY B 1 556 ? -7.508 -13.562 -6.457 1 96.19 556 GLY B CA 1
ATOM 9695 C C . GLY B 1 556 ? -8.391 -14.797 -6.367 1 96.19 556 GLY B C 1
ATOM 9696 O O . GLY B 1 556 ? -9.234 -14.898 -5.473 1 96.19 556 GLY B O 1
ATOM 9697 N N . TRP B 1 557 ? -8.188 -15.727 -7.297 1 96.94 557 TRP B N 1
ATOM 9698 C CA . TRP B 1 557 ? -9.039 -16.906 -7.332 1 96.94 557 TRP B CA 1
ATOM 9699 C C . TRP B 1 557 ? -8.203 -18.188 -7.359 1 96.94 557 TRP B C 1
ATOM 9701 O O . TRP B 1 557 ? -7.074 -18.188 -7.855 1 96.94 557 TRP B O 1
ATOM 9711 N N . VAL B 1 558 ? -8.797 -19.266 -6.875 1 97.94 558 VAL B N 1
ATOM 9712 C CA . VAL B 1 558 ? -8.172 -20.578 -6.914 1 97.94 558 VAL B CA 1
ATOM 9713 C C . VAL B 1 558 ? -7.898 -20.984 -8.359 1 97.94 558 VAL B C 1
ATOM 9715 O O . VAL B 1 558 ? -6.891 -21.641 -8.648 1 97.94 558 VAL B O 1
ATOM 9718 N N . ALA B 1 559 ? -8.742 -20.516 -9.25 1 94.25 559 ALA B N 1
ATOM 9719 C CA . ALA B 1 559 ? -8.609 -20.828 -10.664 1 94.25 559 ALA B CA 1
ATOM 9720 C C . ALA B 1 559 ? -7.238 -20.422 -11.195 1 94.25 559 ALA B C 1
ATOM 9722 O O . ALA B 1 559 ? -6.617 -21.156 -11.969 1 94.25 559 ALA B O 1
ATOM 9723 N N . GLY B 1 560 ? -6.809 -19.25 -10.789 1 93.88 560 GLY B N 1
ATOM 9724 C CA . GLY B 1 560 ? -5.488 -18.812 -11.211 1 93.88 560 GLY B CA 1
ATOM 9725 C C . GLY B 1 560 ? -4.371 -19.703 -10.719 1 93.88 560 GLY B C 1
ATOM 9726 O O . GLY B 1 560 ? -3.387 -19.922 -11.422 1 93.88 560 GLY B O 1
ATOM 9727 N N . SER B 1 561 ? -4.48 -20.234 -9.531 1 97.25 561 SER B N 1
ATOM 9728 C CA . SER B 1 561 ? -3.504 -21.156 -8.961 1 97.25 561 SER B CA 1
ATOM 9729 C C . SER B 1 561 ? -3.471 -22.469 -9.734 1 97.25 561 SER B C 1
ATOM 9731 O O . SER B 1 561 ? -2.396 -23 -10.023 1 97.25 561 SER B O 1
ATOM 9733 N N . VAL B 1 562 ? -4.621 -22.953 -10.062 1 93.75 562 VAL B N 1
ATOM 9734 C CA . VAL B 1 562 ? -4.715 -24.219 -10.797 1 93.75 562 VAL B CA 1
ATOM 9735 C C . VAL B 1 562 ? -4.129 -24.047 -12.195 1 93.75 562 VAL B C 1
ATOM 9737 O O . VAL B 1 562 ? -3.328 -24.875 -12.633 1 93.75 562 VAL B O 1
ATOM 9740 N N . ASP B 1 563 ? -4.449 -22.922 -12.789 1 87.19 563 ASP B N 1
ATOM 9741 C CA . ASP B 1 563 ? -3.969 -22.656 -14.141 1 87.19 563 ASP B CA 1
ATOM 9742 C C . ASP B 1 563 ? -2.445 -22.578 -14.18 1 87.19 563 ASP B C 1
ATOM 9744 O O . ASP B 1 563 ? -1.808 -23.156 -15.062 1 87.19 563 ASP B O 1
ATOM 9748 N N . SER B 1 564 ? -1.911 -21.875 -13.32 1 92.31 564 SER B N 1
ATOM 9749 C CA . SER B 1 564 ? -0.462 -21.703 -13.281 1 92.31 564 SER B CA 1
ATOM 9750 C C . SER B 1 564 ? 0.238 -23.031 -12.961 1 92.31 564 SER B C 1
ATOM 9752 O O . SER B 1 564 ? 1.312 -23.312 -13.492 1 92.31 564 SER B O 1
ATOM 9754 N N . ALA B 1 565 ? -0.354 -23.828 -12.086 1 93.81 565 ALA B N 1
ATOM 9755 C CA . ALA B 1 565 ? 0.201 -25.125 -11.75 1 93.81 565 ALA B CA 1
ATOM 9756 C C . ALA B 1 565 ? 0.208 -26.047 -12.969 1 93.81 565 ALA B C 1
ATOM 9758 O O . ALA B 1 565 ? 1.207 -26.719 -13.242 1 93.81 565 ALA B O 1
ATOM 9759 N N . ASP B 1 566 ? -0.869 -26.078 -13.641 1 86.88 566 ASP B N 1
ATOM 9760 C CA . ASP B 1 566 ? -0.979 -26.906 -14.828 1 86.88 566 ASP B CA 1
ATOM 9761 C C . ASP B 1 566 ? 0.044 -26.5 -15.891 1 86.88 566 ASP B C 1
ATOM 9763 O O . ASP B 1 566 ? 0.644 -27.359 -16.547 1 86.88 566 ASP B O 1
ATOM 9767 N N . ARG B 1 567 ? 0.234 -25.234 -16.016 1 83.94 567 ARG B N 1
ATOM 9768 C CA . ARG B 1 567 ? 1.229 -24.75 -16.969 1 83.94 567 ARG B CA 1
ATOM 9769 C C . ARG B 1 567 ? 2.629 -25.219 -16.578 1 83.94 567 ARG B C 1
ATOM 9771 O O . ARG B 1 567 ? 3.373 -25.719 -17.422 1 83.94 567 ARG B O 1
ATOM 9778 N N . VAL B 1 568 ? 2.973 -25.125 -15.367 1 90.38 568 VAL B N 1
ATOM 9779 C CA . VAL B 1 568 ? 4.312 -25.469 -14.898 1 90.38 568 VAL B CA 1
ATOM 9780 C C . VAL B 1 568 ? 4.531 -26.969 -15.008 1 90.38 568 VAL B C 1
ATOM 9782 O O . VAL B 1 568 ? 5.617 -27.422 -15.391 1 90.38 568 VAL B O 1
ATOM 9785 N N . VAL B 1 569 ? 3.527 -27.75 -14.68 1 89.06 569 VAL B N 1
ATOM 9786 C CA . VAL B 1 569 ? 3.627 -29.203 -14.828 1 89.06 569 VAL B CA 1
ATOM 9787 C C . VAL B 1 569 ? 3.926 -29.547 -16.281 1 89.06 569 VAL B C 1
ATOM 9789 O O . VAL B 1 569 ? 4.805 -30.359 -16.578 1 89.06 569 VAL B O 1
ATOM 9792 N N . LEU B 1 570 ? 3.27 -28.891 -17.109 1 80.81 570 LEU B N 1
ATOM 9793 C CA . LEU B 1 570 ? 3.479 -29.109 -18.531 1 80.81 570 LEU B CA 1
ATOM 9794 C C . LEU B 1 570 ? 4.898 -28.734 -18.938 1 80.81 570 LEU B C 1
ATOM 9796 O O . LEU B 1 570 ? 5.562 -29.484 -19.656 1 80.81 570 LEU B O 1
ATOM 9800 N N . GLU B 1 571 ? 5.336 -27.641 -18.516 1 82.69 571 GLU B N 1
ATOM 9801 C CA . GLU B 1 571 ? 6.668 -27.141 -18.844 1 82.69 571 GLU B CA 1
ATOM 9802 C C . GLU B 1 571 ? 7.754 -28.094 -18.344 1 82.69 571 GLU B C 1
ATOM 9804 O O . GLU B 1 571 ? 8.703 -28.391 -19.078 1 82.69 571 GLU B O 1
ATOM 9809 N N . ILE B 1 572 ? 7.609 -28.562 -17.188 1 87.81 572 ILE B N 1
ATOM 9810 C CA . ILE B 1 572 ? 8.578 -29.484 -16.609 1 87.81 572 ILE B CA 1
ATOM 9811 C C . ILE B 1 572 ? 8.57 -30.797 -17.391 1 87.81 572 ILE B C 1
ATOM 9813 O O . ILE B 1 572 ? 9.625 -31.328 -17.719 1 87.81 572 ILE B O 1
ATOM 9817 N N . CYS B 1 573 ? 7.43 -31.266 -17.719 1 80.5 573 CYS B N 1
ATOM 9818 C CA . CYS B 1 573 ? 7.309 -32.531 -18.469 1 80.5 573 CYS B CA 1
ATOM 9819 C C . CYS B 1 573 ? 7.945 -32.406 -19.844 1 80.5 573 CYS B C 1
ATOM 9821 O O . CYS B 1 573 ? 8.586 -33.344 -20.328 1 80.5 573 CYS B O 1
ATOM 9823 N N . ILE B 1 574 ? 7.754 -31.234 -20.359 1 73.44 574 ILE B N 1
ATOM 9824 C CA . ILE B 1 574 ? 8.359 -31 -21.656 1 73.44 574 ILE B CA 1
ATOM 9825 C C . ILE B 1 574 ? 9.883 -31.047 -21.547 1 73.44 574 ILE B C 1
ATOM 9827 O O . ILE B 1 574 ? 10.555 -31.672 -22.359 1 73.44 574 ILE B O 1
ATOM 9831 N N . HIS B 1 575 ? 10.375 -30.438 -20.609 1 77.94 575 HIS B N 1
ATOM 9832 C CA . HIS B 1 575 ? 11.82 -30.438 -20.391 1 77.94 575 HIS B CA 1
ATOM 9833 C C . HIS B 1 575 ? 12.336 -31.844 -20.094 1 77.94 575 HIS B C 1
ATOM 9835 O O . HIS B 1 575 ? 13.391 -32.25 -20.594 1 77.94 575 HIS B O 1
ATOM 9841 N N . MET B 1 576 ? 11.625 -32.594 -19.344 1 78.5 576 MET B N 1
ATOM 9842 C CA . MET B 1 576 ? 11.984 -33.969 -19.031 1 78.5 576 MET B CA 1
ATOM 9843 C C . MET B 1 576 ? 11.992 -34.812 -20.297 1 78.5 576 MET B C 1
ATOM 9845 O O . MET B 1 576 ? 12.883 -35.656 -20.469 1 78.5 576 MET B O 1
ATOM 9849 N N . CYS B 1 577 ? 11.008 -34.562 -21.047 1 72.12 577 CYS B N 1
ATOM 9850 C CA . CYS B 1 577 ? 10.906 -35.312 -22.297 1 72.12 577 CYS B CA 1
ATOM 9851 C C . CYS B 1 577 ? 12.086 -35 -23.219 1 72.12 577 CYS B C 1
ATOM 9853 O O . CYS B 1 577 ? 12.648 -35.906 -23.828 1 72.12 577 CYS B O 1
ATOM 9855 N N . LEU B 1 578 ? 12.43 -33.75 -23.203 1 69 578 LEU B N 1
ATOM 9856 C CA . LEU B 1 578 ? 13.562 -33.375 -24.031 1 69 578 LEU B CA 1
ATOM 9857 C C . LEU B 1 578 ? 14.859 -34 -23.531 1 69 578 LEU B C 1
ATOM 9859 O O . LEU B 1 578 ? 15.68 -34.438 -24.328 1 69 578 LEU B O 1
ATOM 9863 N N . GLU B 1 579 ? 15 -34 -22.297 1 72.12 579 GLU B N 1
ATOM 9864 C CA . GLU B 1 579 ? 16.172 -34.656 -21.719 1 72.12 579 GLU B CA 1
ATOM 9865 C C . GLU B 1 579 ? 16.156 -36.156 -21.984 1 72.12 579 GLU B C 1
ATOM 9867 O O . GLU B 1 579 ? 17.203 -36.75 -22.234 1 72.12 579 GLU B O 1
ATOM 9872 N N . TYR B 1 580 ? 14.992 -36.688 -21.922 1 71.75 580 TYR B N 1
ATOM 9873 C CA . TYR B 1 580 ? 14.766 -38.094 -22.219 1 71.75 580 TYR B CA 1
ATOM 9874 C C . TYR B 1 580 ? 15.203 -38.438 -23.641 1 71.75 580 TYR B C 1
ATOM 9876 O O . TYR B 1 580 ? 15.93 -39.406 -23.859 1 71.75 580 TYR B O 1
ATOM 9884 N N . ILE B 1 581 ? 14.914 -37.594 -24.484 1 64.56 581 ILE B N 1
ATOM 9885 C CA . ILE B 1 581 ? 15.25 -37.781 -25.891 1 64.56 581 ILE B CA 1
ATOM 9886 C C . ILE B 1 581 ? 16.75 -37.562 -26.094 1 64.56 581 ILE B C 1
ATOM 9888 O O . ILE B 1 581 ? 17.391 -38.312 -26.844 1 64.56 581 ILE B O 1
ATOM 9892 N N . ARG B 1 582 ? 17.234 -36.656 -25.453 1 65.31 582 ARG B N 1
ATOM 9893 C CA . ARG B 1 582 ? 18.656 -36.344 -25.578 1 65.31 582 ARG B CA 1
ATOM 9894 C C . ARG B 1 582 ? 19.5 -37.531 -25.109 1 65.31 582 ARG B C 1
ATOM 9896 O O . ARG B 1 582 ? 20.609 -37.75 -25.609 1 65.31 582 ARG B O 1
ATOM 9903 N N . LEU B 1 583 ? 18.953 -38.281 -24.25 1 67.12 583 LEU B N 1
ATOM 9904 C CA . LEU B 1 583 ? 19.672 -39.438 -23.719 1 67.12 583 LEU B CA 1
ATOM 9905 C C . LEU B 1 583 ? 19.516 -40.656 -24.641 1 67.12 583 LEU B C 1
ATOM 9907 O O . LEU B 1 583 ? 20.094 -41.688 -24.391 1 67.12 583 LEU B O 1
ATOM 9911 N N . GLY B 1 584 ? 18.672 -40.531 -25.688 1 60.56 584 GLY B N 1
ATOM 9912 C CA . GLY B 1 584 ? 18.578 -41.531 -26.719 1 60.56 584 GLY B CA 1
ATOM 9913 C C . GLY B 1 584 ? 17.375 -42.469 -26.531 1 60.56 584 GLY B C 1
ATOM 9914 O O . GLY B 1 584 ? 17.25 -43.469 -27.219 1 60.56 584 GLY B O 1
ATOM 9915 N N . TYR B 1 585 ? 16.531 -42.062 -25.625 1 64.31 585 TYR B N 1
ATOM 9916 C CA . TYR B 1 585 ? 15.344 -42.875 -25.406 1 64.31 585 TYR B CA 1
ATOM 9917 C C . TYR B 1 585 ? 14.266 -42.562 -26.453 1 64.31 585 TYR B C 1
ATOM 9919 O O . TYR B 1 585 ? 14.141 -41.438 -26.891 1 64.31 585 TYR B O 1
ATOM 9927 N N . PRO B 1 586 ? 13.477 -43.625 -26.844 1 59.19 586 PRO B N 1
ATOM 9928 C CA . PRO B 1 586 ? 12.414 -43.406 -27.828 1 59.19 586 PRO B CA 1
ATOM 9929 C C . PRO B 1 586 ? 11.258 -42.562 -27.25 1 59.19 586 PRO B C 1
ATOM 9931 O O . PRO B 1 586 ? 10.781 -42.844 -26.141 1 59.19 586 PRO B O 1
ATOM 9934 N N . LEU B 1 587 ? 10.844 -41.656 -27.891 1 61.41 587 LEU B N 1
ATOM 9935 C CA . LEU B 1 587 ? 9.789 -40.719 -27.484 1 61.41 587 LEU B CA 1
ATOM 9936 C C . LEU B 1 587 ? 8.508 -41.5 -27.156 1 61.41 587 LEU B C 1
ATOM 9938 O O . LEU B 1 587 ? 7.789 -41.125 -26.219 1 61.41 587 LEU B O 1
ATOM 9942 N N . GLN B 1 588 ? 8.133 -42.438 -27.938 1 56.12 588 GLN B N 1
ATOM 9943 C CA . GLN B 1 588 ? 6.883 -43.188 -27.812 1 56.12 588 GLN B CA 1
ATOM 9944 C C . GLN B 1 588 ? 6.766 -43.844 -26.438 1 56.12 588 GLN B C 1
ATOM 9946 O O . GLN B 1 588 ? 5.66 -44.125 -25.984 1 56.12 588 GLN B O 1
ATOM 9951 N N . ASP B 1 589 ? 7.91 -43.969 -25.844 1 60.5 589 ASP B N 1
ATOM 9952 C CA . ASP B 1 589 ? 7.926 -44.656 -24.547 1 60.5 589 ASP B CA 1
ATOM 9953 C C . ASP B 1 589 ? 7.871 -43.688 -23.391 1 60.5 589 ASP B C 1
ATOM 9955 O O . ASP B 1 589 ? 7.805 -44.062 -22.234 1 60.5 589 ASP B O 1
ATOM 9959 N N . PHE B 1 590 ? 7.801 -42.344 -23.656 1 64.38 590 PHE B N 1
ATOM 9960 C CA . PHE B 1 590 ? 7.766 -41.344 -22.578 1 64.38 590 PHE B CA 1
ATOM 9961 C C . PHE B 1 590 ? 6.395 -41.344 -21.922 1 64.38 590 PHE B C 1
ATOM 9963 O O . PHE B 1 590 ? 5.379 -41.156 -22.594 1 64.38 590 PHE B O 1
ATOM 9970 N N . PRO B 1 591 ? 6.355 -41.656 -20.609 1 60.03 591 PRO B N 1
ATOM 9971 C CA . PRO B 1 591 ? 5.066 -41.625 -19.922 1 60.03 591 PRO B CA 1
ATOM 9972 C C . PRO B 1 591 ? 4.57 -40.219 -19.625 1 60.03 591 PRO B C 1
ATOM 9974 O O . PRO B 1 591 ? 5.023 -39.594 -18.672 1 60.03 591 PRO B O 1
ATOM 9977 N N . TRP B 1 592 ? 3.797 -39.781 -20.422 1 54.5 592 TRP B N 1
ATOM 9978 C CA . TRP B 1 592 ? 3.232 -38.438 -20.203 1 54.5 592 TRP B CA 1
ATOM 9979 C C . TRP B 1 592 ? 2.295 -38.438 -19 1 54.5 592 TRP B C 1
ATOM 9981 O O . TRP B 1 592 ? 1.473 -39.344 -18.844 1 54.5 592 TRP B O 1
ATOM 9991 N N . PRO B 1 593 ? 2.582 -37.594 -17.953 1 52.84 593 PRO B N 1
ATOM 9992 C CA . PRO B 1 593 ? 1.776 -37.594 -16.734 1 52.84 593 PRO B CA 1
ATOM 9993 C C . PRO B 1 593 ? 0.276 -37.594 -17.016 1 52.84 593 PRO B C 1
ATOM 9995 O O . PRO B 1 593 ? -0.506 -38.094 -16.203 1 52.84 593 PRO B O 1
ATOM 9998 N N . TRP B 1 594 ? -0.202 -36.906 -18.016 1 45 594 TRP B N 1
ATOM 9999 C CA . TRP B 1 594 ? -1.632 -36.844 -18.297 1 45 594 TRP B CA 1
ATOM 10000 C C . TRP B 1 594 ? -2.072 -38 -19.172 1 45 594 TRP B C 1
ATOM 10002 O O . TRP B 1 594 ? -3.242 -38.094 -19.547 1 45 594 TRP B O 1
ATOM 10012 N N . GLY B 1 595 ? -1.164 -38.812 -19.562 1 39 595 GLY B N 1
ATOM 10013 C CA . GLY B 1 595 ? -1.549 -39.875 -20.484 1 39 595 GLY B CA 1
ATOM 10014 C C . GLY B 1 595 ? -2.66 -40.781 -19.938 1 39 595 GLY B C 1
ATOM 10015 O O . GLY B 1 595 ? -3.562 -41.156 -20.688 1 39 595 GLY B O 1
ATOM 10016 N N . THR B 1 596 ? -2.41 -41.531 -18.875 1 34.94 596 THR B N 1
ATOM 10017 C CA . THR B 1 596 ? -3.49 -42.438 -18.484 1 34.94 596 THR B CA 1
ATOM 10018 C C . THR B 1 596 ? -4.711 -41.656 -18.031 1 34.94 596 THR B C 1
ATOM 10020 O O . THR B 1 596 ? -5.848 -42.094 -18.188 1 34.94 596 THR B O 1
ATOM 10023 N N . ALA B 1 597 ? -4.574 -40.812 -17.125 1 34.09 597 ALA B N 1
ATOM 10024 C CA . ALA B 1 597 ? -5.691 -40.219 -16.391 1 34.09 597 ALA B CA 1
ATOM 10025 C C . ALA B 1 597 ? -6.602 -39.406 -17.312 1 34.09 597 ALA B C 1
ATOM 10027 O O . ALA B 1 597 ? -7.793 -39.25 -17.047 1 34.09 597 ALA B O 1
ATOM 10028 N N . TRP B 1 598 ? -6.121 -38.812 -18.266 1 30.03 598 TRP B N 1
ATOM 10029 C CA . TRP B 1 598 ? -7.141 -38.188 -19.109 1 30.03 598 TRP B CA 1
ATOM 10030 C C . TRP B 1 598 ? -7.77 -39.219 -20.047 1 30.03 598 TRP B C 1
ATOM 10032 O O . TRP B 1 598 ? -8.641 -38.875 -20.859 1 30.03 598 TRP B O 1
ATOM 10042 N N . THR B 1 599 ? -7.195 -40.469 -20.109 1 28.56 599 THR B N 1
ATOM 10043 C CA . THR B 1 599 ? -7.707 -41.531 -20.984 1 28.56 599 THR B CA 1
ATOM 10044 C C . THR B 1 599 ? -8.875 -42.25 -20.328 1 28.56 599 THR B C 1
ATOM 10046 O O . THR B 1 599 ? -9.367 -43.25 -20.859 1 28.56 599 THR B O 1
ATOM 10049 N N . ASN B 1 600 ? -9.109 -42.312 -19.141 1 27.53 600 ASN B N 1
ATOM 10050 C CA . ASN B 1 600 ? -10.289 -43.062 -18.766 1 27.53 600 ASN B CA 1
ATOM 10051 C C . ASN B 1 600 ? -11.5 -42.688 -19.609 1 27.53 600 ASN B C 1
ATOM 10053 O O . ASN B 1 600 ? -12.516 -42.219 -19.078 1 27.53 600 ASN B O 1
ATOM 10057 N N . SER B 1 601 ? -11.422 -42.219 -20.844 1 26.8 601 SER B N 1
ATOM 10058 C CA . SER B 1 601 ? -12.625 -42.375 -21.656 1 26.8 601 SER B CA 1
ATOM 10059 C C . SER B 1 601 ? -13.016 -43.844 -21.797 1 26.8 601 SER B C 1
ATOM 10061 O O . SER B 1 601 ? -12.148 -44.719 -21.797 1 26.8 601 SER B O 1
ATOM 10063 N N . PRO B 1 602 ? -14.234 -44.281 -21.625 1 26.84 602 PRO B N 1
ATOM 10064 C CA . PRO B 1 602 ? -14.703 -45.625 -21.875 1 26.84 602 PRO B CA 1
ATOM 10065 C C . PRO B 1 602 ? -14.039 -46.281 -23.094 1 26.84 602 PRO B C 1
ATOM 10067 O O . PRO B 1 602 ? -13.57 -45.562 -23.984 1 26.84 602 PRO B O 1
ATOM 10070 N N . GLU B 1 603 ? -13.688 -47.469 -23.094 1 28.12 603 GLU B N 1
ATOM 10071 C CA . GLU B 1 603 ? -13.289 -48.375 -24.172 1 28.12 603 GLU B CA 1
ATOM 10072 C C . GLU B 1 603 ? -14.062 -48.062 -25.453 1 28.12 603 GLU B C 1
ATOM 10074 O O . GLU B 1 603 ? -15.297 -48.031 -25.438 1 28.12 603 GLU B O 1
ATOM 10079 N N . LEU B 1 604 ? -13.586 -47.25 -26.391 1 26.23 604 LEU B N 1
ATOM 10080 C CA . LEU B 1 604 ? -14.25 -47.438 -27.672 1 26.23 604 LEU B CA 1
ATOM 10081 C C . LEU B 1 604 ? -14.336 -48.906 -28.031 1 26.23 604 LEU B C 1
ATOM 10083 O O . LEU B 1 604 ? -13.32 -49.594 -28.078 1 26.23 604 LEU B O 1
ATOM 10087 N N . THR B 1 605 ? -15.242 -49.688 -27.719 1 26.89 605 THR B N 1
ATOM 10088 C CA . THR B 1 605 ? -15.453 -50.906 -28.5 1 26.89 605 THR B CA 1
ATOM 10089 C C . THR B 1 605 ? -14.867 -50.75 -29.906 1 26.89 605 THR B C 1
ATOM 10091 O O . THR B 1 605 ? -14.039 -51.562 -30.328 1 26.89 605 THR B O 1
ATOM 10094 N N . GLY B 1 606 ? -15.43 -51.156 -31.047 1 29.25 606 GLY B N 1
ATOM 10095 C CA . GLY B 1 606 ? -15.023 -51.281 -32.438 1 29.25 606 GLY B CA 1
ATOM 10096 C C . GLY B 1 606 ? -14.398 -50 -32.969 1 29.25 606 GLY B C 1
ATOM 10097 O O . GLY B 1 606 ? -13.516 -50.062 -33.844 1 29.25 606 GLY B O 1
ATOM 10098 N N . GLN B 1 607 ? -15.172 -48.906 -33.219 1 27.86 607 GLN B N 1
ATOM 10099 C CA . GLN B 1 607 ? -14.578 -47.781 -33.938 1 27.86 607 GLN B CA 1
ATOM 10100 C C . GLN B 1 607 ? -13.516 -47.094 -33.094 1 27.86 607 GLN B C 1
ATOM 10102 O O . GLN B 1 607 ? -13.633 -47.031 -31.875 1 27.86 607 GLN B O 1
ATOM 10107 N N . PRO B 1 608 ? -12.266 -46.844 -33.656 1 29.64 608 PRO B N 1
ATOM 10108 C CA . PRO B 1 608 ? -11.125 -46.25 -32.938 1 29.64 608 PRO B CA 1
ATOM 10109 C C . PRO B 1 608 ? -11.531 -45.219 -31.922 1 29.64 608 PRO B C 1
ATOM 10111 O O . PRO B 1 608 ? -12.484 -44.469 -32.156 1 29.64 608 PRO B O 1
ATOM 10114 N N . PRO B 1 609 ? -11.367 -45.469 -30.641 1 32.16 609 PRO B N 1
ATOM 10115 C CA . PRO B 1 609 ? -11.828 -44.562 -29.578 1 32.16 609 PRO B CA 1
ATOM 10116 C C . PRO B 1 609 ? -11.617 -43.094 -29.938 1 32.16 609 PRO B C 1
ATOM 10118 O O . PRO B 1 609 ? -10.641 -42.75 -30.609 1 32.16 609 PRO B O 1
ATOM 10121 N N . ALA B 1 610 ? -12.672 -42.344 -30.094 1 31.73 610 ALA B N 1
ATOM 10122 C CA . ALA B 1 610 ? -12.586 -40.906 -30.297 1 31.73 610 ALA B CA 1
ATOM 10123 C C . ALA B 1 610 ? -11.531 -40.281 -29.375 1 31.73 610 ALA B C 1
ATOM 10125 O O . ALA B 1 610 ? -11.625 -40.406 -28.156 1 31.73 610 ALA B O 1
ATOM 10126 N N . ALA B 1 611 ? -10.258 -40.281 -29.797 1 33.06 611 ALA B N 1
ATOM 10127 C CA . ALA B 1 611 ? -9.156 -39.469 -29.266 1 33.06 611 ALA B CA 1
ATOM 10128 C C . ALA B 1 611 ? -9.672 -38.219 -28.578 1 33.06 611 ALA B C 1
ATOM 10130 O O . ALA B 1 611 ? -10.242 -37.344 -29.219 1 33.06 611 ALA B O 1
ATOM 10131 N N . ASP B 1 612 ? -10.195 -38.375 -27.484 1 31.94 612 ASP B N 1
ATOM 10132 C CA . ASP B 1 612 ? -10.672 -37.156 -26.844 1 31.94 612 ASP B CA 1
ATOM 10133 C C . ASP B 1 612 ? -9.695 -36 -27.062 1 31.94 612 ASP B C 1
ATOM 10135 O O . ASP B 1 612 ? -8.484 -36.219 -27.125 1 31.94 612 ASP B O 1
ATOM 10139 N N . ALA B 1 613 ? -10.242 -34.938 -27.641 1 31.95 613 ALA B N 1
ATOM 10140 C CA . ALA B 1 613 ? -9.648 -33.719 -28.203 1 31.95 613 ALA B CA 1
ATOM 10141 C C . ALA B 1 613 ? -8.523 -33.188 -27.328 1 31.95 613 ALA B C 1
ATOM 10143 O O . ALA B 1 613 ? -7.512 -32.688 -27.828 1 31.95 613 ALA B O 1
ATOM 10144 N N . GLU B 1 614 ? -8.656 -33.406 -26.031 1 32.84 614 GLU B N 1
ATOM 10145 C CA . GLU B 1 614 ? -7.73 -32.75 -25.141 1 32.84 614 GLU B CA 1
ATOM 10146 C C . GLU B 1 614 ? -6.363 -33.438 -25.125 1 32.84 614 GLU B C 1
ATOM 10148 O O . GLU B 1 614 ? -5.328 -32.75 -25.188 1 32.84 614 GLU B O 1
ATOM 10153 N N . GLY B 1 615 ? -6.332 -34.75 -25.016 1 34.31 615 GLY B N 1
ATOM 10154 C CA . GLY B 1 615 ? -5.086 -35.5 -25.047 1 34.31 615 GLY B CA 1
ATOM 10155 C C . GLY B 1 615 ? -4.406 -35.469 -26.406 1 34.31 615 GLY B C 1
ATOM 10156 O O . GLY B 1 615 ? -3.178 -35.406 -26.484 1 34.31 615 GLY B O 1
ATOM 10157 N N . GLU B 1 616 ? -5.191 -35.5 -27.484 1 34.25 616 GLU B N 1
ATOM 10158 C CA . GLU B 1 616 ? -4.648 -35.406 -28.828 1 34.25 616 GLU B CA 1
ATOM 10159 C C . GLU B 1 616 ? -4.031 -34.031 -29.094 1 34.25 616 GLU B C 1
ATOM 10161 O O . GLU B 1 616 ? -3.006 -33.938 -29.766 1 34.25 616 GLU B O 1
ATOM 10166 N N . VAL B 1 617 ? -4.582 -33.031 -28.453 1 32.5 617 VAL B N 1
ATOM 10167 C CA . VAL B 1 617 ? -4.102 -31.672 -28.672 1 32.5 617 VAL B CA 1
ATOM 10168 C C . VAL B 1 617 ? -2.764 -31.469 -27.969 1 32.5 617 VAL B C 1
ATOM 10170 O O . VAL B 1 617 ? -1.819 -30.922 -28.547 1 32.5 617 VAL B O 1
ATOM 10173 N N . LEU B 1 618 ? -2.711 -31.938 -26.734 1 35.06 618 LEU B N 1
ATOM 10174 C CA . LEU B 1 618 ? -1.418 -31.844 -26.062 1 35.06 618 LEU B CA 1
ATOM 10175 C C . LEU B 1 618 ? -0.376 -32.719 -26.766 1 35.06 618 LEU B C 1
ATOM 10177 O O . LEU B 1 618 ? 0.769 -32.281 -26.938 1 35.06 618 LEU B O 1
ATOM 10181 N N . TYR B 1 619 ? -0.794 -33.906 -27.219 1 34.78 619 TYR B N 1
ATOM 10182 C CA . TYR B 1 619 ? 0.073 -34.75 -28.016 1 34.78 619 TYR B CA 1
ATOM 10183 C C . TYR B 1 619 ? 0.462 -34.062 -29.312 1 34.78 619 TYR B C 1
ATOM 10185 O O . TYR B 1 619 ? 1.632 -34.094 -29.703 1 34.78 619 TYR B O 1
ATOM 10193 N N . THR B 1 620 ? -0.485 -33.5 -29.922 1 35.84 620 THR B N 1
ATOM 10194 C CA . THR B 1 620 ? -0.199 -32.781 -31.172 1 35.84 620 THR B CA 1
ATOM 10195 C C . THR B 1 620 ? 0.635 -31.531 -30.906 1 35.84 620 THR B C 1
ATOM 10197 O O . THR B 1 620 ? 1.562 -31.234 -31.656 1 35.84 620 THR B O 1
ATOM 10200 N N . MET B 1 621 ? 0.375 -30.859 -29.875 1 37.16 621 MET B N 1
ATOM 10201 C CA . MET B 1 621 ? 1.156 -29.703 -29.484 1 37.16 621 MET B CA 1
ATOM 10202 C C . MET B 1 621 ? 2.578 -30.094 -29.109 1 37.16 621 MET B C 1
ATOM 10204 O O . MET B 1 621 ? 3.541 -29.453 -29.531 1 37.16 621 MET B O 1
ATOM 10208 N N . PHE B 1 622 ? 2.627 -31.031 -28.281 1 38 622 PHE B N 1
ATOM 10209 C CA . PHE B 1 622 ? 3.92 -31.594 -27.906 1 38 622 PHE B CA 1
ATOM 10210 C C . PHE B 1 622 ? 4.598 -32.25 -29.125 1 38 622 PHE B C 1
ATOM 10212 O O . PHE B 1 622 ? 5.801 -32.062 -29.328 1 38 622 PHE B O 1
ATOM 10219 N N . ASN B 1 623 ? 3.865 -33.031 -29.828 1 36 623 ASN B N 1
ATOM 10220 C CA . ASN B 1 623 ? 4.465 -33.625 -31.031 1 36 623 ASN B CA 1
ATOM 10221 C C . ASN B 1 623 ? 4.891 -32.531 -32 1 36 623 ASN B C 1
ATOM 10223 O O . ASN B 1 623 ? 5.934 -32.625 -32.656 1 36 623 ASN B O 1
ATOM 10227 N N . SER B 1 624 ? 4.086 -31.516 -32.094 1 36.19 624 SER B N 1
ATOM 10228 C CA . SER B 1 624 ? 4.461 -30.391 -32.938 1 36.19 624 SER B CA 1
ATOM 10229 C C . SER B 1 624 ? 5.57 -29.562 -32.312 1 36.19 624 SER B C 1
ATOM 10231 O O . SER B 1 624 ? 6.52 -29.156 -33 1 36.19 624 SER B O 1
ATOM 10233 N N . GLU B 1 625 ? 5.555 -29.234 -31 1 36.5 625 GLU B N 1
ATOM 10234 C CA . GLU B 1 625 ? 6.609 -28.547 -30.281 1 36.5 625 GLU B CA 1
ATOM 10235 C C . GLU B 1 625 ? 7.836 -29.438 -30.094 1 36.5 625 GLU B C 1
ATOM 10237 O O . GLU B 1 625 ? 8.969 -28.984 -30.25 1 36.5 625 GLU B O 1
ATOM 10242 N N . LEU B 1 626 ? 7.715 -30.656 -29.719 1 36.72 626 LEU B N 1
ATOM 10243 C CA . LEU B 1 626 ? 8.797 -31.625 -29.688 1 36.72 626 LEU B CA 1
ATOM 10244 C C . LEU B 1 626 ? 9.398 -31.828 -31.062 1 36.72 626 LEU B C 1
ATOM 10246 O O . LEU B 1 626 ? 10.617 -31.922 -31.219 1 36.72 626 LEU B O 1
ATOM 10250 N N . THR B 1 627 ? 8.57 -32 -32 1 35.03 627 THR B N 1
ATOM 10251 C CA . THR B 1 627 ? 9.094 -32 -33.375 1 35.03 627 THR B CA 1
ATOM 10252 C C . THR B 1 627 ? 9.859 -30.734 -33.656 1 35.03 627 THR B C 1
ATOM 10254 O O . THR B 1 627 ? 10.93 -30.766 -34.281 1 35.03 627 THR B O 1
ATOM 10257 N N . LEU B 1 628 ? 9.461 -29.625 -33.031 1 35.69 628 LEU B N 1
ATOM 10258 C CA . LEU B 1 628 ? 10.18 -28.375 -33.25 1 35.69 628 LEU B CA 1
ATOM 10259 C C . LEU B 1 628 ? 11.438 -28.328 -32.375 1 35.69 628 LEU B C 1
ATOM 10261 O O . LEU B 1 628 ? 12.492 -27.891 -32.844 1 35.69 628 LEU B O 1
ATOM 10265 N N . LYS B 1 629 ? 11.547 -28.812 -31.156 1 36.59 629 LYS B N 1
ATOM 10266 C CA . LYS B 1 629 ? 12.711 -28.891 -30.266 1 36.59 629 LYS B CA 1
ATOM 10267 C C . LYS B 1 629 ? 13.641 -30.031 -30.703 1 36.59 629 LYS B C 1
ATOM 10269 O O . LYS B 1 629 ? 14.867 -29.875 -30.703 1 36.59 629 LYS B O 1
ATOM 10274 N N . GLN B 1 630 ? 13.242 -31.25 -30.969 1 34.12 630 GLN B N 1
ATOM 10275 C CA . GLN B 1 630 ? 14.07 -32.312 -31.516 1 34.12 630 GLN B CA 1
ATOM 10276 C C . GLN B 1 630 ? 14.789 -31.875 -32.781 1 34.12 630 GLN B C 1
ATOM 10278 O O . GLN B 1 630 ? 15.953 -32.219 -33 1 34.12 630 GLN B O 1
ATOM 10283 N N . LEU B 1 631 ? 14.211 -31.094 -33.531 1 33.72 631 LEU B N 1
ATOM 10284 C CA . LEU B 1 631 ? 14.875 -30.484 -34.688 1 33.72 631 LEU B CA 1
ATOM 10285 C C . LEU B 1 631 ? 15.891 -29.438 -34.219 1 33.72 631 LEU B C 1
ATOM 10287 O O . LEU B 1 631 ? 16.969 -29.328 -34.812 1 33.72 631 LEU B O 1
ATOM 10291 N N . ALA B 1 632 ? 15.664 -28.797 -33.062 1 32.5 632 ALA B N 1
ATOM 10292 C CA . ALA B 1 632 ? 16.641 -27.859 -32.531 1 32.5 632 ALA B CA 1
ATOM 10293 C C . ALA B 1 632 ? 17.812 -28.578 -31.875 1 32.5 632 ALA B C 1
ATOM 10295 O O . ALA B 1 632 ? 18.969 -28.172 -32 1 32.5 632 ALA B O 1
ATOM 10296 N N . ILE B 1 633 ? 17.703 -29.562 -31 1 32.56 633 ILE B N 1
ATOM 10297 C CA . ILE B 1 633 ? 18.75 -30.312 -30.312 1 32.56 633 ILE B CA 1
ATOM 10298 C C . ILE B 1 633 ? 19.578 -31.078 -31.344 1 32.56 633 ILE B C 1
ATOM 10300 O O . ILE B 1 633 ? 20.812 -31.156 -31.219 1 32.56 633 ILE B O 1
ATOM 10304 N N . SER B 1 634 ? 19.047 -31.703 -32.25 1 30.45 634 SER B N 1
ATOM 10305 C CA . SER B 1 634 ? 19.891 -32.5 -33.125 1 30.45 634 SER B CA 1
ATOM 10306 C C . SER B 1 634 ? 20.984 -31.672 -33.781 1 30.45 634 SER B C 1
ATOM 10308 O O . SER B 1 634 ? 22.125 -32.125 -33.875 1 30.45 634 SER B O 1
ATOM 10310 N N . GLU B 1 635 ? 20.766 -30.453 -34.156 1 32.19 635 GLU B N 1
ATOM 10311 C CA . GLU B 1 635 ? 21.875 -29.75 -34.812 1 32.19 635 GLU B CA 1
ATOM 10312 C C . GLU B 1 635 ? 22.828 -29.172 -33.75 1 32.19 635 GLU B C 1
ATOM 10314 O O . GLU B 1 635 ? 24.047 -29.188 -33.938 1 32.19 635 GLU B O 1
ATOM 10319 N N . ALA B 1 636 ? 22.312 -28.688 -32.625 1 32.16 636 ALA B N 1
ATOM 10320 C CA . ALA B 1 636 ? 23.25 -28.109 -31.672 1 32.16 636 ALA B CA 1
ATOM 10321 C C . ALA B 1 636 ? 24.109 -29.188 -31 1 32.16 636 ALA B C 1
ATOM 10323 O O . ALA B 1 636 ? 25.234 -28.938 -30.594 1 32.16 636 ALA B O 1
ATOM 10324 N N . LEU B 1 637 ? 23.594 -30.359 -30.766 1 28.75 637 LEU B N 1
ATOM 10325 C CA . LEU B 1 637 ? 24.484 -31.391 -30.234 1 28.75 637 LEU B CA 1
ATOM 10326 C C . LEU B 1 637 ? 25.609 -31.688 -31.234 1 28.75 637 LEU B C 1
ATOM 10328 O O . LEU B 1 637 ? 26.5 -32.5 -30.938 1 28.75 637 LEU B O 1
ATOM 10332 N N . GLN B 1 638 ? 25.391 -31.328 -32.5 1 26.61 638 GLN B N 1
ATOM 10333 C CA . GLN B 1 638 ? 26.625 -31.562 -33.25 1 26.61 638 GLN B CA 1
ATOM 10334 C C . GLN B 1 638 ? 27.672 -30.5 -32.938 1 26.61 638 GLN B C 1
ATOM 10336 O O . GLN B 1 638 ? 27.344 -29.328 -32.781 1 26.61 638 GLN B O 1
ATOM 10341 N N . GLY B 1 639 ? 28.812 -30.688 -32.219 1 27.88 639 GLY B N 1
ATOM 10342 C CA . GLY B 1 639 ? 30.094 -30.141 -31.797 1 27.88 639 GLY B CA 1
ATOM 10343 C C . GLY B 1 639 ? 30.578 -29.031 -32.719 1 27.88 639 GLY B C 1
ATOM 10344 O O . GLY B 1 639 ? 31.625 -29.172 -33.344 1 27.88 639 GLY B O 1
ATOM 10345 N N . GLY B 1 640 ? 29.766 -28.156 -33.375 1 28.61 640 GLY B N 1
ATOM 10346 C CA . GLY B 1 640 ? 30.656 -27.25 -34.094 1 28.61 640 GLY B CA 1
ATOM 10347 C C . GLY B 1 640 ? 31.578 -26.484 -33.156 1 28.61 640 GLY B C 1
ATOM 10348 O O . GLY B 1 640 ? 31.312 -26.391 -31.953 1 28.61 640 GLY B O 1
ATOM 10349 N N . GLU B 1 641 ? 32.906 -26.266 -33.469 1 27.39 641 GLU B N 1
ATOM 10350 C CA . GLU B 1 641 ? 33.969 -25.484 -32.844 1 27.39 641 GLU B CA 1
ATOM 10351 C C . GLU B 1 641 ? 33.469 -24.125 -32.375 1 27.39 641 GLU B C 1
ATOM 10353 O O . GLU B 1 641 ? 32.625 -23.516 -33.062 1 27.39 641 GLU B O 1
ATOM 10358 N N . ARG B 1 642 ? 33.469 -23.703 -31.125 1 26.66 642 ARG B N 1
ATOM 10359 C CA . ARG B 1 642 ? 33.469 -22.391 -30.484 1 26.66 642 ARG B CA 1
ATOM 10360 C C . ARG B 1 642 ? 34.062 -21.328 -31.406 1 26.66 642 ARG B C 1
ATOM 10362 O O . ARG B 1 642 ? 35.281 -21.125 -31.469 1 26.66 642 ARG B O 1
ATOM 10369 N N . LYS B 1 643 ? 33.75 -21.203 -32.688 1 24.5 643 LYS B N 1
ATOM 10370 C CA . LYS B 1 643 ? 34.406 -20 -33.188 1 24.5 643 LYS B CA 1
ATOM 10371 C C . LYS B 1 643 ? 34.031 -18.781 -32.344 1 24.5 643 LYS B C 1
ATOM 10373 O O . LYS B 1 643 ? 32.969 -18.766 -31.719 1 24.5 643 LYS B O 1
ATOM 10378 N N . GLU B 1 644 ? 35.062 -17.578 -32.25 1 21.39 644 GLU B N 1
ATOM 10379 C CA . GLU B 1 644 ? 35.344 -16.234 -31.75 1 21.39 644 GLU B CA 1
ATOM 10380 C C . GLU B 1 644 ? 34.125 -15.312 -31.906 1 21.39 644 GLU B C 1
ATOM 10382 O O . GLU B 1 644 ? 34.094 -14.219 -31.344 1 21.39 644 GLU B O 1
ATOM 10387 N N . ILE B 1 645 ? 32.906 -15.648 -32 1 18.73 645 ILE B N 1
ATOM 10388 C CA . ILE B 1 645 ? 32.281 -14.336 -31.922 1 18.73 645 ILE B CA 1
ATOM 10389 C C . ILE B 1 645 ? 32.219 -13.883 -30.453 1 18.73 645 ILE B C 1
ATOM 10391 O O . ILE B 1 645 ? 31.844 -14.648 -29.578 1 18.73 645 ILE B O 1
#

InterPro domains:
  IPR002937 Amine oxidase [PF01593] (85-569)
  IPR036188 FAD/NAD(P)-binding domain superfamily [G3DSA:3.50.50.60] (75-215)
  IPR036188 FAD/NAD(P)-binding domain superfamily [SSF51905] (75-572)
  IPR050281 Flavin monoamine oxidase and related enzymes [PTHR10742] (36-576)

Secondary structure (DSSP, 8-state):
--------HHHHHHHHHHHHHHHHHHHHS-HHHHHHHHHS--EE-TTS-EE--GGGGG--------S-HHHHHHT-EEEEE--SHHHHHHHHHHTTTSEEEEE-SSSSS-TT--EEEPTT--TT-EEESS---EEESSTTHHHHHHHHHHT--TTTTSEEE-----TTSEEEETTEEEEGGG-TT--TT-BGGGT-SB-HHHHHH-HHHHHHHHHHHHHHHHHH-HHHHHHHHHTTTTSBHHHHHHH--BPPBTTBPPB-PPPHHHHHHHHHHHS-TTGGGSBHHHHHHHHHHH--S-TT-EEEEETT-THHHHHHHHHHHHHSHHHHHHEEEE-S-EEEEEEEETTTTEEEEEEE-SS-EEEEEEESEEEE-S-HHHHTTSB-GGG---HHHHHHHHH--EEPEEEEEEEESS-GGGSTTT---SSEEEESSTT-EEE---SGGG---EEEEEEEEHHHHHHHHTT--TT-HHHHHHHHHHHHHHHHHHHT--HHHHHHHEEEEEEEESTT-TTTSSSEE---TTHHHHTGGGGGS-BTTTTEEE-SGGGSSSTTSHHHHHHHHHHHHHHHHHHHHHHHHHTT--GGG---TTTTTT-------SS-----HHHHHHHHHHHHHHHHHHHHHHHHTS-------/--------HHHHHHHHHHHHHHHHHHHHS-HHHHHHHHHS--EE-TTS-EE--GGGGG--------S-HHHHHHT-EEEEE--SHHHHHHHHHHTTTSEEEEE-SSSSS-TT--EEEPTT--TT-EEESS---EEESSTTHHHHHHHHHHT--TTTTSEEE-----TTSEEEETTEEEEGGG-TT--TT-BGGGT-SB-HHHHHH-HHHHHHHHHHHHHHHHHH-HHHHHHHHHTTTTSBHHHHHHH--BPPBTTBPPB-PPPHHHHHHHHHHHS-TTGGGSBHHHHHHHHHHH--S-TT-EEEEETT-THHHHHHHHHHHHHSHHHHHHEEEE-S-EEEEEEEETTTTEEEEEEE-SS-EEEEEEESEEEE-S-HHHHTTSB-GGG---HHHHHHHHH--EEPEEEEEEEESS-GGGSTTT---SSEEEESSTT-EEE---SGGG---EEEEEEEEHHHHHHHHTT--TT-HHHHHHHHHHHHHHHHHHHT--HHHHHHHEEEEEEEESTT-TTTSSSEE---TTHHHHTGGGGGS-BTTTTEEE-SGGGSSSTTSHHHHHHHHHHHHHHHHHHHHHHHHHTT--GGG---TTTTTT--S----SS-----HHHHHHHHHHHHHHHHHHHHHHHHTS-------

Organism: NCBI:txid1423351

Sequence (1290 aa):
MSSKEFKDVSFDVMLLHTEQIIKNYHKGFDSVLRQADKTQSISYDKDHKLVFDPETIADKPKIIPGPDPIQFLEKQRVAVIGGGVSGLLIAMRLGRFCKVDVYEASDRLGGRLYTHKFPNGGQWDYFDVGAMRFPKNTVMEPTFRLFEMLGFNTQNGTLLKYQRSSPESWLYYNDIRVKRSEASTEDFGARQSEGGNVPDEWVTKGMKKLMEDVCKRFLDKLKENPWSGYEYLMTYDRYSMRSFMSEVILEEEYPYSKKERYPTSVINWLETRNFAPGWFDRAFSETILELLAFDDGSANVEWYCVKGGSQRIIDAMEKKLNDDPVLKKNVTIHRSRRVVRVDCHESPDRMEVHWNAPSDKGSRHDYTYVALTVSPQCMRHIDLTTCHLDYGQKSSILMLQPGPSIKVGMRFKNNWWNDDVHKITGGQSSTDRPVRNVVYPSYGSGEPKTLIASYCWTQDAVNLGCWMRENNTFDRQQLQDVIIADLAVIHGIDPKFLQGQLEDMYPFDWTNNPNTKGAYALFGPGQFESLLPNLTRSAARGRLYFAGEAISTCHGWVAGSVDSADRVVLEICIHMCLEYIRLGYPLQDFPWPWGTAWTNSPELTGQPPAADAEGEVLYTMFNSELTLKQLAISEALQGGERKEIMSSKEFKDVSFDVMLLHTEQIIKNYHKGFDSVLRQADKTQSISYDKDHKLVFDPETIADKPKIIPGPDPIQFLEKQRVAVIGGGVSGLLIAMRLGRFCKVDVYEASDRLGGRLYTHKFPNGGQWDYFDVGAMRFPKNTVMEPTFRLFEMLGFNTQNGTLLKYQRSSPESWLYYNDIRVKRSEASTEDFGARQSEGGNVPDEWVTKGMKKLMEDVCKRFLDKLKENPWSGYEYLMTYDRYSMRSFMSEVILEEEYPYSKKERYPTSVINWLETRNFAPGWFDRAFSETILELLAFDDGSANVEWYCVKGGSQRIIDAMEKKLNDDPVLKKNVTIHRSRRVVRVDCHESPDRMEVHWNAPSDKGSRHDYTYVALTVSPQCMRHIDLTTCHLDYGQKSSILMLQPGPSIKVGMRFKNNWWNDDVHKITGGQSSTDRPVRNVVYPSYGSGEPKTLIASYCWTQDAVNLGCWMRENNTFDRQQLQDVIIADLAVIHGIDPKFLQGQLEDMYPFDWTNNPNTKGAYALFGPGQFESLLPNLTRSAARGRLYFAGEAISTCHGWVAGSVDSADRVVLEICIHMCLEYIRLGYPLQDFPWPWGTAWTNSPELTGQPPAADAEGEVLYTMFNSELTLKQLAISEALQGGERKEI

Nearest PDB structures (foldseek):
  9enj-assembly1_B  TM=8.986E-01  e=4.849E-48  Hebeloma cylindrosporum
  9enn-assembly1_A  TM=8.838E-01  e=1.316E-47  Hebeloma cylindrosporum
  9eni-assembly1_A  TM=8.789E-01  e=7.383E-48  Hebeloma cylindrosporum
  9enk-assembly2_C  TM=8.798E-01  e=1.541E-47  Hebeloma cylindrosporum
  9enh-assembly2_C  TM=8.890E-01  e=2.894E-47  Hebeloma cylindrosporum